Protein 2QW7 (pdb70)

Solvent-accessible surface area: 36915 Å² total; per-residue (Å²): 0,8,0,0,75,2,29,3,47,7,66,9,99,57,55,3,102,33,0,76,81,21,102,8,3,0,0,32,3,3,22,16,156,15,103,83,50,108,106,2,0,0,0,0,23,66,35,61,10,30,84,76,64,23,0,0,0,0,47,35,30,0,0,20,71,12,239,54,13,40,100,54,7,0,6,0,2,0,0,0,15,1,6,20,0,56,37,77,120,31,60,56,42,76,92,208,0,5,0,0,68,2,41,8,42,5,62,8,97,53,51,2,105,44,0,80,81,16,106,5,4,0,0,34,3,4,15,12,150,15,91,81,62,138,102,2,5,0,0,0,18,61,36,64,8,27,81,75,67,21,0,0,0,0,43,36,28,1,0,30,78,15,250,49,19,36,100,53,0,0,6,0,4,0,0,0,14,0,19,29,0,53,32,73,118,31,63,57,46,85,96,247,0,14,0,0,77,3,25,5,39,5,61,5,107,56,54,4,104,51,0,76,83,17,102,2,5,0,0,30,1,4,19,11,150,18,105,84,43,100,84,2,1,0,0,0,26,57,30,60,15,30,98,78,49,22,0,0,0,0,66,34,22,2,0,17,57,38,226,42,11,38,95,51,0,0,6,0,5,0,1,0,11,0,27,24,0,51,41,73,116,32,77,57,45,119,131,1,13,0,0,71,1,35,9,32,5,59,4,106,52,59,2,98,42,0,88,82,24,108,3,5,0,0,30,5,2,31,14,146,16,100,84,54,118,117,10,10,0,0,0,19,64,32,63,15,30,89,87,52,20,0,0,0,0,79,35,25,1,1,23,41,28,238,52,17,32,101,57,2,2,5,0,3,0,0,0,9,0,27,24,1,25,31,59,124,10,68,65,39,76,101,260,0,6,1,0,66,2,27,2,11,7,68,6,110,49,52,2,94,39,0,86,82,19,86,5,2,0,0,28,15,4,20,20,158,10,93,82,22,141,132,5,14,0,0,0,22,59,35,60,11,32,76,76,52,26,0,0,0,0,53,32,30,2,0,15,68,36,237,58,13,44,95,41,1,0,7,0,2,0,2,0,15,1,11,21,1,57,38,74,118,30,67,62,49,87,102,228,1,8,0,0,72,2,27,5,63,8,67,3,97,63,60,2,98,43,0,78,81,20,120,8,11,0,0,28,5,3,17,19,162,16,103,81,52,110,94,2,2,0,0,0,12,48,34,44,14,32,100,70,66,29,0,0,0,0,48,35,28,5,1,31,42,34,231,48,13,32,109,50,6,3,4,0,7,0,2,0,9,1,3,31,0,58,33,77,118,31,70,55,36,51,70,61,1,14,0,0,70,3,34,8,35,5,66,7,98,51,58,2,93,45,0,79,86,22,101,5,4,0,0,33,2,2,24,16,157,14,102,84,37,113,91,2,4,0,0,0,24,66,35,62,12,32,91,83,53,19,0,0,0,0,74,36,32,0,0,28,72,12,250,48,15,33,102,61,2,1,6,1,4,0,0,0,10,1,10,26,0,52,38,75,120,32,74,51,49,74,90,190,0,11,0,0,80,1,34,1,40,6,67,7,108,53,56,4,112,30,0,91,80,22,89,5,3,0,0,26,4,2,13,18,156,15,104,89,23,87,96,4,4,0,0,0,26,58,38,57,13,31,92,76,39,23,0,0,0,0,77,36,31,3,1,19,72,36,235,44,13,43,107,59,0,1,6,1,3,0,2,0,14,0,16,20,0,55,35,67,113,30,66,53,23,53,66,139,116,141,0,8,0,0,74,1,37,10,36,4,64,10,102,57,56,3,96,31,1,82,79,27,99,8,4,0,0,30,8,3,18,13,142,18,102,84,37,100,130,6,10,0,0,0,25,62,32,62,10,30,88,83,40,18,0,0,0,0,72,37,26,1,1,20,56,28,246,45,22,33,105,58,2,0,7,1,4,0,1,0,14,0,33,25,0,62,37,72,118,31,72,52,37,74,92,248,0,10,0,0,71,2,34,10,33,5,72,6,106,51,55,3,98,41,0,74,82,20,96,4,5,0,0,24,0,2,28,22,153,19,103,79,32,112,95,3,3,0,0,0,24,52,36,59,14,29,98,84,55,22,0,0,0,0,33,36,29,7,1,16,59,45,244,54,13,44,85,53,1,0,8,0,6,0,2,0,13,1,6,20,0,52,38,73,117,33,72,55,44,73,90,216

Sequence (961 aa):
MMQLAKVLGTVVSTSKTPNLTGVKLLLVQFLDTKGQPLERYEVAGDVVGAGLNEWVLVARGSAARKEERGNGDRPLDAMVVGIIDTVNVASGSLYNKRMMQLAKVLGTVVSTSKTPNLTGVKLLLVQFLDTKGQPLERYEVAGDVVGAGLNEWVLVARGSAARKERGNGDRPLDAMVVGIIDTVNVASGSLYNKRMMQLAKVLGTVVSTSKTPNLTGVKLLLVQFLDTKGQPLERYEVAGDVVGAGLNEWVLVARGSAARKERGNGDRPLDAMVVGIIDTVNVASGSLYNKMQLAKVLGTVVSTSKTPNLTGVKLLLVQFLDTKGQPLERYEVAGDVVGAGLNEWVLVARGSAARKERGNGDRPLDAMVVGIIDTVNVASGSLYNKRMQLAKVLGTVVSTSKTPNLTGVKLLLVQFLDTKGQPLERYEVAGDVVGAGLNEWVLVARGSAARKERGNGDRPLDAMVVGIIDTVNVASGSLYNKRMMQLAKVLGTVVSTSKTPNLTGVKLLLVQFLDTKGQPLERYEVAGDVVGAGLNEWVLVARGSAARKERGNGDRPLDAMMVVGIIDTVNVASGSLYNKRMQLAKVLGTVVSTSKTPNLTGVKLLLVQFLDTKGQPLERYEVAGDVVGAGLNEWVLVARGSAARKERGNGDRPLDAMVVGIIDTVNVASGSLYNKRMQLAKVLGTVVSTSKTPNLTGVKLLLVQFLDTKGQPLERYEVAGDVVGAGLNEWVLVARGSAARKERGNGDRPLDAMVVGIIDTVNVASGSLYNKRDDMQLAKVLGTVVSTSKTPNLTGVKLLLVQFLDTKGQPLERYEVAGDVVGAGLNEWVLVARGSAARKERGNGDRPLDAMVVGIIDTVNVASGSLYNKRMMQLAKVLGTVVSTSKTPNLTGVKLLLVQFLDTKGQPLERYEVAGDVVGAGLNEWVLVARGSAARKERGNGDRPLDAMVVGIIDTVNVASGSLYNKR

Foldseek 3Di:
DFKWFWAAWDDDDPDDPLCPPWTWTKTFTADPLRHTDPDIDRFTEPDDDDHGFIFDKDADCVSQPDDSRVPHPGGIYGPTTDQWDADPVGTSDHPD/DFKWFFAAFDDDDPDDPLCPPFTWTWTFTADPLRHTDPDIDRATEDDDDDHGFIFDKDAAQVSQPDPPRVPHPGGIYGPTTDQWDADPVGTSDHPD/DFKWFWAAFDDDDPDDPLCPPWTWTWTFTADPLRHTDRDIDRATEPDDDDHGFIFDKDADCVSQPDDRRVPHPGGIYGDGTDQWDADPVGTSDHD/DFKWFWAAFDDDDPDDPLCPPWTWTWTFTADPLRHTDPDIDGATEPDDDDHGFIFDKDADCRNQPDDSRNPHPGGIYGPGTDQWDADPVGTSDHPD/DFKWFFAAFDDDDPDDPLCPPWTWTWTFTADPLRHTDPDIDRATEPDDDDHGFIFDKDADCVSQPDDSRVPHPGGIYGPGTDQWDADPVGTSDHPD/DFKWFWAAFDDDDPDDPLCPPWTWTWTFTADPLRHTDPDIDRATEPDDDDHGFIFDKDADCVSQPDDSRVPHPGGIYGPGTDQWDADPVGTSDHPD/DFKWFWAAFDDDDPDDPLCPPWTWTWTFTADPLRHTDPDIDRATEPDDDDHGFIFDKDAAQRSQPDDSRVPHPGGIYGDGTDQWDADPVGTSDHVD/DFKWFWAAFDDDDPDDPLCPPWTWTWTFTADPLRHTDPDIDRFTEPDDDDHGFIFDKDADCVNQPDDPRVPHPGGIYGPGTDQFDADPVGTSDHPPPD/DFKWFWAAFDDDDPDDPLCPPWTWTWTFTADPLRHTDPDIDRATEPDDDDHGFIFDKDADCVSQPDDPRVPHPGGIYGPGTDQWDADPVGTSDHPD/DFKWFWAAFDDDDPDDPLCPPWTWTWTFTADPLRHTDPDIDRFTEPDDDDHGFIFDKDADCRSQPDDRRVPHPGGIYGPGTDQWDADPVGTSDHPD

Radius of gyration: 38.35 Å; Cα contacts (8 Å, |Δi|>4): 2912; chains: 10; bounding box: 91×101×89 Å

Secondary structure (DSSP, 8-state):
-EEEEEEEEEE-SEE-GGGTT--EEEEEEE-TTSPEEEEEEEEEESS---TT-EEEEEEGGGGG-STT-TTS--SEEEEEEEEEEE-SSSEEEE--/-EEEEEEEEEEEEEE-GGGTT--EEEEEEE-TTSPEEEEEEEEEESS---TT-EEEEEEGGGGG-STT-TTS--SEEEEEE-SEEE-SSSEEEE--/-EEEEEEEEEE-SEE-GGGTT--EEEEEEE-TTSPEEEEEEEEEESS---TT-EEEEEEGGGGG-STT-TTS--SEEEEEE-SEEE-SSSEEEE-/-EEEEEEEEEE-SEE-GGGTT--EEEEEEE-TTSPEEEEEEEEEESS---TT-EEEEEEGGGGG-STT-TTS--SEEEEEE-SEEE-SSSEEEE--/-EEEEEEEEEE-SEE-GGGTT--EEEEEEE-TTSPEEEEEEEEEESS---TT-EEEEEEGGGGG-STT-TTS--SEEEEEE-SEEE-SSSEEEE--/-EEEEEEEEEEEEEE-GGGTT--EEEEEEE-TTSPEEEEEEEEEESS---TT-EEEEEEGGGGG-STT-TTS--SEEEEEE-SEEE-SSSEEEE--/-EEEEEEEEEE-SSB-GGGTT--EEEEEEE-TTSPEEEEEEEEEESS---TT-EEEEEEGGGGG-STT-TTS--SEEEEEEEEEEE-SSSEEEE--/-EEEEEEEEEEEEEE-GGGTT-EEEEEEEE-TTSPEEEEEEEEEESS---TT-EEEEEEGGGGG-STT-TTS--SEEEEEE-SEEEESSSEEEESS--/-EEEEEEEEEE-SEE-GGGTT--EEEEEEE-TTSPEEEEEEEEEESS---TT-EEEEEEGGGGG-STT-TTS--SEEEEEE-SEEE-SSSEEEE--/-EEEEEEEEEE-SEE-GGGTT--EEEEEEE-TTSPEEEEEEEEEESS---TT-EEEEEEGGGGG-STT-TTS--SEEEEEEEEEEE-SSSEEEE--

B-factor: mean 32.11, std 8.86, range [1.32, 66.37]

CATH classification: 2.40.50.220

GO terms:
  GO:0043886 structural constituent of carboxysome shell (F, IPI)

InterPro domains:
  IPR004992 Ethanolamine utilization protein EutN/carboxysome shell vertex protein CcmL [PF03319] (1-83)
  IPR004992 Ethanolamine utilization protein EutN/carboxysome shell vertex protein CcmL [PS51932] (1-83)
  IPR004992 Ethanolamine utilization protein EutN/carboxysome shell vertex protein CcmL [PTHR36539] (1-93)
  IPR004992 Ethanolamine utilization protein EutN/carboxysome shell vertex protein CcmL [cd01614] (1-83)
  IPR036677 EutN/Ccml superfamily [G3DSA:2.40.50.220] (1-100)
  IPR036677 EutN/Ccml superfamily [SSF159133] (1-95)
  IPR046387 Carboxysome shell vertex protein CcmL [MF_00858] (1-97)

Nearest PDB structures (foldseek):
  2qw7-assembly1_A  TM=1.010E+00  e=8.561E-18  Synechocystis sp. PCC 6803
  4jw0-assembly1_E  TM=9.835E-01  e=8.420E-13  Gloeobacter violaceus PCC 7421
  6owg-assembly1_DR  TM=9.875E-01  e=3.725E-12  Halothece sp. PCC 7418
  4n8f-assembly1_E  TM=9.682E-01  e=3.274E-11  Thermosynechococcus vestitus BP-1
  2z9h-assembly1_A  TM=9.034E-01  e=9.032E-10  Escherichia coli K-12

Organism: Synechocystis sp. (strain ATCC 27184 / PCC 6803 / Kazusa) (NCBI:txid1111708)

Structure (mmCIF, N/CA/C/O backbone):
data_2QW7
#
_entry.id   2QW7
#
_cell.length_a   64.428
_cell.length_b   107.444
_cell.length_c   72.264
_cell.angle_alpha   90.000
_cell.angle_beta   96.510
_cell.angle_gamma   90.000
#
_symmetry.space_group_name_H-M   'P 1 21 1'
#
loop_
_entity.id
_entity.type
_entity.pdbx_description
1 polymer 'Carbon dioxide concentrating mechanism protein ccmL'
2 non-polymer GLYCEROL
3 water water
#
loop_
_atom_site.group_PDB
_atom_site.id
_atom_site.type_symbol
_atom_site.label_atom_id
_atom_site.label_alt_id
_atom_site.label_comp_id
_atom_site.label_asym_id
_atom_site.label_entity_id
_atom_site.label_seq_id
_atom_site.pdbx_PDB_ins_code
_atom_site.Cartn_x
_atom_site.Cartn_y
_atom_site.Cartn_z
_atom_site.occupancy
_atom_site.B_iso_or_equiv
_atom_site.auth_seq_id
_atom_site.auth_comp_id
_atom_site.auth_asym_id
_atom_site.auth_atom_id
_atom_site.pdbx_PDB_model_num
ATOM 1 N N . MET A 1 1 ? 67.584 45.729 2.181 1.00 24.64 1 MET A N 1
ATOM 2 C CA A MET A 1 1 ? 66.812 45.529 3.453 0.50 29.73 1 MET A CA 1
ATOM 3 C CA B MET A 1 1 ? 66.826 45.470 3.439 0.50 23.12 1 MET A CA 1
ATOM 4 C C . MET A 1 1 ? 67.703 45.243 4.672 1.00 26.43 1 MET A C 1
ATOM 5 O O . MET A 1 1 ? 68.910 45.051 4.544 1.00 25.67 1 MET A O 1
ATOM 14 N N . GLN A 1 2 ? 67.130 45.327 5.877 1.00 30.24 2 GLN A N 1
ATOM 15 C CA . GLN A 1 2 ? 67.924 45.113 7.116 1.00 25.54 2 GLN A CA 1
ATOM 16 C C . GLN A 1 2 ? 67.464 43.929 7.942 1.00 26.29 2 GLN A C 1
ATOM 17 O O . GLN A 1 2 ? 66.298 43.585 8.028 1.00 24.97 2 GLN A O 1
ATOM 23 N N . LEU A 1 3 ? 68.435 43.263 8.541 1.00 29.63 3 LEU A N 1
ATOM 24 C CA . LEU A 1 3 ? 68.136 42.129 9.360 1.00 27.41 3 LEU A CA 1
ATOM 25 C C . LEU A 1 3 ? 67.769 42.824 10.690 1.00 26.61 3 LEU A C 1
ATOM 26 O O . LEU A 1 3 ? 68.413 43.802 11.068 1.00 24.49 3 LEU A O 1
ATOM 31 N N . ALA A 1 4 ? 66.722 42.317 11.341 1.00 25.21 4 ALA A N 1
ATOM 32 C CA . ALA A 1 4 ? 66.169 42.856 12.559 1.00 26.02 4 ALA A CA 1
ATOM 33 C C . ALA A 1 4 ? 65.465 41.787 13.372 1.00 27.67 4 ALA A C 1
ATOM 34 O O . ALA A 1 4 ? 65.036 40.766 12.827 1.00 28.29 4 ALA A O 1
ATOM 36 N N . LYS A 1 5 ? 65.364 42.066 14.675 1.00 27.47 5 LYS A N 1
ATOM 37 C CA . LYS A 1 5 ? 64.705 41.204 15.660 1.00 28.64 5 LYS A CA 1
ATOM 38 C C . LYS A 1 5 ? 63.423 41.901 16.160 1.00 26.81 5 LYS A C 1
ATOM 39 O O . LYS A 1 5 ? 63.432 43.129 16.391 1.00 22.93 5 LYS A O 1
ATOM 45 N N . VAL A 1 6 ? 62.344 41.128 16.323 1.00 23.90 6 VAL A N 1
ATOM 46 C CA . VAL A 1 6 ? 61.115 41.712 16.828 1.00 22.66 6 VAL A CA 1
ATOM 47 C C . VAL A 1 6 ? 61.169 41.864 18.325 1.00 23.70 6 VAL A C 1
ATOM 48 O O . VAL A 1 6 ? 61.347 40.900 19.068 1.00 23.96 6 VAL A O 1
ATOM 52 N N . LEU A 1 7 ? 61.079 43.115 18.762 1.00 26.58 7 LEU A N 1
ATOM 53 C CA . LEU A 1 7 ? 61.123 43.476 20.159 1.00 27.04 7 LEU A CA 1
ATOM 54 C C . LEU A 1 7 ? 59.755 43.584 20.805 1.00 28.55 7 LEU A C 1
ATOM 55 O O . LEU A 1 7 ? 59.524 43.146 21.917 1.00 29.63 7 LEU A O 1
ATOM 60 N N . GLY A 1 8 ? 58.824 44.182 20.101 1.00 29.65 8 GLY A N 1
ATOM 61 C CA . GLY A 1 8 ? 57.489 44.336 20.650 1.00 29.41 8 GLY A CA 1
ATOM 62 C C . GLY A 1 8 ? 56.468 44.902 19.680 1.00 29.94 8 GLY A C 1
ATOM 63 O O . GLY A 1 8 ? 56.689 44.928 18.462 1.00 27.96 8 GLY A O 1
ATOM 64 N N . THR A 1 9 ? 55.342 45.358 20.225 1.00 30.94 9 THR A N 1
ATOM 65 C CA . THR A 1 9 ? 54.297 45.973 19.381 1.00 31.17 9 THR A CA 1
ATOM 66 C C . THR A 1 9 ? 54.059 47.415 19.881 1.00 32.52 9 THR A C 1
ATOM 67 O O . THR A 1 9 ? 54.378 47.777 21.056 1.00 31.51 9 THR A O 1
ATOM 71 N N . VAL A 1 10 ? 53.591 48.240 18.938 1.00 30.62 10 VAL A N 1
ATOM 72 C CA . VAL A 1 10 ? 53.312 49.663 19.191 1.00 28.50 10 VAL A CA 1
ATOM 73 C C . VAL A 1 10 ? 51.831 49.951 19.006 1.00 28.41 10 VAL A C 1
ATOM 74 O O . VAL A 1 10 ? 51.2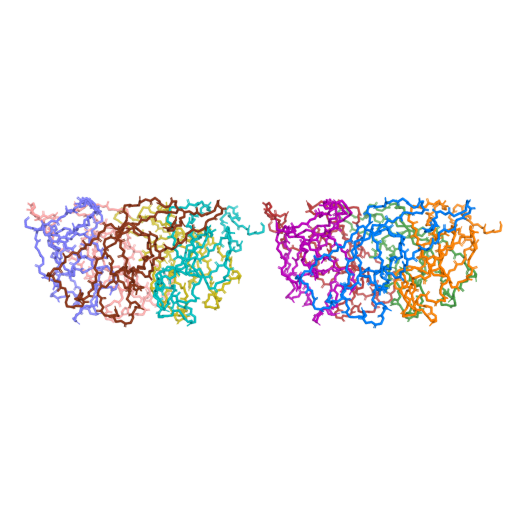60 49.725 17.928 1.00 32.67 10 VAL A O 1
ATOM 78 N N . VAL A 1 11 ? 51.179 50.393 20.067 1.00 26.60 11 VAL A N 1
ATOM 79 C CA . VAL A 1 11 ? 49.739 50.670 19.990 1.00 26.24 11 VAL A CA 1
ATOM 80 C C . VAL A 1 11 ? 49.550 52.183 19.945 1.00 29.57 11 VAL A C 1
ATOM 81 O O . VAL A 1 11 ? 50.108 52.922 20.787 1.00 31.51 11 VAL A O 1
ATOM 85 N N . SER A 1 12 ? 48.799 52.605 18.920 1.00 27.69 12 SER A N 1
ATOM 86 C CA . SER A 1 12 ? 48.460 53.989 18.709 1.00 27.67 12 SER A CA 1
ATOM 87 C C . SER A 1 12 ? 46.999 54.004 18.334 1.00 29.61 12 SER A C 1
ATOM 88 O O . SER A 1 12 ? 46.576 53.323 17.373 1.00 29.44 12 SER A O 1
ATOM 91 N N . THR A 1 13 ? 46.225 54.780 19.090 1.00 30.58 13 THR A N 1
ATOM 92 C CA . THR A 1 13 ? 44.807 54.928 18.824 1.00 30.63 13 THR A CA 1
ATOM 93 C C . THR A 1 13 ? 44.530 56.251 18.092 1.00 32.23 13 THR A C 1
ATOM 94 O O . THR A 1 13 ? 43.687 56.322 17.179 1.00 33.29 13 THR A O 1
ATOM 98 N N . SER A 1 14 ? 45.243 57.299 18.478 1.00 30.61 14 SER A N 1
ATOM 99 C CA . SER A 1 14 ? 45.095 58.581 17.787 1.00 30.31 14 SER A CA 1
ATOM 100 C C . SER A 1 14 ? 46.150 58.625 16.676 1.00 30.40 14 SER A C 1
ATOM 101 O O . SER A 1 14 ? 47.324 58.879 16.908 1.00 31.32 14 SER A O 1
ATOM 104 N N . LYS A 1 15 ? 45.688 58.323 15.463 1.00 28.79 15 LYS A N 1
ATOM 105 C CA . LYS A 1 15 ? 46.537 58.248 14.280 1.00 29.73 15 LYS A CA 1
ATOM 106 C C . LYS A 1 15 ? 45.797 58.525 12.975 1.00 30.31 15 LYS A C 1
ATOM 107 O O . LYS A 1 15 ? 44.577 58.657 12.945 1.00 29.23 15 LYS A O 1
ATOM 113 N N . THR A 1 16 ? 46.550 58.580 11.883 1.00 29.94 16 THR A N 1
ATOM 114 C CA . THR A 1 16 ? 45.927 58.852 10.593 1.00 30.74 16 THR A CA 1
ATOM 115 C C . THR A 1 16 ? 45.056 57.684 10.145 1.00 32.84 16 THR A C 1
ATOM 116 O O . THR A 1 16 ? 45.346 56.528 10.413 1.00 33.42 16 THR A O 1
ATOM 120 N N . PRO A 1 17 ? 43.951 57.987 9.468 1.00 35.10 17 PRO A N 1
ATOM 121 C CA . PRO A 1 17 ? 43.110 56.988 8.824 1.00 34.96 17 PRO A CA 1
ATOM 122 C C . PRO A 1 17 ? 43.802 56.003 7.869 1.00 36.71 17 PRO A C 1
ATOM 123 O O . PRO A 1 17 ? 43.259 54.918 7.616 1.00 39.31 17 PRO A O 1
ATOM 127 N N . ASN A 1 18 ? 44.953 56.397 7.321 1.00 37.26 18 ASN A N 1
ATOM 128 C CA . ASN A 1 18 ? 45.717 55.569 6.397 1.00 35.11 18 ASN A CA 1
ATOM 129 C C . ASN A 1 18 ? 46.580 54.574 7.185 1.00 34.27 18 ASN A C 1
ATOM 130 O O . ASN A 1 18 ? 47.336 53.813 6.598 1.00 36.90 18 ASN A O 1
ATOM 135 N N . LEU A 1 19 ? 46.525 54.627 8.512 1.00 31.28 19 LEU A N 1
ATOM 136 C CA . LEU A 1 19 ? 47.340 53.750 9.331 1.00 29.68 19 LEU A CA 1
ATOM 137 C C . LEU A 1 19 ? 46.452 52.798 10.084 1.00 32.57 19 LEU A C 1
ATOM 138 O O . LEU A 1 19 ? 46.910 52.066 10.964 1.00 33.61 19 LEU A O 1
ATOM 143 N N . THR A 1 20 ? 45.171 52.817 9.750 1.00 33.94 20 THR A N 1
ATOM 144 C CA . THR A 1 20 ? 44.210 51.950 10.405 1.00 34.28 20 THR A CA 1
ATOM 145 C C . THR A 1 20 ? 44.313 50.585 9.715 1.00 36.63 20 THR A C 1
ATOM 146 O O . THR A 1 20 ? 44.386 50.478 8.498 1.00 39.15 20 THR A O 1
ATOM 150 N N . GLY A 1 21 ? 44.324 49.531 10.509 1.00 36.64 21 GLY A N 1
ATOM 151 C CA . GLY A 1 21 ? 44.445 48.184 9.961 1.00 34.31 21 GLY A CA 1
ATOM 152 C C . GLY A 1 21 ? 45.882 47.759 9.727 1.00 34.28 21 GLY A C 1
ATOM 153 O O . GLY A 1 21 ? 46.135 46.681 9.198 1.00 33.77 21 GLY A O 1
ATOM 154 N N . VAL A 1 22 ? 46.841 48.592 10.140 1.00 34.09 22 VAL A N 1
ATOM 155 C CA . VAL A 1 22 ? 48.254 48.229 10.053 1.00 31.31 22 VAL A CA 1
ATOM 156 C C . VAL A 1 22 ? 48.768 47.778 11.394 1.00 30.18 22 VAL A C 1
ATOM 157 O O . VAL A 1 22 ? 48.647 48.519 12.345 1.00 31.93 22 VAL A O 1
ATOM 161 N N . LYS A 1 23 ? 49.321 46.569 11.476 1.00 30.30 23 LYS A N 1
ATOM 162 C CA . LYS A 1 23 ? 49.970 46.091 12.736 1.00 30.52 23 LYS A CA 1
ATOM 163 C C . LYS A 1 23 ? 51.362 46.712 12.832 1.00 27.76 23 LYS A C 1
ATOM 164 O O . LYS A 1 23 ? 52.173 46.582 11.933 1.00 33.78 23 LYS A O 1
ATOM 170 N N . LEU A 1 24 ? 51.638 47.376 13.939 1.00 27.15 24 LEU A N 1
ATOM 171 C CA . LEU A 1 24 ? 52.904 48.101 14.091 1.00 27.05 24 LEU A CA 1
ATOM 172 C C . LEU A 1 24 ? 53.854 47.412 15.008 1.00 24.56 24 LEU A C 1
ATOM 173 O O . LEU A 1 24 ? 53.687 47.415 16.218 1.00 26.28 24 LEU A O 1
ATOM 178 N N . LEU A 1 25 ? 54.932 46.933 14.434 1.00 26.04 25 LEU A N 1
ATOM 179 C CA . LEU A 1 25 ? 55.928 46.217 15.172 1.00 26.80 25 LEU A CA 1
ATOM 180 C C . LEU A 1 25 ? 57.186 47.027 15.337 1.00 24.32 25 LEU A C 1
ATOM 181 O O . LEU A 1 25 ? 57.598 47.650 14.304 1.00 24.98 25 LEU A O 1
ATOM 186 N N . LEU A 1 26 ? 57.747 46.975 16.567 1.00 22.12 26 LEU A N 1
ATOM 187 C CA . LEU A 1 26 ? 59.007 47.578 16.878 1.00 22.11 26 LEU A CA 1
ATOM 188 C C . LEU A 1 26 ? 60.066 46.544 16.573 1.00 25.37 26 LEU A C 1
ATOM 189 O O . LEU A 1 26 ? 60.201 45.539 17.237 1.00 28.68 26 LEU A O 1
ATOM 194 N N . VAL A 1 27 ? 60.885 46.813 15.572 1.00 28.41 27 VAL A N 1
ATOM 195 C CA . VAL A 1 27 ? 61.961 45.903 15.192 1.00 25.73 27 VAL A CA 1
ATOM 196 C C . VAL A 1 27 ? 63.319 46.533 15.302 1.00 26.90 27 VAL A C 1
ATO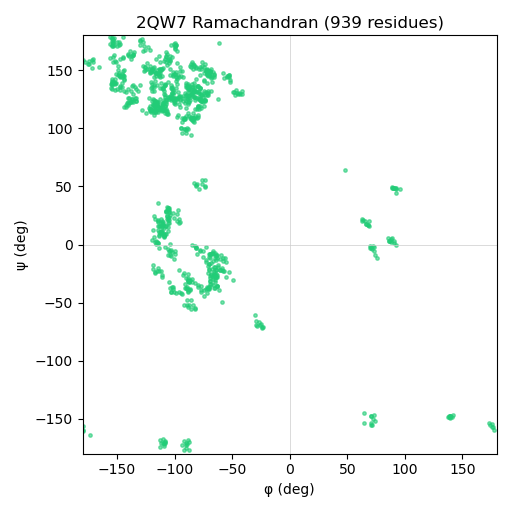M 197 O O . VAL A 1 27 ? 63.611 47.461 14.535 1.00 26.28 27 VAL A O 1
ATOM 201 N N . GLN A 1 28 ? 64.156 45.996 16.202 1.00 24.91 28 GLN A N 1
ATOM 202 C CA . GLN A 1 28 ? 65.541 46.457 16.419 1.00 21.72 28 GLN A CA 1
ATOM 203 C C . GLN A 1 28 ? 66.498 45.903 15.374 1.00 26.44 28 GLN A C 1
ATOM 204 O O . GLN A 1 28 ? 66.518 44.684 15.104 1.00 28.43 28 GLN A O 1
ATOM 210 N N . PHE A 1 29 ? 67.321 46.769 14.787 1.00 27.70 29 PHE A N 1
ATOM 211 C CA . PHE A 1 29 ? 68.245 46.295 13.760 1.00 25.31 29 PHE A CA 1
ATOM 212 C C . PHE A 1 29 ? 69.418 45.490 14.313 1.00 30.16 29 PHE A C 1
ATOM 213 O O . PHE A 1 29 ? 69.890 45.647 15.509 1.00 26.38 29 PHE A O 1
ATOM 221 N N . LEU A 1 30 ? 69.843 44.573 13.422 1.00 29.55 30 LEU A N 1
ATOM 222 C CA . LEU A 1 30 ? 70.953 43.653 13.698 1.00 27.38 30 LEU A CA 1
ATOM 223 C C . LEU A 1 30 ? 72.138 43.891 12.753 1.00 29.34 30 LEU A C 1
ATOM 224 O O . LEU A 1 30 ? 71.996 44.227 11.613 1.00 25.29 30 LEU A O 1
ATOM 229 N N . ASP A 1 31 ? 73.352 43.674 13.220 1.00 32.04 31 ASP A N 1
ATOM 230 C CA . ASP A 1 31 ? 74.464 43.853 12.297 1.00 33.02 31 ASP A CA 1
ATOM 231 C C . ASP A 1 31 ? 74.785 42.541 11.515 1.00 34.55 31 ASP A C 1
ATOM 232 O O . ASP A 1 31 ? 74.013 41.583 11.550 1.00 34.29 31 ASP A O 1
ATOM 237 N N . THR A 1 32 ? 75.928 42.511 10.819 1.00 36.13 32 THR A N 1
ATOM 238 C CA . THR A 1 32 ? 76.347 41.331 10.034 1.00 35.52 32 THR A CA 1
ATOM 239 C C . THR A 1 32 ? 76.805 40.174 10.925 1.00 37.80 32 THR A C 1
ATOM 240 O O . THR A 1 32 ? 76.987 39.073 10.431 1.00 38.43 32 THR A O 1
ATOM 244 N N . LYS A 1 33 ? 77.033 40.415 12.212 1.00 38.45 33 LYS A N 1
ATOM 245 C CA . LYS A 1 33 ? 77.371 39.327 13.127 1.00 39.25 33 LYS A CA 1
ATOM 246 C C . LYS A 1 33 ? 76.184 38.969 14.013 1.00 38.61 33 LYS A C 1
ATOM 247 O O . LYS A 1 33 ? 76.350 38.431 15.096 1.00 36.77 33 LYS A O 1
ATOM 253 N N . GLY A 1 34 ? 74.984 39.282 13.547 1.00 38.77 34 GLY A N 1
ATOM 254 C CA . GLY A 1 34 ? 73.750 38.999 14.294 1.00 38.58 34 GLY A CA 1
ATOM 255 C C . GLY A 1 34 ? 73.653 39.725 15.629 1.00 37.49 34 GLY A C 1
ATOM 256 O O . GLY A 1 34 ? 72.900 39.341 16.510 1.00 36.16 34 GLY A O 1
ATOM 257 N N . GLN A 1 35 ? 74.389 40.807 15.781 1.00 37.53 35 GLN A N 1
ATOM 258 C CA . GLN A 1 35 ? 74.380 41.558 17.046 1.00 38.68 35 GLN A CA 1
ATOM 259 C C . GLN A 1 35 ? 73.471 42.791 16.922 1.00 38.62 35 GLN A C 1
ATOM 260 O O . GLN A 1 35 ? 73.367 43.371 15.814 1.00 36.94 35 GLN A O 1
ATOM 266 N N . PRO A 1 36 ? 72.800 43.177 18.037 1.00 38.76 36 PRO A N 1
ATOM 267 C CA . PRO A 1 36 ? 71.845 44.285 18.070 1.00 37.92 36 PRO A CA 1
ATOM 268 C C . PRO A 1 36 ? 72.402 45.687 17.958 1.00 38.06 36 PRO A C 1
ATOM 269 O O . PRO A 1 36 ? 73.303 46.111 18.683 1.00 38.47 36 PRO A O 1
ATOM 273 N N . LEU A 1 37 ? 71.827 46.434 17.040 1.00 39.16 37 LEU A N 1
ATOM 274 C CA . LEU A 1 37 ? 72.242 47.812 16.842 1.00 38.60 37 LEU A CA 1
ATOM 275 C C . LEU A 1 37 ? 71.265 48.767 17.535 1.00 40.60 37 LEU A C 1
ATOM 276 O O . LEU A 1 37 ? 70.214 48.369 18.031 1.00 42.65 37 LEU A O 1
ATOM 281 N N . GLU A 1 38 ? 71.640 50.036 17.586 1.00 41.39 38 GLU A N 1
ATOM 282 C CA . GLU A 1 38 ? 70.801 51.041 18.226 1.00 40.50 38 GLU A CA 1
ATOM 283 C C . GLU A 1 38 ? 69.654 51.380 17.284 1.00 36.94 38 GLU A C 1
ATOM 284 O O . GLU A 1 38 ? 68.507 51.527 17.709 1.00 36.30 38 GLU A O 1
ATOM 290 N N . ARG A 1 39 ? 69.986 51.490 16.005 1.00 35.90 39 ARG A N 1
ATOM 291 C CA . ARG A 1 39 ? 69.005 51.762 14.973 1.00 36.94 39 ARG A CA 1
ATOM 292 C C . ARG A 1 39 ? 67.851 50.762 15.066 1.00 33.43 39 ARG A C 1
ATOM 293 O O . ARG A 1 39 ? 68.080 49.581 15.337 1.00 30.31 39 ARG A O 1
ATOM 301 N N . TYR A 1 40 ? 66.633 51.277 14.873 1.00 31.24 40 TYR A N 1
ATOM 302 C CA . TYR A 1 40 ? 65.391 50.511 14.910 1.00 30.76 40 TYR A CA 1
ATOM 303 C C . TYR A 1 40 ? 64.357 51.051 13.882 1.00 26.57 40 TYR A C 1
ATOM 304 O O . TYR A 1 40 ? 64.586 51.995 13.129 1.00 24.44 40 TYR A O 1
ATOM 313 N N . GLU A 1 41 ? 63.216 50.399 13.818 1.00 28.23 41 GLU A N 1
ATOM 314 C CA . GLU A 1 41 ? 62.094 50.996 13.122 1.00 28.38 41 GLU A CA 1
ATOM 315 C C . GLU A 1 41 ? 60.831 50.517 13.777 1.00 26.06 41 GLU A C 1
ATOM 316 O O . GLU A 1 41 ? 60.747 49.406 14.264 1.00 28.67 41 GLU A O 1
ATOM 322 N N . VAL A 1 42 ? 59.841 51.374 13.813 1.00 24.10 42 VAL A N 1
ATOM 323 C CA . VAL A 1 42 ? 58.490 50.907 14.116 1.00 26.26 42 VAL A CA 1
ATOM 324 C C . VAL A 1 42 ? 57.962 50.619 12.686 1.00 24.38 42 VAL A C 1
ATOM 325 O O . VAL A 1 42 ? 57.787 51.509 11.841 1.00 23.18 42 VAL A O 1
ATOM 329 N N . ALA A 1 43 ? 57.829 49.337 12.394 1.00 24.61 43 ALA A N 1
ATOM 330 C CA . ALA A 1 43 ? 57.457 48.894 11.046 1.00 25.43 43 ALA A CA 1
ATOM 331 C C . ALA A 1 43 ? 56.048 48.292 10.962 1.00 24.55 43 ALA A C 1
ATOM 332 O O . ALA A 1 43 ? 55.521 47.699 11.872 1.00 24.41 43 ALA A O 1
ATOM 334 N N . GLY A 1 44 ? 55.433 48.428 9.813 1.00 24.80 44 GLY A N 1
ATOM 335 C CA . GLY A 1 44 ? 54.141 47.748 9.557 1.00 23.91 44 GLY A CA 1
ATOM 336 C C . GLY A 1 44 ? 54.472 46.302 9.161 1.00 28.86 44 GLY A C 1
ATOM 337 O O . GLY A 1 44 ? 55.440 46.056 8.416 1.00 28.69 44 GLY A O 1
ATOM 338 N N . ASP A 1 45 ? 53.638 45.358 9.611 1.00 29.54 45 ASP A N 1
ATOM 339 C CA . ASP A 1 45 ? 53.904 43.921 9.457 1.00 28.03 45 ASP A CA 1
ATOM 340 C C . ASP A 1 45 ? 52.855 43.299 8.566 1.00 27.91 45 ASP A C 1
ATOM 341 O O . ASP A 1 45 ? 51.663 43.292 8.863 1.00 28.66 45 ASP A O 1
ATOM 346 N N . VAL A 1 46 ? 53.338 42.757 7.465 1.00 29.99 46 VAL A N 1
ATOM 347 C CA . VAL A 1 46 ? 52.484 42.208 6.389 1.00 29.16 46 VAL A CA 1
ATOM 348 C C . VAL A 1 46 ? 52.719 40.698 6.261 1.00 29.99 46 VAL A C 1
ATOM 349 O O . VAL A 1 46 ? 52.104 40.029 5.404 1.00 28.18 46 VAL A O 1
ATOM 353 N N . VAL A 1 47 ? 53.574 40.184 7.160 1.00 28.12 47 VAL A N 1
ATOM 354 C CA . VAL A 1 47 ? 54.038 38.808 7.119 1.00 28.68 47 VAL A CA 1
ATOM 355 C C . VAL A 1 47 ? 53.662 37.942 8.376 1.00 32.45 47 VAL A C 1
ATOM 356 O O . VAL A 1 47 ? 53.582 36.705 8.320 1.00 32.56 47 VAL A O 1
ATOM 360 N N . GLY A 1 48 ? 53.364 38.581 9.502 1.00 33.40 48 GLY A N 1
ATOM 361 C CA . GLY A 1 48 ? 52.940 37.866 10.698 1.00 31.26 48 GLY A CA 1
ATOM 362 C C . GLY A 1 48 ? 54.095 37.441 11.608 1.00 30.11 48 GLY A C 1
ATOM 363 O O . GLY A 1 48 ? 54.197 36.281 12.013 1.00 29.66 48 GLY A O 1
ATOM 364 N N . ALA A 1 49 ? 54.982 38.378 11.905 1.00 28.87 49 ALA A N 1
ATOM 365 C CA . ALA A 1 49 ? 56.149 38.085 12.711 1.00 28.61 49 ALA A CA 1
ATOM 366 C C . ALA A 1 49 ? 55.898 38.175 14.187 1.00 28.38 49 ALA A C 1
ATOM 367 O O . ALA A 1 49 ? 55.071 38.966 14.619 1.00 31.75 49 ALA A O 1
ATOM 369 N N . GLY A 1 50 ? 56.665 37.415 14.963 1.00 27.57 50 GLY A N 1
ATOM 370 C CA . GLY A 1 50 ? 56.489 37.409 16.410 1.00 26.53 50 GLY A CA 1
ATOM 371 C C . GLY A 1 50 ? 57.713 37.667 17.256 1.00 25.23 50 GLY A C 1
ATOM 372 O O . GLY A 1 50 ? 58.850 37.552 16.810 1.00 23.40 50 GLY A O 1
ATOM 373 N N . LEU A 1 51 ? 57.473 37.938 18.529 1.00 27.31 51 LEU A N 1
ATOM 374 C CA . LEU A 1 51 ? 58.567 38.324 19.436 1.00 27.13 51 LEU A CA 1
ATOM 375 C C . LEU A 1 51 ? 59.820 37.496 19.230 1.00 24.92 51 LEU A C 1
ATOM 376 O O . LEU A 1 51 ? 59.764 36.266 19.159 1.00 27.34 51 LEU A O 1
ATOM 381 N N . ASN A 1 52 ? 60.945 38.191 19.131 1.00 23.43 52 ASN A N 1
ATOM 382 C CA . ASN A 1 52 ? 62.258 37.547 19.018 1.00 25.85 52 ASN A CA 1
ATOM 383 C C . ASN A 1 52 ? 62.631 36.878 17.709 1.00 28.03 52 ASN A C 1
ATOM 384 O O . ASN A 1 52 ? 63.797 36.485 17.559 1.00 28.80 52 ASN A O 1
ATOM 389 N N . GLU A 1 53 ? 61.666 36.824 16.770 1.00 26.80 53 GLU A N 1
ATOM 390 C CA . GLU A 1 53 ? 61.917 36.301 15.439 1.00 23.98 53 GLU A CA 1
ATOM 391 C C . GLU A 1 53 ? 62.805 37.311 14.689 1.00 24.09 53 GLU A C 1
ATOM 392 O O . GLU A 1 53 ? 62.733 38.524 14.908 1.00 24.19 53 GLU A O 1
ATOM 398 N N . TRP A 1 54 ? 63.691 36.793 13.848 1.00 26.69 54 TRP A N 1
ATOM 399 C CA . TRP A 1 54 ? 64.556 37.579 12.964 1.00 22.61 54 TRP A CA 1
ATOM 400 C C . TRP A 1 54 ? 63.784 37.816 11.692 1.00 24.38 54 TRP A C 1
ATOM 401 O O . TRP A 1 54 ? 63.189 36.889 11.118 1.00 23.15 54 TRP A O 1
ATOM 412 N N . VAL A 1 55 ? 63.857 39.059 11.207 1.00 25.91 55 VAL A N 1
ATOM 413 C CA . VAL A 1 55 ? 63.029 39.492 10.101 1.00 23.18 55 VAL A CA 1
ATOM 414 C C . VAL A 1 55 ? 63.757 40.402 9.115 1.00 26.60 55 VAL A C 1
ATOM 415 O O . VAL A 1 55 ? 64.820 40.966 9.398 1.00 23.27 55 VAL A O 1
ATOM 419 N N . LEU A 1 56 ? 63.145 40.532 7.933 1.00 27.64 56 LEU A N 1
ATOM 420 C CA . LEU A 1 56 ? 63.624 41.438 6.874 1.00 26.74 56 LEU A CA 1
ATOM 421 C C . LEU A 1 56 ? 62.809 42.693 6.877 1.00 27.61 56 LEU A C 1
ATOM 422 O O . LEU A 1 56 ? 61.593 42.611 6.654 1.00 28.26 56 LEU A O 1
ATOM 427 N N . VAL A 1 57 ? 63.520 43.830 7.001 1.00 27.89 57 VAL A N 1
ATOM 428 C CA . VAL A 1 57 ? 62.921 45.170 7.083 1.00 27.35 57 VAL A CA 1
ATOM 429 C C . VAL A 1 57 ? 63.211 45.972 5.823 1.00 26.64 57 VAL A C 1
ATOM 430 O O . VAL A 1 57 ? 64.354 46.253 5.521 1.00 28.31 57 VAL A O 1
ATOM 434 N N . ALA A 1 58 ? 62.193 46.312 5.075 1.00 23.58 58 ALA A N 1
ATOM 435 C CA . ALA A 1 58 ? 62.314 47.178 3.934 1.00 23.54 58 ALA A CA 1
ATOM 436 C C . ALA A 1 58 ? 62.133 48.623 4.390 1.00 25.55 58 ALA A C 1
ATOM 437 O O . ALA A 1 58 ? 61.146 48.948 5.022 1.00 26.23 58 ALA A O 1
ATOM 439 N N . ARG A 1 59 ? 63.048 49.512 4.008 1.00 25.58 59 ARG A N 1
ATOM 440 C CA . ARG A 1 59 ? 62.941 50.954 4.279 1.00 24.64 59 ARG A CA 1
ATOM 441 C C . ARG A 1 59 ? 62.494 51.912 3.141 1.00 27.96 59 ARG A C 1
ATOM 442 O O . ARG A 1 59 ? 62.478 51.605 1.888 1.00 25.67 59 ARG A O 1
ATOM 450 N N . GLY A 1 60 ? 62.059 53.089 3.605 1.00 23.04 60 GLY A N 1
ATOM 451 C CA . GLY A 1 60 ? 61.704 54.103 2.615 1.00 23.13 60 GLY A CA 1
ATOM 452 C C . GLY A 1 60 ? 60.542 53.717 1.771 1.00 20.38 60 GLY A C 1
ATOM 453 O O . GLY A 1 60 ? 59.709 52.996 2.207 1.00 26.89 60 GLY A O 1
ATOM 454 N N . SER A 1 61 ? 60.446 54.229 0.572 1.00 23.30 61 SER A N 1
ATOM 455 C CA . SER A 1 61 ? 59.257 53.932 -0.301 1.00 23.57 61 SER A CA 1
ATOM 456 C C . SER A 1 61 ? 59.009 52.452 -0.672 1.00 26.25 61 SER A C 1
ATOM 457 O O . SER A 1 61 ? 57.984 52.100 -1.241 1.00 27.32 61 SER A O 1
ATOM 460 N N . ALA A 1 62 ? 59.992 51.604 -0.401 1.00 29.10 62 ALA A N 1
ATOM 461 C CA . ALA A 1 62 ? 59.884 50.169 -0.606 1.00 26.56 62 ALA A CA 1
ATOM 462 C C . ALA A 1 62 ? 58.784 49.598 0.298 1.00 27.89 62 ALA A C 1
ATOM 463 O O . ALA A 1 62 ? 58.004 48.703 -0.112 1.00 30.56 62 ALA A O 1
ATOM 465 N N . ALA A 1 63 ? 58.675 50.181 1.494 1.00 30.79 63 ALA A N 1
ATOM 466 C CA . ALA A 1 63 ? 57.666 49.781 2.500 1.00 30.14 63 ALA A CA 1
ATOM 467 C C . ALA A 1 63 ? 56.193 50.016 2.063 1.00 28.36 63 ALA A C 1
ATOM 468 O O . ALA A 1 63 ? 55.262 49.519 2.677 1.00 30.53 63 ALA A O 1
ATOM 470 N N . ARG A 1 64 ? 55.980 50.699 0.952 1.00 29.01 64 ARG A N 1
ATOM 471 C CA . ARG A 1 64 ? 54.623 50.938 0.443 1.00 30.14 64 ARG A CA 1
ATOM 472 C C . ARG A 1 64 ? 54.314 50.143 -0.800 1.00 32.34 64 ARG A C 1
ATOM 473 O O . ARG A 1 64 ? 53.361 50.483 -1.491 1.00 34.75 64 ARG A O 1
ATOM 481 N N . LYS A 1 65 ? 55.110 49.117 -1.093 1.00 38.44 65 LYS A N 1
ATOM 482 C CA . LYS A 1 65 ? 54.951 48.352 -2.330 1.00 38.25 65 LYS A CA 1
ATOM 483 C C . LYS A 1 65 ? 54.169 47.045 -2.235 1.00 41.60 65 LYS A C 1
ATOM 484 O O . LYS A 1 65 ? 54.262 46.194 -3.153 1.00 47.81 65 LYS A O 1
ATOM 490 N N . GLU A 1 66 ? 53.355 46.882 -1.183 1.00 42.89 66 GLU A N 1
ATOM 491 C CA A GLU A 1 66 ? 52.505 45.706 -1.102 0.50 44.72 66 GLU A CA 1
ATOM 492 C CA B GLU A 1 66 ? 52.488 45.689 -1.071 0.50 42.14 66 GLU A CA 1
ATOM 493 C C . GLU A 1 66 ? 51.072 46.069 -1.542 1.00 45.89 66 GLU A C 1
ATOM 494 O O . GLU A 1 66 ? 50.699 47.242 -1.586 1.00 46.06 66 GLU A O 1
ATOM 505 N N . ARG A 1 67 ? 50.285 45.053 -1.876 1.00 48.60 67 ARG A N 1
ATOM 506 C CA . ARG A 1 67 ? 48.920 45.212 -2.384 1.00 49.87 67 ARG A CA 1
ATOM 507 C C . AR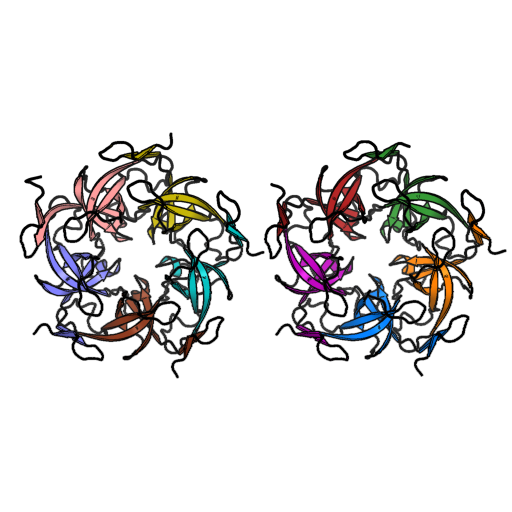G A 1 67 ? 48.177 46.502 -1.996 1.00 50.86 67 ARG A C 1
ATOM 508 O O . ARG A 1 67 ? 47.880 47.351 -2.881 1.00 55.19 67 ARG A O 1
ATOM 516 N N . GLY A 1 68 ? 47.838 46.633 -0.706 1.00 45.39 68 GLY A N 1
ATOM 517 C CA . GLY A 1 68 ? 47.045 47.796 -0.264 1.00 43.55 68 GLY A CA 1
ATOM 518 C C . GLY A 1 68 ? 47.778 48.856 0.545 1.00 41.38 68 GLY A C 1
ATOM 519 O O . GLY A 1 68 ? 47.147 49.567 1.317 1.00 40.14 68 GLY A O 1
ATOM 520 N N . ASN A 1 69 ? 49.083 49.007 0.331 1.00 38.10 69 ASN A N 1
ATOM 521 C CA . ASN A 1 69 ? 49.873 49.947 1.108 1.00 36.04 69 ASN A CA 1
ATOM 522 C C . ASN A 1 69 ? 50.406 51.185 0.395 1.00 33.81 69 ASN A C 1
ATOM 523 O O . ASN A 1 69 ? 51.206 51.926 0.941 1.00 33.51 69 ASN A O 1
ATOM 528 N N . GLY A 1 70 ? 49.973 51.416 -0.831 1.00 34.39 70 GLY A N 1
ATOM 529 C CA . GLY A 1 70 ? 50.501 52.523 -1.642 1.00 35.40 70 GLY A CA 1
ATOM 530 C C . GLY A 1 70 ? 50.195 53.948 -1.216 1.00 35.52 70 GLY A C 1
ATOM 531 O O . GLY A 1 70 ? 50.884 54.902 -1.630 1.00 35.54 70 GLY A O 1
ATOM 532 N N . ASP A 1 71 ? 49.142 54.096 -0.420 1.00 35.19 71 ASP A N 1
ATOM 533 C CA . ASP A 1 71 ? 48.732 55.390 0.126 1.00 36.20 71 ASP A CA 1
ATOM 534 C C . ASP A 1 71 ? 48.887 55.529 1.648 1.00 34.40 71 ASP A C 1
ATOM 535 O O . ASP A 1 71 ? 48.311 56.441 2.246 1.00 37.13 71 ASP A O 1
ATOM 540 N N . ARG A 1 72 ? 49.663 54.636 2.254 1.00 34.03 72 ARG A N 1
ATOM 541 C CA . ARG A 1 72 ? 49.866 54.644 3.710 1.00 34.11 72 ARG A CA 1
ATOM 542 C C . ARG A 1 72 ? 51.171 55.314 4.040 1.00 30.83 72 ARG A C 1
ATOM 543 O O . ARG A 1 72 ? 52.125 55.156 3.310 1.00 27.91 72 ARG A O 1
ATOM 551 N N . PRO A 1 73 ? 51.260 55.990 5.195 1.00 31.62 73 PRO A N 1
ATOM 552 C CA . PRO A 1 73 ? 52.483 56.656 5.598 1.00 30.27 73 PRO A CA 1
ATOM 553 C C . PRO A 1 73 ? 53.535 55.736 6.171 1.00 29.83 73 PRO A C 1
ATOM 554 O O . PRO A 1 73 ? 54.148 56.029 7.244 1.00 32.93 73 PRO A O 1
ATOM 558 N N . LEU A 1 74 ? 53.753 54.653 5.437 1.00 26.37 74 LEU A N 1
ATOM 559 C CA . LEU A 1 74 ? 54.694 53.628 5.815 1.00 25.84 74 LEU A CA 1
ATOM 560 C C . LEU A 1 74 ? 56.143 53.844 5.276 1.00 26.34 74 LEU A C 1
ATOM 561 O O . LEU A 1 74 ? 56.373 53.935 4.049 1.00 25.05 74 LEU A O 1
ATOM 566 N N . ASP A 1 75 ? 57.037 53.993 6.267 1.00 29.32 75 ASP A N 1
ATOM 567 C CA . ASP A 1 75 ? 58.481 54.156 6.194 1.00 27.71 75 ASP A CA 1
ATOM 568 C C . ASP A 1 75 ? 59.302 52.877 6.137 1.00 28.58 75 ASP A C 1
ATOM 569 O O . ASP A 1 75 ? 60.388 52.834 5.525 1.00 29.20 75 ASP A O 1
ATOM 574 N N . ALA A 1 76 ? 58.815 51.907 6.920 1.00 27.66 76 ALA A N 1
ATOM 575 C CA . ALA A 1 76 ? 59.452 50.642 7.224 1.00 24.57 76 ALA A CA 1
ATOM 576 C C . ALA A 1 76 ? 58.422 49.542 7.321 1.00 27.53 76 ALA A C 1
ATOM 577 O O . ALA A 1 76 ? 57.463 49.663 8.073 1.00 28.00 76 ALA A O 1
ATOM 579 N N . MET A 1 77 ? 58.713 48.429 6.637 1.00 29.39 77 MET A N 1
ATOM 580 C CA . MET A 1 77 ? 57.835 47.294 6.501 1.00 28.27 77 MET A CA 1
ATOM 581 C C . MET A 1 77 ? 58.580 46.001 6.723 1.00 25.36 77 MET A C 1
ATOM 582 O O . MET A 1 77 ? 59.646 45.807 6.166 1.00 27.34 77 MET A O 1
ATOM 587 N N . VAL A 1 78 ? 57.975 45.102 7.497 1.00 26.58 78 VAL A N 1
ATOM 588 C CA . VAL A 1 78 ? 58.492 43.726 7.731 1.00 25.34 78 VAL A CA 1
ATOM 589 C C . VAL A 1 78 ? 57.963 42.904 6.550 1.00 25.63 78 VAL A C 1
ATOM 590 O O . VAL A 1 78 ? 56.734 42.691 6.391 1.00 21.36 78 VAL A O 1
ATOM 594 N N . VAL A 1 79 ? 58.903 42.580 5.661 1.00 28.02 79 VAL A N 1
ATOM 595 C CA . VAL A 1 79 ? 58.607 41.960 4.341 1.00 26.15 79 VAL A CA 1
ATOM 596 C C . VAL A 1 79 ? 58.944 40.460 4.322 1.00 26.16 79 VAL A C 1
ATOM 597 O O . VAL A 1 79 ? 58.651 39.786 3.344 1.00 21.80 79 VAL A O 1
ATOM 601 N N . GLY A 1 80 ? 59.544 39.966 5.435 1.00 23.54 80 GLY A N 1
ATOM 602 C CA . GLY A 1 80 ? 59.773 38.529 5.584 1.00 23.00 80 GLY A CA 1
ATOM 603 C C . GLY A 1 80 ? 60.434 38.049 6.852 1.00 24.38 80 GLY A C 1
ATOM 604 O O . GLY A 1 80 ? 61.111 38.814 7.554 1.00 22.87 80 GLY A O 1
ATOM 605 N N . ILE A 1 81 ? 60.233 36.761 7.145 1.00 25.89 81 ILE A N 1
ATOM 606 C CA . ILE A 1 81 ? 60.843 36.158 8.342 1.00 26.32 81 ILE A CA 1
ATOM 607 C C . ILE A 1 81 ? 62.035 35.335 7.832 1.00 29.77 81 ILE A C 1
ATOM 608 O O . ILE A 1 81 ? 61.931 34.606 6.822 1.00 30.97 81 ILE A O 1
ATOM 613 N N . ILE A 1 82 ? 63.143 35.455 8.582 1.00 29.11 82 ILE A N 1
ATOM 614 C CA . ILE A 1 82 ? 64.389 34.845 8.180 1.00 27.54 82 ILE A CA 1
ATOM 615 C C . ILE A 1 82 ? 64.499 33.438 8.722 1.00 27.51 82 ILE A C 1
ATOM 616 O O . ILE A 1 82 ? 64.288 33.224 9.910 1.00 31.23 82 ILE A O 1
ATOM 621 N N . ASP A 1 83 ? 64.789 32.467 7.856 1.00 28.33 83 ASP A N 1
ATOM 622 C CA . ASP A 1 83 ? 64.963 31.052 8.320 1.00 29.18 83 ASP A CA 1
ATOM 623 C C . ASP A 1 83 ? 66.488 30.878 8.620 1.00 29.49 83 ASP A C 1
ATOM 624 O O . ASP A 1 83 ? 66.935 30.543 9.738 1.00 27.05 83 ASP A O 1
ATOM 629 N N . THR A 1 84 ? 67.303 31.248 7.636 1.00 30.20 84 THR A N 1
ATOM 630 C CA . THR A 1 84 ? 68.757 31.148 7.765 1.00 28.79 84 THR A CA 1
ATOM 631 C C . THR A 1 84 ? 69.543 32.276 7.081 1.00 28.85 84 THR A C 1
ATOM 632 O O . THR A 1 84 ? 69.145 32.826 6.010 1.00 25.24 84 THR A O 1
ATOM 636 N N . VAL A 1 85 ? 70.646 32.599 7.757 1.00 29.96 85 VAL A N 1
ATOM 637 C CA . VAL A 1 85 ? 71.676 33.505 7.256 1.00 31.49 85 VAL A CA 1
ATOM 638 C C . VAL A 1 85 ? 72.969 32.693 7.153 1.00 34.48 85 VAL A C 1
ATOM 639 O O . VAL A 1 85 ? 73.572 32.359 8.177 1.00 35.49 85 VAL A O 1
ATOM 643 N N . ASN A 1 86 ? 73.407 32.454 5.913 1.00 36.60 86 ASN A N 1
ATOM 644 C CA . ASN A 1 86 ? 74.594 31.641 5.616 1.00 37.14 86 ASN A CA 1
ATOM 645 C C . ASN A 1 86 ? 75.814 32.455 5.140 1.00 38.45 86 ASN A C 1
ATOM 646 O O . ASN A 1 86 ? 75.741 33.070 4.052 1.00 37.33 86 ASN A O 1
ATOM 651 N N . VAL A 1 87 ? 76.907 32.430 5.920 1.00 38.69 87 VAL A N 1
ATOM 652 C CA . VAL A 1 87 ? 78.135 33.145 5.581 1.00 41.00 87 VAL A CA 1
ATOM 653 C C . VAL A 1 87 ? 79.259 32.184 5.151 1.00 44.20 87 VAL A C 1
ATOM 654 O O . VAL A 1 87 ? 79.011 31.010 4.895 1.00 46.58 87 VAL A O 1
ATOM 658 N N . ALA A 1 88 ? 80.492 32.674 5.020 1.00 47.42 88 ALA A N 1
ATOM 659 C CA . ALA A 1 88 ? 81.625 31.805 4.626 1.00 47.52 88 ALA A CA 1
ATOM 660 C C . ALA A 1 88 ? 81.996 30.848 5.756 1.00 49.33 88 ALA A C 1
ATOM 661 O O . ALA A 1 88 ? 82.326 29.694 5.490 1.00 50.29 88 ALA A O 1
ATOM 663 N N . SER A 1 89 ? 81.941 31.322 7.005 1.00 50.35 89 SER A N 1
ATOM 664 C CA . SER A 1 89 ? 82.236 30.477 8.171 1.00 49.90 89 SER A CA 1
ATOM 665 C C . SER A 1 89 ? 81.198 29.372 8.325 1.00 50.30 89 SER A C 1
ATOM 666 O O . SER A 1 89 ? 81.463 28.335 8.914 1.00 52.31 89 SER A O 1
ATOM 669 N N . GLY A 1 90 ? 79.999 29.629 7.820 1.00 50.77 90 GLY A N 1
ATOM 670 C CA . GLY A 1 90 ? 78.876 28.698 7.891 1.00 48.81 90 GLY A CA 1
ATOM 671 C C . GLY A 1 90 ? 77.591 29.451 8.203 1.00 48.62 90 GLY A C 1
ATOM 672 O O . GLY A 1 90 ? 77.438 30.617 7.834 1.00 49.14 90 GLY A O 1
ATOM 673 N N . SER A 1 91 ? 76.661 28.810 8.904 1.00 48.47 91 SER A N 1
ATOM 674 C CA . SER A 1 91 ? 75.398 29.486 9.240 1.00 46.86 91 SER A CA 1
ATOM 675 C C . SER A 1 91 ? 75.600 30.475 10.395 1.00 47.28 91 SER A C 1
ATOM 676 O O . SER A 1 91 ? 76.201 30.153 11.437 1.00 48.34 91 SER A O 1
ATOM 679 N N . LEU A 1 92 ? 75.145 31.703 10.177 1.00 45.61 92 LEU A N 1
ATOM 680 C CA . LEU A 1 92 ? 75.223 32.738 11.224 1.00 44.74 92 LEU A CA 1
ATOM 681 C C . LEU A 1 92 ? 73.920 32.703 12.026 1.00 44.18 92 LEU A C 1
ATOM 682 O O . LEU A 1 92 ? 73.857 33.054 13.201 1.00 43.53 92 LEU A O 1
ATOM 687 N N . TYR A 1 93 ? 72.883 32.210 11.363 1.00 41.93 93 TYR A N 1
ATOM 688 C CA . TYR A 1 93 ? 71.586 32.083 11.964 1.00 40.79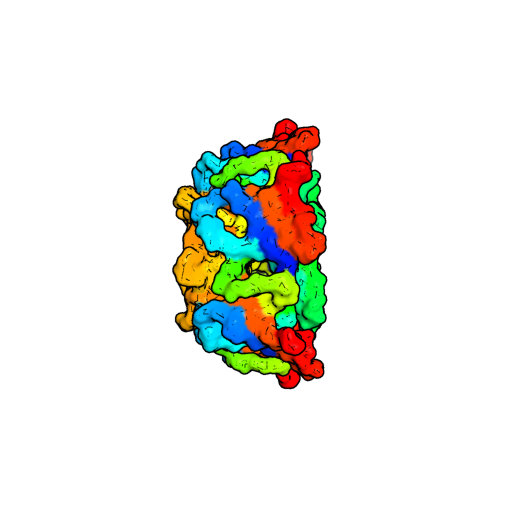 93 TYR A CA 1
ATOM 689 C C . TYR A 1 93 ? 70.772 30.987 11.310 1.00 42.34 93 TYR A C 1
ATOM 690 O O . TYR A 1 93 ? 70.779 30.849 10.093 1.00 42.29 93 TYR A O 1
ATOM 699 N N . ASN A 1 94 ? 70.096 30.211 12.158 1.00 44.07 94 ASN A N 1
ATOM 700 C CA . ASN A 1 94 ? 69.209 29.136 11.753 1.00 45.18 94 ASN A CA 1
ATOM 701 C C . ASN A 1 94 ? 68.051 29.242 12.724 1.00 45.65 94 ASN A C 1
ATOM 702 O O . ASN A 1 94 ? 68.297 29.060 13.931 1.00 46.49 94 ASN A O 1
ATOM 707 N N . LYS A 1 95 ? 66.822 29.463 12.236 1.00 45.25 95 LYS A N 1
ATOM 708 C CA . LYS A 1 95 ? 65.680 29.629 13.162 1.00 46.70 95 LYS A CA 1
ATOM 709 C C . LYS A 1 95 ? 65.349 28.368 13.965 1.00 49.27 95 LYS A C 1
ATOM 710 O O . LYS A 1 95 ? 64.804 28.464 15.066 1.00 51.39 95 LYS A O 1
ATOM 716 N N . ARG A 1 96 ? 65.732 27.212 13.428 1.00 49.13 96 ARG A N 1
ATOM 717 C CA . ARG A 1 96 ? 65.545 25.920 14.074 1.00 51.46 96 ARG A CA 1
ATOM 718 C C . ARG A 1 96 ? 66.793 25.551 14.869 1.00 47.81 96 ARG A C 1
ATOM 719 O O . ARG A 1 96 ? 67.199 26.301 15.757 1.00 40.35 96 ARG A O 1
ATOM 727 N N . MET B 1 1 ? 76.103 54.747 -5.128 1.00 25.08 1 MET B N 1
ATOM 728 C CA A MET B 1 1 ? 76.097 53.256 -5.005 0.50 20.89 1 MET B CA 1
ATOM 729 C CA B MET B 1 1 ? 76.019 53.304 -4.795 0.50 24.80 1 MET B CA 1
ATOM 730 C C . MET B 1 1 ? 77.268 53.036 -4.055 1.00 26.40 1 MET B C 1
ATOM 731 O O . MET B 1 1 ? 78.191 53.830 -4.017 1.00 26.17 1 MET B O 1
ATOM 740 N N . GLN B 1 2 ? 77.225 51.917 -3.355 1.00 29.91 2 GLN B N 1
ATOM 741 C CA . GLN B 1 2 ? 78.269 51.562 -2.425 1.00 25.93 2 GLN B CA 1
ATOM 742 C C . GLN B 1 2 ? 79.105 50.355 -2.821 1.00 26.85 2 GLN B C 1
ATOM 743 O O . GLN B 1 2 ? 78.655 49.410 -3.510 1.00 25.38 2 GLN B O 1
ATOM 749 N N . LEU B 1 3 ? 80.368 50.422 -2.422 1.00 29.26 3 LEU B N 1
ATOM 750 C CA . LEU B 1 3 ? 81.267 49.319 -2.643 1.00 27.54 3 LEU B CA 1
ATOM 751 C C . LEU B 1 3 ? 80.871 48.334 -1.546 1.00 26.62 3 LEU B C 1
ATOM 752 O O . LEU B 1 3 ? 80.670 48.733 -0.401 1.00 24.52 3 LEU B O 1
ATOM 757 N N . ALA B 1 4 ? 80.736 47.059 -1.901 1.00 25.65 4 ALA B N 1
ATOM 758 C CA . ALA B 1 4 ? 80.396 46.055 -0.914 1.00 26.75 4 ALA B CA 1
ATOM 759 C C . ALA B 1 4 ? 80.923 44.684 -1.347 1.00 27.62 4 ALA B C 1
ATOM 760 O O . ALA B 1 4 ? 81.314 44.459 -2.496 1.00 28.57 4 ALA B O 1
ATOM 762 N N . LYS B 1 5 ? 81.017 43.804 -0.363 1.00 27.50 5 LYS B N 1
ATOM 763 C CA . LYS B 1 5 ? 81.594 42.465 -0.511 1.00 28.46 5 LYS B CA 1
ATOM 764 C C . LYS B 1 5 ? 80.516 41.473 -0.148 1.00 26.37 5 LYS B C 1
ATOM 765 O O . LYS B 1 5 ? 79.808 41.669 0.849 1.00 23.17 5 LYS B O 1
ATOM 771 N N . VAL B 1 6 ? 80.360 40.425 -0.946 1.00 24.21 6 VAL B N 1
ATOM 772 C CA . VAL B 1 6 ? 79.308 39.451 -0.653 1.00 23.28 6 VAL B CA 1
ATOM 773 C C . VAL B 1 6 ? 79.741 38.524 0.498 1.00 23.59 6 VAL B C 1
ATOM 774 O O . VAL B 1 6 ? 80.744 37.817 0.408 1.00 23.09 6 VAL B O 1
ATOM 778 N N . LEU B 1 7 ? 78.972 38.596 1.582 1.00 25.93 7 LEU B N 1
ATOM 779 C CA . LEU B 1 7 ? 79.169 37.787 2.767 1.00 27.07 7 LEU B CA 1
ATOM 780 C C . LEU B 1 7 ? 78.423 36.449 2.717 1.00 28.68 7 LEU B C 1
ATOM 781 O O . LEU B 1 7 ? 78.935 35.430 3.150 1.00 29.78 7 LEU B O 1
ATOM 786 N N . GLY B 1 8 ? 77.235 36.419 2.146 1.00 29.63 8 GLY B N 1
ATOM 787 C CA . GLY B 1 8 ? 76.522 35.172 2.041 1.00 29.09 8 GLY B CA 1
ATOM 788 C C . GLY B 1 8 ? 75.143 35.401 1.509 1.00 29.87 8 GLY B C 1
ATOM 789 O O . GLY B 1 8 ? 74.952 36.384 0.798 1.00 27.36 8 GLY B O 1
ATOM 790 N N . THR B 1 9 ? 74.214 34.486 1.859 1.00 31.61 9 THR B N 1
ATOM 791 C CA . THR B 1 9 ? 72.799 34.479 1.380 1.00 31.30 9 THR B CA 1
ATOM 792 C C . THR B 1 9 ? 71.750 34.431 2.496 1.00 32.50 9 THR B C 1
ATOM 793 O O . THR B 1 9 ? 72.007 33.906 3.596 1.00 31.82 9 THR B O 1
ATOM 797 N N . VAL B 1 10 ? 70.595 35.032 2.230 1.00 30.62 10 VAL B N 1
ATOM 798 C CA . VAL B 1 10 ? 69.498 35.054 3.208 1.00 28.45 10 VAL B CA 1
ATOM 799 C C . VAL B 1 10 ? 68.299 34.273 2.688 1.00 28.65 10 VAL B C 1
ATOM 800 O O . VAL B 1 10 ? 67.742 34.626 1.650 1.00 32.54 10 VAL B O 1
ATOM 804 N N . VAL B 1 11 ? 67.900 33.237 3.417 1.00 26.72 11 VAL B N 1
ATOM 805 C CA . VAL B 1 11 ? 66.763 32.447 3.053 1.00 25.57 11 VAL B CA 1
ATOM 806 C C . VAL B 1 11 ? 65.588 32.894 3.922 1.00 29.22 11 VAL B C 1
ATOM 807 O O . VAL B 1 11 ? 65.706 33.014 5.138 1.00 31.82 11 VAL B O 1
ATOM 811 N N . SER B 1 12 ? 64.455 33.141 3.263 1.00 28.17 12 SER B N 1
ATOM 812 C CA . SER B 1 12 ? 63.216 33.534 3.909 1.00 27.96 12 SER B CA 1
ATOM 813 C C . SER B 1 12 ? 62.176 32.780 3.165 1.00 29.05 12 SER B C 1
ATOM 814 O O . SER B 1 12 ? 62.157 32.852 1.959 1.00 28.88 12 SER B O 1
ATOM 817 N N . THR B 1 13 ? 61.353 32.026 3.889 1.00 30.63 13 THR B N 1
ATOM 818 C CA . THR B 1 13 ? 60.246 31.320 3.280 1.00 30.96 13 THR B CA 1
ATOM 819 C C . THR B 1 13 ? 58.900 32.025 3.570 1.00 32.50 13 THR B C 1
ATOM 820 O O . THR B 1 13 ? 58.003 32.133 2.696 1.00 33.11 13 THR B O 1
ATOM 824 N N . SER B 1 14 ? 58.796 32.549 4.784 1.00 30.22 14 SER B N 1
ATOM 825 C CA . SER B 1 14 ? 57.635 33.314 5.177 1.00 29.92 14 SER B CA 1
ATOM 826 C C . SER B 1 14 ? 57.875 34.774 4.724 1.00 30.29 14 SER B C 1
ATOM 827 O O . SER B 1 14 ? 58.480 35.563 5.431 1.00 31.51 14 SER B O 1
ATOM 830 N N . LYS B 1 15 ? 57.374 35.131 3.540 1.00 29.06 15 LYS B N 1
ATOM 831 C CA . LYS B 1 15 ? 57.584 36.467 2.982 1.00 29.86 15 LYS B CA 1
ATOM 832 C C . LYS B 1 15 ? 56.500 36.958 2.017 1.00 30.58 15 LYS B C 1
ATOM 833 O O . LYS B 1 15 ? 55.571 36.231 1.636 1.00 29.09 15 LYS B O 1
ATOM 839 N N . THR B 1 16 ? 56.620 38.237 1.657 1.00 30.30 16 THR B N 1
ATOM 840 C CA . THR B 1 16 ? 55.632 38.860 0.839 1.00 30.71 16 THR B CA 1
ATOM 841 C C . THR B 1 16 ? 55.726 38.270 -0.574 1.00 32.84 16 THR B C 1
ATOM 842 O O . THR B 1 16 ? 56.807 37.944 -1.025 1.00 33.22 16 THR B O 1
ATOM 846 N N . PRO B 1 17 ? 54.582 38.131 -1.275 1.00 35.51 17 PRO B N 1
ATOM 847 C CA . PRO B 1 17 ? 54.517 37.585 -2.660 1.00 35.03 17 PRO B CA 1
ATOM 848 C C . PRO B 1 17 ? 55.340 38.343 -3.702 1.00 36.14 17 PRO B C 1
ATOM 849 O O . PRO B 1 17 ? 55.706 37.806 -4.726 1.00 38.57 17 PRO B O 1
ATOM 853 N N . ASN B 1 18 ? 55.629 39.598 -3.392 1.00 37.88 18 ASN B N 1
ATOM 854 C CA . ASN B 1 18 ? 56.461 40.502 -4.201 1.00 35.63 18 ASN B CA 1
ATOM 855 C C . ASN B 1 18 ? 57.965 40.264 -4.003 1.00 34.39 18 ASN B C 1
ATOM 856 O O . ASN B 1 18 ? 58.800 40.815 -4.717 1.00 37.20 18 ASN B O 1
ATOM 861 N N . LEU B 1 19 ? 58.301 39.428 -3.038 1.00 30.83 19 LEU B N 1
ATOM 862 C CA . LEU B 1 19 ? 59.692 39.053 -2.846 1.00 30.08 19 LEU B CA 1
ATOM 863 C C . LEU B 1 19 ? 59.939 37.637 -3.338 1.00 33.04 19 LEU B C 1
ATOM 864 O O . LEU B 1 19 ? 61.001 37.061 -3.007 1.00 33.43 19 LEU B O 1
ATOM 869 N N . THR B 1 20 ? 58.974 37.060 -4.071 1.00 33.65 20 THR B N 1
ATOM 870 C CA . THR B 1 20 ? 59.166 35.700 -4.514 1.00 34.09 20 THR B CA 1
ATOM 871 C C . THR B 1 20 ? 59.916 35.767 -5.824 1.00 36.33 20 THR B C 1
ATOM 872 O O . THR B 1 20 ? 59.589 36.532 -6.714 1.00 39.10 20 THR B O 1
ATOM 876 N N . GLY B 1 21 ? 60.948 34.959 -5.940 1.00 36.34 21 GLY B N 1
ATOM 877 C CA . GLY B 1 21 ? 61.766 34.984 -7.146 1.00 34.25 21 GLY B CA 1
ATOM 878 C C . GLY B 1 21 ? 62.938 35.946 -7.053 1.00 34.17 21 GLY B C 1
ATOM 879 O O . GLY B 1 21 ? 63.695 36.071 -8.000 1.00 33.14 21 GLY B O 1
ATOM 880 N N . VAL B 1 22 ? 63.111 36.619 -5.910 1.00 33.88 22 VAL B N 1
ATOM 881 C CA . VAL B 1 22 ? 64.300 37.478 -5.754 1.00 31.24 22 VAL B CA 1
ATOM 882 C C . VAL B 1 22 ? 65.353 36.799 -4.872 1.00 30.00 22 VAL B C 1
ATOM 883 O O . VAL B 1 22 ? 65.053 36.339 -3.762 1.00 31.71 22 VAL B O 1
ATOM 887 N N . LYS B 1 23 ? 66.571 36.721 -5.404 1.00 29.89 23 LYS B N 1
ATOM 888 C CA . LYS B 1 23 ? 67.754 36.171 -4.700 1.00 30.16 23 LYS B CA 1
ATOM 889 C C . LYS B 1 23 ? 68.209 37.201 -3.631 1.00 27.72 23 LYS B C 1
ATOM 890 O O . LYS B 1 23 ? 68.448 38.349 -3.919 1.00 34.49 23 LYS B O 1
ATOM 896 N N . LEU B 1 24 ? 68.314 36.815 -2.384 1.00 26.83 24 LEU B N 1
ATOM 897 C CA . LEU B 1 24 ? 68.660 37.768 -1.324 1.00 27.05 24 LEU B CA 1
ATOM 898 C C . LEU B 1 24 ? 70.072 37.593 -0.832 1.00 24.58 24 LEU B C 1
ATOM 899 O O . LEU B 1 24 ? 70.358 36.620 -0.170 1.00 25.91 24 LEU B O 1
ATOM 904 N N . LEU B 1 25 ? 70.923 38.573 -1.081 1.00 26.15 25 LEU B N 1
ATOM 905 C CA . LEU B 1 25 ? 72.314 38.493 -0.624 1.00 26.56 25 LEU B CA 1
ATOM 906 C C . LEU B 1 25 ? 72.633 39.457 0.460 1.00 23.76 25 LEU B C 1
ATOM 907 O O . LEU B 1 25 ? 72.347 40.661 0.302 1.00 25.04 25 LEU B O 1
ATOM 912 N N . LEU B 1 26 ? 73.331 38.929 1.469 1.00 22.79 26 LEU B N 1
ATOM 913 C CA . LEU B 1 26 ? 73.899 39.755 2.542 1.00 23.15 26 LEU B CA 1
ATOM 914 C C . LEU B 1 26 ? 75.181 40.367 2.007 1.00 24.98 26 LEU B C 1
ATOM 915 O O . LEU B 1 26 ? 76.114 39.631 1.747 1.00 28.31 26 LEU B O 1
ATOM 920 N N . VAL B 1 27 ? 75.225 41.678 1.788 1.00 27.12 27 VAL B N 1
ATOM 921 C CA . VAL B 1 27 ? 76.458 42.345 1.365 1.00 25.52 27 VAL B CA 1
ATOM 922 C C . VAL B 1 27 ? 76.975 43.387 2.403 1.00 27.32 27 VAL B C 1
ATOM 923 O O . VAL B 1 27 ? 76.268 44.386 2.709 1.00 26.65 27 VAL B O 1
ATOM 927 N N . GLN B 1 28 ? 78.212 43.189 2.868 1.00 23.58 28 GLN B N 1
ATOM 928 C CA . GLN B 1 28 ? 78.872 44.078 3.849 1.00 21.95 28 GLN B CA 1
ATOM 929 C C . GLN B 1 28 ? 79.536 45.282 3.137 1.00 26.59 28 GLN B C 1
ATOM 930 O O . GLN B 1 28 ? 80.262 45.093 2.150 1.00 28.16 28 GLN B O 1
ATOM 936 N N . PHE B 1 29 ? 79.263 46.518 3.603 1.00 27.72 29 PHE B N 1
ATOM 937 C CA . PHE B 1 29 ? 79.803 47.711 2.949 1.00 25.46 29 PHE B CA 1
ATOM 938 C C . PHE B 1 29 ? 81.315 47.837 3.134 1.00 29.52 29 PHE B C 1
ATOM 939 O O . PHE B 1 29 ? 81.905 47.387 4.110 1.00 27.90 29 PHE B O 1
ATOM 947 N N . LEU B 1 30 ? 81.948 48.431 2.142 1.00 29.08 30 LEU B N 1
ATOM 948 C CA . LEU B 1 30 ? 83.376 48.657 2.151 1.00 27.40 30 LEU B CA 1
ATOM 949 C C . LEU B 1 30 ? 83.657 50.168 2.070 1.00 28.94 30 LEU B C 1
ATOM 950 O O . LEU B 1 30 ? 82.890 50.949 1.550 1.00 25.69 30 LEU B O 1
ATOM 955 N N . ASP B 1 31 ? 84.760 50.600 2.629 1.00 31.51 31 ASP B N 1
ATOM 956 C CA . ASP B 1 31 ? 85.056 52.017 2.609 1.00 33.17 31 ASP B CA 1
ATOM 957 C C . ASP B 1 31 ? 85.895 52.338 1.360 1.00 34.85 31 ASP B C 1
ATOM 958 O O . ASP B 1 31 ? 86.061 51.510 0.463 1.00 34.48 31 ASP B O 1
ATOM 963 N N . THR B 1 32 ? 86.422 53.555 1.327 1.00 36.17 32 THR B N 1
ATOM 964 C CA . THR B 1 32 ? 87.180 54.052 0.194 1.00 35.49 32 THR B CA 1
ATOM 965 C C . THR B 1 32 ? 88.564 53.410 0.100 1.00 37.64 32 THR B C 1
ATOM 966 O O . THR B 1 32 ? 89.217 53.475 -0.938 1.00 38.38 32 THR B O 1
ATOM 970 N N . LYS B 1 33 ? 89.010 52.760 1.171 1.00 38.94 33 LYS B N 1
ATOM 971 C CA . LYS B 1 33 ? 90.297 52.045 1.150 1.00 39.10 33 LYS B CA 1
ATOM 972 C C . LYS B 1 33 ? 90.098 50.526 1.097 1.00 38.55 33 LYS B C 1
ATOM 973 O O . LYS B 1 33 ? 90.953 49.754 1.501 1.00 36.89 33 LYS B O 1
ATOM 979 N N . GLY B 1 34 ? 88.946 50.106 0.590 1.00 38.65 34 GLY B N 1
ATOM 980 C CA . GLY B 1 34 ? 88.602 48.690 0.467 1.00 38.31 34 GLY B CA 1
ATOM 981 C C . GLY B 1 34 ? 88.381 47.930 1.770 1.00 37.44 34 GLY B C 1
ATOM 982 O O . GLY B 1 34 ? 88.358 46.697 1.781 1.00 35.29 34 GLY B O 1
ATOM 983 N N . GLN B 1 35 ? 88.186 48.668 2.859 1.00 37.47 35 GLN B N 1
ATOM 984 C CA . GLN B 1 35 ? 87.983 48.070 4.188 1.00 38.73 35 GLN B CA 1
ATOM 985 C C . GLN B 1 35 ? 86.520 47.857 4.524 1.00 38.28 35 GLN B C 1
ATOM 986 O O . GLN B 1 35 ? 85.701 48.704 4.203 1.00 36.29 35 GLN B O 1
ATOM 992 N N . PRO B 1 36 ? 86.205 46.757 5.239 1.00 39.06 36 PRO B N 1
ATOM 993 C CA . PRO B 1 36 ? 84.817 46.474 5.608 1.00 38.35 36 PRO B CA 1
ATOM 994 C C . PRO B 1 36 ? 84.246 47.379 6.713 1.00 38.39 36 PRO B C 1
ATOM 995 O O . PRO B 1 36 ? 84.859 47.596 7.776 1.00 38.20 36 PRO B O 1
ATOM 999 N N . LEU B 1 37 ? 83.063 47.896 6.428 1.00 38.94 37 LEU B N 1
ATOM 1000 C CA . LEU B 1 37 ? 82.339 48.752 7.376 1.00 39.17 37 LEU B CA 1
ATOM 1001 C C . LEU B 1 37 ? 81.261 47.914 8.095 1.00 41.24 37 LEU B C 1
ATOM 1002 O O . LEU B 1 37 ? 80.983 46.774 7.682 1.00 42.70 37 LEU B O 1
ATOM 1007 N N . GLU B 1 38 ? 80.646 48.507 9.128 1.00 41.46 38 GLU B N 1
ATOM 1008 C CA . GLU B 1 38 ? 79.585 47.837 9.890 1.00 40.46 38 GLU B CA 1
ATOM 1009 C C . GLU B 1 38 ? 78.354 47.799 8.996 1.00 36.69 38 GLU B C 1
ATOM 1010 O O . GLU B 1 38 ? 77.628 46.832 8.950 1.00 36.03 38 GLU B O 1
ATOM 1016 N N . ARG B 1 39 ? 78.109 48.895 8.308 1.00 35.86 39 ARG B N 1
ATOM 1017 C CA . ARG B 1 39 ? 76.934 49.004 7.437 1.00 37.44 39 ARG B CA 1
ATOM 1018 C C . ARG B 1 39 ? 76.844 47.826 6.464 1.00 33.24 39 ARG B C 1
ATOM 1019 O O . ARG B 1 39 ? 77.848 47.306 5.978 1.00 29.96 39 ARG B O 1
ATOM 1027 N N . TYR B 1 40 ? 75.623 47.375 6.238 1.00 30.57 40 TYR B N 1
ATOM 1028 C CA . TYR B 1 40 ? 75.409 46.271 5.323 1.00 30.71 40 TYR B CA 1
ATOM 1029 C C . TYR B 1 40 ? 74.034 46.418 4.666 1.00 26.09 40 TYR B C 1
ATOM 1030 O O . TYR B 1 40 ? 73.265 47.301 4.928 1.00 23.94 40 TYR B O 1
ATOM 1039 N N . GLU B 1 41 ? 73.742 45.556 3.728 1.00 28.88 41 GLU B N 1
ATOM 1040 C CA . GLU B 1 41 ? 72.365 45.497 3.200 1.00 29.01 41 GLU B CA 1
ATOM 1041 C C . GLU B 1 41 ? 72.044 44.029 2.868 1.00 26.82 41 GLU B C 1
ATOM 1042 O O . GLU B 1 41 ? 72.961 43.256 2.632 1.00 29.21 41 GLU B O 1
ATOM 1048 N N . VAL B 1 42 ? 70.796 43.616 3.043 1.00 23.80 42 VAL B N 1
ATOM 1049 C CA . VAL B 1 42 ? 70.381 42.363 2.502 1.00 25.75 42 VAL B CA 1
ATOM 1050 C C . VAL B 1 42 ? 69.732 42.916 1.235 1.00 25.41 42 VAL B C 1
ATOM 1051 O O . VAL B 1 42 ? 68.732 43.658 1.308 1.00 23.65 42 VAL B O 1
ATOM 1055 N N . ALA B 1 43 ? 70.386 42.655 0.097 1.00 25.65 43 ALA B N 1
ATOM 1056 C CA . ALA B 1 43 ? 69.925 43.165 -1.219 1.00 25.04 43 ALA B CA 1
ATOM 1057 C C . ALA B 1 43 ? 69.596 42.083 -2.212 1.00 24.50 43 ALA B C 1
ATOM 1058 O O . ALA B 1 43 ? 70.187 41.004 -2.215 1.00 24.36 43 ALA B O 1
ATOM 1060 N N . GLY B 1 44 ? 68.652 42.417 -3.087 1.00 23.97 44 GLY B N 1
ATOM 1061 C CA . GLY B 1 44 ? 68.216 41.556 -4.165 1.00 22.91 44 GLY B CA 1
ATOM 1062 C C . GLY B 1 44 ? 69.297 41.557 -5.226 1.00 28.19 44 GLY B C 1
ATOM 1063 O O . GLY B 1 44 ? 69.911 42.562 -5.531 1.00 28.34 44 GLY B O 1
ATOM 1064 N N . ASP B 1 45 ? 69.551 40.417 -5.830 1.00 29.19 45 ASP B N 1
ATOM 1065 C CA . ASP B 1 45 ? 70.667 40.345 -6.767 1.00 27.65 45 ASP B CA 1
ATOM 1066 C C . ASP B 1 45 ? 70.164 40.057 -8.158 1.00 27.29 45 ASP B C 1
ATOM 1067 O O . ASP B 1 45 ? 69.599 39.024 -8.417 1.00 28.55 45 ASP B O 1
ATOM 1072 N N . VAL B 1 46 ? 70.432 40.982 -9.054 1.00 29.16 46 VAL B N 1
ATOM 1073 C CA . VAL B 1 46 ? 69.993 40.907 -10.430 1.00 29.53 46 VAL B CA 1
ATOM 1074 C C . VAL B 1 46 ? 71.135 40.620 -11.389 1.00 29.41 46 VAL B C 1
ATOM 1075 O O . VAL B 1 46 ? 70.903 40.447 -12.592 1.00 28.78 46 VAL B O 1
ATOM 1079 N N . VAL B 1 47 ? 72.343 40.526 -10.860 1.00 28.31 47 VAL B N 1
ATOM 1080 C CA . VAL B 1 47 ? 73.527 40.314 -11.701 1.00 29.52 47 VAL B CA 1
ATOM 1081 C C . VAL B 1 47 ? 74.246 38.967 -11.585 1.00 32.33 47 VAL B C 1
ATOM 1082 O O . VAL B 1 47 ? 74.908 38.561 -12.527 1.00 31.85 47 VAL B O 1
ATOM 1086 N N . GLY B 1 48 ? 74.064 38.279 -10.458 1.00 33.66 48 GLY B N 1
ATOM 1087 C CA . GLY B 1 48 ? 74.651 36.963 -10.248 1.00 31.52 48 GLY B CA 1
ATOM 1088 C C . GLY B 1 48 ? 75.962 36.936 -9.489 1.00 29.56 48 GLY B C 1
ATOM 1089 O O . GLY B 1 48 ? 76.903 36.252 -9.875 1.00 29.83 48 GLY B O 1
ATOM 1090 N N . ALA B 1 49 ? 76.006 37.644 -8.375 1.00 29.01 49 ALA B N 1
ATOM 1091 C CA . ALA B 1 49 ? 77.229 37.742 -7.561 1.00 28.25 49 ALA B CA 1
ATOM 1092 C C . ALA B 1 49 ? 77.460 36.555 -6.632 1.00 28.14 49 ALA B C 1
ATOM 1093 O O . ALA B 1 49 ? 76.532 35.922 -6.142 1.00 31.74 49 ALA B O 1
ATOM 1095 N N . GLY B 1 50 ? 78.714 36.283 -6.340 1.00 27.75 50 GLY B N 1
ATOM 1096 C CA . GLY B 1 50 ? 79.068 35.159 -5.496 1.00 26.40 50 GLY B CA 1
ATOM 1097 C C . GLY B 1 50 ? 79.886 35.576 -4.277 1.00 25.46 50 GLY B C 1
ATOM 1098 O O . GLY B 1 50 ? 80.345 36.704 -4.182 1.00 23.55 50 GLY B O 1
ATOM 1099 N N . LEU B 1 51 ? 80.070 34.638 -3.354 1.00 27.05 51 LEU B N 1
ATOM 1100 C CA . LEU B 1 51 ? 80.800 34.887 -2.116 1.00 27.10 51 LEU B CA 1
ATOM 1101 C C . LEU B 1 51 ? 82.140 35.598 -2.366 1.00 24.98 51 LEU B C 1
ATOM 1102 O O . LEU B 1 51 ? 82.916 35.229 -3.244 1.00 27.32 51 LEU B O 1
ATOM 1107 N N . ASN B 1 52 ? 82.383 36.648 -1.603 1.00 23.58 52 ASN B N 1
ATOM 1108 C CA . ASN B 1 52 ? 83.633 37.428 -1.677 1.00 26.13 52 ASN B CA 1
ATOM 1109 C C . ASN B 1 52 ? 83.856 38.390 -2.805 1.00 28.05 52 ASN B C 1
ATOM 1110 O O . ASN B 1 52 ? 84.822 39.151 -2.772 1.00 28.98 52 ASN B O 1
ATOM 1115 N N . GLU B 1 53 ? 83.005 38.305 -3.816 1.00 26.74 53 GLU B N 1
ATOM 1116 C CA . GLU B 1 53 ? 83.104 39.218 -4.938 1.00 24.31 53 GLU B CA 1
ATOM 1117 C C . GLU B 1 53 ? 82.780 40.613 -4.419 1.00 24.74 53 GLU B C 1
ATOM 1118 O O . GLU B 1 53 ? 82.002 40.746 -3.453 1.00 25.07 53 GLU B O 1
ATOM 1124 N N . TRP B 1 54 ? 83.429 41.628 -5.004 1.00 26.63 54 TRP B N 1
ATOM 1125 C CA . TRP B 1 54 ? 83.116 43.049 -4.745 1.00 23.26 54 TRP B CA 1
ATOM 1126 C C . TRP B 1 54 ? 82.041 43.477 -5.721 1.00 24.31 54 TRP B C 1
ATOM 1127 O O . TRP B 1 54 ? 82.104 43.172 -6.941 1.00 22.01 54 TRP B O 1
ATOM 1138 N N . VAL B 1 55 ? 81.080 44.216 -5.163 1.00 25.24 55 VAL B N 1
ATOM 1139 C CA . VAL B 1 55 ? 79.874 44.588 -5.878 1.00 22.96 55 VAL B CA 1
ATOM 1140 C C . VAL B 1 55 ? 79.420 46.062 -5.706 1.00 27.07 55 VAL B C 1
ATOM 1141 O O . VAL B 1 55 ? 79.862 46.817 -4.803 1.00 23.75 55 VAL B O 1
ATOM 1145 N N . LEU B 1 56 ? 78.532 46.476 -6.624 1.00 27.18 56 LEU B N 1
ATOM 1146 C CA . LEU B 1 56 ? 77.937 47.791 -6.563 1.00 26.55 56 LEU B CA 1
ATOM 1147 C C . LEU B 1 56 ? 76.550 47.625 -6.024 1.00 27.19 56 LEU B C 1
ATOM 1148 O O . LEU B 1 56 ? 75.811 46.844 -6.576 1.00 28.58 56 LEU B O 1
ATOM 1153 N N . VAL B 1 57 ? 76.212 48.365 -4.959 1.00 28.15 57 VAL B N 1
ATOM 1154 C CA . VAL B 1 57 ? 74.882 48.306 -4.311 1.00 27.26 57 VAL B CA 1
ATOM 1155 C C . VAL B 1 57 ? 74.132 49.617 -4.476 1.00 26.86 57 VAL B C 1
ATOM 1156 O O . VAL B 1 57 ? 74.546 50.646 -3.953 1.00 27.08 57 VAL B O 1
ATOM 1160 N N . ALA B 1 58 ? 73.009 49.540 -5.197 1.00 24.28 58 ALA B N 1
ATOM 1161 C CA . ALA B 1 58 ? 72.077 50.655 -5.316 1.00 23.62 58 ALA B CA 1
ATOM 1162 C C . ALA B 1 58 ? 71.079 50.735 -4.102 1.00 25.26 58 ALA B C 1
ATOM 1163 O O . ALA B 1 58 ? 70.467 49.748 -3.721 1.00 25.73 58 ALA B O 1
ATOM 1165 N N . ARG B 1 59 ? 70.892 51.900 -3.500 1.00 24.29 59 ARG B N 1
ATOM 1166 C CA . ARG B 1 59 ? 69.988 52.004 -2.336 1.00 24.82 59 ARG B CA 1
ATOM 1167 C C . ARG B 1 59 ? 68.744 52.821 -2.577 1.00 27.10 59 ARG B C 1
ATOM 1168 O O . ARG B 1 59 ? 68.588 53.546 -3.573 1.00 26.86 59 ARG B O 1
ATOM 1176 N N . GLY B 1 60 ? 67.770 52.626 -1.707 1.00 23.09 60 GLY B N 1
ATOM 1177 C CA . GLY B 1 60 ? 66.528 53.395 -1.867 1.00 22.36 60 GLY B CA 1
ATOM 1178 C C . GLY B 1 60 ? 65.767 52.899 -3.080 1.00 20.76 60 GLY B C 1
ATOM 1179 O O . GLY B 1 60 ? 65.896 51.769 -3.495 1.00 26.74 60 GLY B O 1
ATOM 1180 N N . SER B 1 61 ? 64.958 53.786 -3.619 1.00 23.48 61 SER B N 1
ATOM 1181 C CA . SER B 1 61 ? 64.131 53.569 -4.767 1.00 22.96 61 SER B CA 1
ATOM 1182 C C . SER B 1 61 ? 64.836 53.162 -6.053 1.00 26.50 61 SER B C 1
ATOM 1183 O O . SER B 1 61 ? 64.186 52.783 -6.996 1.00 27.26 61 SER B O 1
ATOM 1186 N N . ALA B 1 62 ? 66.158 53.322 -6.088 1.00 30.13 62 ALA B N 1
ATOM 1187 C CA . ALA B 1 62 ? 67.018 52.997 -7.226 1.00 26.29 62 ALA B CA 1
ATOM 1188 C C . ALA B 1 62 ? 66.936 51.492 -7.405 1.00 27.59 62 ALA B C 1
ATOM 1189 O O . ALA B 1 62 ? 66.973 50.942 -8.515 1.00 29.72 62 ALA B O 1
ATOM 1191 N N . ALA B 1 63 ? 66.871 50.819 -6.251 1.00 31.32 63 ALA B N 1
ATOM 1192 C CA . ALA B 1 63 ? 66.848 49.355 -6.197 1.00 30.35 63 ALA B CA 1
ATOM 1193 C C . ALA B 1 63 ? 65.608 48.785 -6.879 1.00 28.62 63 ALA B C 1
ATOM 1194 O O . ALA B 1 63 ? 65.492 47.573 -7.028 1.00 31.10 63 ALA B O 1
ATOM 1196 N N . ARG B 1 64 ? 64.665 49.626 -7.256 1.00 29.01 64 ARG B N 1
ATOM 1197 C CA . ARG B 1 64 ? 63.452 49.114 -7.931 1.00 30.23 64 ARG B CA 1
ATOM 1198 C C . ARG B 1 64 ? 63.374 49.543 -9.371 1.00 32.23 64 ARG B C 1
ATOM 1199 O O . ARG B 1 64 ? 62.323 49.511 -9.981 1.00 34.84 64 ARG B O 1
ATOM 1207 N N . LYS B 1 65 ? 64.511 49.894 -9.951 1.00 38.74 65 LYS B N 1
ATOM 1208 C CA . LYS B 1 65 ? 64.504 50.341 -11.338 1.00 38.04 65 LYS B CA 1
ATOM 1209 C C . LYS B 1 65 ? 65.034 49.314 -12.347 1.00 41.34 65 LYS B C 1
ATOM 1210 O O . LYS B 1 65 ? 65.557 49.688 -13.400 1.00 47.92 65 LYS B O 1
ATOM 1216 N N . GLU B 1 66 ? 64.843 48.026 -12.053 1.00 43.00 66 GLU B N 1
ATOM 1217 C CA . GLU B 1 66 ? 65.128 46.928 -13.001 1.00 42.07 66 GLU B CA 1
ATOM 1218 C C . GLU B 1 66 ? 63.841 46.471 -13.710 1.00 45.88 66 GLU B C 1
ATOM 1219 O O . GLU B 1 66 ? 62.743 46.587 -13.195 1.00 46.35 66 GLU B O 1
ATOM 1225 N N . ARG B 1 67 ? 63.964 45.877 -14.879 1.00 48.57 67 ARG B N 1
ATOM 1226 C CA . ARG B 1 67 ? 62.772 45.449 -15.630 1.00 50.18 67 ARG B CA 1
ATOM 1227 C C . ARG B 1 67 ? 61.543 45.053 -14.800 1.00 50.94 67 ARG B C 1
ATOM 1228 O O . ARG B 1 67 ? 60.471 45.641 -15.025 1.00 55.65 67 ARG B O 1
ATOM 1236 N N . GLY B 1 68 ? 61.649 44.037 -13.938 1.00 45.16 68 GLY B N 1
ATOM 1237 C CA . GLY B 1 68 ? 60.464 43.577 -13.192 1.00 43.45 68 GLY B CA 1
ATOM 1238 C C . GLY B 1 68 ? 60.509 43.778 -11.692 1.00 41.51 68 GLY B C 1
ATOM 1239 O O . GLY B 1 68 ? 60.030 42.939 -10.914 1.00 40.47 68 GLY B O 1
ATOM 1240 N N . ASN B 1 69 ? 61.102 44.876 -11.254 1.00 38.35 69 ASN B N 1
ATOM 1241 C CA . ASN B 1 69 ? 61.237 45.082 -9.819 1.00 36.14 69 ASN B CA 1
ATOM 1242 C C . ASN B 1 69 ? 60.561 46.300 -9.271 1.00 33.98 69 ASN B C 1
ATOM 1243 O O . ASN B 1 69 ? 60.824 46.647 -8.098 1.00 32.96 69 ASN B O 1
ATOM 1248 N N . GLY B 1 70 ? 59.705 46.902 -10.093 1.00 33.53 70 GLY B N 1
ATOM 1249 C CA . GLY B 1 70 ? 59.041 48.157 -9.738 1.00 35.41 70 GLY B CA 1
ATOM 1250 C C . GLY B 1 70 ? 58.068 48.137 -8.571 1.00 35.38 70 GLY B C 1
ATOM 1251 O O . GLY B 1 70 ? 57.923 49.143 -7.843 1.00 34.83 70 GLY B O 1
ATOM 1252 N N . ASP B 1 71 ? 57.441 46.970 -8.399 1.00 35.12 71 ASP B N 1
ATOM 1253 C CA . ASP B 1 71 ? 56.416 46.736 -7.373 1.00 36.09 71 ASP B CA 1
ATOM 1254 C C . ASP B 1 71 ? 56.931 45.850 -6.238 1.00 34.45 71 ASP B C 1
ATOM 1255 O O . ASP B 1 71 ? 56.142 45.381 -5.411 1.00 37.53 71 ASP B O 1
ATOM 1260 N N . ARG B 1 72 ? 58.245 45.696 -6.138 1.00 33.73 72 ARG B N 1
ATOM 1261 C CA . ARG B 1 72 ? 58.810 44.847 -5.095 1.00 33.93 72 ARG B CA 1
ATOM 1262 C C . ARG B 1 72 ? 59.337 45.655 -3.946 1.00 30.86 72 ARG B C 1
ATOM 1263 O O . ARG B 1 72 ? 59.905 46.713 -4.141 1.00 29.01 72 ARG B O 1
ATOM 1271 N N . PRO B 1 73 ? 59.239 45.158 -2.721 1.00 31.93 73 PRO B N 1
ATOM 1272 C CA . PRO B 1 73 ? 59.747 45.944 -1.575 1.00 29.92 73 PRO B CA 1
ATOM 1273 C C . PRO B 1 73 ? 61.255 46.018 -1.417 1.00 29.76 73 PRO B C 1
ATOM 1274 O O . PRO B 1 73 ? 61.798 45.808 -0.285 1.00 32.80 73 PRO B O 1
ATOM 1278 N N . LEU B 1 74 ? 61.963 46.358 -2.491 1.00 26.72 74 LEU B N 1
ATOM 1279 C CA . LEU B 1 74 ? 63.459 46.379 -2.354 1.00 25.57 74 LEU B CA 1
ATOM 1280 C C . LEU B 1 74 ? 64.031 47.718 -2.059 1.00 25.70 74 LEU B C 1
ATOM 1281 O O . LEU B 1 74 ? 63.786 48.731 -2.709 1.00 24.37 74 LEU B O 1
ATOM 1286 N N . ASP B 1 75 ? 64.828 47.686 -0.999 1.00 29.85 75 ASP B N 1
ATOM 1287 C CA . ASP B 1 75 ? 65.515 48.888 -0.557 1.00 27.11 75 ASP B CA 1
ATOM 1288 C C . ASP B 1 75 ? 66.995 48.907 -0.955 1.00 28.12 75 ASP B C 1
ATOM 1289 O O . ASP B 1 75 ? 67.629 49.975 -0.866 1.00 29.45 75 ASP B O 1
ATOM 1294 N N . ALA B 1 76 ? 67.521 47.787 -1.462 1.00 27.26 76 ALA B N 1
ATOM 1295 C CA . ALA B 1 76 ? 68.935 47.638 -1.835 1.00 23.96 76 ALA B CA 1
ATOM 1296 C C . ALA B 1 76 ? 68.953 46.623 -2.958 1.00 27.35 76 ALA B C 1
ATOM 1297 O O . ALA B 1 76 ? 68.219 45.619 -2.901 1.00 27.33 76 ALA B O 1
ATOM 1299 N N . MET B 1 77 ? 69.778 46.876 -3.976 1.00 28.50 77 MET B N 1
ATOM 1300 C CA . MET B 1 77 ? 69.856 45.984 -5.119 1.00 24.05 77 MET B CA 1
ATOM 1301 C C . MET B 1 77 ? 71.317 45.917 -5.572 1.00 24.87 77 MET B C 1
ATOM 1302 O O . MET B 1 77 ? 71.969 46.943 -5.701 1.00 27.33 77 MET B O 1
ATOM 1307 N N . VAL B 1 78 ? 71.841 44.714 -5.771 1.00 26.16 78 VAL B N 1
ATOM 1308 C CA . VAL B 1 78 ? 73.211 44.529 -6.315 1.00 25.64 78 VAL B CA 1
ATOM 1309 C C . VAL B 1 78 ? 73.048 44.743 -7.852 1.00 26.03 78 VAL B C 1
ATOM 1310 O O . VAL B 1 78 ? 72.406 43.952 -8.568 1.00 21.01 78 VAL B O 1
ATOM 1314 N N . VAL B 1 79 ? 73.598 45.864 -8.330 1.00 27.81 79 VAL B N 1
ATOM 1315 C CA . VAL B 1 79 ? 73.412 46.218 -9.743 1.00 26.45 79 VAL B CA 1
ATOM 1316 C C . VAL B 1 79 ? 74.687 45.987 -10.596 1.00 26.43 79 VAL B C 1
ATOM 1317 O O . VAL B 1 79 ? 74.669 46.162 -11.853 1.00 23.03 79 VAL B O 1
ATOM 1321 N N . GLY B 1 80 ? 75.768 45.586 -9.928 1.00 23.09 80 GLY B N 1
ATOM 1322 C CA . GLY B 1 80 ? 76.970 45.205 -10.666 1.00 23.71 80 GLY B CA 1
ATOM 1323 C C . GLY B 1 80 ? 78.105 44.555 -9.877 1.00 24.53 80 GLY B C 1
ATOM 1324 O O . GLY B 1 80 ? 78.156 44.663 -8.640 1.00 22.13 80 GLY B O 1
ATOM 1325 N N . ILE B 1 81 ? 78.972 43.848 -10.626 1.00 25.92 81 ILE B N 1
ATOM 1326 C CA . ILE B 1 81 ? 80.204 43.263 -10.071 1.00 25.83 81 ILE B CA 1
ATOM 1327 C C . ILE B 1 81 ? 81.388 44.134 -10.476 1.00 29.06 81 ILE B C 1
ATOM 1328 O O . ILE B 1 81 ? 81.550 44.505 -11.633 1.00 31.32 81 ILE B O 1
ATOM 1333 N N . ILE B 1 82 ? 82.246 44.408 -9.505 1.00 29.43 82 ILE B N 1
ATOM 1334 C CA . ILE B 1 82 ? 83.365 45.311 -9.714 1.00 27.76 82 ILE B CA 1
ATOM 1335 C C . ILE B 1 82 ? 84.584 44.579 -10.216 1.00 27.28 82 ILE B C 1
ATOM 1336 O O . ILE B 1 82 ? 85.005 43.632 -9.577 1.00 30.38 82 ILE B O 1
ATOM 1341 N N . ASP B 1 83 ? 85.121 45.030 -11.355 1.00 28.22 83 ASP B N 1
ATOM 1342 C CA . ASP B 1 83 ? 86.373 44.505 -11.934 1.00 2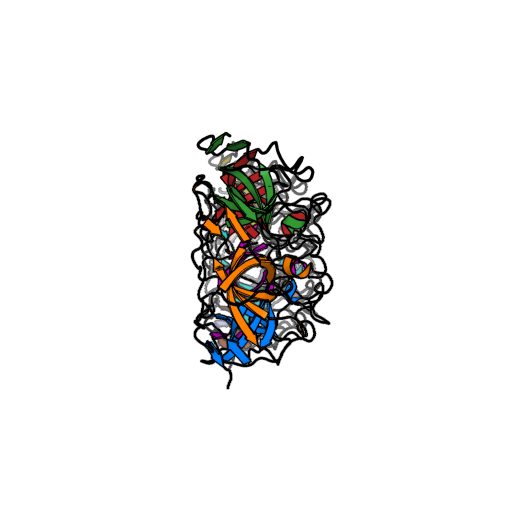9.46 83 ASP B CA 1
ATOM 1343 C C . ASP B 1 83 ? 87.544 45.207 -11.288 1.00 29.13 83 ASP B C 1
ATOM 1344 O O . ASP B 1 83 ? 88.505 44.584 -10.849 1.00 27.56 83 ASP B O 1
ATOM 1349 N N . THR B 1 84 ? 87.480 46.532 -11.309 1.00 29.61 84 THR B N 1
ATOM 1350 C CA . THR B 1 84 ? 88.549 47.337 -10.759 1.00 28.98 84 THR B CA 1
ATOM 1351 C C . THR B 1 84 ? 88.122 48.710 -10.212 1.00 28.70 84 THR B C 1
ATOM 1352 O O . THR B 1 84 ? 87.137 49.331 -10.645 1.00 25.18 84 THR B O 1
ATOM 1356 N N . VAL B 1 85 ? 88.841 49.113 -9.168 1.00 29.93 85 VAL B N 1
ATOM 1357 C CA . VAL B 1 85 ? 88.678 50.423 -8.567 1.00 31.00 85 VAL B CA 1
ATOM 1358 C C . VAL B 1 85 ? 90.035 51.106 -8.645 1.00 34.41 85 VAL B C 1
ATOM 1359 O O . VAL B 1 85 ? 90.997 50.672 -8.016 1.00 36.03 85 VAL B O 1
ATOM 1363 N N . ASN B 1 86 ? 90.100 52.183 -9.417 1.00 36.49 86 ASN B N 1
ATOM 1364 C CA . ASN B 1 86 ? 91.334 52.908 -9.652 1.00 36.91 86 ASN B CA 1
ATOM 1365 C C . ASN B 1 86 ? 91.380 54.277 -8.983 1.00 38.28 86 ASN B C 1
ATOM 1366 O O . ASN B 1 86 ? 90.503 55.111 -9.211 1.00 37.25 86 ASN B O 1
ATOM 1371 N N . VAL B 1 87 ? 92.393 54.472 -8.138 1.00 38.93 87 VAL B N 1
ATOM 1372 C CA . VAL B 1 87 ? 92.605 55.723 -7.433 1.00 41.00 87 VAL B CA 1
ATOM 1373 C C . VAL B 1 87 ? 93.869 56.420 -7.954 1.00 44.25 87 VAL B C 1
ATOM 1374 O O . VAL B 1 87 ? 94.425 56.007 -8.972 1.00 46.51 87 VAL B O 1
ATOM 1378 N N . ALA B 1 88 ? 94.299 57.492 -7.280 1.00 47.37 88 ALA B N 1
ATOM 1379 C CA . ALA B 1 88 ? 95.498 58.263 -7.671 1.00 47.38 88 ALA B CA 1
ATOM 1380 C C . ALA B 1 88 ? 96.775 57.473 -7.426 1.00 49.16 88 ALA B C 1
ATOM 1381 O O . ALA B 1 88 ? 97.724 57.561 -8.198 1.00 50.06 88 ALA B O 1
ATOM 1383 N N . SER B 1 89 ? 96.786 56.705 -6.341 1.00 50.43 89 SER B N 1
ATOM 1384 C CA . SER B 1 89 ? 97.920 55.847 -5.976 1.00 49.82 89 SER B CA 1
ATOM 1385 C C . SER B 1 89 ? 98.080 54.732 -6.996 1.00 50.38 89 SER B C 1
ATOM 1386 O O . SER B 1 89 ? 99.174 54.213 -7.213 1.00 52.38 89 SER B O 1
ATOM 1389 N N . GLY B 1 90 ? 96.961 54.345 -7.595 1.00 50.78 90 GLY B N 1
ATOM 1390 C CA . GLY B 1 90 ? 96.925 53.265 -8.574 1.00 48.94 90 GLY B CA 1
ATOM 1391 C C . GLY B 1 90 ? 95.661 52.459 -8.366 1.00 48.56 90 GLY B C 1
ATOM 1392 O O . GLY B 1 90 ? 94.640 52.999 -7.970 1.00 49.09 90 GLY B O 1
ATOM 1393 N N . SER B 1 91 ? 95.743 51.162 -8.620 1.00 48.33 91 SER B N 1
ATOM 1394 C CA . SER B 1 91 ? 94.613 50.263 -8.484 1.00 46.80 91 SER B CA 1
ATOM 1395 C C . SER B 1 91 ? 94.388 49.919 -7.012 1.00 47.13 91 SER B C 1
ATOM 1396 O O . SER B 1 91 ? 95.306 49.491 -6.315 1.00 48.39 91 SER B O 1
ATOM 1399 N N . LEU B 1 92 ? 93.170 50.147 -6.539 1.00 45.70 92 LEU B N 1
ATOM 1400 C CA . LEU B 1 92 ? 92.781 49.851 -5.163 1.00 44.83 92 LEU B CA 1
ATOM 1401 C C . LEU B 1 92 ? 92.291 48.417 -5.092 1.00 44.41 92 LEU B C 1
ATOM 1402 O O . LEU B 1 92 ? 92.408 47.762 -4.060 1.00 44.20 92 LEU B O 1
ATOM 1407 N N . TYR B 1 93 ? 91.706 47.963 -6.195 1.00 41.88 93 TYR B N 1
ATOM 1408 C CA . TYR B 1 93 ? 91.195 46.602 -6.323 1.00 40.77 93 TYR B CA 1
ATOM 1409 C C . TYR B 1 93 ? 91.153 46.197 -7.787 1.00 42.59 93 TYR B C 1
ATOM 1410 O O . TYR B 1 93 ? 90.788 46.987 -8.661 1.00 42.46 93 TYR B O 1
ATOM 1419 N N . ASN B 1 94 ? 91.557 44.951 -8.019 1.00 44.11 94 ASN B N 1
ATOM 1420 C CA . ASN B 1 94 ? 91.556 44.318 -9.331 1.00 45.03 94 ASN B CA 1
ATOM 1421 C C . ASN B 1 94 ? 91.035 42.922 -9.046 1.00 45.50 94 ASN B C 1
ATOM 1422 O O . ASN B 1 94 ? 91.643 42.226 -8.231 1.00 46.64 94 ASN B O 1
ATOM 1427 N N . LYS B 1 95 ? 89.948 42.505 -9.689 1.00 45.13 95 LYS B N 1
ATOM 1428 C CA . LYS B 1 95 ? 89.398 41.169 -9.424 1.00 46.89 95 LYS B CA 1
ATOM 1429 C C . LYS B 1 95 ? 90.373 40.031 -9.801 1.00 49.25 95 LYS B C 1
ATOM 1430 O O . LYS B 1 95 ? 90.341 38.952 -9.204 1.00 51.04 95 LYS B O 1
ATOM 1436 N N . ARG B 1 96 ? 91.241 40.293 -10.779 1.00 52.03 96 ARG B N 1
ATOM 1437 C CA . ARG B 1 96 ? 92.199 39.313 -11.302 1.00 52.14 96 ARG B CA 1
ATOM 1438 C C . ARG B 1 96 ? 93.540 39.413 -10.576 1.00 51.33 96 ARG B C 1
ATOM 1439 O O . ARG B 1 96 ? 93.638 39.098 -9.391 1.00 49.76 96 ARG B O 1
ATOM 1447 N N . MET C 1 1 ? 72.861 68.302 -1.433 1.00 24.97 1 MET C N 1
ATOM 1448 C CA A MET C 1 1 ? 73.960 67.835 -2.363 0.50 18.29 1 MET C CA 1
ATOM 1449 C CA B MET C 1 1 ? 73.924 67.734 -2.267 0.50 25.87 1 MET C CA 1
ATOM 1450 C C . MET C 1 1 ? 75.129 67.852 -1.356 1.00 26.33 1 MET C C 1
ATOM 1451 O O . MET C 1 1 ? 75.125 68.586 -0.374 1.00 26.21 1 MET C O 1
ATOM 1460 N N . GLN C 1 2 ? 76.139 67.031 -1.621 1.00 29.61 2 GLN C N 1
ATOM 1461 C CA . GLN C 1 2 ? 77.347 66.998 -0.817 1.00 25.82 2 GLN C CA 1
ATOM 1462 C C . GLN C 1 2 ? 78.594 67.469 -1.544 1.00 26.88 2 GLN C C 1
ATOM 1463 O O . GLN C 1 2 ? 78.807 67.220 -2.724 1.00 25.12 2 GLN C O 1
ATOM 1469 N N . LEU C 1 3 ? 79.470 68.128 -0.804 1.00 29.58 3 LEU C N 1
ATOM 1470 C CA . LEU C 1 3 ? 80.745 68.500 -1.393 1.00 27.49 3 LEU C CA 1
ATOM 1471 C C . LEU C 1 3 ? 81.572 67.207 -1.343 1.00 26.68 3 LEU C C 1
ATOM 1472 O O . LEU C 1 3 ? 81.630 66.546 -0.293 1.00 24.25 3 LEU C O 1
ATOM 1477 N N . ALA C 1 4 ? 82.195 66.869 -2.479 1.00 25.78 4 ALA C N 1
ATOM 1478 C CA . ALA C 1 4 ? 83.004 65.663 -2.620 1.00 26.69 4 ALA C CA 1
ATOM 1479 C C . ALA C 1 4 ? 84.185 65.919 -3.543 1.00 27.64 4 ALA C C 1
ATOM 1480 O O . ALA C 1 4 ? 84.184 66.876 -4.296 1.00 28.45 4 ALA C O 1
ATOM 1482 N N . LYS C 1 5 ? 85.186 65.052 -3.435 1.00 27.65 5 LYS C N 1
ATOM 1483 C CA . LYS C 1 5 ? 86.406 65.108 -4.236 1.00 28.46 5 LYS C CA 1
ATOM 1484 C C . LYS C 1 5 ? 86.497 63.805 -5.033 1.00 26.83 5 LYS C C 1
ATOM 1485 O O . LYS C 1 5 ? 86.212 62.724 -4.512 1.00 23.31 5 LYS C O 1
ATOM 1491 N N . VAL C 1 6 ? 86.893 63.902 -6.296 1.00 24.30 6 VAL C N 1
ATOM 1492 C CA . VAL C 1 6 ? 86.947 62.711 -7.122 1.00 22.98 6 VAL C CA 1
ATOM 1493 C C . VAL C 1 6 ? 88.197 61.926 -6.824 1.00 23.36 6 VAL C C 1
ATOM 1494 O O . VAL C 1 6 ? 89.299 62.420 -6.983 1.00 23.67 6 VAL C O 1
ATOM 1498 N N . LEU C 1 7 ? 88.002 60.698 -6.363 1.00 26.13 7 LEU C N 1
ATOM 1499 C CA . LEU C 1 7 ? 89.100 59.765 -6.032 1.00 27.32 7 LEU C CA 1
ATOM 1500 C C . LEU C 1 7 ? 89.603 58.896 -7.190 1.00 28.82 7 LEU C C 1
ATOM 1501 O O . LEU C 1 7 ? 90.810 58.689 -7.357 1.00 29.81 7 LEU C O 1
ATOM 1506 N N . GLY C 1 8 ? 88.659 58.404 -7.983 1.00 29.67 8 GLY C N 1
ATOM 1507 C CA . GLY C 1 8 ? 88.975 57.564 -9.115 1.00 29.07 8 GLY C CA 1
ATOM 1508 C C . GLY C 1 8 ? 87.756 57.121 -9.896 1.00 29.80 8 GLY C C 1
ATOM 1509 O O . GLY C 1 8 ? 86.752 57.785 -9.876 1.00 27.87 8 GLY C O 1
ATOM 1510 N N . THR C 1 9 ? 87.871 56.009 -10.604 1.00 30.88 9 THR C N 1
ATOM 1511 C CA . THR C 1 9 ? 86.787 55.456 -11.403 1.00 30.81 9 THR C CA 1
ATOM 1512 C C . THR C 1 9 ? 86.554 53.990 -11.042 1.00 32.43 9 THR C C 1
ATOM 1513 O O . THR C 1 9 ? 87.462 53.277 -10.606 1.00 31.41 9 THR C O 1
ATOM 1517 N N . VAL C 1 10 ? 85.317 53.550 -11.258 1.00 30.99 10 VAL C N 1
ATOM 1518 C CA . VAL C 1 10 ? 84.908 52.170 -10.992 1.00 28.28 10 VAL C CA 1
ATOM 1519 C C . VAL C 1 10 ? 84.526 51.507 -12.311 1.00 28.74 10 VAL C C 1
ATOM 1520 O O . VAL C 1 10 ? 83.669 51.999 -13.049 1.00 32.19 10 VAL C O 1
ATOM 1524 N N . VAL C 1 11 ? 85.192 50.400 -12.616 1.00 26.99 11 VAL C N 1
ATOM 1525 C CA . VAL C 1 11 ? 84.912 49.659 -13.821 1.00 25.88 11 VAL C CA 1
ATOM 1526 C C . VAL C 1 11 ? 84.156 48.413 -13.426 1.00 29.18 11 VAL C C 1
ATOM 1527 O O . VAL C 1 11 ? 84.591 47.652 -12.560 1.00 32.02 11 VAL C O 1
ATOM 1531 N N . SER C 1 12 ? 83.020 48.212 -14.067 1.00 27.82 12 SER C N 1
ATOM 1532 C CA . SER C 1 12 ? 82.212 47.048 -13.819 1.00 27.97 12 SER C CA 1
ATOM 1533 C C . SER C 1 12 ? 81.715 46.638 -15.201 1.00 29.43 12 SER C C 1
ATOM 1534 O O . SER C 1 12 ? 81.189 47.468 -15.936 1.00 28.60 12 SER C O 1
ATOM 1537 N N . THR C 1 13 ? 81.944 45.374 -15.559 1.00 30.73 13 THR C N 1
ATOM 1538 C CA . THR C 1 13 ? 81.485 44.847 -16.840 1.00 30.74 13 THR C CA 1
ATOM 1539 C C . THR C 1 13 ? 80.263 43.935 -16.682 1.00 32.17 13 THR C C 1
ATOM 1540 O O . THR C 1 13 ? 79.424 43.852 -17.587 1.00 33.16 13 THR C O 1
ATOM 1544 N N . SER C 1 14 ? 80.177 43.222 -15.560 1.00 30.60 14 SER C N 1
ATOM 1545 C CA . SER C 1 14 ? 78.999 42.404 -15.287 1.00 30.05 14 SER C CA 1
ATOM 1546 C C . SER C 1 14 ? 78.049 43.264 -14.450 1.00 30.63 14 SER C C 1
ATOM 1547 O O . SER C 1 14 ? 78.168 43.344 -13.209 1.00 32.28 14 SER C O 1
ATOM 1550 N N . LYS C 1 15 ? 77.102 43.885 -15.156 1.00 28.36 15 LYS C N 1
ATOM 1551 C CA . LYS C 1 15 ? 76.149 44.806 -14.576 1.00 29.72 15 LYS C CA 1
ATOM 1552 C C . LYS C 1 15 ? 74.793 44.859 -15.276 1.00 29.96 15 LYS C C 1
ATOM 1553 O O . LYS C 1 15 ? 74.602 44.269 -16.331 1.00 29.22 15 LYS C O 1
ATOM 1559 N N . THR C 1 16 ? 73.848 45.546 -14.643 1.00 29.79 16 THR C N 1
ATOM 1560 C CA . THR C 1 16 ? 72.494 45.665 -15.156 1.00 30.90 16 THR C CA 1
ATOM 1561 C C . THR C 1 16 ? 72.505 46.509 -16.409 1.00 32.93 16 THR C C 1
ATOM 1562 O O . THR C 1 16 ? 73.267 47.465 -16.480 1.00 34.00 16 THR C O 1
ATOM 1566 N N . PRO C 1 17 ? 71.658 46.173 -17.396 1.00 35.18 17 PRO C N 1
ATOM 1567 C CA . PRO C 1 17 ? 71.577 46.864 -18.698 1.00 35.17 17 PRO C CA 1
ATOM 1568 C C . PRO C 1 17 ? 71.251 48.354 -18.628 1.00 36.33 17 PRO C C 1
ATOM 1569 O O . PRO C 1 17 ? 71.497 49.106 -19.583 1.00 38.99 17 PRO C O 1
ATOM 1573 N N . ASN C 1 18 ? 70.680 48.763 -17.507 1.00 37.34 18 ASN C N 1
ATOM 1574 C CA . ASN C 1 18 ? 70.336 50.171 -17.284 1.00 35.44 18 ASN C CA 1
ATOM 1575 C C . ASN C 1 18 ? 71.513 50.963 -16.752 1.00 34.24 18 ASN C C 1
ATOM 1576 O O . ASN C 1 18 ? 71.411 52.184 -16.581 1.00 37.35 18 ASN C O 1
ATOM 1581 N N . LEU C 1 19 ? 72.643 50.285 -16.568 1.00 31.08 19 LEU C N 1
ATOM 1582 C CA . LEU C 1 19 ? 73.823 50.945 -16.038 1.00 30.03 19 LEU C CA 1
ATOM 1583 C C . LEU C 1 19 ? 74.870 51.011 -17.131 1.00 32.62 19 LEU C C 1
ATOM 1584 O O . LEU C 1 19 ? 76.031 51.379 -16.888 1.00 33.37 19 LEU C O 1
ATOM 1589 N N . THR C 1 20 ? 74.440 50.679 -18.346 1.00 33.99 20 THR C N 1
ATOM 1590 C CA . THR C 1 20 ? 75.320 50.652 -19.507 1.00 34.24 20 THR C CA 1
ATOM 1591 C C . THR C 1 20 ? 75.357 52.063 -20.063 1.00 36.49 20 THR C C 1
ATOM 1592 O O . THR C 1 20 ? 74.322 52.698 -20.235 1.00 38.88 20 THR C O 1
ATOM 1596 N N . GLY C 1 21 ? 76.567 52.570 -20.289 1.00 36.71 21 GLY C N 1
ATOM 1597 C CA . GLY C 1 21 ? 76.746 53.962 -20.739 1.00 34.47 21 GLY C CA 1
ATOM 1598 C C . GLY C 1 21 ? 76.857 54.960 -19.598 1.00 34.31 21 GLY C C 1
ATOM 1599 O O . GLY C 1 21 ? 76.883 56.165 -19.818 1.00 34.18 21 GLY C O 1
ATOM 1600 N N . VAL C 1 22 ? 76.896 54.476 -18.366 1.00 33.14 22 VAL C N 1
ATOM 1601 C CA . VAL C 1 22 ? 77.062 55.364 -17.229 1.00 31.34 22 VAL C CA 1
ATOM 1602 C C . VAL C 1 22 ? 78.523 55.380 -16.755 1.00 30.49 22 VAL C C 1
ATOM 1603 O O . VAL C 1 22 ? 79.070 54.327 -16.430 1.00 31.67 22 VAL C O 1
ATOM 1607 N N . LYS C 1 23 ? 79.158 56.551 -16.717 1.00 30.01 23 LYS C N 1
ATOM 1608 C CA . LYS C 1 23 ? 80.522 56.645 -16.202 1.00 29.98 23 LYS C CA 1
ATOM 1609 C C . LYS C 1 23 ? 80.408 56.627 -14.693 1.00 27.58 23 LYS C C 1
ATOM 1610 O O . LYS C 1 23 ? 79.673 57.408 -14.139 1.00 34.12 23 LYS C O 1
ATOM 1616 N N . LEU C 1 24 ? 81.129 55.730 -14.032 1.00 26.87 24 LEU C N 1
ATOM 1617 C CA . LEU C 1 24 ? 81.054 55.548 -12.583 1.00 26.61 24 LEU C CA 1
ATOM 1618 C C . LEU C 1 24 ? 82.266 56.088 -11.871 1.00 24.89 24 LEU C C 1
ATOM 1619 O O . LEU C 1 24 ? 83.366 55.520 -11.967 1.00 25.75 24 LEU C O 1
ATOM 1624 N N . LEU C 1 25 ? 82.030 57.117 -11.075 1.00 25.99 25 LEU C N 1
ATOM 1625 C CA . LEU C 1 25 ? 83.083 57.768 -10.326 1.00 26.29 25 LEU C CA 1
ATOM 1626 C C . LEU C 1 25 ? 82.984 57.515 -8.855 1.00 23.59 25 LEU C C 1
ATOM 1627 O O . LEU C 1 25 ? 81.905 57.623 -8.277 1.00 25.03 25 LEU C O 1
ATOM 1632 N N . LEU C 1 26 ? 84.128 57.204 -8.256 1.00 23.13 26 LEU C N 1
ATOM 1633 C CA . LEU C 1 26 ? 84.264 57.072 -6.803 1.00 22.78 26 LEU C CA 1
ATOM 1634 C C . LEU C 1 26 ? 84.566 58.464 -6.275 1.00 24.87 26 LEU C C 1
ATOM 1635 O O . LEU C 1 26 ? 85.633 59.005 -6.529 1.00 28.24 26 LEU C O 1
ATOM 1640 N N . VAL C 1 27 ? 83.606 59.040 -5.570 1.00 27.69 27 VAL C N 1
ATOM 1641 C CA . VAL C 1 27 ? 83.716 60.394 -5.016 1.00 26.03 27 VAL C CA 1
ATOM 1642 C C . VAL C 1 27 ? 83.624 60.372 -3.495 1.00 26.66 27 VAL C C 1
ATOM 1643 O O . VAL C 1 27 ? 82.624 59.930 -2.956 1.00 26.00 27 VAL C O 1
ATOM 1647 N N . GLN C 1 28 ? 84.694 60.808 -2.840 1.00 24.08 28 GLN C N 1
ATOM 1648 C CA . GLN C 1 28 ? 84.805 60.866 -1.392 1.00 22.25 28 GLN C CA 1
ATOM 1649 C C . GLN C 1 28 ? 84.200 62.156 -0.838 1.00 26.54 28 GLN C C 1
ATOM 1650 O O . GLN C 1 28 ? 84.612 63.251 -1.246 1.00 28.20 28 GLN C O 1
ATOM 1656 N N . PHE C 1 29 ? 83.302 62.041 0.144 1.00 27.69 29 PHE C N 1
ATOM 1657 C CA . PHE C 1 29 ? 82.671 63.234 0.712 1.00 25.74 29 PHE C CA 1
ATOM 1658 C C . PHE C 1 29 ? 83.677 64.094 1.517 1.00 29.84 29 PHE C C 1
ATOM 1659 O O . PHE C 1 29 ? 84.695 63.624 2.065 1.00 27.27 29 PHE C O 1
ATOM 1667 N N . LEU C 1 30 ? 83.377 65.391 1.519 1.00 29.57 30 LEU C N 1
ATOM 1668 C CA . LEU C 1 30 ? 84.134 66.412 2.219 1.00 27.34 30 LEU C CA 1
ATOM 1669 C C . LEU C 1 30 ? 83.216 67.106 3.233 1.00 28.95 30 LEU C C 1
ATOM 1670 O O . LEU C 1 30 ? 82.024 67.222 3.018 1.00 25.03 30 LEU C O 1
ATOM 1675 N N . ASP C 1 31 ? 83.779 67.587 4.337 1.00 31.56 31 ASP C N 1
ATOM 1676 C CA . ASP C 1 31 ? 82.971 68.273 5.333 1.00 33.00 31 ASP C CA 1
ATOM 1677 C C . ASP C 1 31 ? 82.905 69.787 5.052 1.00 34.57 31 ASP C C 1
ATOM 1678 O O . ASP C 1 31 ? 83.365 70.246 4.008 1.00 34.39 31 ASP C O 1
ATOM 1683 N N . THR C 1 32 ? 82.324 70.546 5.981 1.00 35.87 32 THR C N 1
ATOM 1684 C CA . THR C 1 32 ? 82.173 72.002 5.831 1.00 35.44 32 THR C CA 1
ATOM 1685 C C . THR C 1 32 ? 83.516 72.771 5.939 1.00 37.77 32 THR C C 1
ATOM 1686 O O . THR C 1 32 ? 83.571 73.959 5.632 1.00 38.57 32 THR C O 1
ATOM 1690 N N . LYS C 1 33 ? 84.596 72.114 6.354 1.00 38.53 33 LYS C N 1
ATOM 1691 C CA . LYS C 1 33 ? 85.923 72.738 6.377 1.00 39.11 33 LYS C CA 1
ATOM 1692 C C . LYS C 1 33 ? 86.801 72.220 5.223 1.00 38.69 33 LYS C C 1
ATOM 1693 O O . LYS C 1 33 ? 88.026 72.338 5.271 1.00 36.81 33 LYS C O 1
ATOM 1699 N N . GLY C 1 34 ? 86.177 71.639 4.200 1.00 38.66 34 GLY C N 1
ATOM 1700 C CA . GLY C 1 34 ? 86.906 71.070 3.052 1.00 38.48 34 GLY C CA 1
ATOM 1701 C C . GLY C 1 34 ? 87.734 69.818 3.332 1.00 37.66 34 GLY C C 1
ATOM 1702 O O . GLY C 1 34 ? 88.579 69.421 2.517 1.00 35.64 34 GLY C O 1
ATOM 1703 N N . GLN C 1 35 ? 87.457 69.180 4.469 1.00 37.60 35 GLN C N 1
ATOM 1704 C CA . GLN C 1 35 ? 88.213 68.028 4.923 1.00 38.48 35 GLN C CA 1
ATOM 1705 C C . GLN C 1 35 ? 87.492 66.728 4.543 1.00 38.47 35 GLN C C 1
ATOM 1706 O O . GLN C 1 35 ? 86.260 66.669 4.615 1.00 36.42 35 GLN C O 1
ATOM 1712 N N . PRO C 1 36 ? 88.262 65.686 4.158 1.00 38.76 36 PRO C N 1
ATOM 1713 C CA . PRO C 1 36 ? 87.749 64.396 3.717 1.00 38.17 36 PRO C CA 1
ATOM 1714 C C . PRO C 1 36 ? 87.074 63.566 4.803 1.00 38.32 36 PRO C C 1
ATOM 1715 O O . PRO C 1 36 ? 87.622 63.401 5.894 1.00 37.93 36 PRO C O 1
ATOM 1719 N N . LEU C 1 37 ? 85.888 63.063 4.464 1.00 38.95 37 LEU C N 1
ATOM 1720 C CA . LEU C 1 37 ? 85.102 62.214 5.345 1.00 38.70 37 LEU C CA 1
ATOM 1721 C C . LEU C 1 37 ? 85.277 60.748 4.947 1.00 40.90 37 LEU C C 1
ATOM 1722 O O . LEU C 1 37 ? 85.916 60.435 3.940 1.00 42.84 37 LEU C O 1
ATOM 1727 N N . GLU C 1 38 ? 84.742 59.839 5.754 1.00 41.59 38 GLU C N 1
ATOM 1728 C CA . GLU C 1 38 ? 84.795 58.434 5.362 1.00 40.64 38 GLU C CA 1
ATOM 1729 C C . GLU C 1 38 ? 83.652 58.118 4.399 1.00 37.12 38 GLU C C 1
ATOM 1730 O O . GLU C 1 38 ? 83.823 57.314 3.480 1.00 36.44 38 GLU C O 1
ATOM 1736 N N . ARG C 1 39 ? 82.517 58.785 4.579 1.00 35.95 39 ARG C N 1
ATOM 1737 C CA . ARG C 1 39 ? 81.407 58.615 3.642 1.00 37.09 39 ARG C CA 1
ATOM 1738 C C . ARG C 1 39 ? 81.882 58.896 2.224 1.00 33.35 39 ARG C C 1
ATOM 1739 O O . ARG C 1 39 ? 82.747 59.755 2.002 1.00 29.87 39 ARG C O 1
ATOM 1747 N N . TYR C 1 40 ? 81.318 58.135 1.283 1.00 31.45 40 TYR C N 1
ATOM 1748 C CA . TYR C 1 40 ? 81.659 58.267 -0.117 1.00 30.43 40 TYR C CA 1
ATOM 1749 C C . TYR C 1 40 ? 80.478 57.782 -0.898 1.00 26.19 40 TYR C C 1
ATOM 1750 O O . TYR C 1 40 ? 79.508 57.365 -0.304 1.00 24.56 40 TYR C O 1
ATOM 1759 N N . GLU C 1 41 ? 80.552 57.906 -2.220 1.00 28.53 41 GLU C N 1
ATOM 1760 C CA . GLU C 1 41 ? 79.577 57.316 -3.140 1.00 28.38 41 GLU C CA 1
ATOM 1761 C C . GLU C 1 41 ? 80.243 56.915 -4.462 1.00 26.45 41 GLU C C 1
ATOM 1762 O O . GLU C 1 41 ? 81.185 57.566 -4.923 1.00 27.89 41 GLU C O 1
ATOM 1768 N N . VAL C 1 42 ? 79.761 55.814 -5.046 1.00 24.47 42 VAL C N 1
ATOM 1769 C CA . VAL C 1 42 ? 80.123 55.490 -6.421 1.00 26.08 42 VAL C CA 1
ATOM 1770 C C . VAL C 1 42 ? 78.984 56.164 -7.148 1.00 24.69 42 VAL C C 1
ATOM 1771 O O . VAL C 1 42 ? 77.848 55.750 -7.054 1.00 23.17 42 VAL C O 1
ATOM 1775 N N . ALA C 1 43 ? 79.303 57.265 -7.816 1.00 24.97 43 ALA C N 1
ATOM 1776 C CA . ALA C 1 43 ? 78.302 58.071 -8.493 1.00 25.21 43 ALA C CA 1
ATOM 1777 C C . ALA C 1 43 ? 78.390 58.016 -10.009 1.00 24.87 43 ALA C C 1
ATOM 1778 O O . ALA C 1 43 ? 79.461 57.827 -10.591 1.00 24.80 43 ALA C O 1
ATOM 1780 N N . GLY C 1 44 ? 77.249 58.204 -10.661 1.00 24.06 44 GLY C N 1
ATOM 1781 C CA . GLY C 1 44 ? 77.287 58.371 -12.109 1.00 23.67 44 GLY C CA 1
ATOM 1782 C C . GLY C 1 44 ? 77.778 59.806 -12.381 1.00 28.77 44 GLY C C 1
ATOM 1783 O O . GLY C 1 44 ? 77.624 60.708 -11.556 1.00 28.78 44 GLY C O 1
ATOM 1784 N N . ASP C 1 45 ? 78.390 60.033 -13.538 1.00 29.27 45 ASP C N 1
ATOM 1785 C CA . ASP C 1 45 ? 78.908 61.355 -13.871 1.00 27.65 45 ASP C CA 1
ATOM 1786 C C . ASP C 1 45 ? 78.272 61.845 -15.143 1.00 27.42 45 ASP C C 1
ATOM 1787 O O . ASP C 1 45 ? 78.403 61.234 -16.178 1.00 28.95 45 ASP C O 1
ATOM 1792 N N . VAL C 1 46 ? 77.569 62.955 -15.037 1.00 29.36 46 VAL C N 1
ATOM 1793 C CA . VAL C 1 46 ? 76.797 63.537 -16.138 1.00 29.45 46 VAL C CA 1
ATOM 1794 C C . VAL C 1 46 ? 77.378 64.910 -16.504 1.00 29.82 46 VAL C C 1
ATOM 1795 O O . VAL C 1 46 ? 76.933 65.557 -17.454 1.00 28.58 46 VAL C O 1
ATOM 1799 N N . VAL C 1 47 ? 78.433 65.306 -15.792 1.00 28.99 47 VAL C N 1
ATOM 1800 C CA . VAL C 1 47 ? 79.092 66.597 -16.002 1.00 29.31 47 VAL C CA 1
ATOM 1801 C C . VAL C 1 47 ? 80.533 66.541 -16.531 1.00 32.37 47 VAL C C 1
ATOM 1802 O O . VAL C 1 47 ? 81.025 67.526 -17.060 1.00 32.46 47 VAL C O 1
ATOM 1806 N N . GLY C 1 48 ? 81.223 65.413 -16.375 1.00 33.49 48 GLY C N 1
ATOM 1807 C CA . GLY C 1 48 ? 82.592 65.292 -16.875 1.00 31.46 48 GLY C CA 1
ATOM 1808 C C . GLY C 1 48 ? 83.677 65.701 -15.898 1.00 29.60 48 GLY C C 1
ATOM 1809 O O . GLY C 1 48 ? 84.572 66.450 -16.250 1.00 29.39 48 GLY C O 1
ATOM 1810 N N . ALA C 1 49 ? 83.595 65.192 -14.673 1.00 28.95 49 ALA C N 1
ATOM 1811 C CA . ALA C 1 49 ? 84.564 65.514 -13.620 1.00 28.44 49 ALA C CA 1
ATOM 1812 C C . ALA C 1 49 ? 85.839 64.653 -13.659 1.00 28.24 49 ALA C C 1
ATOM 1813 O O . ALA C 1 49 ? 85.825 63.491 -14.091 1.00 31.35 49 ALA C O 1
ATOM 1815 N N . GLY C 1 50 ? 86.938 65.237 -13.185 1.00 27.94 50 GLY C N 1
ATOM 1816 C CA . GLY C 1 50 ? 88.244 64.580 -13.169 1.00 26.53 50 GLY C CA 1
ATOM 1817 C C . GLY C 1 50 ? 88.889 64.430 -11.796 1.00 25.39 50 GLY C C 1
ATOM 1818 O O . GLY C 1 50 ? 88.469 65.021 -10.798 1.00 23.44 50 GLY C O 1
ATOM 1819 N N . LEU C 1 51 ? 89.933 63.614 -11.765 1.00 27.03 51 LEU C N 1
ATOM 1820 C CA . LEU C 1 51 ? 90.700 63.329 -10.554 1.00 26.89 51 LEU C CA 1
ATOM 1821 C C . LEU C 1 51 ? 90.983 64.583 -9.726 1.00 24.80 51 LEU C C 1
ATOM 1822 O O . LEU C 1 51 ? 91.406 65.591 -10.263 1.00 26.72 51 LEU C O 1
ATOM 1827 N N . ASN C 1 52 ? 90.675 64.506 -8.430 1.00 23.96 52 ASN C N 1
ATOM 1828 C CA . ASN C 1 52 ? 90.890 65.564 -7.417 1.00 25.59 52 ASN C CA 1
ATOM 1829 C C . ASN C 1 52 ? 90.000 66.812 -7.505 1.00 28.02 52 ASN C C 1
ATOM 1830 O O . ASN C 1 52 ? 90.061 67.687 -6.620 1.00 29.06 52 ASN C O 1
ATOM 1835 N N . GLU C 1 53 ? 89.145 66.869 -8.531 1.00 26.82 53 GLU C N 1
ATOM 1836 C CA . GLU C 1 53 ? 88.238 67.996 -8.728 1.00 24.31 53 GLU C CA 1
ATOM 1837 C C . GLU C 1 53 ? 87.200 67.900 -7.623 1.00 24.41 53 GLU C C 1
ATOM 1838 O O . GLU C 1 53 ? 86.925 66.791 -7.164 1.00 24.47 53 GLU C O 1
ATOM 1844 N N . TRP C 1 54 ? 86.730 69.058 -7.138 1.00 26.58 54 TRP C N 1
ATOM 1845 C CA . TRP C 1 54 ? 85.630 69.179 -6.170 1.00 23.14 54 TRP C CA 1
ATOM 1846 C C . TRP C 1 54 ? 84.313 69.149 -6.913 1.00 24.30 54 TRP C C 1
ATOM 1847 O O . TRP C 1 54 ? 84.133 69.851 -7.912 1.00 22.48 54 TRP C O 1
ATOM 1858 N N . VAL C 1 55 ? 83.367 68.382 -6.375 1.00 25.36 55 VAL C N 1
ATOM 1859 C CA . VAL C 1 55 ? 82.107 68.153 -7.038 1.00 23.29 55 VAL C CA 1
ATOM 1860 C C . VAL C 1 55 ? 80.879 68.199 -6.119 1.00 27.06 55 VAL C C 1
ATOM 1861 O O . VAL C 1 55 ? 80.985 68.049 -4.893 1.00 24.53 55 VAL C O 1
ATOM 1865 N N . LEU C 1 56 ? 79.712 68.415 -6.735 1.00 27.19 56 LEU C N 1
ATOM 1866 C CA . LEU C 1 56 ? 78.452 68.358 -6.019 1.00 26.59 56 LEU C CA 1
ATOM 1867 C C . LEU C 1 56 ? 77.794 67.046 -6.363 1.00 27.51 56 LEU C C 1
ATOM 1868 O O . LEU C 1 56 ? 77.580 66.731 -7.544 1.00 28.44 56 LEU C O 1
ATOM 1873 N N . VAL C 1 57 ? 77.452 66.319 -5.304 1.00 27.60 57 VAL C N 1
ATOM 1874 C CA . VAL C 1 57 ? 76.828 64.993 -5.394 1.00 27.40 57 VAL C CA 1
ATOM 1875 C C . VAL C 1 57 ? 75.352 64.979 -4.912 1.00 27.13 57 VAL C C 1
ATOM 1876 O O . VAL C 1 57 ? 75.073 65.254 -3.751 1.00 27.96 57 VAL C O 1
ATOM 1880 N N . ALA C 1 58 ? 74.431 64.680 -5.833 1.00 24.13 58 ALA C N 1
ATOM 1881 C CA . ALA C 1 58 ? 73.013 64.532 -5.541 1.00 23.25 58 ALA C CA 1
ATOM 1882 C C . ALA C 1 58 ? 72.710 63.090 -5.119 1.00 25.58 58 ALA C C 1
ATOM 1883 O O . ALA C 1 58 ? 73.065 62.155 -5.797 1.00 26.00 58 ALA C O 1
ATOM 1885 N N . ARG C 1 59 ? 72.051 62.901 -3.985 1.00 25.40 59 ARG C N 1
ATOM 1886 C CA . ARG C 1 59 ? 71.743 61.547 -3.468 1.00 25.22 59 ARG C CA 1
ATOM 1887 C C . ARG C 1 59 ? 70.296 61.159 -3.607 1.00 26.72 59 ARG C C 1
ATOM 1888 O O . ARG C 1 59 ? 69.407 62.012 -3.680 1.00 26.45 59 ARG C O 1
ATOM 1896 N N . GLY C 1 60 ? 70.090 59.856 -3.666 1.00 22.47 60 GLY C N 1
ATOM 1897 C CA . GLY C 1 60 ? 68.753 59.253 -3.693 1.00 22.51 60 GLY C CA 1
ATOM 1898 C C . GLY C 1 60 ? 68.100 59.458 -5.013 1.00 21.56 60 GLY C C 1
ATOM 1899 O O . GLY C 1 60 ? 68.801 59.512 -5.995 1.00 27.59 60 GLY C O 1
ATOM 1900 N N . SER C 1 61 ? 66.785 59.621 -5.043 1.00 23.52 61 SER C N 1
ATOM 1901 C CA . SER C 1 61 ? 66.022 59.791 -6.291 1.00 23.41 61 SER C CA 1
ATOM 1902 C C . SER C 1 61 ? 66.328 61.035 -7.076 1.00 27.14 61 SER C C 1
ATOM 1903 O O . SER C 1 61 ? 65.789 61.222 -8.212 1.00 27.46 61 SER C O 1
ATOM 1906 N N . ALA C 1 62 ? 67.111 61.933 -6.447 1.00 29.91 62 ALA C N 1
ATOM 1907 C CA . ALA C 1 62 ? 67.548 63.183 -7.094 1.00 26.32 62 ALA C CA 1
ATOM 1908 C C . ALA C 1 62 ? 68.544 62.842 -8.210 1.00 27.09 62 ALA C C 1
ATOM 1909 O O . ALA C 1 62 ? 68.606 63.495 -9.246 1.00 29.66 62 ALA C O 1
ATOM 1911 N N . ALA C 1 63 ? 69.282 61.761 -7.990 1.00 30.76 63 ALA C N 1
ATOM 1912 C CA . ALA C 1 63 ? 70.306 61.252 -8.896 1.00 29.64 63 ALA C CA 1
ATOM 1913 C C . ALA C 1 63 ? 69.757 60.664 -10.213 1.00 28.47 63 ALA C C 1
ATOM 1914 O O . ALA C 1 63 ? 70.509 60.397 -11.145 1.00 30.40 63 ALA C O 1
ATOM 1916 N N . ARG C 1 64 ? 68.440 60.536 -10.311 1.00 29.32 64 ARG C N 1
ATOM 1917 C CA . ARG C 1 64 ? 67.772 60.049 -11.529 1.00 29.91 64 ARG C CA 1
ATOM 1918 C C . ARG C 1 64 ? 66.974 61.100 -12.269 1.00 32.57 64 ARG C C 1
ATOM 1919 O O . ARG C 1 64 ? 66.116 60.755 -13.093 1.00 34.88 64 ARG C O 1
ATOM 1927 N N . LYS C 1 65 ? 67.219 62.375 -11.970 1.00 38.54 65 LYS C N 1
ATOM 1928 C CA . LYS C 1 65 ? 66.454 63.461 -12.574 1.00 37.80 65 LYS C CA 1
ATOM 1929 C C . LYS C 1 65 ? 67.121 64.141 -13.768 1.00 41.31 65 LYS C C 1
ATOM 1930 O O . LYS C 1 65 ? 66.827 65.296 -14.060 1.00 47.94 65 LYS C O 1
ATOM 1936 N N . GLU C 1 66 ? 67.999 63.462 -14.492 1.00 43.28 66 GLU C N 1
ATOM 1937 C CA . GLU C 1 66 ? 68.542 64.091 -15.706 1.00 45.06 66 GLU C CA 1
ATOM 1938 C C . GLU C 1 66 ? 67.936 63.400 -16.927 1.00 46.13 66 GLU C C 1
ATOM 1939 O O . GLU C 1 66 ? 67.417 62.291 -16.839 1.00 46.55 66 GLU C O 1
ATOM 1945 N N . ARG C 1 67 ? 68.030 64.063 -18.069 1.00 48.39 67 ARG C N 1
ATOM 1946 C CA . ARG C 1 67 ? 67.411 63.611 -19.326 1.00 49.94 67 ARG C CA 1
ATOM 1947 C C . ARG C 1 67 ? 67.140 62.100 -19.416 1.00 50.66 67 ARG C C 1
ATOM 1948 O O . ARG C 1 67 ? 65.980 61.680 -19.366 1.00 55.38 67 ARG C O 1
ATOM 1956 N N . GLY C 1 68 ? 68.189 61.291 -19.547 1.00 45.36 68 GLY C N 1
ATOM 1957 C CA . GLY C 1 68 ? 68.025 59.845 -19.729 1.00 43.54 68 GLY C CA 1
ATOM 1958 C C . GLY C 1 68 ? 68.362 58.958 -18.539 1.00 41.04 68 GLY C C 1
ATOM 1959 O O . GLY C 1 68 ? 68.784 57.835 -18.709 1.00 39.76 68 GLY C O 1
ATOM 1960 N N . ASN C 1 69 ? 68.151 59.431 -17.318 1.00 38.40 69 ASN C N 1
ATOM 1961 C CA . ASN C 1 69 ? 68.487 58.619 -16.137 1.00 36.01 69 ASN C CA 1
ATOM 1962 C C . ASN C 1 69 ? 67.302 58.151 -15.309 1.00 33.71 69 ASN C C 1
ATOM 1963 O O . ASN C 1 69 ? 67.490 57.616 -14.227 1.00 33.39 69 ASN C O 1
ATOM 1968 N N . GLY C 1 70 ? 66.086 58.332 -15.801 1.00 34.29 70 GLY C N 1
ATOM 1969 C CA . GLY C 1 70 ? 64.883 58.017 -15.024 1.00 35.48 70 GLY C CA 1
ATOM 1970 C C . GLY C 1 70 ? 64.631 56.568 -14.676 1.00 35.75 70 GLY C C 1
ATOM 1971 O O . GLY C 1 70 ? 63.956 56.264 -13.687 1.00 35.59 70 GLY C O 1
ATOM 1972 N N . ASP C 1 71 ? 65.172 55.675 -15.504 1.00 35.21 71 ASP C N 1
ATOM 1973 C CA . ASP C 1 71 ? 65.029 54.245 -15.287 1.00 36.04 71 ASP C CA 1
ATOM 1974 C C . ASP C 1 71 ? 66.315 53.531 -14.900 1.00 34.43 71 ASP C C 1
ATOM 1975 O O . ASP C 1 71 ? 66.396 52.322 -14.991 1.00 37.83 71 ASP C O 1
ATOM 1980 N N . ARG C 1 72 ? 67.296 54.268 -14.413 1.00 33.81 72 ARG C N 1
ATOM 1981 C CA . ARG C 1 72 ? 68.577 53.688 -14.068 1.00 34.05 72 ARG C CA 1
ATOM 1982 C C . ARG C 1 72 ? 68.664 53.490 -12.583 1.00 30.80 72 ARG C C 1
ATOM 1983 O O . ARG C 1 72 ? 68.141 54.297 -11.840 1.00 27.59 72 ARG C O 1
ATOM 1991 N N . PRO C 1 73 ? 69.395 52.462 -12.143 1.00 31.08 73 PRO C N 1
ATOM 1992 C CA . PRO C 1 73 ? 69.450 52.235 -10.718 1.00 30.44 73 PRO C CA 1
ATOM 1993 C C . PRO C 1 73 ? 70.500 53.120 -9.980 1.00 29.57 73 PRO C C 1
ATOM 1994 O O . PRO C 1 73 ? 71.319 52.629 -9.199 1.00 32.35 73 PRO C O 1
ATOM 1998 N N . LEU C 1 74 ? 70.384 54.429 -10.211 1.00 26.65 74 LEU C N 1
ATOM 1999 C CA . LEU C 1 74 ? 71.279 55.429 -9.659 1.00 25.96 74 LEU C CA 1
ATOM 2000 C C . LEU C 1 74 ? 70.854 56.067 -8.336 1.00 26.27 74 LEU C C 1
ATOM 2001 O O . LEU C 1 74 ? 69.763 56.604 -8.197 1.00 25.12 74 LEU C O 1
ATOM 2006 N N . ASP C 1 75 ? 71.760 55.932 -7.371 1.00 29.56 75 ASP C N 1
ATOM 2007 C CA . ASP C 1 75 ? 71.695 56.490 -6.040 1.00 27.53 75 ASP C CA 1
ATOM 200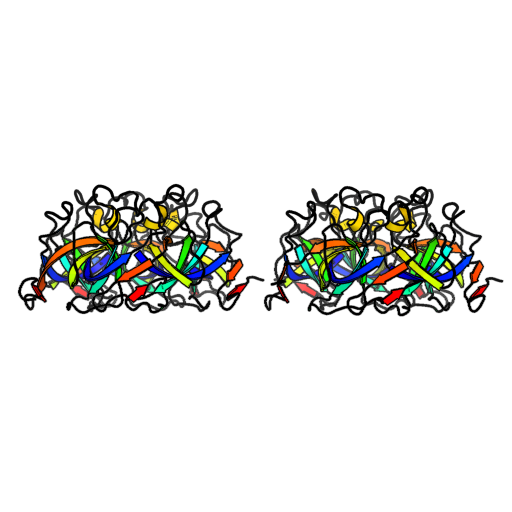8 C C . ASP C 1 75 ? 72.400 57.807 -5.772 1.00 28.31 75 ASP C C 1
ATOM 2009 O O . ASP C 1 75 ? 72.245 58.427 -4.714 1.00 27.69 75 ASP C O 1
ATOM 2014 N N . ALA C 1 76 ? 73.364 58.077 -6.642 1.00 27.80 76 ALA C N 1
ATOM 2015 C CA . ALA C 1 76 ? 74.287 59.178 -6.470 1.00 24.04 76 ALA C CA 1
ATOM 2016 C C . ALA C 1 76 ? 74.656 59.594 -7.882 1.00 26.95 76 ALA C C 1
ATOM 2017 O O . ALA C 1 76 ? 74.962 58.752 -8.727 1.00 27.09 76 ALA C O 1
ATOM 2019 N N . MET C 1 77 ? 74.632 60.899 -8.118 1.00 28.90 77 MET C N 1
ATOM 2020 C CA . MET C 1 77 ? 74.950 61.478 -9.424 1.00 28.34 77 MET C CA 1
ATOM 2021 C C . MET C 1 77 ? 75.777 62.761 -9.180 1.00 25.69 77 MET C C 1
ATOM 2022 O O . MET C 1 77 ? 75.512 63.536 -8.258 1.00 27.99 77 MET C O 1
ATOM 2027 N N . VAL C 1 78 ? 76.859 62.898 -9.926 1.00 26.24 78 VAL C N 1
ATOM 2028 C CA . VAL C 1 78 ? 77.715 64.076 -9.859 1.00 25.52 78 VAL C CA 1
ATOM 2029 C C . VAL C 1 78 ? 77.070 65.074 -10.793 1.00 25.83 78 VAL C C 1
ATOM 2030 O O . VAL C 1 78 ? 77.105 64.894 -12.035 1.00 21.86 78 VAL C O 1
ATOM 2034 N N . VAL C 1 79 ? 76.460 66.100 -10.180 1.00 28.04 79 VAL C N 1
ATOM 2035 C CA . VAL C 1 79 ? 75.650 67.097 -10.922 1.00 26.01 79 VAL C CA 1
ATOM 2036 C C . VAL C 1 79 ? 76.328 68.437 -11.180 1.00 25.80 79 VAL C C 1
ATOM 2037 O O . VAL C 1 79 ? 75.817 69.281 -11.909 1.00 22.52 79 VAL C O 1
ATOM 2041 N N . GLY C 1 80 ? 77.505 68.622 -10.609 1.00 23.54 80 GLY C N 1
ATOM 2042 C CA . GLY C 1 80 ? 78.255 69.839 -10.865 1.00 23.28 80 GLY C CA 1
ATOM 2043 C C . GLY C 1 80 ? 79.673 69.881 -10.320 1.00 24.57 80 GLY C C 1
ATOM 2044 O O . GLY C 1 80 ? 79.986 69.229 -9.316 1.00 22.76 80 GLY C O 1
ATOM 2045 N N . ILE C 1 81 ? 80.523 70.648 -11.003 1.00 25.96 81 ILE C N 1
ATOM 2046 C CA . ILE C 1 81 ? 81.918 70.855 -10.595 1.00 26.07 81 ILE C CA 1
ATOM 2047 C C . ILE C 1 81 ? 81.957 72.175 -9.826 1.00 29.26 81 ILE C C 1
ATOM 2048 O O . ILE C 1 81 ? 81.454 73.195 -10.305 1.00 31.54 81 ILE C O 1
ATOM 2053 N N . ILE C 1 82 ? 82.583 72.167 -8.654 1.00 29.04 82 ILE C N 1
ATOM 2054 C CA . ILE C 1 82 ? 82.615 73.358 -7.821 1.00 27.57 82 ILE C CA 1
ATOM 2055 C C . ILE C 1 82 ? 83.766 74.302 -8.161 1.00 27.52 82 ILE C C 1
ATOM 2056 O O . ILE C 1 82 ? 84.922 73.907 -8.170 1.00 30.54 82 ILE C O 1
ATOM 2061 N N . ASP C 1 83 ? 83.421 75.555 -8.452 1.00 28.56 83 ASP C N 1
ATOM 2062 C CA . ASP C 1 83 ? 84.381 76.619 -8.728 1.00 29.32 83 ASP C CA 1
ATOM 2063 C C . ASP C 1 83 ? 84.867 77.171 -7.399 1.00 29.11 83 ASP C C 1
ATOM 2064 O O . ASP C 1 83 ? 86.056 77.218 -7.102 1.00 27.76 83 ASP C O 1
ATOM 2069 N N . THR C 1 84 ? 83.912 77.580 -6.584 1.00 29.41 84 THR C N 1
ATOM 2070 C CA . THR C 1 84 ? 84.262 78.180 -5.320 1.00 28.83 84 THR C CA 1
ATOM 2071 C C . THR C 1 84 ? 83.218 77.905 -4.220 1.00 28.52 84 THR C C 1
ATOM 2072 O O . THR C 1 84 ? 82.044 77.696 -4.488 1.00 24.90 84 THR C O 1
ATOM 2076 N N . VAL C 1 85 ? 83.705 77.808 -2.988 1.00 30.04 85 VAL C N 1
ATOM 2077 C CA . VAL C 1 85 ? 82.860 77.706 -1.781 1.00 31.19 85 VAL C CA 1
ATOM 2078 C C . VAL C 1 85 ? 83.241 78.884 -0.897 1.00 34.41 85 VAL C C 1
ATOM 2079 O O . VAL C 1 85 ? 84.375 78.967 -0.424 1.00 36.23 85 VAL C O 1
ATOM 2083 N N . ASN C 1 86 ? 82.296 79.787 -0.679 1.00 36.44 86 ASN C N 1
ATOM 2084 C CA . ASN C 1 86 ? 82.527 81.018 0.078 1.00 37.23 86 ASN C CA 1
ATOM 2085 C C . ASN C 1 86 ? 81.843 81.042 1.434 1.00 37.98 86 ASN C C 1
ATOM 2086 O O . ASN C 1 86 ? 80.631 81.014 1.509 1.00 36.90 86 ASN C O 1
ATOM 2091 N N . VAL C 1 87 ? 82.637 81.179 2.488 1.00 39.22 87 VAL C N 1
ATOM 2092 C CA . VAL C 1 87 ? 82.163 81.232 3.877 1.00 41.34 87 VAL C CA 1
ATOM 2093 C C . VAL C 1 87 ? 82.308 82.652 4.457 1.00 44.06 87 VAL C C 1
ATOM 2094 O O . VAL C 1 87 ? 82.608 83.578 3.719 1.00 46.63 87 VAL C O 1
ATOM 2098 N N . ALA C 1 88 ? 82.055 82.834 5.750 1.00 47.01 88 ALA C N 1
ATOM 2099 C CA . ALA C 1 88 ? 82.167 84.150 6.408 1.00 47.42 88 ALA C CA 1
ATOM 2100 C C . ALA C 1 88 ? 83.622 84.601 6.516 1.00 49.26 88 ALA C C 1
ATOM 2101 O O . ALA C 1 88 ? 83.934 85.784 6.397 1.00 50.00 88 ALA C O 1
ATOM 2103 N N . SER C 1 89 ? 84.506 83.634 6.749 1.00 50.49 89 SER C N 1
ATOM 2104 C CA . SER C 1 89 ? 85.942 83.879 6.871 1.00 49.88 89 SER C CA 1
ATOM 2105 C C . SER C 1 89 ? 86.530 84.284 5.522 1.00 50.52 89 SER C C 1
ATOM 2106 O O . SER C 1 89 ? 87.544 84.999 5.446 1.00 52.37 89 SER C O 1
ATOM 2109 N N . GLY C 1 90 ? 85.873 83.817 4.462 1.00 50.75 90 GLY C N 1
ATOM 2110 C CA . GLY C 1 90 ? 86.278 84.099 3.094 1.00 48.94 90 GLY C CA 1
ATOM 2111 C C . GLY C 1 90 ? 86.084 82.869 2.231 1.00 48.59 90 GLY C C 1
ATOM 2112 O O . GLY C 1 90 ? 85.198 82.057 2.463 1.00 48.98 90 GLY C O 1
ATOM 2113 N N . SER C 1 91 ? 86.936 82.729 1.230 1.00 48.36 91 SER C N 1
ATOM 2114 C CA . SER C 1 91 ? 86.855 81.602 0.332 1.00 46.91 91 SER C CA 1
ATOM 2115 C C . SER C 1 91 ? 87.454 80.350 1.002 1.00 47.18 91 SER C C 1
ATOM 2116 O O . SER C 1 91 ? 88.580 80.365 1.495 1.00 48.31 91 SER C O 1
ATOM 2119 N N . LEU C 1 92 ? 86.657 79.285 1.044 1.00 45.94 92 LEU C N 1
ATOM 2120 C CA . LEU C 1 92 ? 87.034 77.984 1.617 1.00 44.93 92 LEU C CA 1
ATOM 2121 C C . LEU C 1 92 ? 87.701 77.149 0.524 1.00 44.61 92 LEU C C 1
ATOM 2122 O O . LEU C 1 92 ? 88.578 76.319 0.790 1.00 44.29 92 LEU C O 1
ATOM 2127 N N . TYR C 1 93 ? 87.274 77.391 -0.713 1.00 42.10 93 TYR C N 1
ATOM 2128 C CA . TYR C 1 93 ? 87.843 76.732 -1.881 1.00 41.05 93 TYR C CA 1
ATOM 2129 C C . TYR C 1 93 ? 87.660 77.584 -3.098 1.00 42.73 93 TYR C C 1
ATOM 2130 O O . TYR C 1 93 ? 86.592 78.194 -3.285 1.00 42.46 93 TYR C O 1
ATOM 2139 N N . ASN C 1 94 ? 88.719 77.587 -3.911 1.00 44.07 94 ASN C N 1
ATOM 2140 C CA . ASN C 1 94 ? 88.758 78.288 -5.181 1.00 44.98 94 ASN C CA 1
ATOM 2141 C C . ASN C 1 94 ? 89.538 77.349 -6.099 1.00 45.67 94 ASN C C 1
ATOM 2142 O O . ASN C 1 94 ? 90.700 77.028 -5.828 1.00 46.70 94 ASN C O 1
ATOM 2147 N N . LYS C 1 95 ? 88.873 76.890 -7.159 1.00 45.50 95 LYS C N 1
ATOM 2148 C CA . LYS C 1 95 ? 89.413 75.950 -8.144 1.00 46.91 95 LYS C CA 1
ATOM 2149 C C . LYS C 1 95 ? 90.735 76.466 -8.778 1.00 49.28 95 LYS C C 1
ATOM 2150 O O . LYS C 1 95 ? 91.622 75.687 -9.187 1.00 51.23 95 LYS C O 1
ATOM 2156 N N . MET D 1 1 ? 62.104 67.955 8.439 1.00 24.71 1 MET D N 1
ATOM 2157 C CA . MET D 1 1 ? 63.109 69.015 8.119 1.00 16.08 1 MET D CA 1
ATOM 2158 C C . MET D 1 1 ? 64.095 69.166 9.215 1.00 26.30 1 MET D C 1
ATOM 2159 O O . MET D 1 1 ? 63.840 68.793 10.387 1.00 25.07 1 MET D O 1
ATOM 2164 N N . GLN D 1 2 ? 65.236 69.737 8.844 1.00 29.90 2 GLN D N 1
ATOM 2165 C CA . GLN D 1 2 ? 66.289 69.980 9.841 1.00 25.94 2 GLN D CA 1
ATOM 2166 C C . GLN D 1 2 ? 66.525 71.473 10.096 1.00 26.92 2 GLN D C 1
ATOM 2167 O O . GLN D 1 2 ? 66.287 72.312 9.230 1.00 24.92 2 GLN D O 1
ATOM 2173 N N . LEU D 1 3 ? 66.958 71.785 11.319 1.00 29.77 3 LEU D N 1
ATOM 2174 C CA . LEU D 1 3 ? 67.346 73.142 11.678 1.00 27.38 3 LEU D CA 1
ATOM 2175 C C . LEU D 1 3 ? 68.732 73.232 11.105 1.00 26.21 3 LEU D C 1
ATOM 2176 O O . LEU D 1 3 ? 69.492 72.302 11.267 1.00 24.02 3 LEU D O 1
ATOM 2181 N N . ALA D 1 4 ? 69.050 74.350 10.460 1.00 25.67 4 ALA D N 1
ATOM 2182 C CA . ALA D 1 4 ? 70.366 74.588 9.851 1.00 26.47 4 ALA D CA 1
ATOM 2183 C C . ALA D 1 4 ? 70.674 76.069 9.836 1.00 27.55 4 ALA D C 1
ATOM 2184 O O . ALA D 1 4 ? 69.792 76.905 9.971 1.00 28.19 4 ALA D O 1
ATOM 2186 N N . LYS D 1 5 ? 71.975 76.355 9.771 1.00 28.13 5 LYS D N 1
ATOM 2187 C CA . LYS D 1 5 ? 72.527 77.709 9.788 1.00 28.77 5 LYS D CA 1
ATOM 2188 C C . LYS D 1 5 ? 73.301 77.941 8.477 1.00 27.07 5 LYS D C 1
ATOM 2189 O O . LYS D 1 5 ? 74.081 77.086 8.046 1.00 23.36 5 LYS D O 1
ATOM 2195 N N . VAL D 1 6 ? 73.046 79.080 7.836 1.00 24.68 6 VAL D N 1
ATOM 2196 C CA . VAL D 1 6 ? 73.652 79.348 6.546 1.00 22.89 6 VAL D CA 1
ATOM 2197 C C . VAL D 1 6 ? 75.087 79.706 6.781 1.00 23.41 6 VAL D C 1
ATOM 2198 O O . VAL D 1 6 ? 75.409 80.578 7.567 1.00 23.37 6 VAL D O 1
ATOM 2202 N N . LEU D 1 7 ? 75.949 78.935 6.144 1.00 26.45 7 LEU D N 1
ATOM 2203 C CA . LEU D 1 7 ? 77.391 79.097 6.230 1.00 27.22 7 LEU D CA 1
ATOM 2204 C C . LEU D 1 7 ? 77.976 79.949 5.101 1.00 28.91 7 LEU D C 1
ATOM 2205 O O . LEU D 1 7 ? 78.849 80.793 5.346 1.00 29.77 7 LEU D O 1
ATOM 2210 N N . GLY D 1 8 ? 77.476 79.722 3.887 1.00 29.68 8 GLY D N 1
ATOM 2211 C CA . GLY D 1 8 ? 77.933 80.422 2.704 1.00 29.03 8 GLY D CA 1
ATOM 2212 C C . GLY D 1 8 ? 77.216 80.009 1.425 1.00 30.15 8 GLY D C 1
ATOM 2213 O O . GLY D 1 8 ? 76.133 79.433 1.471 1.00 27.57 8 GLY D O 1
ATOM 2214 N N . THR D 1 9 ? 77.849 80.312 0.287 1.00 31.15 9 THR D N 1
ATOM 2215 C CA . THR D 1 9 ? 77.322 80.030 -1.057 1.00 31.00 9 THR D CA 1
ATOM 2216 C C . THR D 1 9 ? 78.277 79.124 -1.823 1.00 32.29 9 THR D C 1
ATOM 2217 O O . THR D 1 9 ? 79.481 79.164 -1.616 1.00 31.75 9 THR D O 1
ATOM 2221 N N . VAL D 1 10 ? 77.719 78.296 -2.700 1.00 30.82 10 VAL D N 1
ATOM 2222 C CA . VAL D 1 10 ? 78.486 77.389 -3.545 1.00 28.52 10 VAL D CA 1
ATOM 2223 C C . VAL D 1 10 ? 78.302 77.820 -4.995 1.00 28.53 10 VAL D C 1
ATOM 2224 O O . VAL D 1 10 ? 77.187 77.925 -5.486 1.00 32.28 10 VAL D O 1
ATOM 2228 N N . VAL D 1 11 ? 79.401 78.106 -5.670 1.00 26.91 11 VAL D N 1
ATOM 2229 C CA . VAL D 1 11 ? 79.322 78.499 -7.042 1.00 25.75 11 VAL D CA 1
ATOM 2230 C C . VAL D 1 11 ? 79.864 77.343 -7.873 1.00 29.15 11 VAL D C 1
ATOM 2231 O O . VAL D 1 11 ? 80.948 76.809 -7.610 1.00 31.69 11 VAL D O 1
ATOM 2235 N N . SER D 1 12 ? 79.060 76.951 -8.859 1.00 27.90 12 SER D N 1
ATOM 2236 C CA . SER D 1 12 ? 79.397 75.906 -9.792 1.00 27.88 12 SER D CA 1
ATOM 2237 C C . SER D 1 12 ? 78.978 76.391 -11.164 1.00 29.22 12 SER D C 1
ATOM 2238 O O . SER D 1 12 ? 77.833 76.749 -11.354 1.00 28.92 12 SER D O 1
ATOM 2241 N N . THR D 1 13 ? 79.908 76.434 -12.112 1.00 30.89 13 THR D N 1
ATOM 2242 C CA . THR D 1 13 ? 79.608 76.880 -13.480 1.00 30.66 13 THR D CA 1
ATOM 2243 C C . THR D 1 13 ? 79.485 75.668 -14.392 1.00 32.00 13 THR D C 1
ATOM 2244 O O . THR D 1 13 ? 78.637 75.654 -15.278 1.00 33.16 13 THR D O 1
ATOM 2248 N N . SER D 1 14 ? 80.301 74.639 -14.168 1.00 30.59 14 SER D N 1
ATOM 2249 C CA . SER D 1 14 ? 80.184 73.419 -14.961 1.00 30.36 14 SER D CA 1
ATOM 2250 C C . SER D 1 14 ? 79.214 72.491 -14.203 1.00 30.46 14 SER D C 1
ATOM 2251 O O . SER D 1 14 ? 79.571 71.861 -13.201 1.00 31.84 14 SER D O 1
ATOM 2254 N N . LYS D 1 15 ? 77.966 72.491 -14.670 1.00 28.34 15 LYS D N 1
ATOM 2255 C CA . LYS D 1 15 ? 76.900 71.741 -14.041 1.00 29.74 15 LYS D CA 1
ATOM 2256 C C . LYS D 1 15 ? 75.758 71.397 -14.990 1.00 30.29 15 LYS D C 1
ATOM 2257 O O . LYS D 1 15 ? 75.702 71.860 -16.133 1.00 29.06 15 LYS D O 1
ATOM 2263 N N . THR D 1 16 ? 74.855 70.572 -14.465 1.00 30.04 16 THR D N 1
ATOM 2264 C CA . THR D 1 16 ? 73.725 70.000 -15.171 1.00 30.82 16 THR D CA 1
ATOM 2265 C C . THR D 1 16 ? 72.733 71.139 -15.521 1.00 32.91 16 THR D C 1
ATOM 2266 O O . THR D 1 16 ? 72.578 72.059 -14.735 1.00 33.43 16 THR D O 1
ATOM 2270 N N . PRO D 1 17 ? 72.123 71.127 -16.730 1.00 35.24 17 PRO D N 1
ATOM 2271 C CA . PRO D 1 17 ? 71.184 72.189 -17.171 1.00 35.31 17 PRO D CA 1
ATOM 2272 C C . PRO D 1 17 ? 69.963 72.422 -16.268 1.00 36.35 17 PRO D C 1
ATOM 2273 O O . PRO D 1 17 ? 69.347 73.493 -16.284 1.00 38.88 17 PRO D O 1
ATOM 2277 N N . ASN D 1 18 ? 69.624 71.397 -15.500 1.00 37.34 18 ASN D N 1
ATOM 2278 C CA . ASN D 1 18 ? 68.512 71.419 -14.549 1.00 34.79 18 ASN D CA 1
ATOM 2279 C C . ASN D 1 18 ? 68.909 72.094 -13.240 1.00 34.19 18 ASN D C 1
ATOM 2280 O O . ASN D 1 18 ? 68.115 72.208 -12.304 1.00 37.06 18 ASN D O 1
ATOM 2285 N N . LEU D 1 19 ? 70.163 72.489 -13.137 1.00 31.15 19 LEU D N 1
ATOM 2286 C CA . LEU D 1 19 ? 70.611 73.182 -11.950 1.00 30.01 19 LEU D CA 1
ATOM 2287 C C . LEU D 1 19 ? 70.892 74.679 -12.233 1.00 32.67 19 LEU D C 1
ATOM 2288 O O . LEU D 1 19 ? 71.405 75.448 -11.406 1.00 33.21 19 LEU D O 1
ATOM 2293 N N . THR D 1 20 ? 70.530 75.089 -13.441 1.00 34.09 20 THR D N 1
ATOM 2294 C CA . THR D 1 20 ? 70.742 76.453 -13.899 1.00 34.31 20 THR D CA 1
ATOM 2295 C C . THR D 1 20 ? 69.614 77.316 -13.354 1.00 36.55 20 THR D C 1
ATOM 2296 O O . THR D 1 20 ? 68.436 77.016 -13.553 1.00 38.57 20 THR D O 1
ATOM 2300 N N . GLY D 1 21 ? 70.002 78.391 -12.670 1.00 36.61 21 GLY D N 1
ATOM 2301 C CA . GLY D 1 21 ? 69.060 79.274 -12.005 1.00 34.35 21 GLY D CA 1
ATOM 2302 C C . GLY D 1 21 ? 68.822 78.892 -10.551 1.00 34.23 21 GLY D C 1
ATOM 2303 O O . GLY D 1 21 ? 68.042 79.553 -9.858 1.00 34.14 21 GLY D O 1
ATOM 2304 N N . VAL D 1 22 ? 69.459 77.833 -10.054 1.00 33.29 22 VAL D N 1
ATOM 2305 C CA . VAL D 1 22 ? 69.250 77.511 -8.631 1.00 31.36 22 VAL D CA 1
ATOM 2306 C C . VAL D 1 22 ? 70.396 78.072 -7.755 1.00 30.34 22 VAL D C 1
ATOM 2307 O O . VAL D 1 22 ? 71.580 77.883 -8.019 1.00 31.37 22 VAL D O 1
ATOM 2311 N N . LYS D 1 23 ? 69.996 78.838 -6.753 1.00 30.07 23 LYS D N 1
ATOM 2312 C CA . LYS D 1 23 ? 70.903 79.412 -5.814 1.00 29.95 23 LYS D CA 1
ATOM 2313 C C . LYS D 1 23 ? 71.310 78.274 -4.890 1.00 27.72 23 LYS D C 1
ATOM 2314 O O . LYS D 1 23 ? 70.452 77.614 -4.329 1.00 34.19 23 LYS D O 1
ATOM 2320 N N . LEU D 1 24 ? 72.606 78.060 -4.720 1.00 26.63 24 LEU D N 1
ATOM 2321 C CA . LEU D 1 24 ? 73.130 76.982 -3.906 1.00 26.56 24 LEU D CA 1
ATOM 2322 C C . LEU D 1 24 ? 73.725 77.475 -2.623 1.00 24.70 24 LEU D C 1
ATOM 2323 O O . LEU D 1 24 ? 74.720 78.187 -2.632 1.00 25.80 24 LEU D O 1
ATOM 2328 N N . LEU D 1 25 ? 73.186 77.006 -1.515 1.00 26.21 25 LEU D N 1
ATOM 2329 C CA . LEU D 1 25 ? 73.668 77.413 -0.198 1.00 26.50 25 LEU D CA 1
ATOM 2330 C C . LEU D 1 25 ? 74.204 76.265 0.583 1.00 23.64 25 LEU D C 1
ATOM 2331 O O . LEU D 1 25 ? 73.520 75.254 0.712 1.00 25.11 25 LEU D O 1
ATOM 2336 N N . LEU D 1 26 ? 75.354 76.504 1.205 1.00 22.93 26 LEU D N 1
ATOM 2337 C CA . LEU D 1 26 ? 75.951 75.616 2.167 1.00 22.59 26 LEU D CA 1
ATOM 2338 C C . LEU D 1 26 ? 75.275 75.874 3.509 1.00 24.95 26 LEU D C 1
ATOM 2339 O O . LEU D 1 26 ? 75.481 76.901 4.121 1.00 28.25 26 LEU D O 1
ATOM 2344 N N . VAL D 1 27 ? 74.456 74.934 3.956 1.00 27.84 27 VAL D N 1
ATOM 2345 C CA . VAL D 1 27 ? 73.777 75.019 5.265 1.00 26.20 27 VAL D CA 1
ATOM 2346 C C . VAL D 1 27 ? 74.285 73.920 6.253 1.00 26.99 27 VAL D C 1
ATOM 2347 O O . VAL D 1 27 ? 74.122 72.726 6.032 1.00 26.01 27 VAL D O 1
ATOM 2351 N N . GLN D 1 28 ? 74.900 74.329 7.350 1.00 24.48 28 GLN D N 1
ATOM 2352 C CA . GLN D 1 28 ? 75.373 73.375 8.345 1.00 22.54 28 GLN D CA 1
ATOM 2353 C C . GLN D 1 28 ? 74.225 73.039 9.285 1.00 26.49 28 GLN D C 1
ATOM 2354 O O . GLN D 1 28 ? 73.503 73.938 9.708 1.00 28.67 28 GLN D O 1
ATOM 2360 N N . PHE D 1 29 ? 74.049 71.753 9.597 1.00 27.69 29 PHE D N 1
ATOM 2361 C CA . PHE D 1 29 ? 72.957 71.291 10.444 1.00 25.43 29 PHE D CA 1
ATOM 2362 C C . PHE D 1 29 ? 73.180 71.658 11.910 1.00 29.97 29 PHE D C 1
ATOM 2363 O O . PHE D 1 29 ? 74.345 71.744 12.389 1.00 27.45 29 PHE D O 1
ATOM 2371 N N . LEU D 1 30 ? 72.042 71.871 12.591 1.00 28.93 30 LEU D N 1
ATOM 2372 C CA . LEU D 1 30 ? 72.003 72.215 13.991 1.00 27.79 30 LEU D CA 1
ATOM 2373 C C . LEU D 1 30 ? 71.311 71.125 14.784 1.00 29.03 30 LEU D C 1
ATOM 2374 O O . LEU D 1 30 ? 70.392 70.508 14.286 1.00 24.68 30 LEU D O 1
ATOM 2379 N N . ASP D 1 31 ? 71.733 70.915 16.033 1.00 31.51 31 ASP D N 1
ATOM 2380 C CA . ASP D 1 31 ? 71.044 69.924 16.848 1.00 32.75 31 ASP D CA 1
ATOM 2381 C C . ASP D 1 31 ? 69.843 70.537 17.582 1.00 34.26 31 ASP D C 1
ATOM 2382 O O . ASP D 1 31 ? 69.398 71.659 17.320 1.00 34.28 31 ASP D O 1
ATOM 2387 N N . THR D 1 32 ? 69.297 69.765 18.494 1.00 36.02 32 THR D N 1
ATOM 2388 C CA . THR D 1 32 ? 68.133 70.149 19.288 1.00 35.69 32 THR D CA 1
ATOM 2389 C C . THR D 1 32 ? 68.423 71.271 20.322 1.00 37.55 32 THR D C 1
ATOM 2390 O O . THR D 1 32 ? 67.501 71.911 20.805 1.00 38.33 32 THR D O 1
ATOM 2394 N N . LYS D 1 33 ? 69.693 71.512 20.630 1.00 38.34 33 LYS D N 1
ATOM 2395 C CA . LYS D 1 33 ? 70.106 72.596 21.536 1.00 39.15 33 LYS D CA 1
ATOM 2396 C C . LYS D 1 33 ? 70.734 73.774 20.790 1.00 38.66 33 LYS D C 1
ATOM 2397 O O . LYS D 1 33 ? 71.443 74.593 21.366 1.00 37.05 33 LYS D O 1
ATOM 2403 N N . GLY D 1 34 ? 70.437 73.863 19.501 1.00 38.55 34 GLY D N 1
ATOM 2404 C CA . GLY D 1 34 ? 70.943 74.930 18.642 1.00 38.24 34 GLY D CA 1
ATOM 2405 C C . GLY D 1 34 ? 72.428 74.879 18.373 1.00 37.24 34 GLY D C 1
ATOM 2406 O O . GLY D 1 34 ? 73.023 75.873 17.980 1.00 35.56 34 GLY D O 1
ATOM 2407 N N . GLN D 1 35 ? 73.018 73.711 18.573 1.00 37.32 35 GLN D N 1
ATOM 2408 C CA . GLN D 1 35 ? 74.452 73.509 18.365 1.00 38.45 35 GLN D CA 1
ATOM 2409 C C . GLN D 1 35 ? 74.774 72.933 16.994 1.00 38.50 35 GLN D C 1
ATOM 2410 O O . GLN D 1 35 ? 73.995 72.120 16.442 1.00 36.52 35 GLN D O 1
ATOM 2416 N N . PRO D 1 36 ? 75.914 73.374 16.421 1.00 38.66 36 PRO D N 1
ATOM 2417 C CA . PRO D 1 36 ? 76.339 72.951 15.094 1.00 37.95 36 PRO D CA 1
ATOM 2418 C C . PRO D 1 36 ? 76.830 71.509 14.995 1.00 38.40 36 PRO D C 1
ATOM 2419 O O . PRO D 1 36 ? 77.701 71.069 15.756 1.00 38.16 36 PRO D O 1
ATOM 2423 N N . LEU D 1 37 ? 76.261 70.796 14.031 1.00 39.13 37 LEU D N 1
ATOM 2424 C CA . LEU D 1 37 ? 76.621 69.410 13.784 1.00 38.68 37 LEU D CA 1
ATOM 2425 C C . LEU D 1 37 ? 77.616 69.372 12.629 1.00 40.93 37 LEU D C 1
ATOM 2426 O O . LEU D 1 37 ? 77.858 70.385 11.973 1.00 42.94 37 LEU D O 1
ATOM 2431 N N . GLU D 1 38 ? 78.176 68.192 12.385 1.00 41.69 38 GLU D N 1
ATOM 2432 C CA . GLU D 1 38 ? 79.117 67.972 11.281 1.00 40.72 38 GLU D CA 1
ATOM 2433 C C . GLU D 1 38 ? 78.289 67.815 9.981 1.00 37.00 38 GLU D C 1
ATOM 2434 O O . GLU D 1 38 ? 78.685 68.288 8.911 1.00 35.85 38 GLU D O 1
ATOM 2440 N N . ARG D 1 39 ? 77.124 67.180 10.096 1.00 35.80 39 ARG D N 1
ATOM 2441 C CA . ARG D 1 39 ? 76.206 67.024 8.966 1.00 37.17 39 ARG D CA 1
ATOM 2442 C C . ARG D 1 39 ? 75.929 68.401 8.345 1.00 33.23 39 ARG D C 1
ATOM 2443 O O . ARG D 1 39 ? 75.868 69.422 9.046 1.00 29.73 39 ARG D O 1
ATOM 2451 N N . TYR D 1 40 ? 75.788 68.416 7.025 1.00 31.24 40 TYR D N 1
ATOM 2452 C CA . TYR D 1 40 ? 75.462 69.637 6.285 1.00 30.45 40 TYR D CA 1
ATOM 2453 C C . TYR D 1 40 ? 74.777 69.237 5.000 1.00 26.22 40 TYR D C 1
ATOM 2454 O O . TYR D 1 40 ? 74.589 68.055 4.721 1.00 24.58 40 TYR D O 1
ATOM 2463 N N . GLU D 1 41 ? 74.376 70.239 4.235 1.00 28.42 41 GLU D N 1
ATOM 2464 C CA . GLU D 1 41 ? 73.863 70.031 2.890 1.00 27.99 41 GLU D CA 1
ATOM 2465 C C . GLU D 1 41 ? 74.135 71.263 2.022 1.00 26.41 41 GLU D C 1
ATOM 2466 O O . GLU D 1 41 ? 74.121 72.410 2.488 1.00 28.63 41 GLU D O 1
ATOM 2472 N N . VAL D 1 42 ? 74.466 71.018 0.771 1.00 23.87 42 VAL D N 1
ATOM 2473 C CA . VAL D 1 42 ? 74.478 72.093 -0.156 1.00 25.91 42 VAL D CA 1
ATOM 2474 C C . VAL D 1 42 ? 73.027 72.019 -0.666 1.00 24.85 42 VAL D C 1
ATOM 2475 O O . VAL D 1 42 ? 72.601 71.058 -1.319 1.00 23.10 42 VAL D O 1
ATOM 2479 N N . ALA D 1 43 ? 72.256 73.025 -0.288 1.00 24.94 43 ALA D N 1
ATOM 2480 C CA . ALA D 1 43 ? 70.844 73.081 -0.628 1.00 25.25 43 ALA D CA 1
ATOM 2481 C C . ALA D 1 43 ? 70.486 74.162 -1.602 1.00 24.62 43 ALA D C 1
ATOM 2482 O O . ALA D 1 43 ? 71.130 75.234 -1.650 1.00 24.94 43 ALA D O 1
ATOM 2484 N N . GLY D 1 44 ? 69.452 73.914 -2.380 1.00 23.47 44 GLY D N 1
ATOM 2485 C CA . GLY D 1 44 ? 68.937 75.005 -3.224 1.00 23.74 44 GLY D CA 1
ATOM 2486 C C . GLY D 1 44 ? 68.127 75.940 -2.329 1.00 29.05 44 GLY D C 1
ATOM 2487 O O . GLY D 1 44 ? 67.544 75.503 -1.300 1.00 29.43 44 GLY D O 1
ATOM 2488 N N . ASP D 1 45 ? 68.061 77.221 -2.676 1.00 29.21 45 ASP D N 1
ATOM 2489 C CA . ASP D 1 45 ? 67.305 78.146 -1.823 1.00 27.83 45 ASP D CA 1
ATOM 2490 C C . ASP D 1 45 ? 66.152 78.792 -2.613 1.00 27.87 45 ASP D C 1
ATOM 2491 O O . ASP D 1 45 ? 66.324 79.434 -3.625 1.00 28.85 45 ASP D O 1
ATOM 2496 N N . VAL D 1 46 ? 64.960 78.617 -2.093 1.00 29.22 46 VAL D N 1
ATOM 2497 C CA . VAL D 1 46 ? 63.747 79.070 -2.742 1.00 29.59 46 VAL D CA 1
ATOM 2498 C C . VAL D 1 46 ? 63.035 80.119 -1.871 1.00 29.60 46 VAL D C 1
ATOM 2499 O O . VAL D 1 46 ? 61.965 80.601 -2.197 1.00 27.80 46 VAL D O 1
ATOM 2503 N N . VAL D 1 47 ? 63.707 80.517 -0.791 1.00 29.22 47 VAL D N 1
ATOM 2504 C CA . VAL D 1 47 ? 63.178 81.473 0.200 1.00 29.41 47 VAL D CA 1
ATOM 2505 C C . VAL D 1 47 ? 63.969 82.799 0.340 1.00 32.37 47 VAL D C 1
ATOM 2506 O O . VAL D 1 47 ? 63.450 83.820 0.772 1.00 31.70 47 VAL D O 1
ATOM 2510 N N . GLY D 1 48 ? 65.244 82.774 -0.027 1.00 33.79 48 GLY D N 1
ATOM 2511 C CA . GLY D 1 48 ? 66.081 83.969 0.050 1.00 31.50 48 GLY D CA 1
ATOM 2512 C C . GLY D 1 48 ? 66.767 84.121 1.391 1.00 30.00 48 GLY D C 1
ATOM 2513 O O . GLY D 1 48 ? 66.718 85.197 1.987 1.00 30.25 48 GLY D O 1
ATOM 2514 N N . ALA D 1 49 ? 67.405 83.044 1.857 1.00 28.99 49 ALA D N 1
ATOM 2515 C CA . ALA D 1 49 ? 68.163 83.044 3.108 1.00 28.35 49 ALA D CA 1
ATOM 2516 C C . ALA D 1 49 ? 69.593 83.615 2.989 1.00 27.99 49 ALA D C 1
ATOM 2517 O O . ALA D 1 49 ? 70.221 83.560 1.938 1.00 30.68 49 ALA D O 1
ATOM 2519 N N . GLY D 1 50 ? 70.103 84.160 4.090 1.00 27.93 50 GLY D N 1
ATOM 2520 C CA . GLY D 1 50 ? 71.439 84.729 4.098 1.00 26.17 50 GLY D CA 1
ATOM 2521 C C . GLY D 1 50 ? 72.321 84.261 5.226 1.00 24.98 50 GLY D C 1
ATOM 2522 O O . GLY D 1 50 ? 71.899 83.565 6.124 1.00 23.34 50 GLY D O 1
ATOM 2523 N N . LEU D 1 51 ? 73.566 84.711 5.194 1.00 27.07 51 LEU D N 1
ATOM 2524 C CA . LEU D 1 51 ? 74.579 84.285 6.164 1.00 26.97 51 LEU D CA 1
ATOM 2525 C C . LEU D 1 51 ? 74.100 84.321 7.606 1.00 24.90 51 LEU D C 1
ATOM 2526 O O . LEU D 1 51 ? 73.489 85.276 8.062 1.00 26.87 51 LEU D O 1
ATOM 2531 N N . ASN D 1 52 ? 74.380 83.244 8.314 1.00 23.67 52 ASN D N 1
ATOM 2532 C CA . ASN D 1 52 ? 74.059 83.111 9.738 1.00 25.46 52 ASN D CA 1
ATOM 2533 C C . ASN D 1 52 ? 72.590 82.995 10.122 1.00 27.81 52 ASN D C 1
ATOM 2534 O O . ASN D 1 52 ? 72.271 82.805 11.291 1.00 28.97 52 ASN D O 1
ATOM 2539 N N . GLU D 1 53 ? 71.692 83.085 9.147 1.00 26.84 53 GLU D N 1
ATOM 2540 C CA . GLU D 1 53 ? 70.278 82.883 9.417 1.00 24.38 53 GLU D CA 1
ATOM 2541 C C . GLU D 1 53 ? 70.070 81.407 9.724 1.00 24.53 53 GLU D C 1
ATOM 2542 O O . GLU D 1 53 ? 70.837 80.568 9.250 1.00 24.62 53 GLU D O 1
ATOM 2548 N N . TRP D 1 54 ? 69.084 81.127 10.580 1.00 26.80 54 TRP D N 1
ATOM 2549 C CA . TRP D 1 54 ? 68.614 79.767 10.866 1.00 23.05 54 TRP D CA 1
ATOM 2550 C C . TRP D 1 54 ? 67.512 79.448 9.881 1.00 24.31 54 TRP D C 1
ATOM 2551 O O . TRP D 1 54 ? 66.607 80.274 9.609 1.00 21.93 54 TRP D O 1
ATOM 2562 N N . VAL D 1 55 ? 67.564 78.204 9.398 1.00 25.57 55 VAL D N 1
ATOM 2563 C CA . VAL D 1 55 ? 66.675 77.785 8.345 1.00 23.22 55 VAL D CA 1
ATOM 2564 C C . VAL D 1 55 ? 66.138 76.367 8.488 1.00 26.71 55 VAL D C 1
ATOM 2565 O O . VAL D 1 55 ? 66.644 75.552 9.216 1.00 23.48 55 VAL D O 1
ATOM 2569 N N . LEU D 1 56 ? 65.073 76.108 7.735 1.00 27.86 56 LEU D N 1
ATOM 2570 C CA . LEU D 1 56 ? 64.437 74.812 7.618 1.00 26.87 56 LEU D CA 1
ATOM 2571 C C . LEU D 1 56 ? 64.868 74.147 6.331 1.00 27.54 56 LEU D C 1
ATOM 2572 O O . LEU D 1 56 ? 64.646 74.692 5.259 1.00 28.15 56 LEU D O 1
ATOM 2577 N N . VAL D 1 57 ? 65.470 72.961 6.467 1.00 27.87 57 VAL D N 1
ATOM 2578 C CA . VAL D 1 57 ? 65.985 72.191 5.336 1.00 26.98 57 VAL D CA 1
ATOM 2579 C C . VAL D 1 57 ? 65.171 70.904 5.108 1.00 27.13 57 VAL D C 1
ATOM 2580 O O . VAL D 1 57 ? 65.141 70.023 5.988 1.00 28.25 57 VAL D O 1
ATOM 2584 N N . ALA D 1 58 ? 64.546 70.821 3.928 1.00 24.45 58 ALA D N 1
ATOM 2585 C CA . ALA D 1 58 ? 63.818 69.638 3.402 1.00 23.55 58 ALA D CA 1
ATOM 2586 C C . ALA D 1 58 ? 64.758 68.702 2.630 1.00 26.11 58 ALA D C 1
ATOM 2587 O O . ALA D 1 58 ? 65.375 69.136 1.646 1.00 26.36 58 ALA D O 1
ATOM 2589 N N . ARG D 1 59 ? 64.859 67.426 3.041 1.00 25.83 59 ARG D N 1
ATOM 2590 C CA . ARG D 1 59 ? 65.724 66.446 2.371 1.00 24.58 59 ARG D CA 1
ATOM 2591 C C . ARG D 1 59 ? 64.998 65.432 1.519 1.00 26.93 59 ARG D C 1
ATOM 2592 O O . ARG D 1 59 ? 63.797 65.142 1.684 1.00 26.24 59 ARG D O 1
ATOM 2600 N N . GLY D 1 60 ? 65.750 64.904 0.568 1.00 22.57 60 GLY D N 1
ATOM 2601 C CA . GLY D 1 60 ? 65.254 63.855 -0.293 1.00 22.14 60 GLY D CA 1
ATOM 2602 C C . GLY D 1 60 ? 64.278 64.442 -1.291 1.00 21.77 60 GLY D C 1
ATOM 2603 O O . GLY D 1 60 ? 64.360 65.602 -1.647 1.00 27.62 60 GLY D O 1
ATOM 2604 N N . SER D 1 61 ? 63.330 63.643 -1.741 1.00 23.01 61 SER D N 1
ATOM 2605 C CA . SER D 1 61 ? 62.441 64.037 -2.786 1.00 23.13 61 SER D CA 1
ATOM 2606 C C . SER D 1 61 ? 61.489 65.180 -2.393 1.00 27.53 61 SER D C 1
ATOM 2607 O O . SER D 1 61 ? 60.672 65.628 -3.252 1.00 26.50 61 SER D O 1
ATOM 2610 N N . ALA D 1 62 ? 61.556 65.567 -1.090 1.00 29.94 62 ALA D N 1
ATOM 2611 C CA . ALA D 1 62 ? 60.756 66.691 -0.551 1.00 26.51 62 ALA D CA 1
ATOM 2612 C C . ALA D 1 62 ? 61.296 67.972 -1.154 1.00 26.94 62 ALA D C 1
ATOM 2613 O O . ALA D 1 62 ? 60.559 68.940 -1.325 1.00 29.89 62 ALA D O 1
ATOM 2615 N N . ALA D 1 63 ? 62.601 67.958 -1.418 1.00 30.08 63 ALA D N 1
ATOM 2616 C CA . ALA D 1 63 ? 63.331 69.089 -1.951 1.00 29.72 63 ALA D CA 1
ATOM 2617 C C . ALA D 1 63 ? 62.951 69.429 -3.394 1.00 28.58 63 ALA D C 1
ATOM 2618 O O . ALA D 1 63 ? 63.365 70.457 -3.908 1.00 31.17 63 ALA D O 1
ATOM 2620 N N . ARG D 1 64 ? 62.161 68.594 -4.048 1.00 28.70 64 ARG D N 1
ATOM 2621 C CA . ARG D 1 64 ? 61.769 68.904 -5.395 1.00 30.20 64 ARG D CA 1
ATOM 2622 C C . ARG D 1 64 ? 60.273 69.153 -5.513 1.00 32.70 64 ARG D C 1
ATOM 2623 O O . ARG D 1 64 ? 59.711 69.145 -6.626 1.00 35.05 64 ARG D O 1
ATOM 2631 N N . LYS D 1 65 ? 59.634 69.469 -4.382 1.00 38.78 65 LYS D N 1
ATOM 2632 C CA . LYS D 1 65 ? 58.170 69.759 -4.406 1.00 38.06 65 LYS D CA 1
ATOM 2633 C C . LYS D 1 65 ? 57.760 71.219 -4.465 1.00 41.11 65 LYS D C 1
ATOM 2634 O O . LYS D 1 65 ? 56.700 71.565 -3.969 1.00 47.58 65 LYS D O 1
ATOM 2640 N N . GLU D 1 66 ? 58.584 72.072 -5.069 1.00 43.04 66 GLU D N 1
ATOM 2641 C CA . GLU D 1 66 ? 58.165 73.448 -5.321 1.00 44.36 66 GLU D CA 1
ATOM 2642 C C . GLU D 1 66 ? 57.875 73.703 -6.789 1.00 46.03 66 GLU D C 1
ATOM 2643 O O . GLU D 1 66 ? 58.317 72.940 -7.629 1.00 46.19 66 GLU D O 1
ATOM 2649 N N . ARG D 1 67 ? 57.138 74.775 -7.076 1.00 48.32 67 ARG D N 1
ATOM 2650 C CA . ARG D 1 67 ? 56.631 75.000 -8.431 1.00 49.94 67 ARG D CA 1
ATOM 2651 C C . ARG D 1 67 ? 57.470 74.449 -9.591 1.00 50.67 67 ARG D C 1
ATOM 2652 O O . ARG D 1 67 ? 57.011 73.568 -10.327 1.00 55.30 67 ARG D O 1
ATOM 2660 N N . GLY D 1 68 ? 58.672 74.976 -9.797 1.00 45.35 68 GLY D N 1
ATOM 2661 C CA . GLY D 1 68 ? 59.477 74.512 -10.941 1.00 43.24 68 GLY D CA 1
ATOM 2662 C C . GLY D 1 68 ? 60.679 73.643 -10.633 1.00 41.04 68 GLY D C 1
ATOM 2663 O O . GLY D 1 68 ? 61.650 73.629 -11.379 1.00 39.88 68 GLY D O 1
ATOM 2664 N N . ASN D 1 69 ? 60.622 72.886 -9.545 1.00 38.46 69 ASN D N 1
ATOM 2665 C CA . ASN D 1 69 ? 61.762 72.090 -9.123 1.00 36.09 69 ASN D CA 1
ATOM 2666 C C . ASN D 1 69 ? 61.635 70.580 -9.284 1.00 34.11 69 ASN D C 1
ATOM 2667 O O . ASN D 1 69 ? 62.518 69.846 -8.837 1.00 33.13 69 ASN D O 1
ATOM 2672 N N . GLY D 1 70 ? 60.567 70.123 -9.924 1.00 33.93 70 GLY D N 1
ATOM 2673 C CA . GLY D 1 70 ? 60.293 68.700 -10.020 1.00 35.35 70 GLY D CA 1
ATOM 2674 C C . GLY D 1 70 ? 61.261 67.849 -10.804 1.00 35.38 70 GLY D C 1
ATOM 2675 O O . GLY D 1 70 ? 61.302 66.630 -10.609 1.00 34.97 70 GLY D O 1
ATOM 2676 N N . ASP D 1 71 ? 62.005 68.480 -11.708 1.00 34.94 71 ASP D N 1
ATOM 2677 C CA . ASP D 1 71 ? 62.947 67.753 -12.575 1.00 35.89 71 ASP D CA 1
ATOM 2678 C C . ASP D 1 71 ? 64.376 68.124 -12.309 1.00 34.08 71 ASP D C 1
ATOM 2679 O O . ASP D 1 71 ? 65.286 67.848 -13.078 1.00 37.49 71 ASP D O 1
ATOM 2684 N N . ARG D 1 72 ? 64.576 68.750 -11.180 1.00 33.83 72 ARG D N 1
ATOM 2685 C CA . ARG D 1 72 ? 65.913 69.216 -10.847 1.00 34.67 72 ARG D CA 1
ATOM 2686 C C . ARG D 1 72 ? 66.538 68.206 -9.914 1.00 30.49 72 ARG D C 1
ATOM 2687 O O . ARG D 1 72 ? 65.856 67.640 -9.096 1.00 27.41 72 ARG D O 1
ATOM 2695 N N . PRO D 1 73 ? 67.828 67.920 -10.087 1.00 31.21 73 PRO D N 1
ATOM 2696 C CA . PRO D 1 73 ? 68.452 66.985 -9.179 1.00 30.50 73 PRO D CA 1
ATOM 2697 C C . PRO D 1 73 ? 68.722 67.531 -7.787 1.00 29.04 73 PRO D C 1
ATOM 2698 O O . PRO D 1 73 ? 69.848 67.449 -7.320 1.00 32.98 73 PRO D O 1
ATOM 2702 N N . LEU D 1 74 ? 67.696 68.026 -7.116 1.00 25.91 74 LEU D N 1
ATOM 2703 C CA . LEU D 1 74 ? 67.888 68.527 -5.740 1.00 25.78 74 LEU D CA 1
ATOM 2704 C C . LEU D 1 74 ? 67.495 67.565 -4.615 1.00 25.30 74 LEU D C 1
ATOM 2705 O O . LEU D 1 74 ? 66.413 67.033 -4.510 1.00 24.61 74 LEU D O 1
ATOM 2710 N N . ASP D 1 75 ? 68.488 67.376 -3.787 1.00 29.19 75 ASP D N 1
ATOM 2711 C CA . ASP D 1 75 ? 68.535 66.599 -2.546 1.00 27.58 75 ASP D CA 1
ATOM 2712 C C . ASP D 1 75 ? 68.064 67.270 -1.266 1.00 28.08 75 ASP D C 1
ATOM 2713 O O . ASP D 1 75 ? 67.766 66.624 -0.249 1.00 27.87 75 ASP D O 1
ATOM 2718 N N . ALA D 1 76 ? 68.261 68.588 -1.277 1.00 27.59 76 ALA D N 1
ATOM 2719 C CA . ALA D 1 76 ? 68.121 69.421 -0.115 1.00 24.07 76 ALA D CA 1
ATOM 2720 C C . ALA D 1 76 ? 67.619 70.760 -0.617 1.00 26.92 76 ALA D C 1
ATOM 2721 O O . ALA D 1 76 ? 68.117 71.267 -1.613 1.00 27.70 76 ALA D O 1
ATOM 2723 N N . MET D 1 77 ? 66.601 71.291 0.052 1.00 29.02 77 MET D N 1
ATOM 2724 C CA . MET D 1 77 ? 65.948 72.568 -0.247 1.00 23.27 77 MET D CA 1
ATOM 2725 C C . MET D 1 77 ? 65.803 73.405 1.015 1.00 25.45 77 MET D C 1
ATOM 2726 O O . MET D 1 77 ? 65.406 72.876 2.052 1.00 28.23 77 MET D O 1
ATOM 2731 N N . VAL D 1 78 ? 66.173 74.684 0.976 1.00 26.47 78 VAL D N 1
ATOM 2732 C CA . VAL D 1 78 ? 65.946 75.572 2.125 1.00 25.48 78 VAL D CA 1
ATOM 2733 C C . VAL D 1 78 ? 64.562 76.053 1.901 1.00 25.41 78 VAL D C 1
ATOM 2734 O O . VAL D 1 78 ? 64.389 76.812 0.990 1.00 21.94 78 VAL D O 1
ATOM 2738 N N . VAL D 1 79 ? 63.615 75.580 2.715 1.00 27.77 79 VAL D N 1
ATOM 2739 C CA . VAL D 1 79 ? 62.161 75.844 2.564 1.00 25.94 79 VAL D CA 1
ATOM 2740 C C . VAL D 1 79 ? 61.544 76.857 3.535 1.00 25.93 79 VAL D C 1
ATOM 2741 O O . VAL D 1 79 ? 60.355 77.133 3.516 1.00 23.10 79 VAL D O 1
ATOM 2745 N N . GLY D 1 80 ? 62.368 77.405 4.407 1.00 23.79 80 GLY D N 1
ATOM 2746 C CA . GLY D 1 80 ? 61.931 78.466 5.265 1.00 22.99 80 GLY D CA 1
ATOM 2747 C C . GLY D 1 80 ? 62.990 79.026 6.181 1.00 24.31 80 GLY D C 1
ATOM 2748 O O . GLY D 1 80 ? 63.943 78.341 6.518 1.00 23.24 80 GLY D O 1
ATOM 2749 N N . ILE D 1 81 ? 62.773 80.261 6.626 1.00 25.75 81 ILE D N 1
ATOM 2750 C CA . ILE D 1 81 ? 63.654 80.927 7.558 1.00 25.55 81 ILE D CA 1
ATOM 2751 C C . ILE D 1 81 ? 62.999 80.873 8.921 1.00 29.22 81 ILE D C 1
ATOM 2752 O O . ILE D 1 81 ? 61.807 81.130 9.037 1.00 31.45 81 ILE D O 1
ATOM 2757 N N . ILE D 1 82 ? 63.779 80.541 9.951 1.00 29.02 82 ILE D N 1
ATOM 2758 C CA . ILE D 1 82 ? 63.216 80.351 11.277 1.00 27.22 82 ILE D CA 1
ATOM 2759 C C . ILE D 1 82 ? 63.135 81.641 12.090 1.00 27.31 82 ILE D C 1
ATOM 2760 O O . ILE D 1 82 ? 64.107 82.373 12.180 1.00 30.58 82 ILE D O 1
ATOM 2765 N N . ASP D 1 83 ? 61.959 81.936 12.632 1.00 28.35 83 ASP D N 1
ATOM 2766 C CA . ASP D 1 83 ? 61.752 83.118 13.491 1.00 29.47 83 ASP D CA 1
ATOM 2767 C C . ASP D 1 83 ? 62.057 82.700 14.918 1.00 29.26 83 ASP D C 1
ATOM 2768 O O . ASP D 1 83 ? 62.869 83.301 15.612 1.00 27.43 83 ASP D O 1
ATOM 2773 N N . THR D 1 84 ? 61.384 81.637 15.353 1.00 29.83 84 THR D N 1
ATOM 2774 C CA . THR D 1 84 ? 61.571 81.152 16.728 1.00 28.76 84 THR D CA 1
ATOM 2775 C C . THR D 1 84 ? 61.512 79.624 16.810 1.00 28.84 84 THR D C 1
ATOM 2776 O O . THR D 1 84 ? 60.907 78.942 15.960 1.00 25.11 84 THR D O 1
ATOM 2780 N N . VAL D 1 85 ? 62.250 79.107 17.787 1.00 29.81 85 VAL D N 1
ATOM 2781 C CA . VAL D 1 85 ? 62.148 77.715 18.145 1.00 31.17 85 VAL D CA 1
ATOM 2782 C C . VAL D 1 85 ? 61.916 77.717 19.649 1.00 34.25 85 VAL D C 1
ATOM 2783 O O . VAL D 1 85 ? 62.777 78.156 20.401 1.00 35.82 85 VAL D O 1
ATOM 2787 N N . ASN D 1 86 ? 60.736 77.238 20.047 1.00 36.54 86 ASN D N 1
ATOM 2788 C CA . ASN D 1 86 ? 60.241 77.223 21.430 1.00 37.00 86 ASN D CA 1
ATOM 2789 C C . ASN D 1 86 ? 60.218 75.831 22.064 1.00 38.07 86 ASN D C 1
ATOM 2790 O O . ASN D 1 86 ? 59.547 74.943 21.561 1.00 37.36 86 ASN D O 1
ATOM 2795 N N . VAL D 1 87 ? 60.913 75.677 23.187 1.00 38.99 87 VAL D N 1
ATOM 2796 C CA . VAL D 1 87 ? 60.984 74.421 23.942 1.00 41.17 87 VAL D CA 1
ATOM 2797 C C . VAL D 1 87 ? 60.277 74.576 25.323 1.00 44.25 87 VAL D C 1
ATOM 2798 O O . VAL D 1 87 ? 59.637 75.596 25.582 1.00 46.63 87 VAL D O 1
ATOM 2802 N N . ALA D 1 88 ? 60.358 73.564 26.187 1.00 47.05 88 ALA D N 1
ATOM 2803 C CA . ALA D 1 88 ? 59.720 73.592 27.514 1.00 47.39 88 ALA D CA 1
ATOM 2804 C C . ALA D 1 88 ? 60.392 74.591 28.455 1.00 49.19 88 ALA D C 1
ATOM 2805 O O . ALA D 1 88 ? 59.735 75.203 29.295 1.00 50.00 88 ALA D O 1
ATOM 2807 N N . SER D 1 89 ? 61.706 74.742 28.316 1.00 50.46 89 SER D N 1
ATOM 2808 C CA . SER D 1 89 ? 62.470 75.719 29.109 1.00 49.82 89 SER D CA 1
ATOM 2809 C C . SER D 1 89 ? 62.159 77.141 28.673 1.00 50.31 89 SER D C 1
ATOM 2810 O O . SER D 1 89 ? 62.338 78.081 29.442 1.00 52.20 89 SER D O 1
ATOM 2813 N N . GLY D 1 90 ? 61.717 77.277 27.423 1.00 50.77 90 GLY D N 1
ATOM 2814 C CA . GLY D 1 90 ? 61.358 78.561 26.829 1.00 48.92 90 GLY D CA 1
ATOM 2815 C C . GLY D 1 90 ? 61.875 78.649 25.409 1.00 48.52 90 GLY D C 1
ATOM 2816 O O . GLY D 1 90 ? 61.975 77.654 24.708 1.00 48.95 90 GLY D O 1
ATOM 2817 N N . SER D 1 91 ? 62.208 79.857 24.981 1.00 48.45 91 SER D N 1
ATOM 2818 C CA . SER D 1 91 ? 62.716 80.082 23.634 1.00 47.02 91 SER D CA 1
ATOM 2819 C C . SER D 1 91 ? 64.156 79.592 23.494 1.00 47.10 91 SER D C 1
ATOM 2820 O O . SER D 1 91 ? 65.032 79.995 24.261 1.00 48.05 91 SER D O 1
ATOM 2823 N N . LEU D 1 92 ? 64.376 78.715 22.516 1.00 45.65 92 LEU D N 1
ATOM 2824 C CA . LEU D 1 92 ? 65.709 78.193 22.207 1.00 44.86 92 LEU D CA 1
ATOM 2825 C C . LEU D 1 92 ? 66.405 79.146 21.221 1.00 44.70 92 LEU D C 1
ATOM 2826 O O . LEU D 1 92 ? 67.634 79.332 21.250 1.00 44.05 92 LEU D O 1
ATOM 2831 N N . TYR D 1 93 ? 65.587 79.764 20.370 1.00 41.71 93 TYR D N 1
ATOM 2832 C CA . TYR D 1 93 ? 66.046 80.759 19.405 1.00 40.51 93 TYR D CA 1
ATOM 2833 C C . TYR D 1 93 ? 64.934 81.747 19.067 1.00 42.50 93 TYR D C 1
ATOM 2834 O O . TYR D 1 93 ? 63.762 81.387 18.914 1.00 42.56 93 TYR D O 1
ATOM 2843 N N . ASN D 1 94 ? 65.328 83.010 18.973 1.00 44.02 94 ASN D N 1
ATOM 2844 C CA . ASN D 1 94 ? 64.456 84.091 18.487 1.00 44.93 94 ASN D CA 1
ATOM 2845 C C . ASN D 1 94 ? 65.353 84.905 17.569 1.00 45.26 94 ASN D C 1
ATOM 2846 O O . ASN D 1 94 ? 66.436 85.326 17.965 1.00 46.46 94 ASN D O 1
ATOM 2851 N N . LYS D 1 95 ? 64.926 85.103 16.331 1.00 45.04 95 LYS D N 1
ATOM 2852 C CA . LYS D 1 95 ? 65.779 85.819 15.391 1.00 46.72 95 LYS D CA 1
ATOM 2853 C C . LYS D 1 95 ? 66.001 87.281 15.796 1.00 49.21 95 LYS D C 1
ATOM 2854 O O . LYS D 1 95 ? 66.985 87.871 15.347 1.00 51.24 95 LYS D O 1
ATOM 2860 N N . ARG D 1 96 ? 65.128 87.834 16.652 1.00 46.69 96 ARG D N 1
ATOM 2861 C CA . ARG D 1 96 ? 65.263 89.204 17.170 1.00 48.33 96 ARG D CA 1
ATOM 2862 C C . ARG D 1 96 ? 66.040 89.251 18.487 1.00 46.58 96 ARG D C 1
ATOM 2863 O O . ARG D 1 96 ? 67.213 88.871 18.558 1.00 46.73 96 ARG D O 1
ATOM 2871 N N . MET E 1 1 ? 58.855 53.863 10.863 1.00 24.73 1 MET E N 1
ATOM 2872 C CA . MET E 1 1 ? 58.550 55.087 11.691 1.00 24.48 1 MET E CA 1
ATOM 2873 C C . MET E 1 1 ? 59.370 55.076 12.958 1.00 26.35 1 MET E C 1
ATOM 2874 O O . MET E 1 1 ? 59.873 54.055 13.424 1.00 24.62 1 MET E O 1
ATOM 2879 N N . GLN E 1 2 ? 59.556 56.276 13.486 1.00 30.32 2 GLN E N 1
ATOM 2880 C CA . GLN E 1 2 ? 60.373 56.460 14.664 1.00 26.11 2 GLN E CA 1
ATOM 2881 C C . GLN E 1 2 ? 59.568 56.924 15.854 1.00 26.64 2 GLN E C 1
ATOM 2882 O O . GLN E 1 2 ? 58.610 57.685 15.768 1.00 24.95 2 GLN E O 1
ATOM 2888 N N . LEU E 1 3 ? 60.011 56.447 17.009 1.00 30.35 3 LEU E N 1
ATOM 2889 C CA . LEU E 1 3 ? 59.419 56.840 18.268 1.00 27.62 3 LEU E CA 1
ATOM 2890 C C . LEU E 1 3 ? 60.094 58.159 18.472 1.00 26.55 3 LEU E C 1
ATOM 2891 O O . LEU E 1 3 ? 61.283 58.236 18.203 1.00 24.51 3 LEU E O 1
ATOM 2896 N N . ALA E 1 4 ? 59.334 59.165 18.900 1.00 25.84 4 ALA E N 1
ATOM 2897 C CA . ALA E 1 4 ? 59.869 60.506 19.185 1.00 26.70 4 ALA E CA 1
ATOM 2898 C C . ALA E 1 4 ? 59.015 61.235 20.250 1.00 27.64 4 ALA E C 1
ATOM 2899 O O . ALA E 1 4 ? 57.907 60.820 20.581 1.00 28.88 4 ALA E O 1
ATOM 2901 N N . LYS E 1 5 ? 59.583 62.272 20.829 1.00 27.30 5 LYS E N 1
ATOM 2902 C CA . LYS E 1 5 ? 58.945 63.053 21.888 1.00 28.63 5 LYS E CA 1
ATOM 2903 C C . LYS E 1 5 ? 58.832 64.499 21.392 1.00 27.12 5 LYS E C 1
ATOM 2904 O O . LYS E 1 5 ? 59.746 65.000 20.720 1.00 23.39 5 LYS E O 1
ATOM 2910 N N . VAL E 1 6 ? 57.701 65.149 21.684 1.00 24.66 6 VAL E N 1
ATOM 2911 C CA . VAL E 1 6 ? 57.479 66.505 21.207 1.00 23.07 6 VAL E CA 1
ATOM 2912 C C . VAL E 1 6 ? 58.208 67.462 22.112 1.00 23.45 6 VAL E C 1
ATOM 2913 O O . VAL E 1 6 ? 57.950 67.498 23.294 1.00 23.18 6 VAL E O 1
ATOM 2917 N N . LEU E 1 7 ? 59.185 68.167 21.537 1.00 26.32 7 LEU E N 1
ATOM 2918 C CA . LEU E 1 7 ? 60.017 69.162 22.261 1.00 27.55 7 LEU E CA 1
ATOM 2919 C C . LEU E 1 7 ? 59.435 70.585 22.275 1.00 28.85 7 LEU E C 1
ATOM 2920 O O . LEU E 1 7 ? 59.478 71.297 23.279 1.00 29.94 7 LEU E O 1
ATOM 2925 N N . GLY E 1 8 ? 58.874 70.979 21.146 1.00 29.79 8 GLY E N 1
ATOM 2926 C CA . GLY E 1 8 ? 58.285 72.288 20.999 1.00 29.10 8 GLY E CA 1
ATOM 2927 C C . GLY E 1 8 ? 57.788 72.545 19.584 1.00 30.24 8 GLY E C 1
ATOM 2928 O O . GLY E 1 8 ? 57.489 71.615 18.832 1.00 27.74 8 GLY E O 1
ATOM 2929 N N . THR E 1 9 ? 57.675 73.826 19.239 1.00 31.30 9 THR E N 1
ATOM 2930 C CA . THR E 1 9 ? 57.163 74.239 17.934 1.00 30.83 9 THR E CA 1
ATOM 2931 C C . THR E 1 9 ? 58.171 75.135 17.205 1.00 32.30 9 THR E C 1
ATOM 2932 O O . THR E 1 9 ? 59.072 75.727 17.812 1.00 31.77 9 THR E O 1
ATOM 2936 N N . VAL E 1 10 ? 58.053 75.170 15.886 1.00 30.65 10 VAL E N 1
ATOM 2937 C CA . VAL E 1 10 ? 58.919 75.990 15.061 1.00 28.27 10 VAL E CA 1
ATOM 2938 C C . VAL E 1 10 ? 58.007 76.924 14.266 1.00 28.66 10 VAL E C 1
ATOM 2939 O O . VAL E 1 10 ? 57.037 76.514 13.620 1.00 32.02 10 VAL E O 1
ATOM 2943 N N . VAL E 1 11 ? 58.297 78.211 14.382 1.00 27.00 11 VAL E N 1
ATOM 2944 C CA . VAL E 1 11 ? 57.543 79.205 13.659 1.00 25.94 11 VAL E CA 1
ATOM 2945 C C . VAL E 1 11 ? 58.432 79.769 12.556 1.00 28.97 11 VAL E C 1
ATOM 2946 O O . VAL E 1 11 ? 59.595 80.139 12.754 1.00 31.45 11 VAL E O 1
ATOM 2950 N N . SER E 1 12 ? 57.853 79.769 11.369 1.00 27.85 12 SER E N 1
ATOM 2951 C CA . SER E 1 12 ? 58.501 80.271 10.192 1.00 27.67 12 SER E CA 1
ATOM 2952 C C . SER E 1 12 ? 57.483 81.094 9.456 1.00 29.31 12 SER E C 1
ATOM 2953 O O . SER E 1 12 ? 56.416 80.618 9.122 1.00 29.03 12 SER E O 1
ATOM 2956 N N . THR E 1 13 ? 57.822 82.356 9.232 1.00 30.94 13 THR E N 1
ATOM 2957 C CA . THR E 1 13 ? 56.986 83.286 8.501 1.00 30.88 13 THR E CA 1
ATOM 2958 C C . THR E 1 13 ? 57.392 83.375 7.041 1.00 32.24 13 THR E C 1
ATOM 2959 O O . THR E 1 13 ? 56.549 83.479 6.150 1.00 33.42 13 THR E O 1
ATOM 2963 N N . SER E 1 14 ? 58.696 83.381 6.802 1.00 30.52 14 SER E N 1
ATOM 2964 C CA . SER E 1 14 ? 59.185 83.497 5.445 1.00 29.81 14 SER E CA 1
ATOM 2965 C C . SER E 1 14 ? 59.415 82.072 4.986 1.00 30.56 14 SER E C 1
ATOM 2966 O O . SER E 1 14 ? 60.425 81.430 5.332 1.00 32.12 14 SER E O 1
ATOM 2969 N N . LYS E 1 15 ? 58.439 81.576 4.225 1.00 28.48 15 LYS E N 1
ATOM 2970 C CA . LYS E 1 15 ? 58.414 80.197 3.764 1.00 29.84 15 LYS E CA 1
ATOM 2971 C C . LYS E 1 15 ? 57.775 80.003 2.428 1.00 29.92 15 LYS E C 1
ATOM 2972 O O . LYS E 1 15 ? 57.146 80.897 1.931 1.00 28.57 15 LYS E O 1
ATOM 2978 N N . THR E 1 16 ? 57.853 78.762 1.947 1.00 29.79 16 THR E N 1
ATOM 2979 C CA . THR E 1 16 ? 57.206 78.345 0.709 1.00 31.31 16 THR E CA 1
ATOM 2980 C C . THR E 1 16 ? 55.694 78.260 0.884 1.00 32.81 16 THR E C 1
ATOM 2981 O O . THR E 1 16 ? 55.213 77.837 1.926 1.00 33.30 16 THR E O 1
ATOM 2985 N N . PRO E 1 17 ? 54.946 78.716 -0.117 1.00 34.74 17 PRO E N 1
ATOM 2986 C CA . PRO E 1 17 ? 53.499 78.663 -0.121 1.00 35.05 17 PRO E CA 1
ATOM 2987 C C . PRO E 1 17 ? 52.878 77.298 0.229 1.00 36.64 17 PRO E C 1
ATOM 2988 O O . PRO E 1 17 ? 51.770 77.226 0.773 1.00 39.12 17 PRO E O 1
ATOM 2992 N N . ASN E 1 18 ? 53.587 76.224 -0.098 1.00 37.39 18 ASN E N 1
ATOM 2993 C CA . ASN E 1 18 ? 53.090 74.875 0.130 1.00 34.89 18 ASN E CA 1
ATOM 2994 C C . ASN E 1 18 ? 53.231 74.486 1.559 1.00 34.19 18 ASN E C 1
ATOM 2995 O O . ASN E 1 18 ? 52.855 73.380 1.915 1.00 37.32 18 ASN E O 1
ATOM 3000 N N . LEU E 1 19 ? 53.864 75.343 2.356 1.00 31.63 19 LEU E N 1
ATOM 3001 C CA . LEU E 1 19 ? 54.150 75.034 3.750 1.00 29.88 19 LEU E CA 1
ATOM 3002 C C . LEU E 1 19 ? 53.279 75.927 4.651 1.00 32.89 19 LEU E C 1
ATOM 3003 O O . LEU E 1 19 ? 53.484 75.988 5.880 1.00 33.58 19 LEU E O 1
ATOM 3008 N N . THR E 1 20 ? 52.297 76.587 4.013 1.00 34.11 20 THR E N 1
ATOM 3009 C CA . THR E 1 20 ? 51.320 77.435 4.680 1.00 34.45 20 THR E CA 1
ATOM 3010 C C . THR E 1 20 ? 50.186 76.546 5.216 1.00 36.79 20 THR E C 1
ATOM 3011 O O . THR E 1 20 ? 49.602 75.729 4.487 1.00 39.38 20 THR E O 1
ATOM 3015 N N . GLY E 1 21 ? 49.831 76.763 6.471 1.00 36.51 21 GLY E N 1
ATOM 3016 C CA . GLY E 1 21 ? 48.799 75.979 7.111 1.00 34.52 21 GLY E CA 1
ATOM 3017 C C . GLY E 1 21 ? 49.364 74.704 7.721 1.00 34.47 21 GLY E C 1
ATOM 3018 O O . GLY E 1 21 ? 48.601 73.879 8.231 1.00 34.39 21 GLY E O 1
ATOM 3019 N N . VAL E 1 22 ? 50.679 74.496 7.667 1.00 33.35 22 VAL E N 1
ATOM 3020 C CA . VAL E 1 22 ? 51.223 73.287 8.297 1.00 31.07 22 VAL E CA 1
ATOM 3021 C C . VAL E 1 22 ? 51.797 73.643 9.661 1.00 30.22 22 VAL E C 1
ATOM 3022 O O . VAL E 1 22 ? 52.607 74.538 9.790 1.00 31.06 22 VAL E O 1
ATOM 3026 N N . LYS E 1 23 ? 51.340 72.931 10.684 1.00 30.49 23 LYS E N 1
ATOM 3027 C CA . LYS E 1 23 ? 51.838 73.105 12.047 1.00 30.42 23 LYS E CA 1
ATOM 3028 C C . LYS E 1 23 ? 53.173 72.378 12.088 1.00 27.61 23 LYS E C 1
ATOM 3029 O O . LYS E 1 23 ? 53.241 71.217 11.754 1.00 33.92 23 LYS E O 1
ATOM 3035 N N . LEU E 1 24 ? 54.229 73.067 12.472 1.00 26.75 24 LEU E N 1
ATOM 3036 C CA . LEU E 1 24 ? 55.576 72.487 12.486 1.00 26.83 24 LEU E CA 1
ATOM 3037 C C . LEU E 1 24 ? 56.044 72.214 13.921 1.00 24.84 24 LEU E C 1
ATOM 3038 O O . LEU E 1 24 ? 56.225 73.094 14.741 1.00 24.83 24 LEU E O 1
ATOM 3043 N N . LEU E 1 25 ? 56.228 70.935 14.207 1.00 26.95 25 LEU E N 1
ATOM 3044 C CA . LEU E 1 25 ? 56.723 70.485 15.524 1.00 26.44 25 LEU E CA 1
ATOM 3045 C C . LEU E 1 25 ? 58.164 69.973 15.474 1.00 23.40 25 LEU E C 1
ATOM 3046 O O . LEU E 1 25 ? 58.542 69.227 14.578 1.00 24.96 25 LEU E O 1
ATOM 3051 N N . LEU E 1 26 ? 58.934 70.358 16.485 1.00 23.20 26 LEU E N 1
ATOM 3052 C CA . LEU E 1 26 ? 60.275 69.830 16.747 1.00 22.62 26 LEU E CA 1
ATOM 3053 C C . LEU E 1 26 ? 60.047 68.581 17.575 1.00 25.15 26 LEU E C 1
ATOM 3054 O O . LEU E 1 26 ? 59.656 68.688 18.736 1.00 28.22 26 LEU E O 1
ATOM 3059 N N . VAL E 1 27 ? 60.301 67.416 16.968 1.00 27.82 27 VAL E N 1
ATOM 3060 C CA . VAL E 1 27 ? 60.196 66.103 17.628 1.00 25.87 27 VAL E CA 1
ATOM 3061 C C . VAL E 1 27 ? 61.557 65.384 17.714 1.00 27.19 27 VAL E C 1
ATOM 3062 O O . VAL E 1 27 ? 62.114 65.032 16.659 1.00 25.55 27 VAL E O 1
ATOM 3066 N N . GLN E 1 28 ? 62.063 65.199 18.972 1.00 24.42 28 GLN E N 1
ATOM 3067 C CA . GLN E 1 28 ? 63.336 64.515 19.278 1.00 21.84 28 GLN E CA 1
ATOM 3068 C C . GLN E 1 28 ? 63.201 63.005 19.228 1.00 26.01 28 GLN E C 1
ATOM 3069 O O . GLN E 1 28 ? 62.311 62.448 19.831 1.00 28.32 28 GLN E O 1
ATOM 3075 N N . PHE E 1 29 ? 64.088 62.323 18.527 1.00 27.03 29 PHE E N 1
ATOM 3076 C CA . PHE E 1 29 ? 63.996 60.874 18.421 1.00 25.87 29 PHE E CA 1
ATOM 3077 C C . PHE E 1 29 ? 64.294 60.110 19.713 1.00 29.81 29 PHE E C 1
ATOM 3078 O O . PHE E 1 29 ? 65.087 60.553 20.577 1.00 27.34 29 PHE E O 1
ATOM 3086 N N . LEU E 1 30 ? 63.616 58.966 19.826 1.00 28.65 30 LEU E N 1
ATOM 3087 C CA . LEU E 1 30 ? 63.760 58.076 20.954 1.00 27.74 30 LEU E CA 1
ATOM 3088 C C . LEU E 1 30 ? 64.326 56.720 20.540 1.00 29.16 30 LEU E C 1
ATOM 3089 O O . LEU E 1 30 ? 64.046 56.218 19.461 1.00 25.04 30 LEU E O 1
ATOM 3094 N N . ASP E 1 31 ? 65.145 56.121 21.397 1.00 31.62 31 ASP E N 1
ATOM 3095 C CA . ASP E 1 31 ? 65.631 54.798 21.025 1.00 33.21 31 ASP E CA 1
ATOM 3096 C C . ASP E 1 31 ? 64.682 53.693 21.548 1.00 34.28 31 ASP E C 1
ATOM 3097 O O . ASP E 1 31 ? 63.641 53.956 22.118 1.00 34.12 31 ASP E O 1
ATOM 3102 N N . THR E 1 32 ? 65.086 52.453 21.345 1.00 35.80 32 THR E N 1
ATOM 3103 C CA . THR E 1 32 ? 64.352 51.268 21.750 1.00 34.95 32 THR E CA 1
ATOM 3104 C C . THR E 1 32 ? 64.113 51.156 23.263 1.00 37.77 32 THR E C 1
ATOM 3105 O O . THR E 1 32 ? 63.190 50.467 23.683 1.00 39.06 32 THR E O 1
ATOM 3109 N N . LYS E 1 33 ? 64.908 51.826 24.093 1.00 38.57 33 LYS E N 1
ATOM 3110 C CA . LYS E 1 33 ? 64.667 51.814 25.532 1.00 39.31 33 LYS E CA 1
ATOM 3111 C C . LYS E 1 33 ? 64.042 53.147 26.007 1.00 38.72 33 LYS E C 1
ATOM 3112 O O . LYS E 1 33 ? 64.164 53.529 27.181 1.00 36.80 33 LYS E O 1
ATOM 3118 N N . GLY E 1 34 ? 63.362 53.829 25.085 1.00 38.44 34 GLY E N 1
ATOM 3119 C CA . GLY E 1 34 ? 62.692 55.109 25.340 1.00 38.35 34 GLY E CA 1
ATOM 3120 C C . GLY E 1 34 ? 63.575 56.295 25.725 1.00 37.61 34 GLY E C 1
ATOM 3121 O O . GLY E 1 34 ? 63.127 57.277 26.338 1.00 35.49 34 GLY E O 1
ATOM 3122 N N . GLN E 1 35 ? 64.846 56.193 25.371 1.00 37.45 35 GLN E N 1
ATOM 3123 C CA . GLN E 1 35 ? 65.809 57.239 25.643 1.00 38.09 35 GLN E CA 1
ATOM 3124 C C . GLN E 1 35 ? 65.991 58.197 24.458 1.00 38.69 35 GLN E C 1
ATOM 3125 O O . GLN E 1 35 ? 65.848 57.815 23.258 1.00 36.40 35 GLN E O 1
ATOM 3131 N N . PRO E 1 36 ? 66.305 59.463 24.798 1.00 38.72 36 PRO E N 1
ATOM 3132 C CA . PRO E 1 36 ? 66.430 60.490 23.780 1.00 38.18 36 PRO E CA 1
ATOM 3133 C C . PRO E 1 36 ? 67.701 60.398 22.956 1.00 38.32 36 PRO E C 1
ATOM 3134 O O . PRO E 1 36 ? 68.822 60.298 23.479 1.00 38.12 36 PRO E O 1
ATOM 3138 N N . LEU E 1 37 ? 67.495 60.451 21.650 1.00 39.01 37 LEU E N 1
ATOM 3139 C CA . LEU E 1 37 ? 68.587 60.412 20.705 1.00 38.58 37 LEU E CA 1
ATOM 3140 C C . LEU E 1 37 ? 68.907 61.831 20.233 1.00 40.73 37 LEU E C 1
ATOM 3141 O O . LEU E 1 37 ? 68.169 62.777 20.500 1.00 42.79 37 LEU E O 1
ATOM 3146 N N . GLU E 1 38 ? 70.037 61.979 19.553 1.00 41.65 38 GLU E N 1
ATOM 3147 C CA . GLU E 1 38 ? 70.448 63.270 19.031 1.00 40.72 38 GLU E CA 1
ATOM 3148 C C . GLU E 1 38 ? 69.622 63.557 17.776 1.00 36.72 38 GLU E C 1
ATOM 3149 O O . GLU E 1 38 ? 69.248 64.691 17.536 1.00 36.39 38 GLU E O 1
ATOM 3155 N N . ARG E 1 39 ? 69.317 62.533 17.003 1.00 35.16 39 ARG E N 1
ATOM 3156 C CA . ARG E 1 39 ? 68.496 62.723 15.797 1.00 37.37 39 ARG E CA 1
ATOM 3157 C C . ARG E 1 39 ? 67.154 63.362 16.164 1.00 33.59 39 ARG E C 1
ATOM 3158 O O . ARG E 1 39 ? 66.561 63.052 17.206 1.00 30.13 39 ARG E O 1
ATOM 3166 N N . TYR E 1 40 ? 66.694 64.238 15.276 1.00 31.19 40 TYR E N 1
ATOM 3167 C CA . TYR E 1 40 ? 65.411 64.925 15.433 1.00 30.62 40 TYR E CA 1
ATOM 3168 C C . TYR E 1 40 ? 64.809 65.203 14.039 1.00 26.11 40 TYR E C 1
ATOM 3169 O O . TYR E 1 40 ? 65.392 64.939 12.997 1.00 24.13 40 TYR E O 1
ATOM 3178 N N . GLU E 1 41 ? 63.584 65.669 14.036 1.00 28.51 41 GLU E N 1
ATOM 3179 C CA . GLU E 1 41 ? 62.971 66.175 12.809 1.00 28.23 41 GLU E CA 1
ATOM 3180 C C . GLU E 1 41 ? 62.074 67.331 13.142 1.00 26.58 41 GLU E C 1
ATOM 3181 O O . GLU E 1 41 ? 61.504 67.395 14.226 1.00 28.50 41 GLU E O 1
ATOM 3187 N N . VAL E 1 42 ? 62.042 68.295 12.231 1.00 24.34 42 VAL E N 1
ATOM 3188 C CA . VAL E 1 42 ? 61.023 69.301 12.338 1.00 26.26 42 VAL E CA 1
ATOM 3189 C C . VAL E 1 42 ? 59.945 68.687 11.473 1.00 24.38 42 VAL E C 1
ATOM 3190 O O . VAL E 1 42 ? 60.083 68.631 10.276 1.00 23.64 42 VAL E O 1
ATOM 3194 N N . ALA E 1 43 ? 58.888 68.209 12.099 1.00 24.71 43 ALA E N 1
ATOM 3195 C CA . ALA E 1 43 ? 57.846 67.487 11.392 1.00 25.29 43 ALA E CA 1
ATOM 3196 C C . ALA E 1 43 ? 56.521 68.223 11.366 1.00 24.82 43 ALA E C 1
ATOM 3197 O O . ALA E 1 43 ? 56.189 68.959 12.315 1.00 24.41 43 ALA E O 1
ATOM 3199 N N . GLY E 1 44 ? 55.789 68.019 10.268 1.00 23.53 44 GLY E N 1
ATOM 3200 C CA . GLY E 1 44 ? 54.451 68.556 10.172 1.00 23.40 44 GLY E CA 1
ATOM 3201 C C . GLY E 1 44 ? 53.577 67.665 11.072 1.00 28.84 44 GLY E C 1
ATOM 3202 O O . GLY E 1 44 ? 53.828 66.444 11.215 1.00 29.10 44 GLY E O 1
ATOM 3203 N N . ASP E 1 45 ? 52.547 68.255 11.673 1.00 29.23 45 ASP E N 1
ATOM 3204 C CA . ASP E 1 45 ? 51.637 67.524 12.568 1.00 27.83 45 ASP E CA 1
ATOM 3205 C C . ASP E 1 45 ? 50.220 67.495 11.967 1.00 28.22 45 ASP E C 1
ATOM 3206 O O . ASP E 1 45 ? 49.594 68.544 11.709 1.00 28.75 45 ASP E O 1
ATOM 3211 N N . VAL E 1 46 ? 49.755 66.268 11.757 1.00 29.52 46 VAL E N 1
ATOM 3212 C CA . VAL E 1 46 ? 48.454 65.947 11.164 1.00 29.45 46 VAL E CA 1
ATOM 3213 C C . VAL E 1 46 ? 47.545 65.249 12.166 1.00 29.66 46 VAL E C 1
ATOM 3214 O O . VAL E 1 46 ? 46.373 64.967 11.875 1.00 28.32 46 VAL E O 1
ATOM 3218 N N . VAL E 1 47 ? 48.054 65.069 13.384 1.00 28.78 47 VAL E N 1
ATOM 3219 C CA . VAL E 1 47 ? 47.287 64.412 14.454 1.00 29.13 47 VAL E CA 1
ATOM 3220 C C . VAL E 1 47 ? 46.987 65.232 15.709 1.00 32.07 47 VAL E C 1
ATOM 3221 O O . VAL E 1 47 ? 46.142 64.862 16.504 1.00 32.27 47 VAL E O 1
ATOM 3225 N N . GLY E 1 48 ? 47.699 66.327 15.928 1.00 33.68 48 GLY E N 1
ATOM 3226 C CA . GLY E 1 48 ? 47.435 67.185 17.094 1.00 31.69 48 GLY E CA 1
ATOM 3227 C C . GLY E 1 48 ? 48.195 66.837 18.362 1.00 29.87 48 GLY E C 1
ATOM 3228 O O . GLY E 1 48 ? 47.617 66.778 19.451 1.00 29.65 48 GLY E O 1
ATOM 3229 N N . ALA E 1 49 ? 49.503 66.642 18.221 1.00 29.07 49 ALA E N 1
ATOM 3230 C CA . ALA E 1 49 ? 50.355 66.279 19.381 1.00 28.50 49 ALA E CA 1
ATOM 3231 C C . ALA E 1 49 ? 50.793 67.479 20.170 1.00 28.05 49 ALA E C 1
ATOM 3232 O O . ALA E 1 49 ? 50.892 68.589 19.651 1.00 31.40 49 ALA E O 1
ATOM 3234 N N . GLY E 1 50 ? 51.101 67.247 21.433 1.00 28.11 50 GLY E N 1
ATOM 3235 C CA . GLY E 1 50 ? 51.573 68.338 22.276 1.00 26.52 50 GLY E CA 1
ATOM 3236 C C . GLY E 1 50 ? 52.863 68.017 22.993 1.00 25.14 50 GLY E C 1
ATOM 3237 O O . GLY E 1 50 ? 53.337 66.895 22.965 1.00 23.21 50 GLY E O 1
ATOM 3238 N N . LEU E 1 51 ? 53.360 69.015 23.713 1.00 27.11 51 LEU E N 1
ATOM 3239 C CA . LEU E 1 51 ? 54.619 68.929 24.436 1.00 26.70 51 LEU E CA 1
ATOM 3240 C C . LEU E 1 51 ? 54.734 67.676 25.300 1.00 24.78 51 LEU E C 1
ATOM 3241 O O . LEU E 1 51 ? 53.828 67.319 26.018 1.00 27.08 51 LEU E O 1
ATOM 3246 N N . ASN E 1 52 ? 55.858 66.999 25.152 1.00 23.40 52 ASN E N 1
ATOM 3247 C CA . ASN E 1 52 ? 56.244 65.821 25.908 1.00 25.59 52 ASN E CA 1
ATOM 3248 C C . ASN E 1 52 ? 55.516 64.531 25.603 1.00 27.83 52 ASN E C 1
ATOM 3249 O O . ASN E 1 52 ? 55.830 63.482 26.168 1.00 29.55 52 ASN E O 1
ATOM 3254 N N . GLU E 1 53 ? 54.567 64.602 24.687 1.00 26.84 53 GLU E N 1
ATOM 3255 C CA . GLU E 1 53 ? 53.807 63.447 24.241 1.00 24.62 53 GLU E CA 1
ATOM 3256 C C . GLU E 1 53 ? 54.775 62.606 23.402 1.00 24.85 53 GLU E C 1
ATOM 3257 O O . GLU E 1 53 ? 55.697 63.179 22.790 1.00 25.16 53 GLU E O 1
ATOM 3263 N N . TRP E 1 54 ? 54.623 61.271 23.436 1.00 26.88 54 TRP E N 1
ATOM 3264 C CA . TRP E 1 54 ? 55.392 60.330 22.590 1.00 23.17 54 TRP E CA 1
ATOM 3265 C C . TRP E 1 54 ? 54.595 60.160 21.298 1.00 23.96 54 TRP E C 1
ATOM 3266 O O . TRP E 1 54 ? 53.396 59.962 21.333 1.00 22.50 54 TRP E O 1
ATOM 3277 N N . VAL E 1 55 ? 55.269 60.202 20.149 1.00 25.85 55 VAL E N 1
ATOM 3278 C CA . VAL E 1 55 ? 54.576 60.161 18.855 1.00 23.11 55 VAL E CA 1
ATOM 3279 C C . VAL E 1 55 ? 55.328 59.265 17.859 1.00 27.11 55 VAL E C 1
ATOM 3280 O O . VAL E 1 55 ? 56.527 58.893 18.083 1.00 24.57 55 VAL E O 1
ATOM 3284 N N . LEU E 1 56 ? 54.627 58.942 16.768 1.00 27.05 56 LEU E N 1
ATOM 3285 C CA . LEU E 1 56 ? 55.208 58.209 15.635 1.00 26.73 56 LEU E CA 1
ATOM 3286 C C . LEU E 1 56 ? 55.475 59.172 14.499 1.00 27.75 56 LEU E C 1
ATOM 3287 O O . LEU E 1 56 ? 54.530 59.836 14.010 1.00 28.42 56 LEU E O 1
ATOM 3292 N N . VAL E 1 57 ? 56.723 59.143 14.013 1.00 27.89 57 VAL E N 1
ATOM 3293 C CA . VAL E 1 57 ? 57.156 60.020 12.914 1.00 26.75 57 VAL E CA 1
ATOM 3294 C C . VAL E 1 57 ? 57.489 59.258 11.600 1.00 26.94 57 VAL E C 1
ATOM 3295 O O . VAL E 1 57 ? 58.395 58.429 11.565 1.00 27.50 57 VAL E O 1
ATOM 3299 N N . ALA E 1 58 ? 56.751 59.572 10.528 1.00 23.79 58 ALA E N 1
ATOM 3300 C CA . ALA E 1 58 ? 56.985 58.992 9.210 1.00 23.29 58 ALA E CA 1
ATOM 3301 C C . ALA E 1 58 ? 57.948 59.865 8.415 1.00 25.54 58 ALA E C 1
ATOM 3302 O O . ALA E 1 58 ? 57.820 61.093 8.404 1.00 25.50 58 ALA E O 1
ATOM 3304 N N . ARG E 1 59 ? 58.973 59.237 7.839 1.00 24.98 59 ARG E N 1
ATOM 3305 C CA . ARG E 1 59 ? 60.022 59.944 7.112 1.00 24.21 59 ARG E CA 1
ATOM 3306 C C . ARG E 1 59 ? 60.061 59.806 5.630 1.00 27.19 59 ARG E C 1
ATOM 3307 O O . ARG E 1 59 ? 59.515 58.838 4.999 1.00 26.87 59 ARG E O 1
ATOM 3315 N N . GLY E 1 60 ? 60.713 60.809 5.049 1.00 22.67 60 GLY E N 1
ATOM 3316 C CA . GLY E 1 60 ? 60.846 60.822 3.609 1.00 23.48 60 GLY E CA 1
ATOM 3317 C C . GLY E 1 60 ? 59.509 60.963 2.961 1.00 20.68 60 GLY E C 1
ATOM 3318 O O . GLY E 1 60 ? 58.669 61.606 3.524 1.00 26.52 60 GLY E O 1
ATOM 3319 N N . SER E 1 61 ? 59.292 60.332 1.823 1.00 23.40 61 SER E N 1
ATOM 3320 C CA . SER E 1 61 ? 58.010 60.565 1.059 1.00 22.81 61 SER E CA 1
ATOM 3321 C C . SER E 1 61 ? 56.756 59.991 1.693 1.00 26.03 61 SER E C 1
ATOM 3322 O O . SER E 1 61 ? 55.672 60.226 1.282 1.00 28.31 61 SER E O 1
ATOM 3325 N N . ALA E 1 62 ? 56.894 59.207 2.736 1.00 30.46 62 ALA E N 1
ATOM 3326 C CA . ALA E 1 62 ? 55.772 58.686 3.521 1.00 26.69 62 ALA E CA 1
ATOM 3327 C C . ALA E 1 62 ? 55.056 59.895 4.103 1.00 27.76 62 ALA E C 1
ATOM 3328 O O . ALA E 1 62 ? 53.793 59.962 4.103 1.00 30.63 62 ALA E O 1
ATOM 3330 N N . ALA E 1 63 ? 55.866 60.882 4.510 1.00 30.78 63 ALA E N 1
ATOM 3331 C CA . ALA E 1 63 ? 55.373 62.153 5.109 1.00 30.26 63 ALA E CA 1
ATOM 3332 C C . ALA E 1 63 ? 54.362 62.919 4.263 1.00 28.03 63 ALA E C 1
ATOM 3333 O O . ALA E 1 63 ? 53.662 63.782 4.770 1.00 31.00 63 ALA E O 1
ATOM 3335 N N . ARG E 1 64 ? 54.260 62.571 2.999 1.00 28.70 64 ARG E N 1
ATOM 3336 C CA . ARG E 1 64 ? 53.422 63.278 2.045 1.00 29.93 64 ARG E CA 1
ATOM 3337 C C . ARG E 1 64 ? 52.198 62.486 1.587 1.00 32.24 64 ARG E C 1
ATOM 3338 O O . ARG E 1 64 ? 51.556 62.806 0.598 1.00 34.72 64 ARG E O 1
ATOM 3346 N N . LYS E 1 65 ? 51.863 61.457 2.347 1.00 38.94 65 LYS E N 1
ATOM 3347 C CA . LYS E 1 65 ? 50.767 60.557 1.998 1.00 38.15 65 LYS E CA 1
ATOM 3348 C C . LYS E 1 65 ? 49.468 60.814 2.725 1.00 41.18 65 LYS E C 1
ATOM 3349 O O . LYS E 1 65 ? 48.656 59.912 2.816 1.00 47.92 65 LYS E O 1
ATOM 3355 N N . GLU E 1 66 ? 49.242 62.023 3.225 1.00 43.20 66 GLU E N 1
ATOM 3356 C CA . GLU E 1 66 ? 47.973 62.350 3.897 1.00 47.39 66 GLU E CA 1
ATOM 3357 C C . GLU E 1 66 ? 47.146 63.188 2.915 1.00 46.15 66 GLU E C 1
ATOM 3358 O O . GLU E 1 66 ? 47.706 63.800 2.012 1.00 46.26 66 GLU E O 1
ATOM 3364 N N . ARG E 1 67 ? 45.827 63.212 3.104 1.00 48.80 67 ARG E N 1
ATOM 3365 C CA . ARG E 1 67 ? 44.871 63.879 2.197 1.00 50.09 67 ARG E CA 1
ATOM 3366 C C . ARG E 1 67 ? 45.440 65.043 1.361 1.00 50.48 67 ARG E C 1
ATOM 3367 O O . ARG E 1 67 ? 45.594 64.919 0.152 1.00 55.13 67 ARG E O 1
ATOM 3375 N N . GLY E 1 68 ? 45.783 66.159 1.992 1.00 45.20 68 GLY E N 1
ATOM 3376 C CA . GLY E 1 68 ? 46.289 67.321 1.235 1.00 43.54 68 GLY E CA 1
ATOM 3377 C C . GLY E 1 68 ? 47.794 67.611 1.312 1.00 41.15 68 GLY E C 1
ATOM 3378 O O . GLY E 1 68 ? 48.229 68.753 1.163 1.00 39.63 68 GLY E O 1
ATOM 3379 N N . ASN E 1 69 ? 48.610 66.582 1.499 1.00 37.97 69 ASN E N 1
ATOM 3380 C CA . ASN E 1 69 ? 50.045 66.809 1.671 1.00 36.19 69 ASN E CA 1
ATOM 3381 C C . ASN E 1 69 ? 50.955 66.380 0.532 1.00 33.75 69 ASN E C 1
ATOM 3382 O O . ASN E 1 69 ? 52.146 66.543 0.593 1.00 32.61 69 ASN E O 1
ATOM 3387 N N . GLY E 1 70 ? 50.362 65.969 -0.570 1.00 34.44 70 GLY E N 1
ATOM 3388 C CA . GLY E 1 70 ? 51.129 65.464 -1.702 1.00 35.73 70 GLY E CA 1
ATOM 3389 C C . GLY E 1 70 ? 52.077 66.403 -2.427 1.00 35.53 70 GLY E C 1
ATOM 3390 O O . GLY E 1 70 ? 53.062 65.952 -3.027 1.00 35.80 70 GLY E O 1
ATOM 3391 N N . ASP E 1 71 ? 51.790 67.696 -2.413 1.00 35.27 71 ASP E N 1
ATOM 3392 C CA . ASP E 1 71 ? 52.697 68.638 -3.080 1.00 36.01 71 ASP E CA 1
ATOM 3393 C C . ASP E 1 71 ? 53.366 69.587 -2.107 1.00 34.35 71 ASP E C 1
ATOM 3394 O O . ASP E 1 71 ? 53.882 70.628 -2.506 1.00 37.25 71 ASP E O 1
ATOM 3399 N N . ARG E 1 72 ? 53.408 69.194 -0.845 1.00 34.14 72 ARG E N 1
ATOM 3400 C CA . ARG E 1 72 ? 54.088 70.000 0.174 1.00 34.62 72 ARG E CA 1
ATOM 3401 C C . ARG E 1 72 ? 55.472 69.461 0.310 1.00 30.50 72 ARG E C 1
ATOM 3402 O O . ARG E 1 72 ? 55.652 68.269 0.146 1.00 27.84 72 ARG E O 1
ATOM 3410 N N . PRO E 1 73 ? 56.418 70.321 0.713 1.00 31.55 73 PRO E N 1
ATOM 3411 C CA . PRO E 1 73 ? 57.823 69.950 0.886 1.00 30.53 73 PRO E CA 1
ATOM 3412 C C . PRO E 1 73 ? 58.090 69.272 2.217 1.00 29.16 73 PRO E C 1
ATOM 3413 O O . PRO E 1 73 ? 59.033 69.652 2.941 1.00 33.09 73 PRO E O 1
ATOM 3417 N N . LEU E 1 74 ? 57.306 68.247 2.513 1.00 25.93 74 LEU E N 1
ATOM 3418 C CA . LEU E 1 74 ? 57.458 67.550 3.800 1.00 26.57 74 LEU E CA 1
ATOM 3419 C C . LEU E 1 74 ? 58.264 66.282 3.788 1.00 25.85 74 LEU E C 1
ATOM 3420 O O . LEU E 1 74 ? 57.990 65.354 3.047 1.00 24.35 74 LEU E O 1
ATOM 3425 N N . ASP E 1 75 ? 59.255 66.321 4.676 1.00 29.34 75 ASP E N 1
ATOM 3426 C CA . ASP E 1 75 ? 60.219 65.280 4.990 1.00 27.44 75 ASP E CA 1
ATOM 3427 C C . ASP E 1 75 ? 59.825 64.335 6.064 1.00 27.30 75 ASP E C 1
ATOM 3428 O O . ASP E 1 75 ? 60.377 63.278 6.187 1.00 27.69 75 ASP E O 1
ATOM 3433 N N . ALA E 1 76 ? 59.020 64.851 6.961 1.00 26.79 76 ALA E N 1
ATOM 3434 C CA . ALA E 1 76 ? 58.748 64.214 8.217 1.00 24.03 76 ALA E CA 1
ATOM 3435 C C . ALA E 1 76 ? 57.377 64.628 8.679 1.00 26.68 76 ALA E C 1
ATOM 3436 O O . ALA E 1 76 ? 57.068 65.807 8.750 1.00 26.95 76 ALA E O 1
ATOM 3438 N N . MET E 1 77 ? 56.591 63.640 9.100 1.00 29.01 77 MET E N 1
ATOM 3439 C CA . MET E 1 77 ? 55.200 63.837 9.491 1.00 26.16 77 MET E CA 1
ATOM 3440 C C . MET E 1 77 ? 54.895 63.132 10.793 1.00 25.29 77 MET E C 1
ATOM 3441 O O . MET E 1 77 ? 55.260 61.978 10.938 1.00 27.72 77 MET E O 1
ATOM 3446 N N . VAL E 1 78 ? 54.221 63.809 11.731 1.00 26.23 78 VAL E N 1
ATOM 3447 C CA . VAL E 1 78 ? 53.757 63.154 12.988 1.00 25.32 78 VAL E CA 1
ATOM 3448 C C . VAL E 1 78 ? 52.420 62.478 12.628 1.00 25.91 78 VAL E C 1
ATOM 3449 O O . VAL E 1 78 ? 51.385 63.127 12.411 1.00 22.17 78 VAL E O 1
ATOM 3453 N N . VAL E 1 79 ? 52.463 61.154 12.525 1.00 28.01 79 VAL E N 1
ATOM 3454 C CA . VAL E 1 79 ? 51.332 60.362 12.034 1.00 26.08 79 VAL E CA 1
ATOM 3455 C C . VAL E 1 79 ? 50.526 59.627 13.112 1.00 26.40 79 VAL E C 1
ATOM 3456 O O . VAL E 1 79 ? 49.493 58.992 12.817 1.00 23.57 79 VAL E O 1
ATOM 3460 N N . GLY E 1 80 ? 50.997 59.713 14.352 1.00 23.35 80 GLY E N 1
ATOM 3461 C CA . GLY E 1 80 ? 50.246 59.177 15.442 1.00 23.06 80 GLY E CA 1
ATOM 3462 C C . GLY E 1 80 ? 50.815 59.447 16.816 1.00 24.54 80 GLY E C 1
ATOM 3463 O O . GLY E 1 80 ? 52.014 59.630 16.965 1.00 23.38 80 GLY E O 1
ATOM 3464 N N . ILE E 1 81 ? 49.935 59.423 17.818 1.00 25.77 81 ILE E N 1
ATOM 3465 C CA . ILE E 1 81 ? 50.300 59.567 19.211 1.00 25.84 81 ILE E CA 1
ATOM 3466 C C . ILE E 1 81 ? 50.351 58.160 19.810 1.00 29.42 81 ILE E C 1
ATOM 3467 O O . ILE E 1 81 ? 49.474 57.319 19.584 1.00 31.22 81 ILE E O 1
ATOM 3472 N N . ILE E 1 82 ? 51.410 57.906 20.573 1.00 29.61 82 ILE E N 1
ATOM 3473 C CA . ILE E 1 82 ? 51.661 56.585 21.134 1.00 27.65 82 ILE E CA 1
ATOM 3474 C C . ILE E 1 82 ? 51.008 56.448 22.489 1.00 27.31 82 ILE E C 1
ATOM 3475 O O . ILE E 1 82 ? 51.273 57.270 23.354 1.00 30.51 82 ILE E O 1
ATOM 3480 N N . ASP E 1 83 ? 50.156 55.434 22.650 1.00 28.30 83 ASP E N 1
ATOM 3481 C CA . ASP E 1 83 ? 49.506 55.115 23.946 1.00 29.42 83 ASP E CA 1
ATOM 3482 C C . ASP E 1 83 ? 50.390 54.159 24.724 1.00 29.19 83 ASP E C 1
ATOM 3483 O O . ASP E 1 83 ? 50.676 54.369 25.912 1.00 27.55 83 ASP E O 1
ATOM 3488 N N . THR E 1 84 ? 50.843 53.115 24.029 1.00 29.43 84 THR E N 1
ATOM 3489 C CA . THR E 1 84 ? 51.675 52.091 24.638 1.00 28.79 84 THR E CA 1
ATOM 3490 C C . THR E 1 84 ? 52.773 51.500 23.741 1.00 28.75 84 THR E C 1
ATOM 3491 O O . THR E 1 84 ? 52.573 51.325 22.529 1.00 25.29 84 THR E O 1
ATOM 3495 N N . VAL E 1 85 ? 53.944 51.241 24.341 1.00 29.82 85 VAL E N 1
ATOM 3496 C CA . VAL E 1 85 ? 54.999 50.451 23.676 1.00 31.34 85 VAL E CA 1
ATOM 3497 C C . VAL E 1 85 ? 55.256 49.235 24.580 1.00 34.51 85 VAL E C 1
ATOM 3498 O O . VAL E 1 85 ? 55.699 49.398 25.722 1.00 36.07 85 VAL E O 1
ATOM 3502 N N . ASN E 1 86 ? 54.929 48.035 24.079 1.00 36.52 86 ASN E N 1
ATOM 3503 C CA . ASN E 1 86 ? 55.073 46.773 24.847 1.00 37.06 86 ASN E CA 1
ATOM 3504 C C . ASN E 1 86 ? 56.174 45.842 24.339 1.00 38.44 86 ASN E C 1
ATOM 3505 O O . ASN E 1 86 ? 56.159 45.395 23.174 1.00 37.36 86 ASN E O 1
ATOM 3510 N N . VAL E 1 87 ? 57.119 45.550 25.234 1.00 38.98 87 VAL E N 1
ATOM 3511 C CA . VAL E 1 87 ? 58.245 44.669 24.922 1.00 40.88 87 VAL E CA 1
ATOM 3512 C C . VAL E 1 87 ? 58.108 43.305 25.655 1.00 44.30 87 VAL E C 1
ATOM 3513 O O . VAL E 1 87 ? 57.047 42.968 26.197 1.00 46.55 87 VAL E O 1
ATOM 3517 N N . ALA E 1 88 ? 59.166 42.497 25.629 1.00 47.23 88 ALA E N 1
ATOM 3518 C CA . ALA E 1 88 ? 59.161 41.187 26.302 1.00 47.53 88 ALA E CA 1
ATOM 3519 C C . ALA E 1 88 ? 59.178 41.346 27.825 1.00 49.18 88 ALA E C 1
ATOM 3520 O O . ALA E 1 88 ? 58.529 40.591 28.545 1.00 49.90 88 ALA E O 1
ATOM 3522 N N . SER E 1 89 ? 59.917 42.335 28.311 1.00 50.35 89 SER E N 1
ATOM 3523 C CA . SER E 1 89 ? 59.969 42.609 29.756 1.00 49.64 89 SER E CA 1
ATOM 3524 C C . SER E 1 89 ? 58.638 43.175 30.260 1.00 50.22 89 SER E C 1
ATOM 3525 O O . SER E 1 89 ? 58.338 43.110 31.439 1.00 52.25 89 SER E O 1
ATOM 3528 N N . GLY E 1 90 ? 57.845 43.744 29.356 1.00 50.90 90 GLY E N 1
ATOM 3529 C CA . GLY E 1 90 ? 56.535 44.292 29.689 1.00 48.90 90 GLY E CA 1
ATOM 3530 C C . GLY E 1 90 ? 56.326 45.589 28.957 1.00 48.45 90 GLY E C 1
ATOM 3531 O O . GLY E 1 90 ? 56.822 45.762 27.859 1.00 49.04 90 GLY E O 1
ATOM 3532 N N . SER E 1 91 ? 55.602 46.508 29.577 1.00 48.42 91 SER E N 1
ATOM 3533 C CA . SER E 1 91 ? 55.312 47.809 28.984 1.00 46.87 91 SER E CA 1
ATOM 3534 C C . SER E 1 91 ? 56.528 48.743 29.116 1.00 47.19 91 SER E C 1
ATOM 3535 O O . SER E 1 91 ? 57.062 48.915 30.218 1.00 48.26 91 SER E O 1
ATOM 3538 N N . LEU E 1 92 ? 56.995 49.287 27.984 1.00 45.70 92 LEU E N 1
ATOM 3539 C CA . LEU E 1 92 ? 58.126 50.230 27.982 1.00 44.88 92 LEU E CA 1
ATOM 3540 C C . LEU E 1 92 ? 57.595 51.655 28.201 1.00 44.51 92 LEU E C 1
ATOM 3541 O O . LEU E 1 92 ? 58.256 52.526 28.789 1.00 44.07 92 LEU E O 1
ATOM 3546 N N . TYR E 1 93 ? 56.377 51.878 27.719 1.00 41.61 93 TYR E N 1
ATOM 3547 C CA . TYR E 1 93 ? 55.716 53.172 27.860 1.00 40.53 93 TYR E CA 1
ATOM 3548 C C . TYR E 1 93 ? 54.222 52.977 27.866 1.00 42.24 93 TYR E C 1
ATOM 3549 O O . TYR E 1 93 ? 53.667 52.145 27.157 1.00 42.13 93 TYR E O 1
ATOM 3558 N N . ASN E 1 94 ? 53.595 53.747 28.734 1.00 43.97 94 ASN E N 1
ATOM 3559 C CA . ASN E 1 94 ? 52.159 53.778 28.860 1.00 45.18 94 ASN E CA 1
ATOM 3560 C C . ASN E 1 94 ? 51.855 55.236 29.112 1.00 45.53 94 ASN E C 1
ATOM 3561 O O . ASN E 1 94 ? 52.369 55.799 30.079 1.00 46.59 94 ASN E O 1
ATOM 3566 N N . LYS E 1 95 ? 51.038 55.852 28.262 1.00 45.19 95 LYS E N 1
ATOM 3567 C CA . LYS E 1 95 ? 50.772 57.286 28.416 1.00 47.10 95 LYS E CA 1
ATOM 3568 C C . LYS E 1 95 ? 50.063 57.644 29.719 1.00 49.18 95 LYS E C 1
ATOM 3569 O O . LYS E 1 95 ? 50.164 58.783 30.160 1.00 51.04 95 LYS E O 1
ATOM 3575 N N . ARG E 1 96 ? 49.382 56.668 30.329 1.00 50.44 96 ARG E N 1
ATOM 3576 C CA . ARG E 1 96 ? 48.583 56.842 31.557 1.00 49.19 96 ARG E CA 1
ATOM 3577 C C . ARG E 1 96 ? 49.331 56.458 32.828 1.00 47.38 96 ARG E C 1
ATOM 3578 O O . ARG E 1 96 ? 50.209 57.186 33.284 1.00 46.72 96 ARG E O 1
ATOM 3586 N N . MET F 1 1 ? 39.866 91.689 30.737 1.00 24.93 1 MET F N 1
ATOM 3587 C CA A MET F 1 1 ? 39.832 90.184 30.820 0.50 23.39 1 MET F CA 1
ATOM 3588 C CA B MET F 1 1 ? 39.754 90.242 30.968 0.50 27.27 1 MET F CA 1
ATOM 3589 C C . MET F 1 1 ? 40.920 89.915 31.896 1.00 26.50 1 MET F C 1
ATOM 3590 O O . MET F 1 1 ? 41.832 90.731 32.080 1.00 25.89 1 MET F O 1
ATOM 3599 N N . GLN F 1 2 ? 40.845 88.785 32.606 1.00 29.60 2 GLN F N 1
ATOM 3600 C CA . GLN F 1 2 ? 41.903 88.447 33.582 1.00 26.38 2 GLN F CA 1
ATOM 3601 C C . GLN F 1 2 ? 42.758 87.270 33.170 1.00 26.42 2 GLN F C 1
ATOM 3602 O O . GLN F 1 2 ? 42.302 86.382 32.488 1.00 25.08 2 GLN F O 1
ATOM 3608 N N . LEU F 1 3 ? 44.038 87.320 33.505 1.00 29.36 3 LEU F N 1
ATOM 3609 C CA . LEU F 1 3 ? 44.896 86.181 33.239 1.00 27.65 3 LEU F CA 1
ATOM 3610 C C . LEU F 1 3 ? 44.631 85.220 34.379 1.00 26.41 3 LEU F C 1
ATOM 3611 O O . LEU F 1 3 ? 44.658 85.635 35.546 1.00 24.50 3 LEU F O 1
ATOM 3616 N N . ALA F 1 4 ? 44.385 83.956 34.046 1.00 25.30 4 ALA F N 1
ATOM 3617 C CA . ALA F 1 4 ? 44.117 82.933 35.070 1.00 26.88 4 ALA F CA 1
ATOM 3618 C C . ALA F 1 4 ? 44.697 81.584 34.653 1.00 27.72 4 ALA F C 1
ATOM 3619 O O . ALA F 1 4 ? 45.031 81.356 33.482 1.00 28.63 4 ALA F O 1
ATOM 3621 N N . LYS F 1 5 ? 44.851 80.726 35.652 1.00 27.72 5 LYS F N 1
ATOM 3622 C CA . LYS F 1 5 ? 45.404 79.365 35.491 1.00 28.65 5 LYS F CA 1
ATOM 3623 C C . LYS F 1 5 ? 44.342 78.340 35.903 1.00 26.60 5 LYS F C 1
ATOM 3624 O O . LYS F 1 5 ? 43.736 78.494 36.963 1.00 23.55 5 LYS F O 1
ATOM 3630 N N . VAL F 1 6 ? 44.108 77.314 35.087 1.00 24.07 6 VAL F N 1
ATOM 3631 C CA . VAL F 1 6 ? 43.047 76.357 35.393 1.00 22.78 6 VAL F CA 1
ATOM 3632 C C . VAL F 1 6 ? 43.453 75.441 36.512 1.00 23.47 6 VAL F C 1
ATOM 3633 O O . VAL F 1 6 ? 44.422 74.706 36.395 1.00 23.43 6 VAL F O 1
ATOM 3637 N N . LEU F 1 7 ? 42.678 75.490 37.593 1.00 26.45 7 LEU F N 1
ATOM 3638 C CA . LEU F 1 7 ? 42.894 74.671 38.795 1.00 26.91 7 LEU F CA 1
ATOM 3639 C C . LEU F 1 7 ? 42.200 73.313 38.797 1.00 28.67 7 LEU F C 1
ATOM 3640 O O . LEU F 1 7 ? 42.728 72.307 39.273 1.00 29.74 7 LEU F O 1
ATOM 3645 N N . GLY F 1 8 ? 40.988 73.303 38.270 1.00 29.93 8 GLY F N 1
ATOM 3646 C CA . GLY F 1 8 ? 40.190 72.095 38.182 1.00 29.17 8 GLY F CA 1
ATOM 3647 C C . GLY F 1 8 ? 38.779 72.286 37.640 1.00 29.89 8 GLY F C 1
ATOM 3648 O O . GLY F 1 8 ? 38.504 73.224 36.901 1.00 27.51 8 GLY F O 1
ATOM 3649 N N . THR F 1 9 ? 37.889 71.356 37.974 1.00 30.93 9 THR F N 1
ATOM 3650 C CA . THR F 1 9 ? 36.509 71.410 37.488 1.00 30.71 9 THR F CA 1
ATOM 3651 C C . THR F 1 9 ? 35.543 71.341 38.646 1.00 32.19 9 THR F C 1
ATOM 3652 O O . THR F 1 9 ? 35.838 70.731 39.675 1.00 31.41 9 THR F O 1
ATOM 3656 N N . VAL F 1 10 ? 34.366 71.924 38.427 1.00 30.63 10 VAL F N 1
ATOM 3657 C CA . VAL F 1 10 ? 33.312 71.961 39.444 1.00 27.98 10 VAL F CA 1
ATOM 3658 C C . VAL F 1 10 ? 32.102 71.181 38.900 1.00 28.43 10 VAL F C 1
ATOM 3659 O O . VAL F 1 10 ? 31.584 71.421 37.799 1.00 31.85 10 VAL F O 1
ATOM 3663 N N . VAL F 1 11 ? 31.698 70.177 39.671 1.00 27.13 11 VAL F N 1
ATOM 3664 C CA . VAL F 1 11 ? 30.566 69.345 39.294 1.00 25.93 11 VAL F CA 1
ATOM 3665 C C . VAL F 1 11 ? 29.362 69.780 40.121 1.00 29.16 11 VAL F C 1
ATOM 3666 O O . VAL F 1 11 ? 29.427 69.872 41.353 1.00 31.85 11 VAL F O 1
ATOM 3670 N N . SER F 1 12 ? 28.279 70.104 39.431 1.00 27.44 12 SER F N 1
ATOM 3671 C CA . SER F 1 12 ? 27.063 70.426 40.119 1.00 27.92 12 SER F CA 1
ATOM 3672 C C . SER F 1 12 ? 25.944 69.715 39.366 1.00 29.31 12 SER F C 1
ATOM 3673 O O . SER F 1 12 ? 25.870 69.759 38.131 1.00 28.24 12 SER F O 1
ATOM 3676 N N . THR F 1 13 ? 25.139 68.987 40.143 1.00 30.46 13 THR F N 1
ATOM 3677 C CA . THR F 1 13 ? 24.030 68.205 39.625 1.00 30.72 13 THR F CA 1
ATOM 3678 C C . THR F 1 13 ? 22.702 68.881 39.868 1.00 31.73 13 THR F C 1
ATOM 3679 O O . THR F 1 13 ? 21.816 68.880 39.015 1.00 32.66 13 THR F O 1
ATOM 3683 N N . SER F 1 14 ? 22.566 69.459 41.051 1.00 30.70 14 SER F N 1
ATOM 3684 C CA . SER F 1 14 ? 21.344 70.219 41.348 1.00 30.28 14 SER F CA 1
ATOM 3685 C C . SER F 1 14 ? 21.651 71.676 41.027 1.00 30.22 14 SER F C 1
ATOM 3686 O O . SER F 1 14 ? 22.340 72.386 41.762 1.00 31.69 14 SER F O 1
ATOM 3689 N N . LYS F 1 15 ? 21.182 72.069 39.851 1.00 28.41 15 LYS F N 1
ATOM 3690 C CA . LYS F 1 15 ? 21.425 73.399 39.318 1.00 29.62 15 LYS F CA 1
ATOM 3691 C C . LYS F 1 15 ? 20.339 73.856 38.327 1.00 30.03 15 LYS F C 1
ATOM 3692 O O . LYS F 1 15 ? 19.455 73.104 37.930 1.00 29.23 15 LYS F O 1
ATOM 3698 N N . THR F 1 16 ? 20.411 75.119 37.954 1.00 29.86 16 THR F N 1
ATOM 3699 C CA . THR F 1 16 ? 19.440 75.736 37.092 1.00 31.02 16 THR F CA 1
ATOM 3700 C C . THR F 1 16 ? 19.483 75.130 35.705 1.00 32.65 16 THR F C 1
ATOM 3701 O O . THR F 1 16 ? 20.557 74.820 35.220 1.00 33.25 16 THR F O 1
ATOM 3705 N N . PRO F 1 17 ? 18.323 74.994 35.051 1.00 34.91 17 PRO F N 1
ATOM 3706 C CA . PRO F 1 17 ? 18.281 74.435 33.693 1.00 35.04 17 PRO F CA 1
ATOM 3707 C C . PRO F 1 17 ? 19.069 75.219 32.644 1.00 36.49 17 PRO F C 1
ATOM 3708 O O . PRO F 1 17 ? 19.434 74.647 31.612 1.00 39.19 17 PRO F O 1
ATOM 3712 N N . ASN F 1 18 ? 19.335 76.500 32.894 1.00 37.01 18 ASN F N 1
ATOM 3713 C CA . ASN F 1 18 ? 20.124 77.313 31.948 1.00 34.89 18 ASN F CA 1
ATOM 3714 C C . ASN F 1 18 ? 21.614 77.062 32.148 1.00 33.82 18 ASN F C 1
ATOM 3715 O O . ASN F 1 18 ? 22.421 77.607 31.445 1.00 36.82 18 ASN F O 1
ATOM 3720 N N . LEU F 1 19 ? 21.990 76.235 33.109 1.00 31.51 19 LEU F N 1
ATOM 3721 C CA . LEU F 1 19 ? 23.396 75.961 33.356 1.00 30.07 19 LEU F CA 1
ATOM 3722 C C . LEU F 1 19 ? 23.713 74.522 32.893 1.00 32.56 19 LEU F C 1
ATOM 3723 O O . LEU F 1 19 ? 24.816 74.008 33.104 1.00 33.02 19 LEU F O 1
ATOM 3728 N N . THR F 1 20 ? 22.747 73.900 32.204 1.00 33.95 20 THR F N 1
ATOM 3729 C CA . THR F 1 20 ? 22.908 72.524 31.736 1.00 33.92 20 THR F CA 1
ATOM 3730 C C . THR F 1 20 ? 23.688 72.592 30.433 1.00 36.68 20 THR F C 1
ATOM 3731 O O . THR F 1 20 ? 23.386 73.381 29.534 1.00 38.96 20 THR F O 1
ATOM 3735 N N . GLY F 1 21 ? 24.709 71.751 30.345 1.00 36.61 21 GLY F N 1
ATOM 3736 C CA . GLY F 1 21 ? 25.561 71.729 29.170 1.00 34.58 21 GLY F CA 1
ATOM 3737 C C . GLY F 1 21 ? 26.715 72.701 29.236 1.00 34.37 21 GLY F C 1
ATOM 3738 O O . GLY F 1 21 ? 27.435 72.865 28.260 1.00 33.89 21 GLY F O 1
ATOM 3739 N N . VAL F 1 22 ? 26.882 73.373 30.371 1.00 33.78 22 VAL F N 1
ATOM 3740 C CA . VAL F 1 22 ? 28.005 74.302 30.552 1.00 30.83 22 VAL F CA 1
ATOM 3741 C C . VAL F 1 22 ? 29.126 73.639 31.355 1.00 30.29 22 VAL F C 1
ATOM 3742 O O . VAL F 1 22 ? 28.889 73.212 32.495 1.00 31.66 22 VAL F O 1
ATOM 3746 N N . LYS F 1 23 ? 30.326 73.541 30.780 1.00 29.91 23 LYS F N 1
ATOM 3747 C CA . LYS F 1 23 ? 31.480 72.964 31.491 1.00 29.90 23 LYS F CA 1
ATOM 3748 C C . LYS F 1 23 ? 32.007 74.010 32.457 1.00 27.54 23 LYS F C 1
ATOM 3749 O O . LYS F 1 23 ? 32.310 75.097 32.051 1.00 34.40 23 LYS F O 1
ATOM 3755 N N . LEU F 1 24 ? 32.087 73.706 33.743 1.00 26.96 24 LEU F N 1
ATOM 3756 C CA . LEU F 1 24 ? 32.426 74.699 34.749 1.00 26.50 24 LEU F CA 1
ATOM 3757 C C . LEU F 1 24 ? 33.806 74.451 35.289 1.00 25.04 24 LEU F C 1
ATOM 3758 O O . LEU F 1 24 ? 34.059 73.458 35.998 1.00 26.31 24 LEU F O 1
ATOM 3763 N N . LEU F 1 25 ? 34.672 75.417 35.033 1.00 26.52 25 LEU F N 1
ATOM 3764 C CA . LEU F 1 25 ? 36.052 75.348 35.458 1.00 26.55 25 LEU F CA 1
ATOM 3765 C C . LEU F 1 25 ? 36.340 76.320 36.562 1.00 23.87 25 LEU F C 1
ATOM 3766 O O . LEU F 1 25 ? 35.943 77.461 36.463 1.00 25.28 25 LEU F O 1
ATOM 3771 N N . LEU F 1 26 ? 37.076 75.843 37.565 1.00 23.39 26 LEU F N 1
ATOM 3772 C CA . LEU F 1 26 ? 37.664 76.665 38.602 1.00 22.53 26 LEU F CA 1
ATOM 3773 C C . LEU F 1 26 ? 38.989 77.249 38.089 1.00 25.12 26 LEU F C 1
ATOM 3774 O O . LEU F 1 26 ? 39.989 76.528 37.948 1.00 28.47 26 LEU F O 1
ATOM 3779 N N . VAL F 1 27 ? 38.987 78.560 37.835 1.00 27.90 27 VAL F N 1
ATOM 3780 C CA . VAL F 1 27 ? 40.137 79.321 37.311 1.00 25.68 27 VAL F CA 1
ATOM 3781 C C . VAL F 1 27 ? 40.678 80.355 38.333 1.00 26.93 27 VAL F C 1
ATOM 3782 O O . VAL F 1 27 ? 39.990 81.320 38.696 1.00 25.76 27 VAL F O 1
ATOM 3786 N N . GLN F 1 28 ? 41.904 80.131 38.810 1.00 24.20 28 GLN F N 1
ATOM 3787 C CA . GLN F 1 28 ? 42.553 81.039 39.740 1.00 22.22 28 GLN F CA 1
ATOM 3788 C C . GLN F 1 28 ? 43.192 82.229 39.017 1.00 26.59 28 GLN F C 1
ATOM 3789 O O . GLN F 1 28 ? 43.931 82.046 38.037 1.00 28.55 28 GLN F O 1
ATOM 3795 N N . PHE F 1 29 ? 42.954 83.449 39.508 1.00 27.94 29 PHE F N 1
ATOM 3796 C CA . PHE F 1 29 ? 43.553 84.643 38.875 1.00 25.79 29 PHE F CA 1
ATOM 3797 C C . PHE F 1 29 ? 45.061 84.775 39.110 1.00 29.85 29 PHE F C 1
ATOM 3798 O O . PHE F 1 29 ? 45.635 84.317 40.117 1.00 27.31 29 PHE F O 1
ATOM 3806 N N . LEU F 1 30 ? 45.695 85.381 38.109 1.00 29.56 30 LEU F N 1
ATOM 3807 C CA . LEU F 1 30 ? 47.140 85.599 38.103 1.00 27.55 30 LEU F CA 1
ATOM 3808 C C . LEU F 1 30 ? 47.414 87.084 37.986 1.00 29.00 30 LEU F C 1
ATOM 3809 O O . LEU F 1 30 ? 46.646 87.820 37.353 1.00 25.83 30 LEU F O 1
ATOM 3814 N N . ASP F 1 31 ? 48.512 87.527 38.590 1.00 31.68 31 ASP F N 1
ATOM 3815 C CA . ASP F 1 31 ? 48.886 88.943 38.552 1.00 33.00 31 ASP F CA 1
ATOM 3816 C C . ASP F 1 31 ? 49.731 89.291 37.316 1.00 34.48 31 ASP F C 1
ATOM 3817 O O . ASP F 1 31 ? 49.977 88.442 36.468 1.00 34.25 31 ASP F O 1
ATOM 3822 N N . THR F 1 32 ? 50.169 90.544 37.221 1.00 35.85 32 THR F N 1
ATOM 3823 C CA . THR F 1 32 ? 50.951 90.994 36.060 1.00 35.32 32 THR F CA 1
ATOM 3824 C C . THR F 1 32 ? 52.340 90.335 35.952 1.00 37.73 32 THR F C 1
ATOM 3825 O O . THR F 1 32 ? 52.995 90.433 34.910 1.00 38.13 32 THR F O 1
ATOM 3829 N N . LYS F 1 33 ? 52.798 89.690 37.023 1.00 38.83 33 LYS F N 1
ATOM 3830 C CA . LYS F 1 33 ? 54.079 88.976 36.992 1.00 39.34 33 LYS F CA 1
ATOM 3831 C C . LYS F 1 33 ? 53.867 87.456 36.941 1.00 38.50 33 LYS F C 1
ATOM 3832 O O . LYS F 1 33 ? 54.742 86.692 37.302 1.00 37.34 33 LYS F O 1
ATOM 3838 N N . GLY F 1 34 ? 52.703 87.025 36.470 1.00 38.63 34 GLY F N 1
ATOM 3839 C CA . GLY F 1 34 ? 52.347 85.603 36.370 1.00 38.36 34 GLY F CA 1
ATOM 3840 C C . GLY F 1 34 ? 52.156 84.865 37.689 1.00 37.48 34 GLY F C 1
ATOM 3841 O O . GLY F 1 34 ? 52.107 83.635 37.731 1.00 35.67 34 GLY F O 1
ATOM 3842 N N . GLN F 1 35 ? 51.991 85.607 38.775 1.00 37.56 35 GLN F N 1
ATOM 3843 C CA . GLN F 1 35 ? 51.873 85.002 40.103 1.00 38.70 35 GLN F CA 1
ATOM 3844 C C . GLN F 1 35 ? 50.394 84.807 40.474 1.00 38.45 35 GLN F C 1
ATOM 3845 O O . GLN F 1 35 ? 49.562 85.625 40.092 1.00 36.63 35 GLN F O 1
ATOM 3851 N N . PRO F 1 36 ? 50.064 83.719 41.207 1.00 38.89 36 PRO F N 1
ATOM 3852 C CA . PRO F 1 36 ? 48.679 83.432 41.611 1.00 38.23 36 PRO F CA 1
ATOM 3853 C C . PRO F 1 36 ? 48.089 84.343 42.684 1.00 38.26 36 PRO F C 1
ATOM 3854 O O . PRO F 1 36 ? 48.701 84.572 43.734 1.00 38.37 36 PRO F O 1
ATOM 3858 N N . LEU F 1 37 ? 46.893 84.840 42.401 1.00 38.93 37 LEU F N 1
ATOM 3859 C CA . LEU F 1 37 ? 46.161 85.673 43.347 1.00 38.52 37 LEU F CA 1
ATOM 3860 C C . LEU F 1 37 ? 45.106 84.845 44.075 1.00 40.91 37 LEU F C 1
ATOM 3861 O O . LEU F 1 37 ? 44.894 83.660 43.778 1.00 43.04 37 LEU F O 1
ATOM 3866 N N . GLU F 1 38 ? 44.475 85.478 45.053 1.00 41.63 38 GLU F N 1
ATOM 3867 C CA . GLU F 1 38 ? 43.421 84.863 45.834 1.00 40.64 38 GLU F CA 1
ATOM 3868 C C . GLU F 1 38 ? 42.183 84.808 44.979 1.00 36.95 38 GLU F C 1
ATOM 3869 O O . GLU F 1 38 ? 41.473 83.816 44.960 1.00 36.56 38 GLU F O 1
ATOM 3875 N N . ARG F 1 39 ? 41.913 85.911 44.295 1.00 36.14 39 ARG F N 1
ATOM 3876 C CA . ARG F 1 39 ? 40.726 85.984 43.445 1.00 37.36 39 ARG F CA 1
ATOM 3877 C C . ARG F 1 39 ? 40.690 84.826 42.462 1.00 33.43 39 ARG F C 1
ATOM 3878 O O . ARG F 1 39 ? 41.731 84.348 41.995 1.00 29.88 39 ARG F O 1
ATOM 3886 N N . TYR F 1 40 ? 39.460 84.381 42.208 1.00 31.25 40 TYR F N 1
ATOM 3887 C CA . TYR F 1 40 ? 39.191 83.270 41.308 1.00 30.86 40 TYR F CA 1
ATOM 3888 C C . TYR F 1 40 ? 37.800 83.413 40.728 1.00 26.23 40 TYR F C 1
ATOM 3889 O O . TYR F 1 40 ? 37.030 84.278 41.114 1.00 25.02 40 TYR F O 1
ATOM 3898 N N . GLU F 1 41 ? 37.481 82.550 39.788 1.00 28.43 41 GLU F N 1
ATOM 3899 C CA . GLU F 1 41 ? 36.110 82.449 39.304 1.00 28.47 41 GLU F CA 1
ATOM 3900 C C . GLU F 1 41 ? 35.817 80.980 38.942 1.00 26.32 41 GLU F C 1
ATOM 3901 O O . GLU F 1 41 ? 36.698 80.220 38.586 1.00 28.30 41 GLU F O 1
ATOM 3907 N N . VAL F 1 42 ? 34.595 80.554 39.185 1.00 24.05 42 VAL F N 1
ATOM 3908 C CA . VAL F 1 42 ? 34.154 79.305 38.637 1.00 25.78 42 VAL F CA 1
ATOM 3909 C C . VAL F 1 42 ? 33.556 79.853 37.333 1.00 24.98 42 VAL F C 1
ATOM 3910 O O . VAL F 1 42 ? 32.559 80.551 37.344 1.00 23.68 42 VAL F O 1
ATOM 3914 N N . ALA F 1 43 ? 34.227 79.582 36.221 1.00 25.03 43 ALA F N 1
ATOM 3915 C CA . ALA F 1 43 ? 33.830 80.063 34.918 1.00 25.09 43 ALA F CA 1
ATOM 3916 C C . ALA F 1 43 ? 33.360 78.940 33.983 1.00 25.35 43 ALA F C 1
ATOM 3917 O O . ALA F 1 43 ? 33.798 77.768 34.077 1.00 24.00 43 ALA F O 1
ATOM 3919 N N . GLY F 1 44 ? 32.459 79.316 33.077 1.00 24.26 44 GLY F N 1
ATOM 3920 C CA . GLY F 1 44 ? 32.055 78.377 32.070 1.00 23.27 44 GLY F CA 1
ATOM 3921 C C . GLY F 1 44 ? 33.212 78.340 31.092 1.00 28.71 44 GLY F C 1
ATOM 3922 O O . GLY F 1 44 ? 33.977 79.311 31.022 1.00 29.29 44 GLY F O 1
ATOM 3923 N N . ASP F 1 45 ? 33.335 77.241 30.335 1.00 29.13 45 ASP F N 1
ATOM 3924 C CA . ASP F 1 45 ? 34.371 77.061 29.310 1.00 27.64 45 ASP F CA 1
ATOM 3925 C C . ASP F 1 45 ? 33.796 76.860 27.890 1.00 27.94 45 ASP F C 1
ATOM 3926 O O . ASP F 1 45 ? 33.059 75.926 27.583 1.00 28.73 45 ASP F O 1
ATOM 3931 N N . VAL F 1 46 ? 34.171 77.759 27.001 1.00 29.68 46 VAL F N 1
ATOM 3932 C CA . VAL F 1 46 ? 33.681 77.762 25.624 1.00 29.52 46 VAL F CA 1
ATOM 3933 C C . VAL F 1 46 ? 34.813 77.450 24.650 1.00 29.94 46 VAL F C 1
ATOM 3934 O O . VAL F 1 46 ? 34.623 77.334 23.431 1.00 28.07 46 VAL F O 1
ATOM 3938 N N . VAL F 1 47 ? 35.999 77.303 25.227 1.00 29.09 47 VAL F N 1
ATOM 3939 C CA . VAL F 1 47 ? 37.236 77.144 24.477 1.00 29.58 47 VAL F CA 1
ATOM 3940 C C . VAL F 1 47 ? 37.920 75.774 24.543 1.00 32.38 47 VAL F C 1
ATOM 3941 O O . VAL F 1 47 ? 38.653 75.387 23.624 1.00 32.16 47 VAL F O 1
ATOM 3945 N N . GLY F 1 48 ? 37.700 75.067 25.649 1.00 33.45 48 GLY F N 1
ATOM 3946 C CA . GLY F 1 48 ? 38.295 73.734 25.851 1.00 31.67 48 GLY F CA 1
ATOM 3947 C C . GLY F 1 48 ? 39.638 73.757 26.555 1.00 29.68 48 GLY F C 1
ATOM 3948 O O . GLY F 1 48 ? 40.582 73.134 26.122 1.00 29.89 48 GLY F O 1
ATOM 3949 N N . ALA F 1 49 ? 39.716 74.488 27.655 1.00 29.09 49 ALA F N 1
ATOM 3950 C CA . ALA F 1 49 ? 40.943 74.598 28.429 1.00 28.39 49 ALA F CA 1
ATOM 3951 C C . ALA F 1 49 ? 41.158 73.429 29.409 1.00 28.09 49 ALA F C 1
ATOM 3952 O O . ALA F 1 49 ? 40.219 72.758 29.873 1.00 30.95 49 ALA F O 1
ATOM 3954 N N . GLY F 1 50 ? 42.423 73.177 29.703 1.00 27.90 50 GLY F N 1
ATOM 3955 C CA . GLY F 1 50 ? 42.803 72.073 30.580 1.00 26.55 50 GLY F CA 1
ATOM 3956 C C . GLY F 1 50 ? 43.680 72.478 31.748 1.00 25.44 50 GLY F C 1
ATOM 3957 O O . GLY F 1 50 ? 44.236 73.578 31.771 1.00 23.63 50 GLY F O 1
ATOM 3958 N N . LEU F 1 51 ? 43.822 71.556 32.695 1.00 27.00 51 LEU F N 1
ATOM 3959 C CA . LEU F 1 51 ? 44.570 71.769 33.936 1.00 26.87 51 LEU F CA 1
ATOM 3960 C C . LEU F 1 51 ? 45.913 72.465 33.721 1.00 25.11 51 LEU F C 1
ATOM 3961 O O . LEU F 1 51 ? 46.703 72.083 32.841 1.00 27.15 51 LEU F O 1
ATOM 3966 N N . ASN F 1 52 ? 46.139 73.515 34.506 1.00 23.89 52 ASN F N 1
ATOM 3967 C CA . ASN F 1 52 ? 47.369 74.317 34.477 1.00 25.75 52 ASN F CA 1
ATOM 3968 C C . ASN F 1 52 ? 47.622 75.205 33.236 1.00 28.23 52 ASN F C 1
ATOM 3969 O O . ASN F 1 52 ? 48.596 75.985 33.201 1.00 29.35 52 ASN F O 1
ATOM 3974 N N . GLU F 1 53 ? 46.717 75.155 32.256 1.00 26.70 53 GLU F N 1
ATOM 3975 C CA . GLU F 1 53 ? 46.810 76.067 31.125 1.00 24.25 53 GLU F CA 1
ATOM 3976 C C . GLU F 1 53 ? 46.484 77.475 31.651 1.00 24.65 53 GLU F C 1
ATOM 3977 O O . GLU F 1 53 ? 45.700 77.631 32.614 1.00 24.96 53 GLU F O 1
ATOM 3983 N N . TRP F 1 54 ? 47.097 78.477 31.010 1.00 26.70 54 TRP F N 1
ATOM 3984 C CA . TRP F 1 54 ? 46.827 79.894 31.244 1.00 23.50 54 TRP F CA 1
ATOM 3985 C C . TRP F 1 54 ? 45.738 80.284 30.301 1.00 24.24 54 TRP F C 1
ATOM 3986 O O . TRP F 1 54 ? 45.823 79.971 29.113 1.00 22.23 54 TRP F O 1
ATOM 3997 N N . VAL F 1 55 ? 44.771 81.032 30.835 1.00 25.55 55 VAL F N 1
ATOM 3998 C CA . VAL F 1 55 ? 43.553 81.397 30.107 1.00 23.31 55 VAL F CA 1
ATOM 3999 C C . VAL F 1 55 ? 43.164 82.863 30.263 1.00 26.92 55 VAL F C 1
ATOM 4000 O O . VAL F 1 55 ? 43.683 83.574 31.140 1.00 24.54 55 VAL F O 1
ATOM 4004 N N . LEU F 1 56 ? 42.246 83.303 29.400 1.00 27.25 56 LEU F N 1
ATOM 4005 C CA . LEU F 1 56 ? 41.649 84.649 29.491 1.00 26.83 56 LEU F CA 1
ATOM 4006 C C . LEU F 1 56 ? 40.225 84.501 29.978 1.00 27.63 56 LEU F C 1
ATOM 4007 O O . LEU F 1 56 ? 39.433 83.812 29.311 1.00 28.21 56 LEU F O 1
ATOM 4012 N N . VAL F 1 57 ? 39.921 85.207 31.079 1.00 27.44 57 VAL F N 1
ATOM 4013 C CA . VAL F 1 57 ? 38.614 85.147 31.762 1.00 27.08 57 VAL F CA 1
ATOM 4014 C C . VAL F 1 57 ? 37.820 86.464 31.620 1.00 26.96 57 VAL F C 1
ATOM 4015 O O . VAL F 1 57 ? 38.237 87.511 32.105 1.00 28.07 57 VAL F O 1
ATOM 4019 N N . ALA F 1 58 ? 36.686 86.407 30.935 1.00 24.25 58 ALA F N 1
ATOM 4020 C CA . ALA F 1 58 ? 35.792 87.546 30.798 1.00 23.29 58 ALA F CA 1
ATOM 4021 C C . ALA F 1 58 ? 34.873 87.507 32.003 1.00 25.65 58 ALA F C 1
ATOM 4022 O O . ALA F 1 58 ? 34.320 86.456 32.308 1.00 26.34 58 ALA F O 1
ATOM 4024 N N . ARG F 1 59 ? 34.692 88.647 32.663 1.00 25.54 59 ARG F N 1
ATOM 4025 C CA . ARG F 1 59 ? 33.748 88.786 33.757 1.00 24.65 59 ARG F CA 1
ATOM 4026 C C . ARG F 1 59 ? 32.499 89.632 33.418 1.00 27.17 59 ARG F C 1
ATOM 4027 O O . ARG F 1 59 ? 32.465 90.470 32.496 1.00 25.96 59 ARG F O 1
ATOM 4035 N N . GLY F 1 60 ? 31.477 89.399 34.231 1.00 23.20 60 GLY F N 1
ATOM 4036 C CA . GLY F 1 60 ? 30.233 90.131 34.166 1.00 22.91 60 GLY F CA 1
ATOM 4037 C C . GLY F 1 60 ? 29.470 89.753 32.938 1.00 21.30 60 GLY F C 1
ATOM 4038 O O . GLY F 1 60 ? 29.577 88.630 32.491 1.00 27.22 60 GLY F O 1
ATOM 4039 N N . SER F 1 61 ? 28.727 90.705 32.380 1.00 23.92 61 SER F N 1
ATOM 4040 C CA . SER F 1 61 ? 27.843 90.409 31.234 1.00 23.55 61 SER F CA 1
ATOM 4041 C C . SER F 1 61 ? 28.549 90.092 29.973 1.00 26.47 61 SER F C 1
ATOM 4042 O O . SER F 1 61 ? 27.888 89.697 28.987 1.00 27.49 61 SER F O 1
ATOM 4045 N N . ALA F 1 62 ? 29.870 90.282 29.995 1.00 29.51 62 ALA F N 1
ATOM 4046 C CA . ALA F 1 62 ? 30.758 89.897 28.857 1.00 26.67 62 ALA F CA 1
ATOM 4047 C C . ALA F 1 62 ? 30.731 88.366 28.684 1.00 27.40 62 ALA F C 1
ATOM 4048 O O . ALA F 1 62 ? 30.828 87.849 27.604 1.00 29.43 62 ALA F O 1
ATOM 4050 N N . ALA F 1 63 ? 30.572 87.666 29.805 1.00 30.78 63 ALA F N 1
ATOM 4051 C CA . ALA F 1 63 ? 30.591 86.219 29.893 1.00 29.87 63 ALA F CA 1
ATOM 4052 C C . ALA F 1 63 ? 29.366 85.569 29.318 1.00 28.71 63 ALA F C 1
ATOM 4053 O O . ALA F 1 63 ? 29.276 84.347 29.377 1.00 30.76 63 ALA F O 1
ATOM 4055 N N . ARG F 1 64 ? 28.404 86.379 28.853 1.00 29.49 64 ARG F N 1
ATOM 4056 C CA . ARG F 1 64 ? 27.189 85.895 28.199 1.00 29.75 64 ARG F CA 1
ATOM 4057 C C . ARG F 1 64 ? 27.113 86.260 26.767 1.00 32.18 64 ARG F C 1
ATOM 4058 O O . ARG F 1 64 ? 26.026 86.202 26.179 1.00 34.88 64 ARG F O 1
ATOM 4066 N N . LYS F 1 65 ? 28.238 86.652 26.192 1.00 38.39 65 LYS F N 1
ATOM 4067 C CA . LYS F 1 65 ? 28.247 87.138 24.809 1.00 38.12 65 LYS F CA 1
ATOM 4068 C C . LYS F 1 65 ? 28.606 86.118 23.722 1.00 41.51 65 LYS F C 1
ATOM 4069 O O . LYS F 1 65 ? 28.943 86.526 22.598 1.00 47.91 65 LYS F O 1
ATOM 4075 N N . GLU F 1 66 ? 28.517 84.817 23.997 1.00 42.85 66 GLU F N 1
ATOM 4076 C CA . GLU F 1 66 ? 28.861 83.870 22.935 1.00 44.25 66 GLU F CA 1
ATOM 4077 C C . GLU F 1 66 ? 27.552 83.245 22.405 1.00 46.21 66 GLU F C 1
ATOM 4078 O O . GLU F 1 66 ? 26.501 83.359 23.031 1.00 46.64 66 GLU F O 1
ATOM 4084 N N . ARG F 1 67 ? 27.617 82.620 21.239 1.00 48.43 67 ARG F N 1
ATOM 4085 C CA . ARG F 1 67 ? 26.434 82.093 20.535 1.00 49.97 67 ARG F CA 1
ATOM 4086 C C . ARG F 1 67 ? 25.206 81.770 21.411 1.00 50.61 67 ARG F C 1
ATOM 4087 O O . ARG F 1 67 ? 24.210 82.505 21.374 1.00 55.37 67 ARG F O 1
ATOM 4095 N N . GLY F 1 68 ? 25.273 80.707 22.208 1.00 45.15 68 GLY F N 1
ATOM 4096 C CA . GLY F 1 68 ? 24.109 80.276 23.002 1.00 43.26 68 GLY F CA 1
ATOM 4097 C C . GLY F 1 68 ? 24.127 80.544 24.501 1.00 41.21 68 GLY F C 1
ATOM 4098 O O . GLY F 1 68 ? 23.522 79.810 25.281 1.00 39.84 68 GLY F O 1
ATOM 4099 N N . ASN F 1 69 ? 24.781 81.626 24.914 1.00 38.31 69 ASN F N 1
ATOM 4100 C CA . ASN F 1 69 ? 24.957 81.897 26.323 1.00 36.16 69 ASN F CA 1
ATOM 4101 C C . ASN F 1 69 ? 24.253 83.112 26.876 1.00 33.93 69 ASN F C 1
ATOM 4102 O O . ASN F 1 69 ? 24.474 83.469 28.026 1.00 33.04 69 ASN F O 1
ATOM 4107 N N . GLY F 1 70 ? 23.418 83.734 26.068 1.00 33.93 70 GLY F N 1
ATOM 4108 C CA . GLY F 1 70 ? 22.782 84.984 26.466 1.00 35.47 70 GLY F CA 1
ATOM 4109 C C . GLY F 1 70 ? 21.725 84.910 27.542 1.00 35.23 70 GLY F C 1
ATOM 4110 O O . GLY F 1 70 ? 21.389 85.929 28.123 1.00 35.34 70 GLY F O 1
ATOM 4111 N N . ASP F 1 71 ? 21.180 83.724 27.779 1.00 34.84 71 ASP F N 1
ATOM 4112 C CA . ASP F 1 71 ? 20.161 83.533 28.803 1.00 36.03 71 ASP F CA 1
ATOM 4113 C C . ASP F 1 71 ? 20.622 82.633 29.957 1.00 34.43 71 ASP F C 1
ATOM 4114 O O . ASP F 1 71 ? 19.812 82.141 30.747 1.00 37.00 71 ASP F O 1
ATOM 4119 N N . ARG F 1 72 ? 21.936 82.502 30.083 1.00 33.52 72 ARG F N 1
ATOM 4120 C CA . ARG F 1 72 ? 22.530 81.681 31.109 1.00 33.96 72 ARG F CA 1
ATOM 4121 C C . ARG F 1 72 ? 23.032 82.552 32.233 1.00 31.03 72 ARG F C 1
ATOM 4122 O O . ARG F 1 72 ? 23.531 83.618 31.978 1.00 28.13 72 ARG F O 1
ATOM 4130 N N . PRO F 1 73 ? 22.954 82.080 33.485 1.00 31.85 73 PRO F N 1
ATOM 4131 C CA . PRO F 1 73 ? 23.482 82.858 34.605 1.00 30.03 73 PRO F CA 1
ATOM 4132 C C . PRO F 1 73 ? 24.991 82.897 34.721 1.00 29.91 73 PRO F C 1
ATOM 4133 O O . PRO F 1 73 ? 25.556 82.715 35.841 1.00 33.46 73 PRO F O 1
ATOM 4137 N N . LEU F 1 74 ? 25.649 83.197 33.609 1.00 26.54 74 LEU F N 1
ATOM 4138 C CA . LEU F 1 74 ? 27.110 83.267 33.596 1.00 26.04 74 LEU F CA 1
ATOM 4139 C C . LEU F 1 74 ? 27.756 84.631 33.961 1.00 25.94 74 LEU F C 1
ATOM 4140 O O . LEU F 1 74 ? 27.523 85.662 33.365 1.00 25.49 74 LEU F O 1
ATOM 4145 N N . ASP F 1 75 ? 28.563 84.557 35.006 1.00 29.73 75 ASP F N 1
ATOM 4146 C CA . ASP F 1 75 ? 29.346 85.568 35.707 1.00 27.44 75 ASP F CA 1
ATOM 4147 C C . ASP F 1 75 ? 30.805 85.763 35.255 1.00 28.12 75 ASP F C 1
ATOM 4148 O O . ASP F 1 75 ? 31.442 86.767 35.531 1.00 27.33 75 ASP F O 1
ATOM 4153 N N . ALA F 1 76 ? 31.328 84.671 34.692 1.00 27.96 76 ALA F N 1
ATOM 4154 C CA . ALA F 1 76 ? 32.681 84.490 34.276 1.00 24.07 76 ALA F CA 1
ATOM 4155 C C . ALA F 1 76 ? 32.722 83.403 33.154 1.00 27.06 76 ALA F C 1
ATOM 4156 O O . ALA F 1 76 ? 32.106 82.365 33.281 1.00 27.41 76 ALA F O 1
ATOM 4158 N N . MET F 1 77 ? 33.466 83.660 32.074 1.00 28.53 77 MET F N 1
ATOM 4159 C CA A MET F 1 77 ? 33.611 82.681 31.005 0.50 23.84 77 MET F CA 1
ATOM 4160 C CA B MET F 1 77 ? 33.584 82.774 30.927 0.50 26.23 77 MET F CA 1
ATOM 4161 C C . MET F 1 77 ? 35.076 82.701 30.641 1.00 25.45 77 MET F C 1
ATOM 4162 O O . MET F 1 77 ? 35.784 83.668 30.870 1.00 27.71 77 MET F O 1
ATOM 4171 N N . VAL F 1 78 ? 35.546 81.545 30.199 1.00 26.88 78 VAL F N 1
ATOM 4172 C CA . VAL F 1 78 ? 36.916 81.343 29.727 1.00 25.53 78 VAL F CA 1
ATOM 4173 C C . VAL F 1 78 ? 36.826 81.546 28.241 1.00 25.35 78 VAL F C 1
ATOM 4174 O O . VAL F 1 78 ? 36.245 80.724 27.546 1.00 22.37 78 VAL F O 1
ATOM 4178 N N . VAL F 1 79 ? 37.315 82.679 27.752 1.00 28.05 79 VAL F N 1
ATOM 4179 C CA . VAL F 1 79 ? 37.186 83.019 26.295 1.00 26.26 79 VAL F CA 1
ATOM 4180 C C . VAL F 1 79 ? 38.401 82.764 25.423 1.00 26.08 79 VAL F C 1
ATOM 4181 O O . VAL F 1 79 ? 38.333 82.944 24.199 1.00 23.43 79 VAL F O 1
ATOM 4185 N N . GLY F 1 80 ? 39.504 82.371 26.046 1.00 23.52 80 GLY F N 1
ATOM 4186 C CA . GLY F 1 80 ? 40.685 82.018 25.292 1.00 23.21 80 GLY F CA 1
ATOM 4187 C C . GLY F 1 80 ? 41.815 81.392 26.082 1.00 24.51 80 GLY F C 1
ATOM 4188 O O . GLY F 1 80 ? 41.920 81.587 27.303 1.00 22.49 80 GLY F O 1
ATOM 4189 N N . ILE F 1 81 ? 42.662 80.650 25.350 1.00 26.15 81 ILE F N 1
ATOM 4190 C CA . ILE F 1 81 ? 43.872 80.043 25.921 1.00 26.24 81 ILE F CA 1
ATOM 4191 C C . ILE F 1 81 ? 45.033 80.930 25.508 1.00 29.02 81 ILE F C 1
ATOM 4192 O O . ILE F 1 81 ? 45.157 81.289 24.342 1.00 31.31 81 ILE F O 1
ATOM 4197 N N . ILE F 1 82 ? 45.889 81.256 26.468 1.00 29.21 82 ILE F N 1
ATOM 4198 C CA . ILE F 1 82 ? 47.001 82.171 26.231 1.00 27.90 82 ILE F CA 1
ATOM 4199 C C . ILE F 1 82 ? 48.214 81.437 25.760 1.00 27.58 82 ILE F C 1
ATOM 4200 O O . ILE F 1 82 ? 48.621 80.498 26.432 1.00 30.64 82 ILE F O 1
ATOM 4205 N N . ASP F 1 83 ? 48.757 81.873 24.621 1.00 28.01 83 ASP F N 1
ATOM 4206 C CA . ASP F 1 83 ? 49.973 81.326 24.049 1.00 29.22 83 ASP F CA 1
ATOM 4207 C C . ASP F 1 83 ? 51.158 82.065 24.700 1.00 29.13 83 ASP F C 1
ATOM 4208 O O . ASP F 1 83 ? 52.067 81.470 25.275 1.00 27.20 83 ASP F O 1
ATOM 4213 N N . THR F 1 84 ? 51.147 83.394 24.601 1.00 29.60 84 THR F N 1
ATOM 4214 C CA . THR F 1 84 ? 52.227 84.195 25.167 1.00 28.65 84 THR F CA 1
ATOM 4215 C C . THR F 1 84 ? 51.739 85.522 25.720 1.00 28.61 84 THR F C 1
ATOM 4216 O O . THR F 1 84 ? 50.772 86.099 25.237 1.00 25.29 84 THR F O 1
ATOM 4220 N N . VAL F 1 85 ? 52.449 85.970 26.753 1.00 30.13 85 VAL F N 1
ATOM 4221 C CA . VAL F 1 85 ? 52.305 87.303 27.320 1.00 31.11 85 VAL F CA 1
ATOM 4222 C C . VAL F 1 85 ? 53.678 87.966 27.202 1.00 34.46 85 VAL F C 1
ATOM 4223 O O . VAL F 1 85 ? 54.651 87.521 27.819 1.00 36.09 85 VAL F O 1
ATOM 4227 N N . ASN F 1 86 ? 53.746 89.031 26.410 1.00 36.41 86 ASN F N 1
ATOM 4228 C CA . ASN F 1 86 ? 54.990 89.760 26.144 1.00 37.05 86 ASN F CA 1
ATOM 4229 C C . ASN F 1 86 ? 55.070 91.145 26.796 1.00 38.02 86 ASN F C 1
ATOM 4230 O O . ASN F 1 86 ? 54.277 92.022 26.487 1.00 36.85 86 ASN F O 1
ATOM 4235 N N . VAL F 1 87 ? 56.063 91.327 27.662 1.00 38.99 87 VAL F N 1
ATOM 4236 C CA . VAL F 1 87 ? 56.296 92.582 28.366 1.00 41.11 87 VAL F CA 1
ATOM 4237 C C . VAL F 1 87 ? 57.554 93.306 27.830 1.00 44.22 87 VAL F C 1
ATOM 4238 O O . VAL F 1 87 ? 58.107 92.936 26.784 1.00 46.49 87 VAL F O 1
ATOM 4242 N N . ALA F 1 88 ? 57.980 94.360 28.522 1.00 47.15 88 ALA F N 1
ATOM 4243 C CA . ALA F 1 88 ? 59.156 95.140 28.127 1.00 47.49 88 ALA F CA 1
ATOM 4244 C C . ALA F 1 88 ? 60.449 94.364 28.351 1.00 49.23 88 ALA F C 1
ATOM 4245 O O . ALA F 1 88 ? 61.376 94.447 27.551 1.00 50.00 88 ALA F O 1
ATOM 4247 N N . SER F 1 89 ? 60.488 93.604 29.443 1.00 50.49 89 SER F N 1
ATOM 4248 C CA . SER F 1 89 ? 61.638 92.748 29.779 1.00 49.88 89 SER F CA 1
ATOM 4249 C C . SER F 1 89 ? 61.765 91.576 28.791 1.00 50.36 89 SER F C 1
ATOM 4250 O O . SER F 1 89 ? 62.842 91.036 28.583 1.00 52.31 89 SER F O 1
ATOM 4253 N N . GLY F 1 90 ? 60.646 91.198 28.187 1.00 50.83 90 GLY F N 1
ATOM 4254 C CA . GLY F 1 90 ? 60.578 90.109 27.219 1.00 48.90 90 GLY F CA 1
ATOM 4255 C C . GLY F 1 90 ? 59.311 89.294 27.454 1.00 48.78 90 GLY F C 1
ATOM 4256 O O . GLY F 1 90 ? 58.280 89.835 27.874 1.00 49.05 90 GLY F O 1
ATOM 4257 N N . SER F 1 91 ? 59.390 87.990 27.183 1.00 48.45 91 SER F N 1
ATOM 4258 C CA . SER F 1 91 ? 58.253 87.087 27.378 1.00 46.88 91 SER F CA 1
ATOM 4259 C C . SER F 1 91 ? 58.062 86.747 28.846 1.00 47.22 91 SER F C 1
ATOM 4260 O O . SER F 1 91 ? 58.981 86.278 29.510 1.00 48.38 91 SER F O 1
ATOM 4263 N N . LEU F 1 92 ? 56.854 87.007 29.335 1.00 45.99 92 LEU F N 1
ATOM 4264 C CA . LEU F 1 92 ? 56.462 86.743 30.718 1.00 44.89 92 LEU F CA 1
ATOM 4265 C C . LEU F 1 92 ? 55.957 85.303 30.804 1.00 44.61 92 LEU F C 1
ATOM 4266 O O . LEU F 1 92 ? 56.094 84.632 31.833 1.00 44.31 92 LEU F O 1
ATOM 4271 N N . TYR F 1 93 ? 55.365 84.848 29.702 1.00 42.19 93 TYR F N 1
ATOM 4272 C CA . TYR F 1 93 ? 54.855 83.483 29.572 1.00 41.10 93 TYR F CA 1
ATOM 4273 C C . TYR F 1 93 ? 54.830 83.079 28.111 1.00 42.72 93 TYR F C 1
ATOM 4274 O O . TYR F 1 93 ? 54.577 83.895 27.207 1.00 42.53 93 TYR F O 1
ATOM 4283 N N . ASN F 1 94 ? 55.166 81.809 27.920 1.00 44.07 94 ASN F N 1
ATOM 4284 C CA . ASN F 1 94 ? 55.212 81.157 26.623 1.00 45.31 94 ASN F CA 1
ATOM 4285 C C . ASN F 1 94 ? 54.733 79.746 26.893 1.00 45.66 94 ASN F C 1
ATOM 4286 O O . ASN F 1 94 ? 55.362 79.039 27.685 1.00 46.72 94 ASN F O 1
ATOM 4291 N N . LYS F 1 95 ? 53.625 79.338 26.273 1.00 45.41 95 LYS F N 1
ATOM 4292 C CA . LYS F 1 95 ? 53.074 78.007 26.557 1.00 46.98 95 LYS F CA 1
ATOM 4293 C C . LYS F 1 95 ? 54.013 76.864 26.150 1.00 49.27 95 LYS F C 1
ATOM 4294 O O . LYS F 1 95 ? 53.943 75.777 26.732 1.00 51.25 95 LYS F O 1
ATOM 4300 N N . ARG F 1 96 ? 54.885 77.112 25.171 1.00 51.63 96 ARG F N 1
ATOM 4301 C CA . ARG F 1 96 ? 55.902 76.139 24.766 1.00 53.17 96 ARG F CA 1
ATOM 4302 C C . ARG F 1 96 ? 57.159 76.350 25.613 1.00 53.05 96 ARG F C 1
ATOM 4303 O O . ARG F 1 96 ? 57.112 76.383 26.845 1.00 51.13 96 ARG F O 1
ATOM 4311 N N . MET G 1 1 ? 36.300 105.418 34.152 1.00 24.98 1 MET G N 1
ATOM 4312 C CA . MET G 1 1 ? 37.475 104.753 33.517 1.00 24.49 1 MET G CA 1
ATOM 4313 C C . MET G 1 1 ? 38.731 104.760 34.398 1.00 26.65 1 MET G C 1
ATOM 4314 O O . MET G 1 1 ? 38.839 105.454 35.411 1.00 25.96 1 MET G O 1
ATOM 4319 N N . GLN G 1 2 ? 39.680 103.919 34.052 1.00 30.12 2 GLN G N 1
ATOM 4320 C CA . GLN G 1 2 ? 40.883 103.843 34.854 1.00 26.32 2 GLN G CA 1
ATOM 4321 C C . GLN G 1 2 ? 42.090 104.337 34.032 1.00 27.23 2 GLN G C 1
ATOM 4322 O O . GLN G 1 2 ? 42.146 104.190 32.793 1.00 24.71 2 GLN G O 1
ATOM 4328 N N . LEU G 1 3 ? 43.030 104.947 34.766 1.00 29.69 3 LEU G N 1
ATOM 4329 C CA . LEU G 1 3 ? 44.280 105.345 34.204 1.00 27.28 3 LEU G CA 1
ATOM 4330 C C . LEU G 1 3 ? 45.048 104.056 34.188 1.00 25.97 3 LEU G C 1
ATOM 4331 O O . LEU G 1 3 ? 45.068 103.357 35.182 1.00 24.37 3 LEU G O 1
ATOM 4336 N N . ALA G 1 4 ? 45.735 103.780 33.092 1.00 25.33 4 ALA G N 1
ATOM 4337 C CA . ALA G 1 4 ? 46.537 102.561 32.945 1.00 26.72 4 ALA G CA 1
ATOM 4338 C C . ALA G 1 4 ? 47.757 102.811 32.069 1.00 27.91 4 ALA G C 1
ATOM 4339 O O . ALA G 1 4 ? 47.788 103.759 31.274 1.00 28.83 4 ALA G O 1
ATOM 4341 N N . LYS G 1 5 ? 48.745 101.943 32.216 1.00 27.39 5 LYS G N 1
ATOM 4342 C CA . LYS G 1 5 ? 49.957 101.989 31.419 1.00 28.63 5 LYS G CA 1
ATOM 4343 C C . LYS G 1 5 ? 50.045 100.678 30.616 1.00 26.76 5 LYS G C 1
ATOM 4344 O O . LYS G 1 5 ? 49.775 99.614 31.169 1.00 23.64 5 LYS G O 1
ATOM 4350 N N . VAL G 1 6 ? 50.416 100.741 29.341 1.00 24.16 6 VAL G N 1
ATOM 4351 C CA . VAL G 1 6 ? 50.480 99.528 28.521 1.00 22.76 6 VAL G CA 1
ATOM 4352 C C . VAL G 1 6 ? 51.737 98.753 28.830 1.00 23.18 6 VAL G C 1
ATOM 4353 O O . VAL G 1 6 ? 52.834 99.260 28.705 1.00 23.56 6 VAL G O 1
ATOM 4357 N N . LEU G 1 7 ? 51.566 97.528 29.294 1.00 25.82 7 LEU G N 1
ATOM 4358 C CA . LEU G 1 7 ? 52.704 96.649 29.621 1.00 27.25 7 LEU G CA 1
ATOM 4359 C C . LEU G 1 7 ? 53.178 95.762 28.483 1.00 28.87 7 LEU G C 1
ATOM 4360 O O . LEU G 1 7 ? 54.379 95.507 28.349 1.00 29.75 7 LEU G O 1
ATOM 4365 N N . GLY G 1 8 ? 52.227 95.268 27.700 1.00 29.59 8 GLY G N 1
ATOM 4366 C CA . GLY G 1 8 ? 52.533 94.387 26.597 1.00 28.97 8 GLY G CA 1
ATOM 4367 C C . GLY G 1 8 ? 51.302 93.942 25.835 1.00 29.90 8 GLY G C 1
ATOM 4368 O O . GLY G 1 8 ? 50.262 94.599 25.894 1.00 27.40 8 GLY G O 1
ATOM 4369 N N . THR G 1 9 ? 51.466 92.828 25.115 1.00 31.07 9 THR G N 1
ATOM 4370 C CA . THR G 1 9 ? 50.438 92.189 24.281 1.00 30.82 9 THR G CA 1
ATOM 4371 C C . THR G 1 9 ? 50.129 90.753 24.727 1.00 32.27 9 THR G C 1
ATOM 4372 O O . THR G 1 9 ? 51.003 90.022 25.202 1.00 31.49 9 THR G O 1
ATOM 4376 N N . VAL G 1 10 ? 48.885 90.335 24.524 1.00 30.63 10 VAL G N 1
ATOM 4377 C CA . VAL G 1 10 ? 48.471 88.974 24.829 1.00 28.19 10 VAL G CA 1
ATOM 4378 C C . VAL G 1 10 ? 48.076 88.276 23.519 1.00 28.75 10 VAL G C 1
ATOM 4379 O O . VAL G 1 10 ? 47.195 88.739 22.794 1.00 32.49 10 VAL G O 1
ATOM 4383 N N . VAL G 1 11 ? 48.759 87.185 23.189 1.00 26.95 11 VAL G N 1
ATOM 4384 C CA . VAL G 1 11 ? 48.458 86.458 21.967 1.00 25.78 11 VAL G CA 1
ATOM 4385 C C . VAL G 1 11 ? 47.707 85.186 22.368 1.00 29.14 11 VAL G C 1
ATOM 4386 O O . VAL G 1 11 ? 48.148 84.431 23.236 1.00 31.74 11 VAL G O 1
ATOM 4390 N N . SER G 1 12 ? 46.526 85.023 21.770 1.00 27.96 12 SER G N 1
ATOM 4391 C CA . SER G 1 12 ? 45.668 83.876 21.987 1.00 27.96 12 SER G CA 1
ATOM 4392 C C . SER G 1 12 ? 45.230 83.426 20.622 1.00 29.38 12 SER G C 1
ATOM 4393 O O . SER G 1 12 ? 44.666 84.225 19.870 1.00 28.87 12 SER G O 1
ATOM 4396 N N . THR G 1 13 ? 45.494 82.157 20.309 1.00 30.98 13 THR G N 1
ATOM 4397 C CA . THR G 1 13 ? 45.067 81.564 19.045 1.00 30.84 13 THR G CA 1
ATOM 4398 C C . THR G 1 13 ? 43.789 80.723 19.269 1.00 32.12 13 THR G C 1
ATOM 4399 O O . THR G 1 13 ? 42.871 80.771 18.450 1.00 33.16 13 THR G O 1
ATOM 4403 N N . SER G 1 14 ? 43.721 79.974 20.373 1.00 30.63 14 SER G N 1
ATOM 4404 C CA . SER G 1 14 ? 42.536 79.175 20.662 1.00 29.94 14 SER G CA 1
ATOM 4405 C C . SER G 1 14 ? 41.610 80.088 21.427 1.00 30.34 14 SER G C 1
ATOM 4406 O O . SER G 1 14 ? 41.778 80.288 22.636 1.00 32.35 14 SER G O 1
ATOM 4409 N N . LYS G 1 15 ? 40.635 80.651 20.729 1.00 28.44 15 LYS G N 1
ATOM 4410 C CA . LYS G 1 15 ? 39.677 81.561 21.355 1.00 29.80 15 LYS G CA 1
ATOM 4411 C C . LYS G 1 15 ? 38.336 81.614 20.640 1.00 29.99 15 LYS G C 1
ATOM 4412 O O . LYS G 1 15 ? 38.152 81.106 19.542 1.00 29.15 15 LYS G O 1
ATOM 4418 N N . THR G 1 16 ? 37.393 82.285 21.271 1.00 30.24 16 THR G N 1
ATOM 4419 C CA . THR G 1 16 ? 36.041 82.408 20.713 1.00 31.35 16 THR G CA 1
ATOM 4420 C C . THR G 1 16 ? 36.067 83.224 19.419 1.00 32.82 16 THR G C 1
ATOM 4421 O O . THR G 1 16 ? 36.859 84.152 19.272 1.00 33.16 16 THR G O 1
ATOM 4425 N N . PRO G 1 17 ? 35.191 82.879 18.468 1.00 35.34 17 PRO G N 1
ATOM 4426 C CA . PRO G 1 17 ? 35.124 83.577 17.162 1.00 35.24 17 PRO G CA 1
ATOM 4427 C C . PRO G 1 17 ? 34.758 85.071 17.244 1.00 36.39 17 PRO G C 1
ATOM 4428 O O . PRO G 1 17 ? 34.999 85.824 16.301 1.00 39.27 17 PRO G O 1
ATOM 4432 N N . ASN G 1 18 ? 34.162 85.476 18.360 1.00 37.30 18 ASN G N 1
ATOM 4433 C CA . ASN G 1 18 ? 33.803 86.865 18.609 1.00 35.13 18 ASN G CA 1
ATOM 4434 C C . ASN G 1 18 ? 35.005 87.666 19.115 1.00 34.21 18 ASN G C 1
ATOM 4435 O O . ASN G 1 18 ? 34.920 88.872 19.284 1.00 37.24 18 ASN G O 1
ATOM 4440 N N . LEU G 1 19 ? 36.144 87.013 19.320 1.00 31.60 19 LEU G N 1
ATOM 4441 C CA . LEU G 1 19 ? 37.346 87.714 19.796 1.00 30.22 19 LEU G CA 1
ATOM 4442 C C . LEU G 1 19 ? 38.393 87.734 18.668 1.00 32.58 19 LEU G C 1
ATOM 4443 O O . LEU G 1 19 ? 39.555 88.090 18.881 1.00 33.19 19 LEU G O 1
ATOM 4448 N N . THR G 1 20 ? 37.965 87.347 17.463 1.00 33.72 20 THR G N 1
ATOM 4449 C CA . THR G 1 20 ? 38.867 87.331 16.304 1.00 34.50 20 THR G CA 1
ATOM 4450 C C . THR G 1 20 ? 38.919 88.752 15.736 1.00 36.70 20 THR G C 1
ATOM 4451 O O . THR G 1 20 ? 37.887 89.408 15.547 1.00 38.91 20 THR G O 1
ATOM 4455 N N . GLY G 1 21 ? 40.143 89.222 15.507 1.00 36.49 21 GLY G N 1
ATOM 4456 C CA . GLY G 1 21 ? 40.369 90.567 15.011 1.00 34.48 21 GLY G CA 1
ATOM 4457 C C . GLY G 1 21 ? 40.458 91.617 16.104 1.00 34.41 21 GLY G C 1
ATOM 4458 O O . GLY G 1 21 ? 40.527 92.813 15.790 1.00 34.37 21 GLY G O 1
ATOM 4459 N N . VAL G 1 22 ? 40.394 91.212 17.374 1.00 33.47 22 VAL G N 1
ATOM 4460 C CA . VAL G 1 22 ? 40.585 92.196 18.442 1.00 31.19 22 VAL G CA 1
ATOM 4461 C C . VAL G 1 22 ? 42.009 92.133 19.024 1.00 30.28 22 VAL G C 1
ATOM 4462 O O . VAL G 1 22 ? 42.509 91.080 19.411 1.00 31.39 22 VAL G O 1
ATOM 4466 N N . LYS G 1 23 ? 42.669 93.284 19.031 1.00 30.53 23 LYS G N 1
ATOM 4467 C CA . LYS G 1 23 ? 44.021 93.421 19.585 1.00 30.40 23 LYS G CA 1
ATOM 4468 C C . LYS G 1 23 ? 43.887 93.359 21.106 1.00 28.06 23 LYS G C 1
ATOM 4469 O O . LYS G 1 23 ? 43.060 94.063 21.694 1.00 33.87 23 LYS G O 1
ATOM 4475 N N . LEU G 1 24 ? 44.680 92.500 21.734 1.00 27.10 24 LEU G N 1
ATOM 4476 C CA . LEU G 1 24 ? 44.605 92.324 23.184 1.00 27.17 24 LEU G CA 1
ATOM 4477 C C . LEU G 1 24 ? 45.818 92.894 23.890 1.00 24.88 24 LEU G C 1
ATOM 4478 O O . LEU G 1 24 ? 46.920 92.414 23.712 1.00 25.41 24 LEU G O 1
ATOM 4483 N N . LEU G 1 25 ? 45.583 93.898 24.719 1.00 25.99 25 LEU G N 1
ATOM 4484 C CA . LEU G 1 25 ? 46.649 94.553 25.450 1.00 26.39 25 LEU G CA 1
ATOM 4485 C C . LEU G 1 25 ? 46.600 94.326 26.936 1.00 23.77 25 LEU G C 1
ATOM 4486 O O . LEU G 1 25 ? 45.557 94.485 27.546 1.00 25.82 25 LEU G O 1
ATOM 4491 N N . LEU G 1 26 ? 47.743 94.012 27.521 1.00 22.94 26 LEU G N 1
ATOM 4492 C CA . LEU G 1 26 ? 47.882 93.913 28.964 1.00 22.80 26 LEU G CA 1
ATOM 4493 C C . LEU G 1 26 ? 48.161 95.300 29.519 1.00 25.23 26 LEU G C 1
ATOM 4494 O O . LEU G 1 26 ? 49.246 95.813 29.346 1.00 28.63 26 LEU G O 1
ATOM 4499 N N . VAL G 1 27 ? 47.196 95.894 30.209 1.00 27.82 27 VAL G N 1
ATOM 4500 C CA . VAL G 1 27 ? 47.323 97.255 30.709 1.00 25.86 27 VAL G CA 1
ATOM 4501 C C . VAL G 1 27 ? 47.244 97.243 32.239 1.00 26.88 27 VAL G C 1
ATOM 4502 O O . VAL G 1 27 ? 46.266 96.784 32.815 1.00 25.78 27 VAL G O 1
ATOM 4506 N N . GLN G 1 28 ? 48.316 97.713 32.875 1.00 24.25 28 GLN G N 1
ATOM 4507 C CA . GLN G 1 28 ? 48.413 97.782 34.327 1.00 22.36 28 GLN G CA 1
ATOM 4508 C C . GLN G 1 28 ? 47.763 99.078 34.857 1.00 26.65 28 GLN G C 1
ATOM 4509 O O . GLN G 1 28 ? 48.049 100.186 34.376 1.00 28.33 28 GLN G O 1
ATOM 4515 N N . PHE G 1 29 ? 46.888 98.949 35.860 1.00 27.78 29 PHE G N 1
ATOM 4516 C CA . PHE G 1 29 ? 46.238 100.116 36.439 1.00 25.58 29 PHE G CA 1
ATOM 4517 C C . PHE G 1 29 ? 47.235 100.989 37.230 1.00 29.95 29 PHE G C 1
ATOM 4518 O O . PHE G 1 29 ? 48.248 100.510 37.786 1.00 27.09 29 PHE G O 1
ATOM 4526 N N . LEU G 1 30 ? 46.939 102.295 37.185 1.00 29.65 30 LEU G N 1
ATOM 4527 C CA . LEU G 1 30 ? 47.695 103.332 37.864 1.00 27.60 30 LEU G CA 1
ATOM 4528 C C . LEU G 1 30 ? 46.789 104.020 38.867 1.00 29.34 30 LEU G C 1
ATOM 4529 O O . LEU G 1 30 ? 45.569 104.117 38.641 1.00 25.57 30 LEU G O 1
ATOM 4534 N N . ASP G 1 31 ? 47.383 104.499 39.961 1.00 31.41 31 ASP G N 1
ATOM 4535 C CA . ASP G 1 31 ? 46.610 105.228 40.953 1.00 32.73 31 ASP G CA 1
ATOM 4536 C C . ASP G 1 31 ? 46.558 106.744 40.640 1.00 34.50 31 ASP G C 1
ATOM 4537 O O . ASP G 1 31 ? 46.962 107.207 39.569 1.00 34.00 31 ASP G O 1
ATOM 4542 N N . THR G 1 32 ? 46.012 107.502 41.583 1.00 35.84 32 THR G N 1
ATOM 4543 C CA . THR G 1 32 ? 45.818 108.938 41.437 1.00 35.07 32 THR G CA 1
ATOM 4544 C C . THR G 1 32 ? 47.123 109.738 41.451 1.00 37.64 32 THR G C 1
ATOM 4545 O O . THR G 1 32 ? 47.163 110.889 41.010 1.00 38.06 32 THR G O 1
ATOM 4549 N N . LYS G 1 33 ? 48.202 109.108 41.921 1.00 38.68 33 LYS G N 1
ATOM 4550 C CA . LYS G 1 33 ? 49.516 109.731 41.930 1.00 39.20 33 LYS G CA 1
ATOM 4551 C C . LYS G 1 33 ? 50.419 109.152 40.813 1.00 38.96 33 LYS G C 1
ATOM 4552 O O . LYS G 1 33 ? 51.655 109.279 40.879 1.00 37.02 33 LYS G O 1
ATOM 4558 N N . GLY G 1 34 ? 49.783 108.560 39.788 1.00 38.77 34 GLY G N 1
ATOM 4559 C CA . GLY G 1 34 ? 50.457 107.970 38.624 1.00 38.41 34 GLY G CA 1
ATOM 4560 C C . GLY G 1 34 ? 51.325 106.756 38.917 1.00 37.53 34 GLY G C 1
ATOM 4561 O O . GLY G 1 34 ? 52.225 106.393 38.133 1.00 35.59 34 GLY G O 1
ATOM 4562 N N . GLN G 1 35 ? 51.056 106.127 40.049 1.00 37.23 35 GLN G N 1
ATOM 4563 C CA . GLN G 1 35 ? 51.829 104.961 40.467 1.00 38.52 35 GLN G CA 1
ATOM 4564 C C . GLN G 1 35 ? 51.093 103.669 40.131 1.00 38.38 35 GLN G C 1
ATOM 4565 O O . GLN G 1 35 ? 49.867 103.623 40.227 1.00 36.54 35 GLN G O 1
ATOM 4571 N N . PRO G 1 36 ? 51.852 102.620 39.752 1.00 38.75 36 PRO G N 1
ATOM 4572 C CA . PRO G 1 36 ? 51.317 101.340 39.344 1.00 38.06 36 PRO G CA 1
ATOM 4573 C C . PRO G 1 36 ? 50.698 100.507 40.456 1.00 38.18 36 PRO G C 1
ATOM 4574 O O . PRO G 1 36 ? 51.295 100.298 41.510 1.00 38.03 36 PRO G O 1
ATOM 4578 N N . LEU G 1 37 ? 49.484 100.048 40.171 1.00 39.13 37 LEU G N 1
ATOM 4579 C CA . LEU G 1 37 ? 48.721 99.192 41.056 1.00 38.59 37 LEU G CA 1
ATOM 4580 C C . LEU G 1 37 ? 48.847 97.726 40.622 1.00 40.89 37 LEU G C 1
ATOM 4581 O O . LEU G 1 37 ? 49.438 97.420 39.578 1.00 42.66 37 LEU G O 1
ATOM 4586 N N . GLU G 1 38 ? 48.329 96.824 41.458 1.00 41.73 38 GLU G N 1
ATOM 4587 C CA . GLU G 1 38 ? 48.345 95.388 41.144 1.00 40.74 38 GLU G CA 1
ATOM 4588 C C . GLU G 1 38 ? 47.267 95.098 40.130 1.00 37.08 38 GLU G C 1
ATOM 4589 O O . GLU G 1 38 ? 47.467 94.274 39.245 1.00 36.60 38 GLU G O 1
ATOM 4595 N N . ARG G 1 39 ? 46.120 95.754 40.282 1.00 35.96 39 ARG G N 1
ATOM 4596 C CA . ARG G 1 39 ? 45.004 95.566 39.352 1.00 37.14 39 ARG G CA 1
ATOM 4597 C C . ARG G 1 39 ? 45.494 95.777 37.923 1.00 33.60 39 ARG G C 1
ATOM 4598 O O . ARG G 1 39 ? 46.386 96.592 37.674 1.00 29.69 39 ARG G O 1
ATOM 4606 N N . TYR G 1 40 ? 44.904 95.018 37.002 1.00 31.20 40 TYR G N 1
ATOM 4607 C CA . TYR G 1 40 ? 45.224 95.134 35.596 1.00 30.32 40 TYR G CA 1
ATOM 4608 C C . TYR G 1 40 ? 44.015 94.688 34.781 1.00 25.99 40 TYR G C 1
ATOM 4609 O O . TYR G 1 40 ? 42.992 94.287 35.290 1.00 24.42 40 TYR G O 1
ATOM 4618 N N . GLU G 1 41 ? 44.113 94.811 33.480 1.00 28.52 41 GLU G N 1
ATOM 4619 C CA . GLU G 1 41 ? 43.127 94.211 32.583 1.00 28.63 41 GLU G CA 1
ATOM 4620 C C . GLU G 1 41 ? 43.817 93.802 31.307 1.00 26.18 41 GLU G C 1
ATOM 4621 O O . GLU G 1 41 ? 44.746 94.455 30.845 1.00 28.24 41 GLU G O 1
ATOM 4627 N N . VAL G 1 42 ? 43.375 92.696 30.751 1.00 24.30 42 VAL G N 1
ATOM 4628 C CA . VAL G 1 42 ? 43.777 92.381 29.381 1.00 26.43 42 VAL G CA 1
ATOM 4629 C C . VAL G 1 42 ? 42.568 93.000 28.634 1.00 24.88 42 VAL G C 1
ATOM 4630 O O . VAL G 1 42 ? 41.423 92.549 28.746 1.00 22.96 42 VAL G O 1
ATOM 4634 N N . ALA G 1 43 ? 42.851 94.107 27.967 1.00 24.71 43 ALA G N 1
ATOM 4635 C CA . ALA G 1 43 ? 41.826 94.876 27.310 1.00 24.97 43 ALA G CA 1
ATOM 4636 C C . ALA G 1 43 ? 41.945 94.880 25.802 1.00 24.71 43 ALA G C 1
ATOM 4637 O O . ALA G 1 43 ? 43.022 94.724 25.249 1.00 24.91 43 ALA G O 1
ATOM 4639 N N . GLY G 1 44 ? 40.813 95.010 25.128 1.00 24.18 44 GLY G N 1
ATOM 4640 C CA . GLY G 1 44 ? 40.818 95.150 23.687 1.00 23.56 44 GLY G CA 1
ATOM 4641 C C . GLY G 1 44 ? 41.211 96.585 23.364 1.00 28.62 44 GLY G C 1
ATOM 4642 O O . GLY G 1 44 ? 40.850 97.506 24.069 1.00 29.14 44 GLY G O 1
ATOM 4643 N N . ASP G 1 45 ? 41.925 96.792 22.267 1.00 29.67 45 ASP G N 1
ATOM 4644 C CA . ASP G 1 45 ? 42.410 98.114 21.908 1.00 27.91 45 ASP G CA 1
ATOM 4645 C C . ASP G 1 45 ? 41.747 98.566 20.615 1.00 27.57 45 ASP G C 1
ATOM 4646 O O . ASP G 1 45 ? 41.853 97.931 19.585 1.00 28.64 45 ASP G O 1
ATOM 4651 N N . VAL G 1 46 ? 41.064 99.692 20.710 1.00 29.43 46 VAL G N 1
ATOM 4652 C CA . VAL G 1 46 ? 40.309 100.271 19.609 1.00 29.62 46 VAL G CA 1
ATOM 4653 C C . VAL G 1 46 ? 40.900 101.647 19.233 1.00 29.69 46 VAL G C 1
ATOM 4654 O O . VAL G 1 46 ? 40.403 102.322 18.330 1.00 28.30 46 VAL G O 1
ATOM 4658 N N . VAL G 1 47 ? 41.982 102.040 19.911 1.00 28.82 47 VAL G N 1
ATOM 4659 C CA . VAL G 1 47 ? 42.650 103.339 19.646 1.00 29.39 47 VAL G CA 1
ATOM 4660 C C . VAL G 1 47 ? 44.067 103.255 19.052 1.00 32.31 47 VAL G C 1
ATOM 4661 O O . VAL G 1 47 ? 44.531 104.203 18.438 1.00 32.55 47 VAL G O 1
ATOM 4665 N N . GLY G 1 48 ? 44.765 102.139 19.233 1.00 33.44 48 GLY G N 1
ATOM 4666 C CA . GLY G 1 48 ? 46.135 102.013 18.726 1.00 31.29 48 GLY G CA 1
ATOM 4667 C C . GLY G 1 48 ? 47.222 102.454 19.709 1.00 29.82 48 GLY G C 1
ATOM 4668 O O . GLY G 1 48 ? 48.122 103.222 19.363 1.00 29.54 48 GLY G O 1
ATOM 4669 N N . ALA G 1 49 ? 47.138 101.969 20.947 1.00 29.14 49 ALA G N 1
ATOM 4670 C CA . ALA G 1 49 ? 48.102 102.326 21.977 1.00 28.47 49 ALA G CA 1
ATOM 4671 C C . ALA G 1 49 ? 49.346 101.411 21.975 1.00 28.23 49 ALA G C 1
ATOM 4672 O O . ALA G 1 49 ? 49.303 100.260 21.579 1.00 31.22 49 ALA G O 1
ATOM 4674 N N . GLY G 1 50 ? 50.466 101.934 22.448 1.00 28.37 50 GLY G N 1
ATOM 4675 C CA . GLY G 1 50 ? 51.716 101.170 22.480 1.00 26.44 50 GLY G CA 1
ATOM 4676 C C . GLY G 1 50 ? 52.397 101.143 23.834 1.00 25.25 50 GLY G C 1
ATOM 4677 O O . GLY G 1 50 ? 51.995 101.825 24.782 1.00 23.56 50 GLY G O 1
ATOM 4678 N N . LEU G 1 51 ? 53.461 100.357 23.903 1.00 26.96 51 LEU G N 1
ATOM 4679 C CA . LEU G 1 51 ? 54.212 100.125 25.137 1.00 26.71 51 LEU G CA 1
ATOM 4680 C C . LEU G 1 51 ? 54.509 101.401 25.913 1.00 24.84 51 LEU G C 1
ATOM 4681 O O . LEU G 1 51 ? 54.983 102.382 25.352 1.00 27.24 51 LEU G O 1
ATOM 4686 N N . ASN G 1 52 ? 54.215 101.368 27.207 1.00 23.65 52 ASN G N 1
ATOM 4687 C CA . ASN G 1 52 ? 54.466 102.469 28.145 1.00 25.72 52 ASN G CA 1
ATOM 4688 C C . ASN G 1 52 ? 53.542 103.684 28.061 1.00 28.03 52 ASN G C 1
ATOM 4689 O O . ASN G 1 52 ? 53.602 104.573 28.912 1.00 29.15 52 ASN G O 1
ATOM 4694 N N . GLU G 1 53 ? 52.697 103.741 27.041 1.00 26.77 53 GLU G N 1
ATOM 4695 C CA . GLU G 1 53 ? 51.750 104.840 26.945 1.00 24.25 53 GLU G CA 1
ATOM 4696 C C . GLU G 1 53 ? 50.719 104.779 28.073 1.00 24.25 53 GLU G C 1
ATOM 4697 O O . GLU G 1 53 ? 50.406 103.710 28.549 1.00 24.62 53 GLU G O 1
ATOM 4703 N N . TRP G 1 54 ? 50.236 105.942 28.517 1.00 26.59 54 TRP G N 1
ATOM 4704 C CA . TRP G 1 54 ? 49.159 106.041 29.504 1.00 23.12 54 TRP G CA 1
ATOM 4705 C C . TRP G 1 54 ? 47.866 106.041 28.752 1.00 24.19 54 TRP G C 1
ATOM 4706 O O . TRP G 1 54 ? 47.705 106.773 27.784 1.00 22.63 54 TRP G O 1
ATOM 4717 N N . VAL G 1 55 ? 46.918 105.251 29.246 1.00 25.54 55 VAL G N 1
ATOM 4718 C CA . VAL G 1 55 ? 45.679 105.032 28.521 1.00 23.15 55 VAL G CA 1
ATOM 4719 C C . VAL G 1 55 ? 44.443 105.074 29.423 1.00 26.68 55 VAL G C 1
ATOM 4720 O O . VAL G 1 55 ? 44.538 105.051 30.642 1.00 24.34 55 VAL G O 1
ATOM 4724 N N . LEU G 1 56 ? 43.284 105.246 28.791 1.00 27.59 56 LEU G N 1
ATOM 4725 C CA . LEU G 1 56 ? 41.982 105.202 29.473 1.00 27.14 56 LEU G CA 1
ATOM 4726 C C . LEU G 1 56 ? 41.357 103.851 29.198 1.00 27.23 56 LEU G C 1
ATOM 4727 O O . LEU G 1 56 ? 41.209 103.495 28.049 1.00 27.85 56 LEU G O 1
ATOM 4732 N N . VAL G 1 57 ? 40.980 103.157 30.268 1.00 28.01 57 VAL G N 1
ATOM 4733 C CA . VAL G 1 57 ? 40.378 101.838 30.196 1.00 27.30 57 VAL G CA 1
ATOM 4734 C C . VAL G 1 57 ? 38.944 101.862 30.755 1.00 26.91 57 VAL G C 1
ATOM 4735 O O . VAL G 1 57 ? 38.714 102.128 31.960 1.00 27.80 57 VAL G O 1
ATOM 4739 N N . ALA G 1 58 ? 38.010 101.561 29.851 1.00 24.00 58 ALA G N 1
ATOM 4740 C CA . ALA G 1 58 ? 36.567 101.408 30.123 1.00 23.62 58 ALA G CA 1
ATOM 4741 C C . ALA G 1 58 ? 36.220 99.968 30.555 1.00 25.59 58 ALA G C 1
ATOM 4742 O O . ALA G 1 58 ? 36.472 99.017 29.832 1.00 25.31 58 ALA G O 1
ATOM 4744 N N . ARG G 1 59 ? 35.621 99.796 31.729 1.00 25.70 59 ARG G N 1
ATOM 4745 C CA . ARG G 1 59 ? 35.329 98.434 32.249 1.00 25.11 59 ARG G CA 1
ATOM 4746 C C . ARG G 1 59 ? 33.878 98.010 32.194 1.00 27.05 59 ARG G C 1
ATOM 4747 O O . ARG G 1 59 ? 32.972 98.843 32.069 1.00 26.83 59 ARG G O 1
ATOM 4755 N N . GLY G 1 60 ? 33.668 96.703 32.235 1.00 21.71 60 GLY G N 1
ATOM 4756 C CA . GLY G 1 60 ? 32.322 96.211 32.197 1.00 22.25 60 GLY G CA 1
ATOM 4757 C C . GLY G 1 60 ? 31.682 96.356 30.820 1.00 21.41 60 GLY G C 1
ATOM 4758 O O . GLY G 1 60 ? 32.368 96.324 29.808 1.00 27.23 60 GLY G O 1
ATOM 4759 N N . SER G 1 61 ? 30.368 96.517 30.780 1.00 22.82 61 SER G N 1
ATOM 4760 C CA . SER G 1 61 ? 29.630 96.594 29.533 1.00 22.98 61 SER G CA 1
ATOM 4761 C C . SER G 1 61 ? 29.896 97.822 28.670 1.00 26.67 61 SER G C 1
ATOM 4762 O O . SER G 1 61 ? 29.397 97.889 27.539 1.00 27.56 61 SER G O 1
ATOM 4765 N N . ALA G 1 62 ? 30.661 98.763 29.227 1.00 29.55 62 ALA G N 1
ATOM 4766 C CA . ALA G 1 62 ? 31.121 99.997 28.584 1.00 26.54 62 ALA G CA 1
ATOM 4767 C C . ALA G 1 62 ? 32.069 99.628 27.447 1.00 27.49 62 ALA G C 1
ATOM 4768 O O . ALA G 1 62 ? 32.060 100.236 26.372 1.00 29.88 62 ALA G O 1
ATOM 4770 N N . ALA G 1 63 ? 32.857 98.589 27.704 1.00 30.70 63 ALA G N 1
ATOM 4771 C CA . ALA G 1 63 ? 33.864 98.075 26.792 1.00 29.56 63 ALA G CA 1
ATOM 4772 C C . ALA G 1 63 ? 33.237 97.470 25.536 1.00 28.74 63 ALA G C 1
ATOM 4773 O O . ALA G 1 63 ? 33.929 97.122 24.599 1.00 30.62 63 ALA G O 1
ATOM 4775 N N . ARG G 1 64 ? 31.921 97.333 25.493 1.00 29.17 64 ARG G N 1
ATOM 4776 C CA . ARG G 1 64 ? 31.317 96.790 24.292 1.00 30.64 64 ARG G CA 1
ATOM 4777 C C . ARG G 1 64 ? 30.533 97.809 23.541 1.00 32.36 64 ARG G C 1
ATOM 4778 O O . ARG G 1 64 ? 29.730 97.427 22.722 1.00 34.83 64 ARG G O 1
ATOM 4786 N N . LYS G 1 65 ? 30.770 99.086 23.810 1.00 38.69 65 LYS G N 1
ATOM 4787 C CA . LYS G 1 65 ? 29.974 100.160 23.203 1.00 37.95 65 LYS G CA 1
ATOM 4788 C C . LYS G 1 65 ? 30.623 100.885 22.022 1.00 41.07 65 LYS G C 1
ATOM 4789 O O . LYS G 1 65 ? 30.292 102.032 21.747 1.00 47.75 65 LYS G O 1
ATOM 4795 N N . GLU G 1 66 ? 31.507 100.227 21.289 1.00 42.83 66 GLU G N 1
ATOM 4796 C CA . GLU G 1 66 ? 32.039 100.866 20.086 1.00 46.61 66 GLU G CA 1
ATOM 4797 C C . GLU G 1 66 ? 31.406 100.160 18.869 1.00 46.29 66 GLU G C 1
ATOM 4798 O O . GLU G 1 66 ? 30.824 99.079 19.003 1.00 46.54 66 GLU G O 1
ATOM 4804 N N . ARG G 1 67 ? 31.526 100.771 17.695 1.00 48.49 67 ARG G N 1
ATOM 4805 C CA . ARG G 1 67 ? 30.873 100.284 16.487 1.00 49.81 67 ARG G CA 1
ATOM 4806 C C . ARG G 1 67 ? 30.624 98.779 16.368 1.00 50.52 67 ARG G C 1
ATOM 4807 O O . ARG G 1 67 ? 29.473 98.329 16.403 1.00 55.25 67 ARG G O 1
ATOM 4815 N N . GLY G 1 68 ? 31.670 97.985 16.210 1.00 45.20 68 GLY G N 1
ATOM 4816 C CA . GLY G 1 68 ? 31.450 96.549 16.004 1.00 43.32 68 GLY G CA 1
ATOM 4817 C C . GLY G 1 68 ? 31.738 95.613 17.162 1.00 41.13 68 GLY G C 1
ATOM 4818 O O . GLY G 1 68 ? 32.062 94.447 16.912 1.00 39.36 68 GLY G O 1
ATOM 4819 N N . ASN G 1 69 ? 31.581 96.100 18.403 1.00 38.17 69 ASN G N 1
ATOM 4820 C CA . ASN G 1 69 ? 31.945 95.308 19.589 1.00 35.87 69 ASN G CA 1
ATOM 4821 C C . ASN G 1 69 ? 30.831 94.873 20.509 1.00 33.98 69 ASN G C 1
ATOM 4822 O O . ASN G 1 69 ? 31.090 94.416 21.625 1.00 33.32 69 ASN G O 1
ATOM 4827 N N . GLY G 1 70 ? 29.602 95.051 20.055 1.00 34.13 70 GLY G N 1
ATOM 4828 C CA . GLY G 1 70 ? 28.441 94.756 20.893 1.00 35.55 70 GLY G CA 1
ATOM 4829 C C . GLY G 1 70 ? 28.249 93.306 21.301 1.00 35.46 70 GLY G C 1
ATOM 4830 O O . GLY G 1 70 ? 27.676 93.011 22.363 1.00 35.32 70 GLY G O 1
ATOM 4831 N N . ASP G 1 71 ? 28.740 92.409 20.455 1.00 35.20 71 ASP G N 1
ATOM 4832 C CA . ASP G 1 71 ? 28.563 90.968 20.654 1.00 36.03 71 ASP G CA 1
ATOM 4833 C C . ASP G 1 71 ? 29.841 90.247 21.007 1.00 34.30 71 ASP G C 1
ATOM 4834 O O . ASP G 1 71 ? 29.907 89.018 20.963 1.00 37.35 71 ASP G O 1
ATOM 4839 N N . ARG G 1 72 ? 30.850 91.017 21.384 1.00 34.16 72 ARG G N 1
ATOM 4840 C CA . ARG G 1 72 ? 32.143 90.449 21.742 1.00 34.16 72 ARG G CA 1
ATOM 4841 C C . ARG G 1 72 ? 32.231 90.300 23.221 1.00 30.76 72 ARG G C 1
ATOM 4842 O O . ARG G 1 72 ? 31.696 91.112 23.945 1.00 27.97 72 ARG G O 1
ATOM 4850 N N . PRO G 1 73 ? 32.926 89.255 23.681 1.00 31.48 73 PRO G N 1
ATOM 4851 C CA . PRO G 1 73 ? 33.082 89.054 25.116 1.00 30.33 73 PRO G CA 1
ATOM 4852 C C . PRO G 1 73 ? 34.104 89.974 25.768 1.00 29.46 73 PRO G C 1
ATOM 4853 O O . PRO G 1 73 ? 34.980 89.482 26.501 1.00 33.22 73 PRO G O 1
ATOM 4857 N N . LEU G 1 74 ? 33.974 91.278 25.548 1.00 26.14 74 LEU G N 1
ATOM 4858 C CA . LEU G 1 74 ? 34.905 92.257 26.128 1.00 25.86 74 LEU G CA 1
ATOM 4859 C C . LEU G 1 74 ? 34.425 92.892 27.440 1.00 25.82 74 LEU G C 1
ATOM 4860 O O . LEU G 1 74 ? 33.301 93.401 27.565 1.00 24.02 74 LEU G O 1
ATOM 4865 N N . ASP G 1 75 ? 35.310 92.757 28.433 1.00 29.49 75 ASP G N 1
ATOM 4866 C CA . ASP G 1 75 ? 35.133 93.282 29.809 1.00 27.31 75 ASP G CA 1
ATOM 4867 C C . ASP G 1 75 ? 35.997 94.533 30.103 1.00 27.98 75 ASP G C 1
ATOM 4868 O O . ASP G 1 75 ? 35.859 95.211 31.125 1.00 28.29 75 ASP G O 1
ATOM 4873 N N . ALA G 1 76 ? 36.900 94.852 29.194 1.00 27.37 76 ALA G N 1
ATOM 4874 C CA . ALA G 1 76 ? 37.787 95.972 29.346 1.00 23.69 76 ALA G CA 1
ATOM 4875 C C . ALA G 1 76 ? 38.202 96.436 27.981 1.00 26.41 76 ALA G C 1
ATOM 4876 O O . ALA G 1 76 ? 38.565 95.623 27.138 1.00 27.43 76 ALA G O 1
ATOM 4878 N N . MET G 1 77 ? 38.162 97.738 27.762 1.00 28.03 77 MET G N 1
ATOM 4879 C CA . MET G 1 77 ? 38.535 98.297 26.492 1.00 26.67 77 MET G CA 1
ATOM 4880 C C . MET G 1 77 ? 39.397 99.528 26.660 1.00 25.58 77 MET G C 1
ATOM 4881 O O . MET G 1 77 ? 39.102 100.360 27.506 1.00 27.80 77 MET G O 1
ATOM 4886 N N . VAL G 1 78 ? 40.446 99.640 25.851 1.00 26.29 78 VAL G N 1
ATOM 4887 C CA . VAL G 1 78 ? 41.275 100.857 25.811 1.00 25.71 78 VAL G CA 1
ATOM 4888 C C . VAL G 1 78 ? 40.557 101.824 24.863 1.00 25.54 78 VAL G C 1
ATOM 4889 O O . VAL G 1 78 ? 40.483 101.615 23.655 1.00 21.75 78 VAL G O 1
ATOM 4893 N N . VAL G 1 79 ? 40.002 102.863 25.474 1.00 27.97 79 VAL G N 1
ATOM 4894 C CA . VAL G 1 79 ? 39.139 103.865 24.855 1.00 26.06 79 VAL G CA 1
ATOM 4895 C C . VAL G 1 79 ? 39.788 105.211 24.491 1.00 26.08 79 VAL G C 1
ATOM 4896 O O . VAL G 1 79 ? 39.213 106.031 23.751 1.00 22.63 79 VAL G O 1
ATOM 4900 N N . GLY G 1 80 ? 41.001 105.418 25.001 1.00 23.85 80 GLY G N 1
ATOM 4901 C CA . GLY G 1 80 ? 41.757 106.608 24.711 1.00 22.83 80 GLY G CA 1
ATOM 4902 C C . GLY G 1 80 ? 43.163 106.609 25.282 1.00 24.57 80 GLY G C 1
ATOM 4903 O O . GLY G 1 80 ? 43.436 105.917 26.281 1.00 21.94 80 GLY G O 1
ATOM 4904 N N . ILE G 1 81 ? 44.027 107.418 24.621 1.00 26.04 81 ILE G N 1
ATOM 4905 C CA . ILE G 1 81 ? 45.417 107.631 25.033 1.00 25.64 81 ILE G CA 1
ATOM 4906 C C . ILE G 1 81 ? 45.482 108.976 25.708 1.00 29.07 81 ILE G C 1
ATOM 4907 O O . ILE G 1 81 ? 44.934 109.940 25.212 1.00 31.45 81 ILE G O 1
ATOM 4912 N N . ILE G 1 82 ? 46.159 109.027 26.848 1.00 29.34 82 ILE G N 1
ATOM 4913 C CA . ILE G 1 82 ? 46.173 110.215 27.705 1.00 27.35 82 ILE G CA 1
ATOM 4914 C C . ILE G 1 82 ? 47.310 111.151 27.365 1.00 27.53 82 ILE G C 1
ATOM 4915 O O . ILE G 1 82 ? 48.470 110.741 27.361 1.00 30.65 82 ILE G O 1
ATOM 4920 N N . ASP G 1 83 ? 46.976 112.401 27.026 1.00 28.82 83 ASP G N 1
ATOM 4921 C CA . ASP G 1 83 ? 48.018 113.414 26.775 1.00 29.14 83 ASP G CA 1
ATOM 4922 C C . ASP G 1 83 ? 48.432 114.077 28.082 1.00 29.01 83 ASP G C 1
ATOM 4923 O O . ASP G 1 83 ? 49.603 114.111 28.415 1.00 27.55 83 ASP G O 1
ATOM 4928 N N . THR G 1 84 ? 47.480 114.495 28.899 1.00 29.60 84 THR G N 1
ATOM 4929 C CA . THR G 1 84 ? 47.853 115.122 30.167 1.00 28.82 84 THR G CA 1
ATOM 4930 C C . THR G 1 84 ? 46.796 114.837 31.254 1.00 28.84 84 THR G C 1
ATOM 4931 O O . THR G 1 84 ? 45.609 114.620 30.934 1.00 25.40 84 THR G O 1
ATOM 4935 N N . VAL G 1 85 ? 47.277 114.692 32.500 1.00 30.02 85 VAL G N 1
ATOM 4936 C CA . VAL G 1 85 ? 46.445 114.582 33.717 1.00 30.74 85 VAL G CA 1
ATOM 4937 C C . VAL G 1 85 ? 46.847 115.773 34.614 1.00 34.39 85 VAL G C 1
ATOM 4938 O O . VAL G 1 85 ? 47.997 115.876 35.067 1.00 35.67 85 VAL G O 1
ATOM 4942 N N . ASN G 1 86 ? 45.898 116.677 34.842 1.00 36.57 86 ASN G N 1
ATOM 4943 C CA . ASN G 1 86 ? 46.122 117.913 35.577 1.00 36.94 86 ASN G CA 1
ATOM 4944 C C . ASN G 1 86 ? 45.445 117.944 36.930 1.00 37.99 86 ASN G C 1
ATOM 4945 O O . ASN G 1 86 ? 44.233 117.868 36.998 1.00 37.11 86 ASN G O 1
ATOM 4950 N N . VAL G 1 87 ? 46.227 118.132 37.989 1.00 38.89 87 VAL G N 1
ATOM 4951 C CA . VAL G 1 87 ? 45.704 118.215 39.342 1.00 40.93 87 VAL G CA 1
ATOM 4952 C C . VAL G 1 87 ? 45.889 119.631 39.903 1.00 44.26 87 VAL G C 1
ATOM 4953 O O . VAL G 1 87 ? 46.160 120.568 39.143 1.00 46.67 87 VAL G O 1
ATOM 4957 N N . ALA G 1 88 ? 45.680 119.803 41.208 1.00 47.08 88 ALA G N 1
ATOM 4958 C CA . ALA G 1 88 ? 45.799 121.106 41.877 1.00 47.43 88 ALA G CA 1
ATOM 4959 C C . ALA G 1 88 ? 47.243 121.569 41.962 1.00 49.28 88 ALA G C 1
ATOM 4960 O O . ALA G 1 88 ? 47.538 122.764 41.856 1.00 50.04 88 ALA G O 1
ATOM 4962 N N . SER G 1 89 ? 48.135 120.612 42.202 1.00 50.43 89 SER G N 1
ATOM 4963 C CA . SER G 1 89 ? 49.578 120.891 42.283 1.00 49.77 89 SER G CA 1
ATOM 4964 C C . SER G 1 89 ? 50.120 121.283 40.919 1.00 50.53 89 SER G C 1
ATOM 4965 O O . SER G 1 89 ? 51.145 121.974 40.817 1.00 52.22 89 SER G O 1
ATOM 4968 N N . GLY G 1 90 ? 49.436 120.806 39.880 1.00 50.75 90 GLY G N 1
ATOM 4969 C CA . GLY G 1 90 ? 49.803 121.081 38.499 1.00 48.87 90 GLY G CA 1
ATOM 4970 C C . GLY G 1 90 ? 49.662 119.814 37.690 1.00 48.61 90 GLY G C 1
ATOM 4971 O O . GLY G 1 90 ? 48.812 118.976 37.973 1.00 48.96 90 GLY G O 1
ATOM 4972 N N . SER G 1 91 ? 50.519 119.667 36.691 1.00 48.46 91 SER G N 1
ATOM 4973 C CA . SER G 1 91 ? 50.498 118.509 35.811 1.00 46.60 91 SER G CA 1
ATOM 4974 C C . SER G 1 91 ? 51.043 117.253 36.507 1.00 47.10 91 SER G C 1
ATOM 4975 O O . SER G 1 91 ? 52.157 117.233 37.027 1.00 48.28 91 SER G O 1
ATOM 4978 N N . LEU G 1 92 ? 50.229 116.207 36.537 1.00 45.72 92 LEU G N 1
ATOM 4979 C CA . LEU G 1 92 ? 50.611 114.915 37.107 1.00 44.77 92 LEU G CA 1
ATOM 4980 C C . LEU G 1 92 ? 51.286 114.064 36.017 1.00 44.58 92 LEU G C 1
ATOM 4981 O O . LEU G 1 92 ? 52.186 113.255 36.276 1.00 43.96 92 LEU G O 1
ATOM 4986 N N . TYR G 1 93 ? 50.849 114.286 34.782 1.00 41.99 93 TYR G N 1
ATOM 4987 C CA . TYR G 1 93 ? 51.421 113.618 33.629 1.00 40.96 93 TYR G CA 1
ATOM 4988 C C . TYR G 1 93 ? 51.235 114.449 32.380 1.00 42.55 93 TYR G C 1
ATOM 4989 O O . TYR G 1 93 ? 50.183 115.059 32.177 1.00 42.50 93 TYR G O 1
ATOM 4998 N N . ASN G 1 94 ? 52.276 114.450 31.559 1.00 43.66 94 ASN G N 1
ATOM 4999 C CA . ASN G 1 94 ? 52.270 115.114 30.270 1.00 44.89 94 ASN G CA 1
ATOM 5000 C C . ASN G 1 94 ? 53.013 114.151 29.357 1.00 45.48 94 ASN G C 1
ATOM 5001 O O . ASN G 1 94 ? 54.160 113.810 29.645 1.00 46.61 94 ASN G O 1
ATOM 5006 N N . LYS G 1 95 ? 52.391 113.688 28.273 1.00 45.24 95 LYS G N 1
ATOM 5007 C CA . LYS G 1 95 ? 53.100 112.716 27.418 1.00 46.91 95 LYS G CA 1
ATOM 5008 C C . LYS G 1 95 ? 54.378 113.290 26.752 1.00 49.24 95 LYS G C 1
ATOM 5009 O O . LYS G 1 95 ? 55.224 112.527 26.294 1.00 51.08 95 LYS G O 1
ATOM 5015 N N . ARG G 1 96 ? 54.536 114.615 26.798 1.00 49.79 96 ARG G N 1
ATOM 5016 C CA . ARG G 1 96 ? 55.683 115.341 26.263 1.00 52.74 96 ARG G CA 1
ATOM 5017 C C . ARG G 1 96 ? 56.391 116.153 27.344 1.00 50.87 96 ARG G C 1
ATOM 5018 O O . ARG G 1 96 ? 57.055 115.609 28.219 1.00 51.03 96 ARG G O 1
ATOM 5026 N N . MET H 1 1 ? 26.128 104.855 44.687 1.00 24.87 1 MET H N 1
ATOM 5027 C CA . MET H 1 1 ? 26.963 105.964 44.225 1.00 18.70 1 MET H CA 1
ATOM 5028 C C . MET H 1 1 ? 28.122 106.192 45.175 1.00 26.49 1 MET H C 1
ATOM 5029 O O . MET H 1 1 ? 28.053 105.954 46.373 1.00 25.85 1 MET H O 1
ATOM 5034 N N . GLN H 1 2 ? 29.241 106.662 44.659 1.00 29.83 2 GLN H N 1
ATOM 5035 C CA . GLN H 1 2 ? 30.333 106.927 45.547 1.00 26.27 2 GLN H CA 1
ATOM 5036 C C . GLN H 1 2 ? 30.543 108.421 45.788 1.00 26.88 2 GLN H C 1
ATOM 5037 O O . GLN H 1 2 ? 30.506 109.198 44.830 1.00 25.61 2 GLN H O 1
ATOM 5043 N N . LEU H 1 3 ? 30.849 108.783 47.033 1.00 28.89 3 LEU H N 1
ATOM 5044 C CA . LEU H 1 3 ? 31.207 110.124 47.367 1.00 26.74 3 LEU H CA 1
ATOM 5045 C C . LEU H 1 3 ? 32.618 110.249 46.822 1.00 26.01 3 LEU H C 1
ATOM 5046 O O . LEU H 1 3 ? 33.406 109.338 46.955 1.00 24.71 3 LEU H O 1
ATOM 5051 N N . ALA H 1 4 ? 32.964 111.386 46.250 1.00 25.49 4 ALA H N 1
ATOM 5052 C CA . ALA H 1 4 ? 34.294 111.608 45.686 1.00 26.64 4 ALA H CA 1
ATOM 5053 C C . ALA H 1 4 ? 34.593 113.106 45.637 1.00 27.60 4 ALA H C 1
ATOM 5054 O O . ALA H 1 4 ? 33.678 113.932 45.675 1.00 28.52 4 ALA H O 1
ATOM 5056 N N . LYS H 1 5 ? 35.877 113.424 45.528 1.00 27.35 5 LYS H N 1
ATOM 5057 C CA . LYS H 1 5 ? 36.379 114.792 45.448 1.00 28.31 5 LYS H CA 1
ATOM 5058 C C . LYS H 1 5 ? 37.051 114.957 44.086 1.00 26.72 5 LYS H C 1
ATOM 5059 O O . LYS H 1 5 ? 37.711 114.032 43.603 1.00 23.06 5 LYS H O 1
ATOM 5065 N N . VAL H 1 6 ? 36.864 116.111 43.451 1.00 24.20 6 VAL H N 1
ATOM 5066 C CA . VAL H 1 6 ? 37.440 116.316 42.118 1.00 22.75 6 VAL H CA 1
ATOM 5067 C C . VAL H 1 6 ? 38.870 116.715 42.211 1.00 23.62 6 VAL H C 1
ATOM 5068 O O . VAL H 1 6 ? 39.175 117.768 42.778 1.00 23.78 6 VAL H O 1
ATOM 5072 N N . LEU H 1 7 ? 39.739 115.860 41.677 1.00 26.10 7 LEU H N 1
ATOM 5073 C CA . LEU H 1 7 ? 41.195 116.069 41.727 1.00 27.58 7 LEU H CA 1
ATOM 5074 C C . LEU H 1 7 ? 41.761 116.916 40.583 1.00 28.95 7 LEU H C 1
ATOM 5075 O O . LEU H 1 7 ? 42.669 117.726 40.785 1.00 29.74 7 LEU H O 1
ATOM 5080 N N . GLY H 1 8 ? 41.217 116.704 39.385 1.00 30.01 8 GLY H N 1
ATOM 5081 C CA . GLY H 1 8 ? 41.686 117.389 38.189 1.00 29.07 8 GLY H CA 1
ATOM 5082 C C . GLY H 1 8 ? 40.954 116.934 36.941 1.00 30.11 8 GLY H C 1
ATOM 5083 O O . GLY H 1 8 ? 39.846 116.382 37.043 1.00 27.78 8 GLY H O 1
ATOM 5084 N N . THR H 1 9 ? 41.577 117.181 35.782 1.00 30.81 9 THR H N 1
ATOM 5085 C CA . THR H 1 9 ? 41.002 116.853 34.494 1.00 30.65 9 THR H CA 1
ATOM 5086 C C . THR H 1 9 ? 41.982 115.999 33.699 1.00 32.20 9 THR H C 1
ATOM 5087 O O . THR H 1 9 ? 43.181 116.089 33.905 1.00 31.67 9 THR H O 1
ATOM 5091 N N . VAL H 1 10 ? 41.447 115.137 32.832 1.00 30.94 10 VAL H N 1
ATOM 5092 C CA . VAL H 1 10 ? 42.241 114.233 32.030 1.00 28.21 10 VAL H CA 1
ATOM 5093 C C . VAL H 1 10 ? 41.923 114.629 30.582 1.00 28.61 10 VAL H C 1
ATOM 5094 O O . VAL H 1 10 ? 40.751 114.742 30.197 1.00 31.94 10 VAL H O 1
ATOM 5098 N N . VAL H 1 11 ? 42.988 114.923 29.830 1.00 26.80 11 VAL H N 1
ATOM 5099 C CA . VAL H 1 11 ? 42.897 115.299 28.430 1.00 25.76 11 VAL H CA 1
ATOM 5100 C C . VAL H 1 11 ? 43.424 114.136 27.562 1.00 29.18 11 VAL H C 1
ATOM 5101 O O . VAL H 1 11 ? 44.507 113.589 27.789 1.00 31.66 11 VAL H O 1
ATOM 5105 N N . SER H 1 12 ? 42.583 113.729 26.613 1.00 28.06 12 SER H N 1
ATOM 5106 C CA . SER H 1 12 ? 42.867 112.670 25.645 1.00 28.28 12 SER H CA 1
ATOM 5107 C C . SER H 1 12 ? 42.445 113.174 24.282 1.00 29.50 12 SER H C 1
ATOM 5108 O O . SER H 1 12 ? 41.300 113.597 24.099 1.00 28.55 12 SER H O 1
ATOM 5111 N N . THR H 1 13 ? 43.387 113.118 23.347 1.00 30.60 13 THR H N 1
ATOM 5112 C CA . THR H 1 13 ? 43.175 113.546 21.985 1.00 30.54 13 THR H CA 1
ATOM 5113 C C . THR H 1 13 ? 42.976 112.341 21.039 1.00 32.21 13 THR H C 1
ATOM 5114 O O . THR H 1 13 ? 42.089 112.348 20.185 1.00 32.86 13 THR H O 1
ATOM 5118 N N . SER H 1 14 ? 43.769 111.286 21.248 1.00 30.81 14 SER H N 1
ATOM 5119 C CA . SER H 1 14 ? 43.612 110.037 20.517 1.00 30.07 14 SER H CA 1
ATOM 5120 C C . SER H 1 14 ? 42.630 109.171 21.320 1.00 30.46 14 SER H C 1
ATOM 5121 O O . SER H 1 14 ? 42.979 108.541 22.330 1.00 31.98 14 SER H O 1
ATOM 5124 N N . LYS H 1 15 ? 41.383 109.172 20.868 1.00 28.61 15 LYS H N 1
ATOM 5125 C CA . LYS H 1 15 ? 40.314 108.437 21.530 1.00 29.73 15 LYS H CA 1
ATOM 5126 C C . LYS H 1 15 ? 39.183 108.021 20.610 1.00 30.12 15 LYS H C 1
ATOM 5127 O O . LYS H 1 15 ? 39.082 108.486 19.491 1.00 29.24 15 LYS H O 1
ATOM 5133 N N . THR H 1 16 ? 38.294 107.190 21.135 1.00 29.86 16 THR H N 1
ATOM 5134 C CA . THR H 1 16 ? 37.147 106.729 20.378 1.00 30.69 16 THR H CA 1
ATOM 5135 C C . THR H 1 16 ? 36.176 107.880 20.093 1.00 32.80 16 THR H C 1
ATOM 5136 O O . THR H 1 16 ? 36.011 108.775 20.916 1.00 33.33 16 THR H O 1
ATOM 5140 N N . PRO H 1 17 ? 35.548 107.871 18.904 1.00 35.39 17 PRO H N 1
ATOM 5141 C CA . PRO H 1 17 ? 34.614 108.908 18.484 1.00 35.11 17 PRO H CA 1
ATOM 5142 C C . PRO H 1 17 ? 33.430 109.080 19.416 1.00 36.48 17 PRO H C 1
ATOM 5143 O O . PRO H 1 17 ? 32.828 110.157 19.442 1.00 39.36 17 PRO H O 1
ATOM 5147 N N . ASN H 1 18 ? 33.107 108.041 20.181 1.00 37.37 18 ASN H N 1
ATOM 5148 C CA . ASN H 1 18 ? 32.005 108.123 21.151 1.00 35.27 18 ASN H CA 1
ATOM 5149 C C . ASN H 1 18 ? 32.402 108.855 22.406 1.00 34.09 18 ASN H C 1
ATOM 5150 O O . ASN H 1 18 ? 31.568 109.091 23.262 1.00 37.20 18 ASN H O 1
ATOM 5155 N N . LEU H 1 19 ? 33.670 109.228 22.513 1.00 31.31 19 LEU H N 1
ATOM 5156 C CA . LEU H 1 19 ? 34.180 109.948 23.688 1.00 30.36 19 LEU H CA 1
ATOM 5157 C C . LEU H 1 19 ? 34.464 111.400 23.374 1.00 32.65 19 LEU H C 1
ATOM 5158 O O . LEU H 1 19 ? 35.054 112.114 24.189 1.00 33.26 19 LEU H O 1
ATOM 5163 N N . THR H 1 20 ? 34.036 111.815 22.184 1.00 33.99 20 THR H N 1
ATOM 5164 C CA . THR H 1 20 ? 34.226 113.189 21.729 1.00 34.34 20 THR H CA 1
ATOM 5165 C C . THR H 1 20 ? 33.118 114.064 22.293 1.00 36.97 20 THR H C 1
ATOM 5166 O O . THR H 1 20 ? 31.916 113.742 22.149 1.00 39.10 20 THR H O 1
ATOM 5170 N N . GLY H 1 21 ? 33.543 115.151 22.948 1.00 36.81 21 GLY H N 1
ATOM 5171 C CA . GLY H 1 21 ? 32.632 116.078 23.621 1.00 34.44 21 GLY H CA 1
ATOM 5172 C C . GLY H 1 21 ? 32.377 115.716 25.075 1.00 34.43 21 GLY H C 1
ATOM 5173 O O . GLY H 1 21 ? 31.593 116.378 25.756 1.00 34.55 21 GLY H O 1
ATOM 5174 N N . VAL H 1 22 ? 33.025 114.670 25.577 1.00 33.38 22 VAL H N 1
ATOM 5175 C CA . VAL H 1 22 ? 32.855 114.277 26.977 1.00 30.89 22 VAL H CA 1
ATOM 5176 C C . VAL H 1 22 ? 33.973 114.886 27.873 1.00 29.89 22 VAL H C 1
ATOM 5177 O O . VAL H 1 22 ? 35.144 114.774 27.594 1.00 30.80 22 VAL H O 1
ATOM 5181 N N . LYS H 1 23 ? 33.587 115.620 28.904 1.00 30.06 23 LYS H N 1
ATOM 5182 C CA . LYS H 1 23 ? 34.529 116.219 29.827 1.00 30.08 23 LYS H CA 1
ATOM 5183 C C . LYS H 1 23 ? 35.007 115.121 30.731 1.00 27.91 23 LYS H C 1
ATOM 5184 O O . LYS H 1 23 ? 34.203 114.410 31.285 1.00 34.40 23 LYS H O 1
ATOM 5190 N N . LEU H 1 24 ? 36.304 114.967 30.901 1.00 26.59 24 LEU H N 1
ATOM 5191 C CA . LEU H 1 24 ? 36.779 113.848 31.683 1.00 26.98 24 LEU H CA 1
ATOM 5192 C C . LEU H 1 24 ? 37.430 114.316 32.981 1.00 25.01 24 LEU H C 1
ATOM 5193 O O . LEU H 1 24 ? 38.460 114.956 32.992 1.00 25.88 24 LEU H O 1
ATOM 5198 N N . LEU H 1 25 ? 36.838 113.916 34.085 1.00 26.64 25 LEU H N 1
ATOM 5199 C CA . LEU H 1 25 ? 37.325 114.269 35.400 1.00 26.92 25 LEU H CA 1
ATOM 5200 C C . LEU H 1 25 ? 37.923 113.146 36.221 1.00 23.55 25 LEU H C 1
ATOM 5201 O O . LEU H 1 25 ? 37.335 112.073 36.387 1.00 24.70 25 LEU H O 1
ATOM 5206 N N . LEU H 1 26 ? 39.080 113.446 36.798 1.00 23.46 26 LEU H N 1
ATOM 5207 C CA . LEU H 1 26 ? 39.727 112.552 37.767 1.00 23.12 26 LEU H CA 1
ATOM 5208 C C . LEU H 1 26 ? 39.116 112.805 39.146 1.00 24.79 26 LEU H C 1
ATOM 5209 O O . LEU H 1 26 ? 39.357 113.816 39.760 1.00 27.89 26 LEU H O 1
ATOM 5214 N N . VAL H 1 27 ? 38.314 111.869 39.627 1.00 27.79 27 VAL H N 1
ATOM 5215 C CA . VAL H 1 27 ? 37.579 111.978 40.888 1.00 25.41 27 VAL H CA 1
ATOM 5216 C C . VAL H 1 27 ? 38.028 110.914 41.865 1.00 26.81 27 VAL H C 1
ATOM 5217 O O . VAL H 1 27 ? 37.901 109.733 41.600 1.00 26.59 27 VAL H O 1
ATOM 5221 N N . GLN H 1 28 ? 38.641 111.331 42.962 1.00 24.65 28 GLN H N 1
ATOM 5222 C CA . GLN H 1 28 ? 39.136 110.413 43.980 1.00 22.26 28 GLN H CA 1
ATOM 5223 C C . GLN H 1 28 ? 38.033 110.006 44.959 1.00 26.37 28 GLN H C 1
ATOM 5224 O O . GLN H 1 28 ? 37.337 110.860 45.504 1.00 28.28 28 GLN H O 1
ATOM 5230 N N . PHE H 1 29 ? 37.868 108.708 45.228 1.00 27.88 29 PHE H N 1
ATOM 5231 C CA . PHE H 1 29 ? 36.801 108.307 46.149 1.00 25.69 29 PHE H CA 1
ATOM 5232 C C . PHE H 1 29 ? 37.105 108.677 47.602 1.00 29.78 29 PHE H C 1
ATOM 5233 O O . PHE H 1 29 ? 38.277 108.783 48.040 1.00 27.23 29 PHE H O 1
ATOM 5241 N N . LEU H 1 30 ? 36.002 108.898 48.326 1.00 29.35 30 LEU H N 1
ATOM 5242 C CA . LEU H 1 30 ? 36.027 109.215 49.756 1.00 27.47 30 LEU H CA 1
ATOM 5243 C C . LEU H 1 30 ? 35.298 108.136 50.530 1.00 29.33 30 LEU H C 1
ATOM 5244 O O . LEU H 1 30 ? 34.359 107.489 50.034 1.00 25.79 30 LEU H O 1
ATOM 5249 N N . ASP H 1 31 ? 35.684 107.969 51.777 1.00 31.32 31 ASP H N 1
ATOM 5250 C CA . ASP H 1 31 ? 35.015 106.983 52.597 1.00 32.49 31 ASP H CA 1
ATOM 5251 C C . ASP H 1 31 ? 33.883 107.634 53.402 1.00 34.66 31 ASP H C 1
ATOM 5252 O O . ASP H 1 31 ? 33.569 108.829 53.222 1.00 34.33 31 ASP H O 1
ATOM 5257 N N . THR H 1 32 ? 33.288 106.852 54.308 1.00 36.09 32 THR H N 1
ATOM 5258 C CA . THR H 1 32 ? 32.126 107.312 55.093 1.00 35.47 32 THR H CA 1
ATOM 5259 C C . THR H 1 32 ? 32.467 108.398 56.110 1.00 37.50 32 THR H C 1
ATOM 5260 O O . THR H 1 32 ? 31.552 108.963 56.681 1.00 38.05 32 THR H O 1
ATOM 5264 N N . LYS H 1 33 ? 33.760 108.650 56.350 1.00 38.81 33 LYS H N 1
ATOM 5265 C CA . LYS H 1 33 ? 34.242 109.722 57.258 1.00 39.16 33 LYS H CA 1
ATOM 5266 C C . LYS H 1 33 ? 34.821 110.916 56.479 1.00 38.78 33 LYS H C 1
ATOM 5267 O O . LYS H 1 33 ? 35.614 111.688 57.027 1.00 36.63 33 LYS H O 1
ATOM 5273 N N . GLY H 1 34 ? 34.468 111.015 55.192 1.00 38.83 34 GLY H N 1
ATOM 5274 C CA . GLY H 1 34 ? 34.983 112.059 54.279 1.00 38.31 34 GLY H CA 1
ATOM 5275 C C . GLY H 1 34 ? 36.474 111.986 53.950 1.00 37.48 34 GLY H C 1
ATOM 5276 O O . GLY H 1 34 ? 37.068 112.951 53.464 1.00 35.59 34 GLY H O 1
ATOM 5277 N N . GLN H 1 35 ? 37.073 110.826 54.196 1.00 37.23 35 GLN H N 1
ATOM 5278 C CA . GLN H 1 35 ? 38.502 110.646 54.048 1.00 38.61 35 GLN H CA 1
ATOM 5279 C C . GLN H 1 35 ? 38.833 110.014 52.704 1.00 38.32 35 GLN H C 1
ATOM 5280 O O . GLN H 1 35 ? 38.141 109.101 52.298 1.00 36.63 35 GLN H O 1
ATOM 5286 N N . PRO H 1 36 ? 39.889 110.492 52.024 1.00 38.44 36 PRO H N 1
ATOM 5287 C CA . PRO H 1 36 ? 40.324 110.002 50.711 1.00 38.08 36 PRO H CA 1
ATOM 5288 C C . PRO H 1 36 ? 40.781 108.553 50.588 1.00 38.17 36 PRO H C 1
ATOM 5289 O O . PRO H 1 36 ? 41.712 108.138 51.271 1.00 38.37 36 PRO H O 1
ATOM 5293 N N . LEU H 1 37 ? 40.157 107.821 49.664 1.00 38.97 37 LEU H N 1
ATOM 5294 C CA . LEU H 1 37 ? 40.497 106.422 49.375 1.00 38.60 37 LEU H CA 1
ATOM 5295 C C . LEU H 1 37 ? 41.435 106.333 48.152 1.00 40.88 37 LEU H C 1
ATOM 5296 O O . LEU H 1 37 ? 41.642 107.307 47.416 1.00 42.78 37 LEU H O 1
ATOM 5301 N N . GLU H 1 38 ? 42.032 105.164 47.972 1.00 41.40 38 GLU H N 1
ATOM 5302 C CA . GLU H 1 38 ? 42.943 104.927 46.868 1.00 40.51 38 GLU H CA 1
ATOM 5303 C C . GLU H 1 38 ? 42.118 104.825 45.602 1.00 37.07 38 GLU H C 1
ATOM 5304 O O . GLU H 1 38 ? 42.546 105.284 44.548 1.00 36.84 38 GLU H O 1
ATOM 5310 N N . ARG H 1 39 ? 40.951 104.199 45.715 1.00 35.89 39 ARG H N 1
ATOM 5311 C CA . ARG H 1 39 ? 40.038 104.048 44.602 1.00 37.04 39 ARG H CA 1
ATOM 5312 C C . ARG H 1 39 ? 39.780 105.401 44.000 1.00 33.23 39 ARG H C 1
ATOM 5313 O O . ARG H 1 39 ? 39.700 106.390 44.706 1.00 29.86 39 ARG H O 1
ATOM 5321 N N . TYR H 1 40 ? 39.594 105.421 42.688 1.00 31.55 40 TYR H N 1
ATOM 5322 C CA . TYR H 1 40 ? 39.274 106.659 41.969 1.00 30.81 40 TYR H CA 1
ATOM 5323 C C . TYR H 1 40 ? 38.573 106.226 40.723 1.00 26.12 40 TYR H C 1
ATOM 5324 O O . TYR H 1 40 ? 38.441 105.024 40.482 1.00 25.07 40 TYR H O 1
ATOM 5333 N N . GLU H 1 41 ? 38.160 107.198 39.931 1.00 28.30 41 GLU H N 1
ATOM 5334 C CA . GLU H 1 41 ? 37.644 106.955 38.579 1.00 28.40 41 GLU H CA 1
ATOM 5335 C C . GLU H 1 41 ? 37.974 108.156 37.705 1.00 26.61 41 GLU H C 1
ATOM 5336 O O . GLU H 1 41 ? 38.125 109.275 38.194 1.00 28.01 41 GLU H O 1
ATOM 5342 N N . VAL H 1 42 ? 38.161 107.900 36.422 1.00 24.21 42 VAL H N 1
ATOM 5343 C CA . VAL H 1 42 ? 38.214 109.011 35.486 1.00 25.97 42 VAL H CA 1
ATOM 5344 C C . VAL H 1 42 ? 36.766 108.947 35.014 1.00 24.65 42 VAL H C 1
ATOM 5345 O O . VAL H 1 42 ? 36.360 107.985 34.411 1.00 23.53 42 VAL H O 1
ATOM 5349 N N . ALA H 1 43 ? 35.981 109.947 35.376 1.00 24.96 43 ALA H N 1
ATOM 5350 C CA . ALA H 1 43 ? 34.562 109.965 35.091 1.00 24.79 43 ALA H CA 1
ATOM 5351 C C . ALA H 1 43 ? 34.229 111.074 34.153 1.00 24.43 43 ALA H C 1
ATOM 5352 O O . ALA H 1 43 ? 34.939 112.055 34.165 1.00 24.42 43 ALA H O 1
ATOM 5354 N N . GLY H 1 44 ? 33.185 110.889 33.330 1.00 24.36 44 GLY H N 1
ATOM 5355 C CA . GLY H 1 44 ? 32.681 111.918 32.447 1.00 22.60 44 GLY H CA 1
ATOM 5356 C C . GLY H 1 44 ? 31.867 112.797 33.389 1.00 28.84 44 GLY H C 1
ATOM 5357 O O . GLY H 1 44 ? 31.298 112.355 34.414 1.00 29.32 44 GLY H O 1
ATOM 5358 N N . ASP H 1 45 ? 31.785 114.075 33.049 1.00 29.77 45 ASP H N 1
ATOM 5359 C CA . ASP H 1 45 ? 31.050 115.044 33.848 1.00 27.75 45 ASP H CA 1
ATOM 5360 C C . ASP H 1 45 ? 29.902 115.615 33.014 1.00 27.92 45 ASP H C 1
ATOM 5361 O O . ASP H 1 45 ? 30.134 116.197 31.939 1.00 28.61 45 ASP H O 1
ATOM 5366 N N . VAL H 1 46 ? 28.699 115.476 33.575 1.00 29.13 46 VAL H N 1
ATOM 5367 C CA . VAL H 1 46 ? 27.460 115.883 32.945 1.00 29.44 46 VAL H CA 1
ATOM 5368 C C . VAL H 1 46 ? 26.731 116.936 33.788 1.00 29.68 46 VAL H C 1
ATOM 5369 O O . VAL H 1 46 ? 25.657 117.396 33.402 1.00 28.26 46 VAL H O 1
ATOM 5373 N N . VAL H 1 47 ? 27.372 117.348 34.884 1.00 28.95 47 VAL H N 1
ATOM 5374 C CA . VAL H 1 47 ? 26.854 118.348 35.824 1.00 29.52 47 VAL H CA 1
ATOM 5375 C C . VAL H 1 47 ? 27.684 119.655 35.943 1.00 32.69 47 VAL H C 1
ATOM 5376 O O . VAL H 1 47 ? 27.158 120.683 36.337 1.00 32.53 47 VAL H O 1
ATOM 5380 N N . GLY H 1 48 ? 28.981 119.614 35.630 1.00 33.98 48 GLY H N 1
ATOM 5381 C CA . GLY H 1 48 ? 29.842 120.808 35.690 1.00 31.75 48 GLY H CA 1
ATOM 5382 C C . GLY H 1 48 ? 30.572 121.024 37.006 1.00 29.43 48 GLY H C 1
ATOM 5383 O O . GLY H 1 48 ? 30.586 122.101 37.576 1.00 29.78 48 GLY H O 1
ATOM 5384 N N . ALA H 1 49 ? 31.187 119.981 37.498 1.00 28.96 49 ALA H N 1
ATOM 5385 C CA . ALA H 1 49 ? 31.889 120.062 38.779 1.00 28.49 49 ALA H CA 1
ATOM 5386 C C . ALA H 1 49 ? 33.315 120.592 38.614 1.00 28.04 49 ALA H C 1
ATOM 5387 O O . ALA H 1 49 ? 33.895 120.539 37.529 1.00 31.22 49 ALA H O 1
ATOM 5389 N N . GLY H 1 50 ? 33.859 121.149 39.687 1.00 28.23 50 GLY H N 1
ATOM 5390 C CA . GLY H 1 50 ? 35.200 121.722 39.653 1.00 26.34 50 GLY H CA 1
ATOM 5391 C C . GLY H 1 50 ? 36.103 121.259 40.756 1.00 25.03 50 GLY H C 1
ATOM 5392 O O . GLY H 1 50 ? 35.692 120.573 41.667 1.00 22.94 50 GLY H O 1
ATOM 5393 N N . LEU H 1 51 ? 37.352 121.692 40.675 1.00 27.27 51 LEU H N 1
ATOM 5394 C CA . LEU H 1 51 ? 38.402 121.281 41.607 1.00 27.05 51 LEU H CA 1
ATOM 5395 C C . LEU H 1 51 ? 37.937 121.286 43.049 1.00 25.06 51 LEU H C 1
ATOM 5396 O O . LEU H 1 51 ? 37.366 122.274 43.507 1.00 27.09 51 LEU H O 1
ATOM 5401 N N . ASN H 1 52 ? 38.190 120.185 43.753 1.00 23.55 52 ASN H N 1
ATOM 5402 C CA . ASN H 1 52 ? 37.910 120.058 45.206 1.00 25.80 52 ASN H CA 1
ATOM 5403 C C . ASN H 1 52 ? 36.462 119.950 45.669 1.00 28.09 52 ASN H C 1
ATOM 5404 O O . ASN H 1 52 ? 36.188 119.794 46.871 1.00 29.04 52 ASN H O 1
ATOM 5409 N N . GLU H 1 53 ? 35.550 120.064 44.716 1.00 26.52 53 GLU H N 1
ATOM 5410 C CA . GLU H 1 53 ? 34.154 119.916 45.002 1.00 24.25 53 GLU H CA 1
ATOM 5411 C C . GLU H 1 53 ? 33.881 118.447 45.272 1.00 24.54 53 GLU H C 1
ATOM 5412 O O . GLU H 1 53 ? 34.562 117.602 44.692 1.00 24.70 53 GLU H O 1
ATOM 5418 N N . TRP H 1 54 ? 32.940 118.176 46.190 1.00 26.41 54 TRP H N 1
ATOM 5419 C CA . TRP H 1 54 ? 32.483 116.827 46.549 1.00 23.37 54 TRP H CA 1
ATOM 5420 C C . TRP H 1 54 ? 31.380 116.480 45.547 1.00 24.35 54 TRP H C 1
ATOM 5421 O O . TRP H 1 54 ? 30.440 117.244 45.355 1.00 21.70 54 TRP H O 1
ATOM 5432 N N . VAL H 1 55 ? 31.460 115.261 45.013 1.00 25.84 55 VAL H N 1
ATOM 5433 C CA . VAL H 1 55 ? 30.543 114.833 43.959 1.00 24.19 55 VAL H CA 1
ATOM 5434 C C . VAL H 1 55 ? 30.024 113.422 44.174 1.00 27.41 55 VAL H C 1
ATOM 5435 O O . VAL H 1 55 ? 30.566 112.659 45.021 1.00 24.22 55 VAL H O 1
ATOM 5439 N N . LEU H 1 56 ? 28.932 113.132 43.445 1.00 26.98 56 LEU H N 1
ATOM 5440 C CA . LEU H 1 56 ? 28.381 111.763 43.380 1.00 26.65 56 LEU H CA 1
ATOM 5441 C C . LEU H 1 56 ? 28.806 111.128 42.043 1.00 27.79 56 LEU H C 1
ATOM 5442 O O . LEU H 1 56 ? 28.599 111.708 40.945 1.00 27.76 56 LEU H O 1
ATOM 5447 N N . VAL H 1 57 ? 29.343 109.909 42.172 1.00 28.04 57 VAL H N 1
ATOM 5448 C CA . VAL H 1 57 ? 29.872 109.136 41.058 1.00 26.94 57 VAL H CA 1
ATOM 5449 C C . VAL H 1 57 ? 29.040 107.834 40.863 1.00 27.36 57 VAL H C 1
ATOM 5450 O O . VAL H 1 57 ? 28.933 106.956 41.751 1.00 27.76 57 VAL H O 1
ATOM 5454 N N . ALA H 1 58 ? 28.381 107.756 39.710 1.00 24.32 58 ALA H N 1
ATOM 5455 C CA . ALA H 1 58 ? 27.650 106.564 39.333 1.00 23.42 58 ALA H CA 1
ATOM 5456 C C . ALA H 1 58 ? 28.697 105.636 38.683 1.00 26.09 58 ALA H C 1
ATOM 5457 O O . ALA H 1 58 ? 29.582 106.106 37.933 1.00 26.32 58 ALA H O 1
ATOM 5459 N N . ARG H 1 59 ? 28.656 104.339 38.990 1.00 24.78 59 ARG H N 1
ATOM 5460 C CA . ARG H 1 59 ? 29.558 103.415 38.320 1.00 24.55 59 ARG H CA 1
ATOM 5461 C C . ARG H 1 59 ? 28.844 102.376 37.472 1.00 26.75 59 ARG H C 1
ATOM 5462 O O . ARG H 1 59 ? 27.650 102.176 37.604 1.00 26.47 59 ARG H O 1
ATOM 5470 N N . GLY H 1 60 ? 29.571 101.795 36.524 1.00 23.15 60 GLY H N 1
ATOM 5471 C CA . GLY H 1 60 ? 29.044 100.720 35.655 1.00 22.98 60 GLY H CA 1
ATOM 5472 C C . GLY H 1 60 ? 28.037 101.299 34.687 1.00 21.54 60 GLY H C 1
ATOM 5473 O O . GLY H 1 60 ? 28.088 102.486 34.434 1.00 27.05 60 GLY H O 1
ATOM 5474 N N . SER H 1 61 ? 27.116 100.488 34.193 1.00 22.94 61 SER H N 1
ATOM 5475 C CA . SER H 1 61 ? 26.082 100.939 33.217 1.00 24.15 61 SER H CA 1
ATOM 5476 C C . SER H 1 61 ? 25.172 102.119 33.595 1.00 26.71 61 SER H C 1
ATOM 5477 O O . SER H 1 61 ? 24.375 102.635 32.770 1.00 27.24 61 SER H O 1
ATOM 5480 N N . ALA H 1 62 ? 25.239 102.470 34.873 1.00 29.46 62 ALA H N 1
ATOM 5481 C CA . ALA H 1 62 ? 24.489 103.597 35.440 1.00 26.72 62 ALA H CA 1
ATOM 5482 C C . ALA H 1 62 ? 24.949 104.894 34.780 1.00 27.14 62 ALA H C 1
ATOM 5483 O O . ALA H 1 62 ? 24.154 105.792 34.497 1.00 29.39 62 ALA H O 1
ATOM 5485 N N . ALA H 1 63 ? 26.253 104.910 34.496 1.00 30.82 63 ALA H N 1
ATOM 5486 C CA . ALA H 1 63 ? 26.982 106.009 33.900 1.00 29.55 63 ALA H CA 1
ATOM 5487 C C . ALA H 1 63 ? 26.556 106.322 32.496 1.00 28.57 63 ALA H C 1
ATOM 5488 O O . ALA H 1 63 ? 26.953 107.321 31.978 1.00 31.58 63 ALA H O 1
ATOM 5490 N N . ARG H 1 64 ? 25.764 105.480 31.850 1.00 29.39 64 ARG H N 1
ATOM 5491 C CA . ARG H 1 64 ? 25.348 105.751 30.478 1.00 30.45 64 ARG H CA 1
ATOM 5492 C C . ARG H 1 64 ? 23.870 106.049 30.350 1.00 32.66 64 ARG H C 1
ATOM 5493 O O . ARG H 1 64 ? 23.287 105.996 29.267 1.00 34.34 64 ARG H O 1
ATOM 5501 N N . LYS H 1 65 ? 23.275 106.405 31.488 1.00 38.99 65 LYS H N 1
ATOM 5502 C CA . LYS H 1 65 ? 21.832 106.661 31.582 1.00 37.80 65 LYS H CA 1
ATOM 5503 C C . LYS H 1 65 ? 21.401 108.122 31.446 1.00 41.08 65 LYS H C 1
ATOM 5504 O O . LYS H 1 65 ? 20.298 108.463 31.842 1.00 47.76 65 LYS H O 1
ATOM 5510 N N . GLU H 1 66 ? 22.236 108.994 30.886 1.00 43.20 66 GLU H N 1
ATOM 5511 C CA . GLU H 1 66 ? 21.813 110.394 30.698 1.00 45.53 66 GLU H CA 1
ATOM 5512 C C . GLU H 1 66 ? 21.492 110.587 29.221 1.00 46.14 66 GLU H C 1
ATOM 5513 O O . GLU H 1 66 ? 21.961 109.828 28.377 1.00 46.65 66 GLU H O 1
ATOM 5519 N N . ARG H 1 67 ? 20.714 111.623 28.920 1.00 48.58 67 ARG H N 1
ATOM 5520 C CA . ARG H 1 67 ? 20.210 111.908 27.571 1.00 49.86 67 ARG H CA 1
ATOM 5521 C C . ARG H 1 67 ? 21.040 111.309 26.433 1.00 50.46 67 ARG H C 1
ATOM 5522 O O . ARG H 1 67 ? 20.596 110.358 25.790 1.00 55.44 67 ARG H O 1
ATOM 5530 N N . GLY H 1 68 ? 22.236 111.825 26.185 1.00 45.01 68 GLY H N 1
ATOM 5531 C CA . GLY H 1 68 ? 23.008 111.347 25.029 1.00 43.51 68 GLY H CA 1
ATOM 5532 C C . GLY H 1 68 ? 24.191 110.431 25.260 1.00 41.06 68 GLY H C 1
ATOM 5533 O O . GLY H 1 68 ? 25.113 110.369 24.449 1.00 39.93 68 GLY H O 1
ATOM 5534 N N . ASN H 1 69 ? 24.151 109.672 26.337 1.00 38.06 69 ASN H N 1
ATOM 5535 C CA . ASN H 1 69 ? 25.302 108.865 26.714 1.00 36.18 69 ASN H CA 1
ATOM 5536 C C . ASN H 1 69 ? 25.178 107.356 26.549 1.00 33.83 69 ASN H C 1
ATOM 5537 O O . ASN H 1 69 ? 26.057 106.611 26.992 1.00 33.02 69 ASN H O 1
ATOM 5542 N N . GLY H 1 70 ? 24.093 106.925 25.912 1.00 34.03 70 GLY H N 1
ATOM 5543 C CA . GLY H 1 70 ? 23.765 105.496 25.783 1.00 35.50 70 GLY H CA 1
ATOM 5544 C C . GLY H 1 70 ? 24.716 104.631 24.960 1.00 35.61 70 GLY H C 1
ATOM 5545 O O . GLY H 1 70 ? 24.829 103.419 25.173 1.00 35.73 70 GLY H O 1
ATOM 5546 N N . ASP H 1 71 ? 25.406 105.268 24.032 1.00 34.60 71 ASP H N 1
ATOM 5547 C CA . ASP H 1 71 ? 26.351 104.601 23.162 1.00 35.91 71 ASP H CA 1
ATOM 5548 C C . ASP H 1 71 ? 27.805 104.938 23.449 1.00 34.35 71 ASP H C 1
ATOM 5549 O O . ASP H 1 71 ? 28.664 104.674 22.608 1.00 37.37 71 ASP H O 1
ATOM 5554 N N . ARG H 1 72 ? 28.089 105.539 24.596 1.00 33.89 72 ARG H N 1
ATOM 5555 C CA . ARG H 1 72 ? 29.456 105.951 24.898 1.00 34.01 72 ARG H CA 1
ATOM 5556 C C . ARG H 1 72 ? 30.131 104.948 25.802 1.00 30.62 72 ARG H C 1
ATOM 5557 O O . ARG H 1 72 ? 29.501 104.398 26.671 1.00 28.69 72 ARG H O 1
ATOM 5565 N N . PRO H 1 73 ? 31.441 104.746 25.663 1.00 31.35 73 PRO H N 1
ATOM 5566 C CA . PRO H 1 73 ? 32.093 103.820 26.565 1.00 30.14 73 PRO H CA 1
ATOM 5567 C C . PRO H 1 73 ? 32.318 104.370 27.943 1.00 29.51 73 PRO H C 1
ATOM 5568 O O . PRO H 1 73 ? 33.463 104.333 28.435 1.00 33.35 73 PRO H O 1
ATOM 5572 N N . LEU H 1 74 ? 31.237 104.818 28.579 1.00 26.32 74 LEU H N 1
ATOM 5573 C CA . LEU H 1 74 ? 31.333 105.388 29.943 1.00 26.34 74 LEU H CA 1
ATOM 5574 C C . LEU H 1 74 ? 31.051 104.415 31.132 1.00 25.55 74 LEU H C 1
ATOM 5575 O O . LEU H 1 74 ? 30.019 103.799 31.292 1.00 24.15 74 LEU H O 1
ATOM 5580 N N . ASP H 1 75 ? 32.079 104.246 31.939 1.00 30.11 75 ASP H N 1
ATOM 5581 C CA . ASP H 1 75 ? 32.102 103.450 33.193 1.00 27.71 75 ASP H CA 1
ATOM 5582 C C . ASP H 1 75 ? 31.718 104.162 34.432 1.00 27.47 75 ASP H C 1
ATOM 5583 O O . ASP H 1 75 ? 31.543 103.545 35.444 1.00 29.02 75 ASP H O 1
ATOM 5588 N N . ALA H 1 76 ? 31.906 105.459 34.412 1.00 26.89 76 ALA H N 1
ATOM 5589 C CA . ALA H 1 76 ? 31.771 106.341 35.542 1.00 24.40 76 ALA H CA 1
ATOM 5590 C C . ALA H 1 76 ? 31.229 107.683 35.025 1.00 27.14 76 ALA H C 1
ATOM 5591 O O . ALA H 1 76 ? 31.723 108.241 34.039 1.00 27.20 76 ALA H O 1
ATOM 5593 N N . MET H 1 77 ? 30.247 108.229 35.736 1.00 28.83 77 MET H N 1
ATOM 5594 C CA . MET H 1 77 ? 29.676 109.532 35.389 1.00 28.31 77 MET H CA 1
ATOM 5595 C C . MET H 1 77 ? 29.503 110.321 36.695 1.00 25.41 77 MET H C 1
ATOM 5596 O O . MET H 1 77 ? 29.102 109.775 37.683 1.00 28.15 77 MET H O 1
ATOM 5601 N N . VAL H 1 78 ? 29.867 111.590 36.698 1.00 26.91 78 VAL H N 1
ATOM 5602 C CA . VAL H 1 78 ? 29.560 112.496 37.810 1.00 25.41 78 VAL H CA 1
ATOM 5603 C C . VAL H 1 78 ? 28.121 112.950 37.546 1.00 26.06 78 VAL H C 1
ATOM 5604 O O . VAL H 1 78 ? 27.821 113.689 36.594 1.00 21.50 78 VAL H O 1
ATOM 5608 N N . VAL H 1 79 ? 27.224 112.480 38.413 1.00 28.50 79 VAL H N 1
ATOM 5609 C CA . VAL H 1 79 ? 25.803 112.798 38.289 1.00 25.99 79 VAL H CA 1
ATOM 5610 C C . VAL H 1 79 ? 25.250 113.858 39.286 1.00 26.32 79 VAL H C 1
ATOM 5611 O O . VAL H 1 79 ? 24.065 114.255 39.197 1.00 22.66 79 VAL H O 1
ATOM 5615 N N . GLY H 1 80 ? 26.100 114.292 40.235 1.00 23.92 80 GLY H N 1
ATOM 5616 C CA . GLY H 1 80 ? 25.748 115.316 41.171 1.00 22.80 80 GLY H CA 1
ATOM 5617 C C . GLY H 1 80 ? 26.879 115.948 41.952 1.00 24.33 80 GLY H C 1
ATOM 5618 O O . GLY H 1 80 ? 27.909 115.317 42.214 1.00 22.77 80 GLY H O 1
ATOM 5619 N N . ILE H 1 81 ? 26.650 117.204 42.358 1.00 26.13 81 ILE H N 1
ATOM 5620 C CA . ILE H 1 81 ? 27.539 117.951 43.257 1.00 25.84 81 ILE H CA 1
ATOM 5621 C C . ILE H 1 81 ? 26.871 117.926 44.647 1.00 29.18 81 ILE H C 1
ATOM 5622 O O . ILE H 1 81 ? 25.687 118.173 44.776 1.00 31.26 81 ILE H O 1
ATOM 5627 N N . ILE H 1 82 ? 27.624 117.568 45.683 1.00 29.72 82 ILE H N 1
ATOM 5628 C CA . ILE H 1 82 ? 27.033 117.399 46.999 1.00 27.56 82 ILE H CA 1
ATOM 5629 C C . ILE H 1 82 ? 27.111 118.680 47.837 1.00 27.88 82 ILE H C 1
ATOM 5630 O O . ILE H 1 82 ? 28.177 119.321 47.960 1.00 30.27 82 ILE H O 1
ATOM 5635 N N . ASP H 1 83 ? 25.938 119.055 48.349 1.00 28.47 83 ASP H N 1
ATOM 5636 C CA . ASP H 1 83 ? 25.763 120.200 49.257 1.00 29.55 83 ASP H CA 1
ATOM 5637 C C . ASP H 1 83 ? 26.114 119.787 50.682 1.00 29.21 83 ASP H C 1
ATOM 5638 O O . ASP H 1 83 ? 26.930 120.405 51.356 1.00 27.62 83 ASP H O 1
ATOM 5643 N N . THR H 1 84 ? 25.437 118.741 51.133 1.00 29.45 84 THR H N 1
ATOM 5644 C CA . THR H 1 84 ? 25.585 118.290 52.496 1.00 29.13 84 THR H CA 1
ATOM 5645 C C . THR H 1 84 ? 25.512 116.754 52.624 1.00 28.70 84 THR H C 1
ATOM 5646 O O . THR H 1 84 ? 24.738 116.111 51.915 1.00 25.15 84 THR H O 1
ATOM 5650 N N . VAL H 1 85 ? 26.345 116.211 53.520 1.00 29.80 85 VAL H N 1
ATOM 5651 C CA . VAL H 1 85 ? 26.303 114.816 53.955 1.00 30.95 85 VAL H CA 1
ATOM 5652 C C . VAL H 1 85 ? 26.023 114.859 55.462 1.00 34.51 85 VAL H C 1
ATOM 5653 O O . VAL H 1 85 ? 26.854 115.353 56.234 1.00 35.61 85 VAL H O 1
ATOM 5657 N N . ASN H 1 86 ? 24.851 114.363 55.882 1.00 37.00 86 ASN H N 1
ATOM 5658 C CA . ASN H 1 86 ? 24.469 114.368 57.302 1.00 36.90 86 ASN H CA 1
ATOM 5659 C C . ASN H 1 86 ? 24.380 113.010 57.932 1.00 37.84 86 ASN H C 1
ATOM 5660 O O . ASN H 1 86 ? 23.665 112.153 57.457 1.00 37.10 86 ASN H O 1
ATOM 5665 N N . VAL H 1 87 ? 25.114 112.838 59.023 1.00 38.86 87 VAL H N 1
ATOM 5666 C CA . VAL H 1 87 ? 25.142 111.583 59.795 1.00 41.14 87 VAL H CA 1
ATOM 5667 C C . VAL H 1 87 ? 24.450 111.754 61.168 1.00 44.19 87 VAL H C 1
ATOM 5668 O O . VAL H 1 87 ? 23.798 112.767 61.420 1.00 46.66 87 VAL H O 1
ATOM 5672 N N . ALA H 1 88 ? 24.559 110.757 62.046 1.00 47.15 88 ALA H N 1
ATOM 5673 C CA . ALA H 1 88 ? 23.932 110.820 63.388 1.00 47.50 88 ALA H CA 1
ATOM 5674 C C . ALA H 1 88 ? 24.606 111.855 64.275 1.00 49.23 88 ALA H C 1
ATOM 5675 O O . ALA H 1 88 ? 23.972 112.458 65.135 1.00 50.18 88 ALA H O 1
ATOM 5677 N N . SER H 1 89 ? 25.916 111.996 64.094 1.00 50.38 89 SER H N 1
ATOM 5678 C CA . SER H 1 89 ? 26.735 112.951 64.839 1.00 49.86 89 SER H CA 1
ATOM 5679 C C . SER H 1 89 ? 26.398 114.378 64.444 1.00 50.29 89 SER H C 1
ATOM 5680 O O . SER H 1 89 ? 26.547 115.314 65.214 1.00 52.27 89 SER H O 1
ATOM 5683 N N . GLY H 1 90 ? 25.950 114.519 63.206 1.00 50.86 90 GLY H N 1
ATOM 5684 C CA . GLY H 1 90 ? 25.582 115.805 62.637 1.00 48.95 90 GLY H CA 1
ATOM 5685 C C . GLY H 1 90 ? 26.082 115.863 61.218 1.00 48.41 90 GLY H C 1
ATOM 5686 O O . GLY H 1 90 ? 26.189 114.843 60.561 1.00 48.89 90 GLY H O 1
ATOM 5687 N N . SER H 1 91 ? 26.418 117.059 60.763 1.00 48.33 91 SER H N 1
ATOM 5688 C CA . SER H 1 91 ? 26.893 117.282 59.402 1.00 46.90 91 SER H CA 1
ATOM 5689 C C . SER H 1 91 ? 28.324 116.787 59.245 1.00 47.12 91 SER H C 1
ATOM 5690 O O . SER H 1 91 ? 29.201 117.176 59.994 1.00 48.29 91 SER H O 1
ATOM 5693 N N . LEU H 1 92 ? 28.543 115.896 58.284 1.00 45.89 92 LEU H N 1
ATOM 5694 C CA . LEU H 1 92 ? 29.877 115.358 57.977 1.00 44.87 92 LEU H CA 1
ATOM 5695 C C . LEU H 1 92 ? 30.545 116.297 56.980 1.00 44.54 92 LEU H C 1
ATOM 5696 O O . LEU H 1 92 ? 31.773 116.465 56.960 1.00 43.66 92 LEU H O 1
ATOM 5701 N N . TYR H 1 93 ? 29.697 116.888 56.133 1.00 42.18 93 TYR H N 1
ATOM 5702 C CA . TYR H 1 93 ? 30.139 117.816 55.115 1.00 40.71 93 TYR H CA 1
ATOM 5703 C C . TYR H 1 93 ? 29.041 118.827 54.771 1.00 42.43 93 TYR H C 1
ATOM 5704 O O . TYR H 1 93 ? 27.855 118.495 54.723 1.00 42.33 93 TYR H O 1
ATOM 5713 N N . ASN H 1 94 ? 29.461 120.074 54.593 1.00 43.75 94 ASN H N 1
ATOM 5714 C CA . ASN H 1 94 ? 28.577 121.174 54.222 1.00 44.99 94 ASN H CA 1
ATOM 5715 C C . ASN H 1 94 ? 29.437 121.988 53.263 1.00 45.38 94 ASN H C 1
ATOM 5716 O O . ASN H 1 94 ? 30.528 122.408 53.623 1.00 46.27 94 ASN H O 1
ATOM 5721 N N . LYS H 1 95 ? 28.970 122.143 52.031 1.00 45.02 95 LYS H N 1
ATOM 5722 C CA . LYS H 1 95 ? 29.694 122.853 50.987 1.00 46.94 95 LYS H CA 1
ATOM 5723 C C . LYS H 1 95 ? 30.030 124.323 51.304 1.00 49.35 95 LYS H C 1
ATOM 5724 O O . LYS H 1 95 ? 31.149 124.773 51.048 1.00 51.12 95 LYS H O 1
ATOM 5730 N N . ARG H 1 96 ? 29.055 125.109 51.755 1.00 55.31 96 ARG H N 1
ATOM 5731 C CA . ARG H 1 96 ? 29.384 126.451 52.253 1.00 56.83 96 ARG H CA 1
ATOM 5732 C C . ARG H 1 96 ? 30.307 126.158 53.429 1.00 60.37 96 ARG H C 1
ATOM 5733 O O . ARG H 1 96 ? 30.466 125.001 53.794 1.00 61.14 96 ARG H O 1
ATOM 5741 N N . ASP H 1 97 ? 30.910 127.157 54.055 1.00 64.91 97 ASP H N 1
ATOM 5742 C CA . ASP H 1 97 ? 31.920 126.859 55.089 1.00 64.51 97 ASP H CA 1
ATOM 5743 C C . ASP H 1 97 ? 32.967 125.796 54.631 1.00 65.35 97 ASP H C 1
ATOM 5744 O O . ASP H 1 97 ? 33.059 124.686 55.166 1.00 64.97 97 ASP H O 1
ATOM 5749 N N . ASP H 1 98 ? 33.723 126.186 53.603 1.00 65.22 98 ASP H N 1
ATOM 5750 C CA . ASP H 1 98 ? 34.854 125.461 52.988 1.00 65.47 98 ASP H CA 1
ATOM 5751 C C . ASP H 1 98 ? 34.922 125.767 51.485 1.00 66.37 98 ASP H C 1
ATOM 5752 O O . ASP H 1 98 ? 35.212 126.902 51.086 1.00 65.55 98 ASP H O 1
ATOM 5757 N N . MET I 1 1 ? 23.012 90.783 47.458 1.00 24.68 1 MET I N 1
ATOM 5758 C CA . MET I 1 1 ? 22.823 92.100 48.067 1.00 23.28 1 MET I CA 1
ATOM 5759 C C . MET I 1 1 ? 23.668 92.203 49.335 1.00 26.71 1 MET I C 1
ATOM 5760 O O . MET I 1 1 ? 24.205 91.201 49.871 1.00 25.33 1 MET I O 1
ATOM 5765 N N . GLN I 1 2 ? 23.836 93.428 49.808 1.00 29.45 2 GLN I N 1
ATOM 5766 C CA . GLN I 1 2 ? 24.660 93.584 51.000 1.00 26.10 2 GLN I CA 1
ATOM 5767 C C . GLN I 1 2 ? 23.923 94.029 52.233 1.00 26.38 2 GLN I C 1
ATOM 5768 O O . GLN I 1 2 ? 22.986 94.797 52.192 1.00 25.14 2 GLN I O 1
ATOM 5774 N N . LEU I 1 3 ? 24.366 93.493 53.359 1.00 29.75 3 LEU I N 1
ATOM 5775 C CA . LEU I 1 3 ? 23.869 93.939 54.643 1.00 27.49 3 LEU I CA 1
ATOM 5776 C C . LEU I 1 3 ? 24.549 95.298 54.849 1.00 26.20 3 LEU I C 1
ATOM 5777 O O . LEU I 1 3 ? 25.757 95.448 54.663 1.00 23.78 3 LEU I O 1
ATOM 5782 N N . ALA I 1 4 ? 23.751 96.278 55.223 1.00 25.67 4 ALA I N 1
ATOM 5783 C CA . ALA I 1 4 ? 24.214 97.645 55.418 1.00 26.94 4 ALA I CA 1
ATOM 5784 C C . ALA I 1 4 ? 23.382 98.342 56.516 1.00 27.87 4 ALA I C 1
ATOM 5785 O O . ALA I 1 4 ? 22.203 97.993 56.721 1.00 28.20 4 ALA I O 1
ATOM 5787 N N . LYS I 1 5 ? 24.010 99.335 57.165 1.00 27.79 5 LYS I N 1
ATOM 5788 C CA . LYS I 1 5 ? 23.410 100.144 58.242 1.00 28.24 5 LYS I CA 1
ATOM 5789 C C . LYS I 1 5 ? 23.304 101.578 57.776 1.00 26.62 5 LYS I C 1
ATOM 5790 O O . LYS I 1 5 ? 24.228 102.103 57.173 1.00 23.43 5 LYS I O 1
ATOM 5796 N N . VAL I 1 6 ? 22.177 102.228 58.046 1.00 24.46 6 VAL I N 1
ATOM 5797 C CA . VAL I 1 6 ? 22.002 103.586 57.528 1.00 23.42 6 VAL I CA 1
ATOM 5798 C C . VAL I 1 6 ? 22.744 104.576 58.398 1.00 23.82 6 VAL I C 1
ATOM 5799 O O . VAL I 1 6 ? 22.467 104.668 59.605 1.00 23.68 6 VAL I O 1
ATOM 5803 N N . LEU I 1 7 ? 23.699 105.276 57.769 1.00 25.75 7 LEU I N 1
ATOM 5804 C CA . LEU I 1 7 ? 24.528 106.278 58.462 1.00 27.28 7 LEU I CA 1
ATOM 5805 C C . LEU I 1 7 ? 23.968 107.698 58.461 1.00 28.85 7 LEU I C 1
ATOM 5806 O O . LEU I 1 7 ? 24.096 108.406 59.444 1.00 29.58 7 LEU I O 1
ATOM 5811 N N . GLY I 1 8 ? 23.343 108.077 57.348 1.00 29.91 8 GLY I N 1
ATOM 5812 C CA . GLY I 1 8 ? 22.730 109.376 57.195 1.00 29.22 8 GLY I CA 1
ATOM 5813 C C . GLY I 1 8 ? 22.154 109.627 55.799 1.00 29.91 8 GLY I C 1
ATOM 5814 O O . GLY I 1 8 ? 21.798 108.690 55.106 1.00 27.65 8 GLY I O 1
ATOM 5815 N N . THR I 1 9 ? 22.064 110.894 55.420 1.00 30.64 9 THR I N 1
ATOM 5816 C CA . THR I 1 9 ? 21.523 111.326 54.138 1.00 31.17 9 THR I CA 1
ATOM 5817 C C . THR I 1 9 ? 22.507 112.224 53.371 1.00 32.37 9 THR I C 1
ATOM 5818 O O . THR I 1 9 ? 23.332 112.935 53.962 1.00 31.35 9 THR I O 1
ATOM 5822 N N . VAL I 1 10 ? 22.367 112.194 52.043 1.00 30.88 10 VAL I N 1
ATOM 5823 C CA . VAL I 1 10 ? 23.182 112.990 51.128 1.00 28.09 10 VAL I CA 1
ATOM 5824 C C . VAL I 1 10 ? 22.278 113.945 50.431 1.00 28.52 10 VAL I C 1
ATOM 5825 O O . VAL I 1 10 ? 21.306 113.515 49.804 1.00 32.36 10 VAL I O 1
ATOM 5829 N N . VAL I 1 11 ? 22.594 115.233 50.537 1.00 27.19 11 VAL I N 1
ATOM 5830 C CA . VAL I 1 11 ? 21.815 116.260 49.851 1.00 26.25 11 VAL I CA 1
ATOM 5831 C C . VAL I 1 11 ? 22.662 116.829 48.723 1.00 29.26 11 VAL I C 1
ATOM 5832 O O . VAL I 1 11 ? 23.788 117.239 48.939 1.00 32.43 11 VAL I O 1
ATOM 5836 N N . SER I 1 12 ? 22.120 116.772 47.517 1.00 27.93 12 SER I N 1
ATOM 5837 C CA . SER I 1 12 ? 22.756 117.288 46.314 1.00 28.11 12 SER I CA 1
ATOM 5838 C C . SER I 1 12 ? 21.692 118.088 45.566 1.00 29.39 12 SER I C 1
ATOM 5839 O O . SER I 1 12 ? 20.623 117.563 45.299 1.00 28.71 12 SER I O 1
ATOM 5842 N N . THR I 1 13 ? 21.976 119.361 45.291 1.00 30.85 13 THR I N 1
ATOM 5843 C CA . THR I 1 13 ? 21.040 120.225 44.555 1.00 30.98 13 THR I CA 1
ATOM 5844 C C . THR I 1 13 ? 21.467 120.372 43.090 1.00 32.29 13 THR I C 1
ATOM 5845 O O . THR I 1 13 ? 20.599 120.424 42.224 1.00 33.26 13 THR I O 1
ATOM 5849 N N . SER I 1 14 ? 22.781 120.425 42.836 1.00 30.63 14 SER I N 1
ATOM 5850 C CA . SER I 1 14 ? 23.333 120.485 41.480 1.00 29.91 14 SER I CA 1
ATOM 5851 C C . SER I 1 14 ? 23.552 119.032 41.033 1.00 30.62 14 SER I C 1
ATOM 5852 O O . SER I 1 14 ? 24.564 118.394 41.426 1.00 31.91 14 SER I O 1
ATOM 5855 N N . LYS I 1 15 ? 22.591 118.521 40.266 1.00 27.96 15 LYS I N 1
ATOM 5856 C CA . LYS I 1 15 ? 22.611 117.133 39.786 1.00 30.44 15 LYS I CA 1
ATOM 5857 C C . LYS I 1 15 ? 21.821 116.905 38.468 1.00 30.49 15 LYS I C 1
ATOM 5858 O O . LYS I 1 15 ? 21.132 117.779 37.944 1.00 28.77 15 LYS I O 1
ATOM 5864 N N . THR I 1 16 ? 21.877 115.669 38.001 1.00 29.90 16 THR I N 1
ATOM 5865 C CA . THR I 1 16 ? 21.183 115.304 36.784 1.00 30.94 16 THR I CA 1
ATOM 5866 C C . THR I 1 16 ? 19.682 115.261 36.993 1.00 32.99 16 THR I C 1
ATOM 5867 O O . THR I 1 16 ? 19.211 114.909 38.073 1.00 33.40 16 THR I O 1
ATOM 5871 N N . PRO I 1 17 ? 18.910 115.559 35.927 1.00 35.22 17 PRO I N 1
ATOM 5872 C CA . PRO I 1 17 ? 17.447 115.565 36.066 1.00 35.20 17 PRO I CA 1
ATOM 5873 C C . PRO I 1 17 ? 16.839 114.210 36.398 1.00 36.33 17 PRO I C 1
ATOM 5874 O O . PRO I 1 17 ? 15.743 114.143 36.950 1.00 39.06 17 PRO I O 1
ATOM 5878 N N . ASN I 1 18 ? 17.566 113.149 36.087 1.00 37.21 18 ASN I N 1
ATOM 5879 C CA . ASN I 1 18 ? 17.150 111.781 36.402 1.00 35.41 18 ASN I CA 1
ATOM 5880 C C . ASN I 1 18 ? 17.311 111.443 37.868 1.00 34.19 18 ASN I C 1
ATOM 5881 O O . ASN I 1 18 ? 16.936 110.354 38.279 1.00 37.10 18 ASN I O 1
ATOM 5886 N N . LEU I 1 19 ? 17.978 112.294 38.627 1.00 31.08 19 LEU I N 1
ATOM 5887 C CA . LEU I 1 19 ? 18.179 112.011 40.047 1.00 30.15 19 LEU I CA 1
ATOM 5888 C C . LEU I 1 19 ? 17.266 112.903 40.896 1.00 32.81 19 LEU I C 1
ATOM 5889 O O . LEU I 1 19 ? 17.470 113.087 42.110 1.00 33.24 19 LEU I O 1
ATOM 5894 N N . THR I 1 20 ? 16.281 113.498 40.233 1.00 34.04 20 THR I N 1
ATOM 5895 C CA . THR I 1 20 ? 15.338 114.368 40.910 1.00 34.16 20 THR I CA 1
ATOM 5896 C C . THR I 1 20 ? 14.247 113.539 41.540 1.00 36.67 20 THR I C 1
ATOM 5897 O O . THR I 1 20 ? 13.561 112.792 40.844 1.00 39.37 20 THR I O 1
ATOM 5901 N N . GLY I 1 21 ? 14.022 113.738 42.835 1.00 36.47 21 GLY I N 1
ATOM 5902 C CA . GLY I 1 21 ? 13.010 113.000 43.572 1.00 34.34 21 GLY I CA 1
ATOM 5903 C C . GLY I 1 21 ? 13.531 111.694 44.140 1.00 34.20 21 GLY I C 1
ATOM 5904 O O . GLY I 1 21 ? 12.791 110.948 44.767 1.00 34.14 21 GLY I O 1
ATOM 5905 N N . VAL I 1 22 ? 14.805 111.397 43.948 1.00 33.35 22 VAL I N 1
ATOM 5906 C CA . VAL I 1 22 ? 15.336 110.201 44.567 1.00 31.00 22 VAL I CA 1
ATOM 5907 C C . VAL I 1 22 ? 16.014 110.596 45.908 1.00 30.26 22 VAL I C 1
ATOM 5908 O O . VAL I 1 22 ? 16.826 111.507 45.967 1.00 31.02 22 VAL I O 1
ATOM 5912 N N . LYS I 1 23 ? 15.609 109.918 46.983 1.00 30.46 23 LYS I N 1
ATOM 5913 C CA . LYS I 1 23 ? 16.179 110.106 48.303 1.00 30.12 23 LYS I CA 1
ATOM 5914 C C . LYS I 1 23 ? 17.535 109.400 48.348 1.00 27.64 23 LYS I C 1
ATOM 5915 O O . LYS I 1 23 ? 17.628 108.232 48.035 1.00 34.10 23 LYS I O 1
ATOM 5921 N N . LEU I 1 24 ? 18.578 110.100 48.768 1.00 26.62 24 LEU I N 1
ATOM 5922 C CA . LEU I 1 24 ? 19.934 109.526 48.776 1.00 27.01 24 LEU I CA 1
ATOM 5923 C C . LEU I 1 24 ? 20.420 109.191 50.180 1.00 25.03 24 LEU I C 1
ATOM 5924 O O . LEU I 1 24 ? 20.677 110.087 50.980 1.00 25.32 24 LEU I O 1
ATOM 5929 N N . LEU I 1 25 ? 20.569 107.896 50.463 1.00 26.42 25 LEU I N 1
ATOM 5930 C CA . LEU I 1 25 ? 21.045 107.504 51.790 1.00 26.58 25 LEU I CA 1
ATOM 5931 C C . LEU I 1 25 ? 22.442 106.998 51.703 1.00 23.49 25 LEU I C 1
ATOM 5932 O O . LEU I 1 25 ? 22.766 106.249 50.762 1.00 24.85 25 LEU I O 1
ATOM 5937 N N . LEU I 1 26 ? 23.244 107.429 52.678 1.00 22.90 26 LEU I N 1
ATOM 5938 C CA . LEU I 1 26 ? 24.621 106.921 52.903 1.00 22.73 26 LEU I CA 1
ATOM 5939 C C . LEU I 1 26 ? 24.482 105.673 53.792 1.00 25.12 26 LEU I C 1
ATOM 5940 O O . LEU I 1 26 ? 24.147 105.787 54.969 1.00 28.14 26 LEU I O 1
ATOM 5945 N N . VAL I 1 27 ? 24.734 104.500 53.202 1.00 28.09 27 VAL I N 1
ATOM 5946 C CA . VAL I 1 27 ? 24.603 103.176 53.838 1.00 26.12 27 VAL I CA 1
ATOM 5947 C C . VAL I 1 27 ? 25.943 102.447 53.918 1.00 26.69 27 VAL I C 1
ATOM 5948 O O . VAL I 1 27 ? 26.548 102.134 52.892 1.00 26.16 27 VAL I O 1
ATOM 5952 N N . GLN I 1 28 ? 26.408 102.213 55.135 1.00 23.92 28 GLN I N 1
ATOM 5953 C CA . GLN I 1 28 ? 27.678 101.571 55.388 1.00 22.23 28 GLN I CA 1
ATOM 5954 C C . GLN I 1 28 ? 27.541 100.062 55.312 1.00 26.44 28 GLN I C 1
ATOM 5955 O O . GLN I 1 28 ? 26.620 99.502 55.911 1.00 28.69 28 GLN I O 1
ATOM 5961 N N . PHE I 1 29 ? 28.439 99.378 54.602 1.00 27.45 29 PHE I N 1
ATOM 5962 C CA . PHE I 1 29 ? 28.341 97.918 54.535 1.00 25.77 29 PHE I CA 1
ATOM 5963 C C . PHE I 1 29 ? 28.752 97.224 55.860 1.00 29.41 29 PHE I C 1
ATOM 5964 O O . PHE I 1 29 ? 29.552 97.706 56.646 1.00 27.12 29 PHE I O 1
ATOM 5972 N N . LEU I 1 30 ? 28.121 96.091 56.101 1.00 29.38 30 LEU I N 1
ATOM 5973 C CA . LEU I 1 30 ? 28.340 95.243 57.254 1.00 27.15 30 LEU I CA 1
ATOM 5974 C C . LEU I 1 30 ? 28.767 93.854 56.820 1.00 28.81 30 LEU I C 1
ATOM 5975 O O . LEU I 1 30 ? 28.322 93.341 55.796 1.00 25.67 30 LEU I O 1
ATOM 5980 N N . ASP I 1 31 ? 29.592 93.203 57.627 1.00 31.63 31 ASP I N 1
ATOM 5981 C CA . ASP I 1 31 ? 30.068 91.875 57.273 1.00 32.49 31 ASP I CA 1
ATOM 5982 C C . ASP I 1 31 ? 29.143 90.794 57.809 1.00 34.63 31 ASP I C 1
ATOM 5983 O O . ASP I 1 31 ? 28.045 91.051 58.303 1.00 34.77 31 ASP I O 1
ATOM 5988 N N . THR I 1 32 ? 29.602 89.561 57.704 1.00 35.96 32 THR I N 1
ATOM 5989 C CA . THR I 1 32 ? 28.832 88.391 58.089 1.00 35.47 32 THR I CA 1
ATOM 5990 C C . THR I 1 32 ? 28.609 88.277 59.607 1.00 37.55 32 THR I C 1
ATOM 5991 O O . THR I 1 32 ? 27.754 87.527 60.076 1.00 38.08 32 THR I O 1
ATOM 5995 N N . LYS I 1 33 ? 29.384 89.023 60.379 1.00 38.52 33 LYS I N 1
ATOM 5996 C CA . LYS I 1 33 ? 29.216 89.052 61.828 1.00 39.16 33 LYS I CA 1
ATOM 5997 C C . LYS I 1 33 ? 28.581 90.359 62.296 1.00 38.80 33 LYS I C 1
ATOM 5998 O O . LYS I 1 33 ? 28.702 90.741 63.463 1.00 37.35 33 LYS I O 1
ATOM 6004 N N . GLY I 1 34 ? 27.889 91.030 61.381 1.00 38.49 34 GLY I N 1
ATOM 6005 C CA . GLY I 1 34 ? 27.225 92.298 61.661 1.00 38.38 34 GLY I CA 1
ATOM 6006 C C . GLY I 1 34 ? 28.136 93.473 61.979 1.00 37.40 34 GLY I C 1
ATOM 6007 O O . GLY I 1 34 ? 27.709 94.487 62.518 1.00 35.42 34 GLY I O 1
ATOM 6008 N N . GLN I 1 35 ? 29.401 93.341 61.623 1.00 37.49 35 GLN I N 1
ATOM 6009 C CA . GLN I 1 35 ? 30.381 94.384 61.877 1.00 38.46 35 GLN I CA 1
ATOM 6010 C C . GLN I 1 35 ? 30.510 95.303 60.660 1.00 38.52 35 GLN I C 1
ATOM 6011 O O . GLN I 1 35 ? 30.438 94.840 59.531 1.00 36.09 35 GLN I O 1
ATOM 6017 N N . PRO I 1 36 ? 30.822 96.592 60.906 1.00 39.04 36 PRO I N 1
ATOM 6018 C CA . PRO I 1 36 ? 30.878 97.586 59.850 1.00 38.23 36 PRO I CA 1
ATOM 6019 C C . PRO I 1 36 ? 32.148 97.503 59.020 1.00 38.22 36 PRO I C 1
ATOM 6020 O O . PRO I 1 36 ? 33.257 97.359 59.523 1.00 38.45 36 PRO I O 1
ATOM 6024 N N . LEU I 1 37 ? 31.959 97.584 57.723 1.00 39.03 37 LEU I N 1
ATOM 6025 C CA . LEU I 1 37 ? 33.065 97.552 56.784 1.00 38.62 37 LEU I CA 1
ATOM 6026 C C . LEU I 1 37 ? 33.343 98.965 56.284 1.00 40.72 37 LEU I C 1
ATOM 6027 O O . LEU I 1 37 ? 32.593 99.898 56.576 1.00 42.73 37 LEU I O 1
ATOM 6032 N N . GLU I 1 38 ? 34.441 99.120 55.554 1.00 41.49 38 GLU I N 1
ATOM 6033 C CA . GLU I 1 38 ? 34.819 100.424 55.045 1.00 40.44 38 GLU I CA 1
ATOM 6034 C C . GLU I 1 38 ? 33.981 100.712 53.820 1.00 37.14 38 GLU I C 1
ATOM 6035 O O . GLU I 1 38 ? 33.615 101.854 53.561 1.00 36.62 38 GLU I O 1
ATOM 6041 N N . ARG I 1 39 ? 33.676 99.670 53.056 1.00 36.25 39 ARG I N 1
ATOM 6042 C CA . ARG I 1 39 ? 32.838 99.847 51.877 1.00 36.84 39 ARG I CA 1
ATOM 6043 C C . ARG I 1 39 ? 31.507 100.441 52.307 1.00 33.30 39 ARG I C 1
ATOM 6044 O O . ARG I 1 39 ? 30.995 100.187 53.407 1.00 29.77 39 ARG I O 1
ATOM 6052 N N . TYR I 1 40 ? 30.964 101.243 51.396 1.00 31.51 40 TYR I N 1
ATOM 6053 C CA . TYR I 1 40 ? 29.663 101.884 51.554 1.00 30.65 40 TYR I CA 1
ATOM 6054 C C . TYR I 1 40 ? 29.083 102.154 50.156 1.00 26.72 40 TYR I C 1
ATOM 6055 O O . TYR I 1 40 ? 29.688 101.918 49.111 1.00 23.81 40 TYR I O 1
ATOM 6064 N N . GLU I 1 41 ? 27.861 102.664 50.172 1.00 29.08 41 GLU I N 1
ATOM 6065 C CA . GLU I 1 41 ? 27.273 103.163 48.967 1.00 28.35 41 GLU I CA 1
ATOM 6066 C C . GLU I 1 41 ? 26.368 104.327 49.328 1.00 26.48 41 GLU I C 1
ATOM 6067 O O . GLU I 1 41 ? 25.848 104.412 50.454 1.00 28.87 41 GLU I O 1
ATOM 6073 N N . VAL I 1 42 ? 26.320 105.302 48.440 1.00 23.90 42 VAL I N 1
ATOM 6074 C CA . VAL I 1 42 ? 25.287 106.319 48.526 1.00 26.12 42 VAL I CA 1
ATOM 6075 C C . VAL I 1 42 ? 24.226 105.649 47.631 1.00 25.16 42 VAL I C 1
ATOM 6076 O O . VAL I 1 42 ? 24.369 105.520 46.404 1.00 23.13 42 VAL I O 1
ATOM 6080 N N . ALA I 1 43 ? 23.175 105.190 48.284 1.00 25.26 43 ALA I N 1
ATOM 6081 C CA . ALA I 1 43 ? 22.112 104.486 47.590 1.00 25.14 43 ALA I CA 1
ATOM 6082 C C . ALA I 1 43 ? 20.832 105.268 47.589 1.00 24.28 43 ALA I C 1
ATOM 6083 O O . ALA I 1 43 ? 20.587 106.058 48.517 1.00 25.11 43 ALA I O 1
ATOM 6085 N N . GLY I 1 44 ? 20.046 105.068 46.537 1.00 23.98 44 GLY I N 1
ATOM 6086 C CA . GLY I 1 44 ? 18.693 105.612 46.464 1.00 23.27 44 GLY I CA 1
ATOM 6087 C C . GLY I 1 44 ? 17.834 104.753 47.415 1.00 28.68 44 GLY I C 1
ATOM 6088 O O . GLY I 1 44 ? 18.104 103.550 47.685 1.00 28.84 44 GLY I O 1
ATOM 6089 N N . ASP I 1 45 ? 16.775 105.340 47.940 1.00 29.10 45 ASP I N 1
ATOM 6090 C CA . ASP I 1 45 ? 15.914 104.641 48.889 1.00 27.66 45 ASP I CA 1
ATOM 6091 C C . ASP I 1 45 ? 14.466 104.575 48.412 1.00 27.76 45 ASP I C 1
ATOM 6092 O O . ASP I 1 45 ? 13.808 105.594 48.274 1.00 28.83 45 ASP I O 1
ATOM 6097 N N . VAL I 1 46 ? 13.979 103.355 48.202 1.00 29.67 46 VAL I N 1
ATOM 6098 C CA . VAL I 1 46 ? 12.656 103.064 47.662 1.00 29.14 46 VAL I CA 1
ATOM 6099 C C . VAL I 1 46 ? 11.776 102.367 48.697 1.00 29.65 46 VAL I C 1
ATOM 6100 O O . VAL I 1 46 ? 10.580 102.049 48.482 1.00 28.05 46 VAL I O 1
ATOM 6104 N N . VAL I 1 47 ? 12.362 102.182 49.876 1.00 28.94 47 VAL I N 1
ATOM 6105 C CA . VAL I 1 47 ? 11.702 101.481 50.977 1.00 29.15 47 VAL I CA 1
ATOM 6106 C C . VAL I 1 47 ? 11.324 102.352 52.178 1.00 32.16 47 VAL I C 1
ATOM 6107 O O . VAL I 1 47 ? 10.411 102.016 52.929 1.00 32.64 47 VAL I O 1
ATOM 6111 N N . GLY I 1 48 ? 12.029 103.451 52.388 1.00 33.23 48 GLY I N 1
ATOM 6112 C CA . GLY I 1 48 ? 11.771 104.304 53.555 1.00 31.56 48 GLY I CA 1
ATOM 6113 C C . GLY I 1 48 ? 12.609 103.993 54.806 1.00 29.64 48 GLY I C 1
ATOM 6114 O O . GLY I 1 48 ? 12.091 103.994 55.916 1.00 29.56 48 GLY I O 1
ATOM 6115 N N . ALA I 1 49 ? 13.909 103.765 54.640 1.00 28.82 49 ALA I N 1
ATOM 6116 C CA . ALA I 1 49 ? 14.785 103.427 55.796 1.00 28.72 49 ALA I CA 1
ATOM 6117 C C . ALA I 1 49 ? 15.290 104.615 56.572 1.00 27.80 49 ALA I C 1
ATOM 6118 O O . ALA I 1 49 ? 15.408 105.713 56.060 1.00 31.01 49 ALA I O 1
ATOM 6120 N N . GLY I 1 50 ? 15.600 104.387 57.827 1.00 27.57 50 GLY I N 1
ATOM 6121 C CA . GLY I 1 50 ? 16.064 105.468 58.668 1.00 26.17 50 GLY I CA 1
ATOM 6122 C C . GLY I 1 50 ? 17.323 105.164 59.423 1.00 24.73 50 GLY I C 1
ATOM 6123 O O . GLY I 1 50 ? 17.766 104.045 59.487 1.00 23.31 50 GLY I O 1
ATOM 6124 N N . LEU I 1 51 ? 17.863 106.185 60.053 1.00 27.05 51 LEU I N 1
ATOM 6125 C CA . LEU I 1 51 ? 19.116 106.095 60.814 1.00 27.10 51 LEU I CA 1
ATOM 6126 C C . LEU I 1 51 ? 19.292 104.825 61.673 1.00 24.89 51 LEU I C 1
ATOM 6127 O O . LEU I 1 51 ? 18.403 104.397 62.391 1.00 26.95 51 LEU I O 1
ATOM 6132 N N . ASN I 1 52 ? 20.439 104.186 61.503 1.00 23.48 52 ASN I N 1
ATOM 6133 C CA . ASN I 1 52 ? 20.825 102.994 62.223 1.00 25.48 52 ASN I CA 1
ATOM 6134 C C . ASN I 1 52 ? 20.068 101.701 61.886 1.00 27.98 52 ASN I C 1
ATOM 6135 O O . ASN I 1 52 ? 20.402 100.638 62.446 1.00 29.41 52 ASN I O 1
ATOM 6140 N N . GLU I 1 53 ? 19.080 101.763 60.994 1.00 26.51 53 GLU I N 1
ATOM 6141 C CA . GLU I 1 53 ? 18.360 100.562 60.570 1.00 24.21 53 GLU I CA 1
ATOM 6142 C C . GLU I 1 53 ? 19.289 99.743 59.705 1.00 24.45 53 GLU I C 1
ATOM 6143 O O . GLU I 1 53 ? 20.163 100.296 59.054 1.00 24.28 53 GLU I O 1
ATOM 6149 N N . TRP I 1 54 ? 19.112 98.421 59.756 1.00 26.92 54 TRP I N 1
ATOM 6150 C CA . TRP I 1 54 ? 19.809 97.468 58.880 1.00 23.45 54 TRP I CA 1
ATOM 6151 C C . TRP I 1 54 ? 19.005 97.300 57.618 1.00 24.29 54 TRP I C 1
ATOM 6152 O O . TRP I 1 54 ? 17.780 97.121 57.658 1.00 22.66 54 TRP I O 1
ATOM 6163 N N . VAL I 1 55 ? 19.719 97.273 56.504 1.00 25.33 55 VAL I N 1
ATOM 6164 C CA . VAL I 1 55 ? 19.073 97.250 55.207 1.00 23.45 55 VAL I CA 1
ATOM 6165 C C . VAL I 1 55 ? 19.731 96.326 54.168 1.00 26.81 55 VAL I C 1
ATOM 6166 O O . VAL I 1 55 ? 20.899 95.963 54.247 1.00 24.17 55 VAL I O 1
ATOM 6170 N N . LEU I 1 56 ? 18.968 96.007 53.135 1.00 27.23 56 LEU I N 1
ATOM 6171 C CA . LEU I 1 56 ? 19.473 95.239 52.022 1.00 26.56 56 LEU I CA 1
ATOM 6172 C C . LEU I 1 56 ? 19.737 96.164 50.860 1.00 27.45 56 LEU I C 1
ATOM 6173 O O . LEU I 1 56 ? 18.841 96.848 50.413 1.00 28.57 56 LEU I O 1
ATOM 6178 N N . VAL I 1 57 ? 20.976 96.142 50.368 1.00 27.66 57 VAL I N 1
ATOM 6179 C CA . VAL I 1 57 ? 21.462 97.028 49.305 1.00 27.03 57 VAL I CA 1
ATOM 6180 C C . VAL I 1 57 ? 21.733 96.249 48.027 1.00 26.75 57 VAL I C 1
ATOM 6181 O O . VAL I 1 57 ? 22.547 95.326 48.030 1.00 28.21 57 VAL I O 1
ATOM 6185 N N . ALA I 1 58 ? 21.011 96.593 46.975 1.00 23.65 58 ALA I N 1
ATOM 6186 C CA . ALA I 1 58 ? 21.189 96.023 45.649 1.00 23.38 58 ALA I CA 1
ATOM 6187 C C . ALA I 1 58 ? 22.253 96.864 44.908 1.00 26.03 58 ALA I C 1
ATOM 6188 O O . ALA I 1 58 ? 22.219 98.111 44.932 1.00 25.84 58 ALA I O 1
ATOM 6190 N N . ARG I 1 59 ? 23.218 96.207 44.265 1.00 25.38 59 ARG I N 1
ATOM 6191 C CA . ARG I 1 59 ? 24.227 96.932 43.523 1.00 24.88 59 ARG I CA 1
ATOM 6192 C C . ARG I 1 59 ? 24.167 96.745 42.033 1.00 26.67 59 ARG I C 1
ATOM 6193 O O . ARG I 1 59 ? 23.625 95.769 41.550 1.00 26.64 59 ARG I O 1
ATOM 6201 N N . GLY I 1 60 ? 24.726 97.707 41.311 1.00 22.59 60 GLY I N 1
ATOM 6202 C CA . GLY I 1 60 ? 24.800 97.629 39.862 1.00 22.52 60 GLY I CA 1
ATOM 6203 C C . GLY I 1 60 ? 23.458 97.782 39.193 1.00 21.34 60 GLY I C 1
ATOM 6204 O O . GLY I 1 60 ? 22.547 98.388 39.716 1.00 27.51 60 GLY I O 1
ATOM 6205 N N . SER I 1 61 ? 23.294 97.219 38.013 1.00 23.47 61 SER I N 1
ATOM 6206 C CA . SER I 1 61 ? 22.044 97.379 37.277 1.00 23.35 61 SER I CA 1
ATOM 6207 C C . SER I 1 61 ? 20.769 96.904 37.985 1.00 27.36 61 SER I C 1
ATOM 6208 O O . SER I 1 61 ? 19.615 97.098 37.466 1.00 27.76 61 SER I O 1
ATOM 6211 N N . ALA I 1 62 ? 20.981 96.175 39.097 1.00 30.12 62 ALA I N 1
ATOM 6212 C CA . ALA I 1 62 ? 19.879 95.665 39.933 1.00 26.72 62 ALA I CA 1
ATOM 6213 C C . ALA I 1 62 ? 19.157 96.863 40.588 1.00 27.14 62 ALA I C 1
ATOM 6214 O O . ALA I 1 62 ? 17.942 96.870 40.814 1.00 29.75 62 ALA I O 1
ATOM 6216 N N . ALA I 1 63 ? 19.954 97.869 40.909 1.00 30.60 63 ALA I N 1
ATOM 6217 C CA . ALA I 1 63 ? 19.486 99.092 41.554 1.00 30.08 63 ALA I CA 1
ATOM 6218 C C . ALA I 1 63 ? 18.531 99.898 40.645 1.00 28.39 63 ALA I C 1
ATOM 6219 O O . ALA I 1 63 ? 17.962 100.850 41.104 1.00 31.13 63 ALA I O 1
ATOM 6221 N N . ARG I 1 64 ? 18.357 99.515 39.384 1.00 28.71 64 ARG I N 1
ATOM 6222 C CA . ARG I 1 64 ? 17.504 100.240 38.468 1.00 30.42 64 ARG I CA 1
ATOM 6223 C C . ARG I 1 64 ? 16.338 99.404 37.974 1.00 32.59 64 ARG I C 1
ATOM 6224 O O . ARG I 1 64 ? 15.787 99.688 36.894 1.00 34.56 64 ARG I O 1
ATOM 6232 N N . LYS I 1 65 ? 15.962 98.402 38.777 1.00 38.62 65 LYS I N 1
ATOM 6233 C CA . LYS I 1 65 ? 14.862 97.501 38.451 1.00 37.76 65 LYS I CA 1
ATOM 6234 C C . LYS I 1 65 ? 13.570 97.753 39.256 1.00 41.22 65 LYS I C 1
ATOM 6235 O O . LYS I 1 65 ? 12.794 96.818 39.485 1.00 47.95 65 LYS I O 1
ATOM 6241 N N . GLU I 1 66 ? 13.324 98.983 39.702 1.00 42.92 66 GLU I N 1
ATOM 6242 C CA . GLU I 1 66 ? 12.020 99.314 40.331 1.00 46.65 66 GLU I CA 1
ATOM 6243 C C . GLU I 1 66 ? 11.152 100.106 39.370 1.00 46.16 66 GLU I C 1
ATOM 6244 O O . GLU I 1 66 ? 11.665 100.672 38.412 1.00 46.61 66 GLU I O 1
ATOM 6250 N N . ARG I 1 67 ? 9.851 100.155 39.641 1.00 48.53 67 ARG I N 1
ATOM 6251 C CA . ARG I 1 67 ? 8.899 100.817 38.735 1.00 50.16 67 ARG I CA 1
ATOM 6252 C C . ARG I 1 67 ? 9.464 101.964 37.891 1.00 50.65 67 ARG I C 1
ATOM 6253 O O . ARG I 1 67 ? 9.589 101.824 36.670 1.00 55.43 67 ARG I O 1
ATOM 6261 N N . GLY I 1 68 ? 9.799 103.089 38.513 1.00 45.17 68 GLY I N 1
ATOM 6262 C CA . GLY I 1 68 ? 10.279 104.238 37.742 1.00 43.28 68 GLY I CA 1
ATOM 6263 C C . GLY I 1 68 ? 11.758 104.555 37.788 1.00 41.15 68 GLY I C 1
ATOM 6264 O O . GLY I 1 68 ? 12.132 105.708 37.701 1.00 40.16 68 GLY I O 1
ATOM 6265 N N . ASN I 1 69 ? 12.622 103.556 37.931 1.00 38.61 69 ASN I N 1
ATOM 6266 C CA . ASN I 1 69 ? 14.063 103.829 38.079 1.00 36.15 69 ASN I CA 1
ATOM 6267 C C . ASN I 1 69 ? 14.934 103.332 36.946 1.00 33.99 69 ASN I C 1
ATOM 6268 O O . ASN I 1 69 ? 16.155 103.345 37.063 1.00 32.81 69 ASN I O 1
ATOM 6273 N N . GLY I 1 70 ? 14.301 102.952 35.839 1.00 34.16 70 GLY I N 1
ATOM 6274 C CA . GLY I 1 70 ? 15.020 102.376 34.710 1.00 35.54 70 GLY I CA 1
ATOM 6275 C C . GLY I 1 70 ? 15.994 103.264 33.967 1.00 35.55 70 GLY I C 1
ATOM 6276 O O . GLY I 1 70 ? 16.940 102.774 33.346 1.00 35.35 70 GLY I O 1
ATOM 6277 N N . ASP I 1 71 ? 15.735 104.566 34.007 1.00 34.92 71 ASP I N 1
ATOM 6278 C CA . ASP I 1 71 ? 16.560 105.536 33.294 1.00 35.90 71 ASP I CA 1
ATOM 6279 C C . ASP I 1 71 ? 17.383 106.423 34.237 1.00 34.68 71 ASP I C 1
ATOM 6280 O O . ASP I 1 71 ? 17.943 107.454 33.846 1.00 37.67 71 ASP I O 1
ATOM 6285 N N . ARG I 1 72 ? 17.503 106.006 35.479 1.00 33.64 72 ARG I N 1
ATOM 6286 C CA . ARG I 1 72 ? 18.126 106.851 36.448 1.00 33.65 72 ARG I CA 1
ATOM 6287 C C . ARG I 1 72 ? 19.539 106.323 36.719 1.00 31.08 72 ARG I C 1
ATOM 6288 O O . ARG I 1 72 ? 19.765 105.120 36.676 1.00 28.47 72 ARG I O 1
ATOM 6296 N N . PRO I 1 73 ? 20.515 107.210 36.982 1.00 31.33 73 PRO I N 1
ATOM 6297 C CA . PRO I 1 73 ? 21.874 106.761 37.110 1.00 30.00 73 PRO I CA 1
ATOM 6298 C C . PRO I 1 73 ? 22.196 106.148 38.487 1.00 30.18 73 PRO I C 1
ATOM 6299 O O . PRO I 1 73 ? 23.205 106.520 39.131 1.00 33.21 73 PRO I O 1
ATOM 6303 N N . LEU I 1 74 ? 21.357 105.178 38.888 1.00 26.74 74 LEU I N 1
ATOM 6304 C CA . LEU I 1 74 ? 21.529 104.493 40.170 1.00 26.17 74 LEU I CA 1
ATOM 6305 C C . LEU I 1 74 ? 22.364 103.183 40.085 1.00 26.14 74 LEU I C 1
ATOM 6306 O O . LEU I 1 74 ? 22.161 102.239 39.311 1.00 24.22 74 LEU I O 1
ATOM 6311 N N . ASP I 1 75 ? 23.358 103.250 40.954 1.00 29.97 75 ASP I N 1
ATOM 6312 C CA . ASP I 1 75 ? 24.417 102.311 41.239 1.00 27.47 75 ASP I CA 1
ATOM 6313 C C . ASP I 1 75 ? 24.066 101.311 42.362 1.00 27.96 75 ASP I C 1
ATOM 6314 O O . ASP I 1 75 ? 24.552 100.177 42.424 1.00 28.10 75 ASP I O 1
ATOM 6319 N N . ALA I 1 76 ? 23.289 101.826 43.307 1.00 27.24 76 ALA I N 1
ATOM 6320 C CA . ALA I 1 76 ? 22.933 101.178 44.534 1.00 23.96 76 ALA I CA 1
ATOM 6321 C C . ALA I 1 76 ? 21.533 101.604 44.938 1.00 27.03 76 ALA I C 1
ATOM 6322 O O . ALA I 1 76 ? 21.208 102.791 44.953 1.00 27.37 76 ALA I O 1
ATOM 6324 N N . MET I 1 77 ? 20.724 100.626 45.349 1.00 28.94 77 MET I N 1
ATOM 6325 C CA . MET I 1 77 ? 19.395 100.875 45.867 1.00 24.05 77 MET I CA 1
ATOM 6326 C C . MET I 1 77 ? 19.166 100.161 47.190 1.00 25.90 77 MET I C 1
ATOM 6327 O O . MET I 1 77 ? 19.545 98.995 47.346 1.00 28.61 77 MET I O 1
ATOM 6332 N N . VAL I 1 78 ? 18.545 100.853 48.151 1.00 26.55 78 VAL I N 1
ATOM 6333 C CA . VAL I 1 78 ? 18.117 100.203 49.387 1.00 25.49 78 VAL I CA 1
ATOM 6334 C C . VAL I 1 78 ? 16.755 99.592 48.998 1.00 25.66 78 VAL I C 1
ATOM 6335 O O . VAL I 1 78 ? 15.800 100.332 48.802 1.00 21.56 78 VAL I O 1
ATOM 6339 N N . VAL I 1 79 ? 16.724 98.253 48.882 1.00 27.89 79 VAL I N 1
ATOM 6340 C CA . VAL I 1 79 ? 15.574 97.442 48.457 1.00 25.88 79 VAL I CA 1
ATOM 6341 C C . VAL I 1 79 ? 14.758 96.767 49.591 1.00 26.10 79 VAL I C 1
ATOM 6342 O O . VAL I 1 79 ? 13.697 96.195 49.353 1.00 22.99 79 VAL I O 1
ATOM 6346 N N . GLY I 1 80 ? 15.247 96.837 50.821 1.00 23.73 80 GLY I N 1
ATOM 6347 C CA . GLY I 1 80 ? 14.522 96.309 51.942 1.00 22.84 80 GLY I CA 1
ATOM 6348 C C . GLY I 1 80 ? 15.141 96.590 53.296 1.00 24.48 80 GLY I C 1
ATOM 6349 O O . GLY I 1 80 ? 16.325 96.862 53.405 1.00 22.75 80 GLY I O 1
ATOM 6350 N N . ILE I 1 81 ? 14.296 96.529 54.331 1.00 26.00 81 ILE I N 1
ATOM 6351 C CA . ILE I 1 81 ? 14.684 96.745 55.719 1.00 25.86 81 ILE I CA 1
ATOM 6352 C C . ILE I 1 81 ? 14.761 95.354 56.330 1.00 29.44 81 ILE I C 1
ATOM 6353 O O . ILE I 1 81 ? 13.885 94.524 56.109 1.00 31.75 81 ILE I O 1
ATOM 6358 N N . ILE I 1 82 ? 15.831 95.078 57.071 1.00 29.58 82 ILE I N 1
ATOM 6359 C CA . ILE I 1 82 ? 16.052 93.746 57.624 1.00 27.65 82 ILE I CA 1
ATOM 6360 C C . ILE I 1 82 ? 15.416 93.628 58.992 1.00 27.68 82 ILE I C 1
ATOM 6361 O O . ILE I 1 82 ? 15.622 94.500 59.837 1.00 30.17 82 ILE I O 1
ATOM 6366 N N . ASP I 1 83 ? 14.617 92.566 59.165 1.00 28.94 83 ASP I N 1
ATOM 6367 C CA . ASP I 1 83 ? 13.968 92.219 60.462 1.00 29.76 83 ASP I CA 1
ATOM 6368 C C . ASP I 1 83 ? 14.900 91.307 61.266 1.00 29.18 83 ASP I C 1
ATOM 6369 O O . ASP I 1 83 ? 15.211 91.548 62.431 1.00 27.39 83 ASP I O 1
ATOM 6374 N N . THR I 1 84 ? 15.334 90.238 60.610 1.00 29.58 84 THR I N 1
ATOM 6375 C CA . THR I 1 84 ? 16.189 89.259 61.258 1.00 28.97 84 THR I CA 1
ATOM 6376 C C . THR I 1 84 ? 17.182 88.668 60.284 1.00 28.69 84 THR I C 1
ATOM 6377 O O . THR I 1 84 ? 16.890 88.567 59.086 1.00 25.43 84 THR I O 1
ATOM 6381 N N . VAL I 1 85 ? 18.365 88.361 60.818 1.00 30.07 85 VAL I N 1
ATOM 6382 C CA . VAL I 1 85 ? 19.406 87.597 60.130 1.00 31.34 85 VAL I CA 1
ATOM 6383 C C . VAL I 1 85 ? 19.737 86.407 61.059 1.00 34.55 85 VAL I C 1
ATOM 6384 O O . VAL I 1 85 ? 20.222 86.583 62.192 1.00 35.90 85 VAL I O 1
ATOM 6388 N N . ASN I 1 86 ? 19.405 85.201 60.592 1.00 36.70 86 ASN I N 1
ATOM 6389 C CA . ASN I 1 86 ? 19.554 83.955 61.383 1.00 37.30 86 ASN I CA 1
ATOM 6390 C C . ASN I 1 86 ? 20.653 83.028 60.854 1.00 38.29 86 ASN I C 1
ATOM 6391 O O . ASN I 1 86 ? 20.600 82.580 59.705 1.00 37.19 86 ASN I O 1
ATOM 6396 N N . VAL I 1 87 ? 21.622 82.740 61.723 1.00 39.07 87 VAL I N 1
ATOM 6397 C CA . VAL I 1 87 ? 22.767 81.873 61.411 1.00 41.09 87 VAL I CA 1
ATOM 6398 C C . VAL I 1 87 ? 22.659 80.533 62.170 1.00 44.25 87 VAL I C 1
ATOM 6399 O O . VAL I 1 87 ? 21.611 80.218 62.746 1.00 46.68 87 VAL I O 1
ATOM 6403 N N . ALA I 1 88 ? 23.711 79.718 62.126 1.00 47.08 88 ALA I N 1
ATOM 6404 C CA . ALA I 1 88 ? 23.695 78.411 62.779 1.00 47.42 88 ALA I CA 1
ATOM 6405 C C . ALA I 1 88 ? 23.731 78.572 64.290 1.00 49.31 88 ALA I C 1
ATOM 6406 O O . ALA I 1 88 ? 23.068 77.821 65.014 1.00 50.26 88 ALA I O 1
ATOM 6408 N N . SER I 1 89 ? 24.487 79.561 64.760 1.00 50.35 89 SER I N 1
ATOM 6409 C CA . SER I 1 89 ? 24.593 79.832 66.198 1.00 49.81 89 SER I CA 1
ATOM 6410 C C . SER I 1 89 ? 23.279 80.411 66.749 1.00 50.32 89 SER I C 1
ATOM 6411 O O . SER I 1 89 ? 23.004 80.320 67.947 1.00 52.26 89 SER I O 1
ATOM 6414 N N . GLY I 1 90 ? 22.463 80.966 65.855 1.00 50.68 90 GLY I N 1
ATOM 6415 C CA . GLY I 1 90 ? 21.156 81.526 66.197 1.00 48.95 90 GLY I CA 1
ATOM 6416 C C . GLY I 1 90 ? 20.940 82.841 65.473 1.00 48.56 90 GLY I C 1
ATOM 6417 O O . GLY I 1 90 ? 21.451 83.037 64.380 1.00 49.00 90 GLY I O 1
ATOM 6418 N N . SER I 1 91 ? 20.207 83.753 66.102 1.00 48.49 91 SER I N 1
ATOM 6419 C CA . SER I 1 91 ? 19.906 85.063 65.521 1.00 46.89 91 SER I CA 1
ATOM 6420 C C . SER I 1 91 ? 21.153 85.972 65.625 1.00 47.13 91 SER I C 1
ATOM 6421 O O . SER I 1 91 ? 21.714 86.169 66.698 1.00 48.27 91 SER I O 1
ATOM 6424 N N . LEU I 1 92 ? 21.605 86.490 64.487 1.00 45.73 92 LEU I N 1
ATOM 6425 C CA . LEU I 1 92 ? 22.752 87.404 64.422 1.00 44.73 92 LEU I CA 1
ATOM 6426 C C . LEU I 1 92 ? 22.240 88.831 64.593 1.00 44.44 92 LEU I C 1
ATOM 6427 O O . LEU I 1 92 ? 22.940 89.706 65.092 1.00 44.05 92 LEU I O 1
ATOM 6432 N N . TYR I 1 93 ? 20.995 89.040 64.173 1.00 41.91 93 TYR I N 1
ATOM 6433 C CA . TYR I 1 93 ? 20.311 90.320 64.306 1.00 40.83 93 TYR I CA 1
ATOM 6434 C C . TYR I 1 93 ? 18.795 90.136 64.337 1.00 42.42 93 TYR I C 1
ATOM 6435 O O . TYR I 1 93 ? 18.231 89.334 63.584 1.00 42.07 93 TYR I O 1
ATOM 6444 N N . ASN I 1 94 ? 18.167 90.898 65.229 1.00 43.78 94 ASN I N 1
ATOM 6445 C CA . ASN I 1 94 ? 16.715 90.964 65.364 1.00 44.86 94 ASN I CA 1
ATOM 6446 C C . ASN I 1 94 ? 16.444 92.440 65.586 1.00 45.37 94 ASN I C 1
ATOM 6447 O O . ASN I 1 94 ? 16.995 93.021 66.520 1.00 46.48 94 ASN I O 1
ATOM 6452 N N . LYS I 1 95 ? 15.626 93.061 64.740 1.00 45.13 95 LYS I N 1
ATOM 6453 C CA . LYS I 1 95 ? 15.396 94.506 64.903 1.00 46.88 95 LYS I CA 1
ATOM 6454 C C . LYS I 1 95 ? 14.652 94.873 66.206 1.00 49.08 95 LYS I C 1
ATOM 6455 O O . LYS I 1 95 ? 14.742 96.005 66.672 1.00 51.25 95 LYS I O 1
ATOM 6461 N N . ARG I 1 96 ? 13.966 93.912 66.818 1.00 48.50 96 ARG I N 1
ATOM 6462 C CA . ARG I 1 96 ? 13.264 94.128 68.094 1.00 50.49 96 ARG I CA 1
ATOM 6463 C C . ARG I 1 96 ? 14.101 93.807 69.345 1.00 47.77 96 ARG I C 1
ATOM 6464 O O . ARG I 1 96 ? 15.334 93.723 69.296 1.00 43.48 96 ARG I O 1
ATOM 6472 N N . MET J 1 1 ? 31.547 82.802 38.755 1.00 24.64 1 MET J N 1
ATOM 6473 C CA A MET J 1 1 ? 30.599 82.325 39.818 0.50 21.62 1 MET J CA 1
ATOM 6474 C CA B MET J 1 1 ? 30.648 82.429 39.860 0.50 22.09 1 MET J CA 1
ATOM 6475 C C . MET J 1 1 ? 31.583 82.083 41.000 1.00 26.23 1 MET J C 1
ATOM 6476 O O . MET J 1 1 ? 32.771 81.796 40.802 1.00 25.18 1 MET J O 1
ATOM 6485 N N . GLN J 1 2 ? 31.079 82.191 42.229 1.00 29.72 2 GLN J N 1
ATOM 6486 C CA . GLN J 1 2 ? 31.936 81.972 43.419 1.00 26.10 2 GLN J CA 1
ATOM 6487 C C . GLN J 1 2 ? 31.525 80.806 44.281 1.00 26.83 2 GLN J C 1
ATOM 6488 O O . GLN J 1 2 ? 30.372 80.405 44.317 1.00 25.13 2 GLN J O 1
ATOM 6494 N N . LEU J 1 3 ? 32.533 80.181 44.878 1.00 29.78 3 LEU J N 1
ATOM 6495 C CA . LEU J 1 3 ? 32.286 79.084 45.792 1.00 27.67 3 LEU J CA 1
ATOM 6496 C C . LEU J 1 3 ? 31.841 79.799 47.068 1.00 26.55 3 LEU J C 1
ATOM 6497 O O . LEU J 1 3 ? 32.464 80.785 47.473 1.00 24.30 3 LEU J O 1
ATOM 6502 N N . ALA J 1 4 ? 30.782 79.290 47.679 1.00 25.42 4 ALA J N 1
ATOM 6503 C CA . ALA J 1 4 ? 30.254 79.857 48.906 1.00 26.83 4 ALA J CA 1
ATOM 6504 C C . ALA J 1 4 ? 29.556 78.794 49.770 1.00 27.48 4 ALA J C 1
ATOM 6505 O O . ALA J 1 4 ? 29.136 77.755 49.287 1.00 27.93 4 ALA J O 1
ATOM 6507 N N . LYS J 1 5 ? 29.464 79.091 51.059 1.00 27.62 5 LYS J N 1
ATOM 6508 C CA . LYS J 1 5 ? 28.875 78.197 52.068 1.00 28.68 5 LYS J CA 1
ATOM 6509 C C . LYS J 1 5 ? 27.678 78.900 52.710 1.00 26.35 5 LYS J C 1
ATOM 6510 O O . LYS J 1 5 ? 27.728 80.061 53.066 1.00 23.15 5 LYS J O 1
ATOM 6516 N N . VAL J 1 6 ? 26.588 78.181 52.867 1.00 24.42 6 VAL J N 1
ATOM 6517 C CA . VAL J 1 6 ? 25.353 78.788 53.342 1.00 22.85 6 VAL J CA 1
ATOM 6518 C C . VAL J 1 6 ? 25.424 78.977 54.835 1.00 23.51 6 VAL J C 1
ATOM 6519 O O . VAL J 1 6 ? 25.549 78.019 55.593 1.00 23.16 6 VAL J O 1
ATOM 6523 N N . LEU J 1 7 ? 25.374 80.249 55.231 1.00 26.36 7 LEU J N 1
ATOM 6524 C CA . LEU J 1 7 ? 25.439 80.641 56.639 1.00 27.50 7 LEU J CA 1
ATOM 6525 C C . LEU J 1 7 ? 24.075 80.685 57.359 1.00 28.74 7 LEU J C 1
ATOM 6526 O O . LEU J 1 7 ? 23.951 80.329 58.522 1.00 29.49 7 LEU J O 1
ATOM 6531 N N . GLY J 1 8 ? 23.068 81.141 56.640 1.00 29.61 8 GLY J N 1
ATOM 6532 C CA . GLY J 1 8 ? 21.734 81.247 57.165 1.00 29.13 8 GLY J CA 1
ATOM 6533 C C . GLY J 1 8 ? 20.749 81.931 56.226 1.00 29.90 8 GLY J C 1
ATOM 6534 O O . GLY J 1 8 ? 20.934 81.922 55.011 1.00 27.20 8 GLY J O 1
ATOM 6535 N N . THR J 1 9 ? 19.699 82.512 56.816 1.00 31.13 9 THR J N 1
ATOM 6536 C CA . THR J 1 9 ? 18.623 83.194 56.083 1.00 30.93 9 THR J CA 1
ATOM 6537 C C . THR J 1 9 ? 18.401 84.636 56.519 1.00 32.16 9 THR J C 1
ATOM 6538 O O . THR J 1 9 ? 18.616 84.994 57.668 1.00 31.63 9 THR J O 1
ATOM 6542 N N . VAL J 1 10 ? 17.927 85.452 55.587 1.00 30.92 10 VAL J N 1
ATOM 6543 C CA . VAL J 1 10 ? 17.648 86.858 55.849 1.00 28.45 10 VAL J CA 1
ATOM 6544 C C . VAL J 1 10 ? 16.173 87.114 55.612 1.00 28.79 10 VAL J C 1
ATOM 6545 O O . VAL J 1 10 ? 15.653 86.877 54.525 1.00 32.18 10 VAL J O 1
ATOM 6549 N N . VAL J 1 11 ? 15.505 87.583 56.663 1.00 27.35 11 VAL J N 1
ATOM 6550 C CA . VAL J 1 11 ? 14.088 87.841 56.599 1.00 25.90 11 VAL J CA 1
ATOM 6551 C C . VAL J 1 11 ? 13.901 89.358 56.586 1.00 29.22 11 VAL J C 1
ATOM 6552 O O . VAL J 1 11 ? 14.393 90.087 57.453 1.00 32.02 11 VAL J O 1
ATOM 6556 N N . SER J 1 12 ? 13.199 89.806 55.556 1.00 27.70 12 SER J N 1
ATOM 6557 C CA . SER J 1 12 ? 12.871 91.198 55.376 1.00 28.09 12 SER J CA 1
ATOM 6558 C C . SER J 1 12 ? 11.396 91.268 55.009 1.00 29.68 12 SER J C 1
ATOM 6559 O O . SER J 1 12 ? 10.954 90.590 54.095 1.00 29.30 12 SER J O 1
ATOM 6562 N N . THR J 1 13 ? 10.648 92.063 55.762 1.00 30.76 13 THR J N 1
ATOM 6563 C CA . THR J 1 13 ? 9.229 92.263 55.547 1.00 30.96 13 THR J CA 1
ATOM 6564 C C . THR J 1 13 ? 8.956 93.536 54.775 1.00 32.35 13 THR J C 1
ATOM 6565 O O . THR J 1 13 ? 8.050 93.605 53.919 1.00 33.21 13 THR J O 1
ATOM 6569 N N . SER J 1 14 ? 9.703 94.569 55.150 1.00 30.55 14 SER J N 1
ATOM 6570 C CA . SER J 1 14 ? 9.553 95.853 54.507 1.00 30.24 14 SER J CA 1
ATOM 6571 C C . SER J 1 14 ? 10.522 95.875 53.312 1.00 30.21 14 SER J C 1
ATOM 6572 O O . SER J 1 14 ? 11.705 96.152 53.452 1.00 31.87 14 SER J O 1
ATOM 6575 N N . LYS J 1 15 ? 10.003 95.546 52.136 1.00 28.46 15 LYS J N 1
ATOM 6576 C CA . LYS J 1 15 ? 10.806 95.413 50.907 1.00 29.80 15 LYS J CA 1
ATOM 6577 C C . LYS J 1 15 ? 10.077 95.789 49.637 1.00 30.04 15 LYS J C 1
ATOM 6578 O O . LYS J 1 15 ? 8.874 95.956 49.594 1.00 29.36 15 LYS J O 1
ATOM 6584 N N . THR J 1 16 ? 10.820 95.820 48.552 1.00 29.91 16 THR J N 1
ATOM 6585 C CA . THR J 1 16 ? 10.209 96.140 47.271 1.00 31.17 16 THR J CA 1
ATOM 6586 C C . THR J 1 16 ? 9.354 94.969 46.820 1.00 32.95 16 THR J C 1
ATOM 6587 O O . THR J 1 16 ? 9.689 93.837 47.127 1.00 33.81 16 THR J O 1
ATOM 6591 N N . PRO J 1 17 ? 8.235 95.234 46.123 1.00 35.07 17 PRO J N 1
ATOM 6592 C CA . PRO J 1 17 ? 7.352 94.208 45.580 1.00 34.81 17 PRO J CA 1
ATOM 6593 C C . PRO J 1 17 ? 8.016 93.180 44.666 1.00 36.51 17 PRO J C 1
ATOM 6594 O O . PRO J 1 17 ? 7.554 92.042 44.562 1.00 39.40 17 PRO J O 1
ATOM 6598 N N . ASN J 1 18 ? 9.095 93.577 44.004 1.00 37.53 18 ASN J N 1
ATOM 6599 C CA . ASN J 1 18 ? 9.835 92.717 43.095 1.00 35.17 18 ASN J CA 1
ATOM 6600 C C . ASN J 1 18 ? 10.683 91.701 43.852 1.00 34.18 18 ASN J C 1
ATOM 6601 O O . ASN J 1 18 ? 11.269 90.805 43.250 1.00 37.00 18 ASN J O 1
ATOM 6606 N N . LEU J 1 19 ? 10.730 91.806 45.175 1.00 31.50 19 LEU J N 1
ATOM 6607 C CA . LEU J 1 19 ? 11.556 90.909 45.994 1.00 29.94 19 LEU J CA 1
ATOM 6608 C C . LEU J 1 19 ? 10.659 89.973 46.836 1.00 33.01 19 LEU J C 1
ATOM 6609 O O . LEU J 1 19 ? 11.108 89.264 47.772 1.00 33.56 19 LEU J O 1
ATOM 6614 N N . THR J 1 20 ? 9.364 89.965 46.493 1.00 34.22 20 THR J N 1
ATOM 6615 C CA . THR J 1 20 ? 8.408 89.163 47.221 1.00 34.23 20 THR J CA 1
ATOM 6616 C C . THR J 1 20 ? 8.429 87.807 46.562 1.00 36.80 20 THR J C 1
ATOM 6617 O O . THR J 1 20 ? 8.411 87.705 45.327 1.00 39.18 20 THR J O 1
ATOM 6621 N N . GLY J 1 21 ? 8.476 86.770 47.401 1.00 36.71 21 GLY J N 1
ATOM 6622 C CA . GLY J 1 21 ? 8.584 85.386 46.929 1.00 34.49 21 GLY J CA 1
ATOM 6623 C C . GLY J 1 21 ? 10.032 84.957 46.682 1.00 34.27 21 GLY J C 1
ATOM 6624 O O . GLY J 1 21 ? 10.300 83.858 46.193 1.00 34.07 21 GLY J O 1
ATOM 6625 N N . VAL J 1 22 ? 10.990 85.827 46.976 1.00 33.47 22 VAL J N 1
ATOM 6626 C CA . VAL J 1 22 ? 12.390 85.435 46.834 1.00 31.23 22 VAL J CA 1
ATOM 6627 C C . VAL J 1 22 ? 12.942 84.944 48.201 1.00 30.33 22 VAL J C 1
ATOM 6628 O O . VAL J 1 22 ? 12.788 85.590 49.240 1.00 31.22 22 VAL J O 1
ATOM 6632 N N . LYS J 1 23 ? 13.527 83.754 48.206 1.00 30.42 23 LYS J N 1
ATOM 6633 C CA . LYS J 1 23 ? 14.136 83.220 49.416 1.00 30.51 23 LYS J CA 1
ATOM 6634 C C . LYS J 1 23 ? 15.512 83.859 49.459 1.00 27.90 23 LYS J C 1
ATOM 6635 O O . LYS J 1 23 ? 16.243 83.796 48.483 1.00 34.14 23 LYS J O 1
ATOM 6641 N N . LEU J 1 24 ? 15.840 84.494 50.581 1.00 26.77 24 LEU J N 1
ATOM 6642 C CA . LEU J 1 24 ? 17.085 85.218 50.728 1.00 26.89 24 LEU J CA 1
ATOM 6643 C C . LEU J 1 24 ? 18.064 84.520 51.640 1.00 24.71 24 LEU J C 1
ATOM 6644 O O . LEU J 1 24 ? 17.871 84.479 52.851 1.00 25.09 24 LEU J O 1
ATOM 6649 N N . LEU J 1 25 ? 19.160 84.068 51.039 1.00 26.14 25 L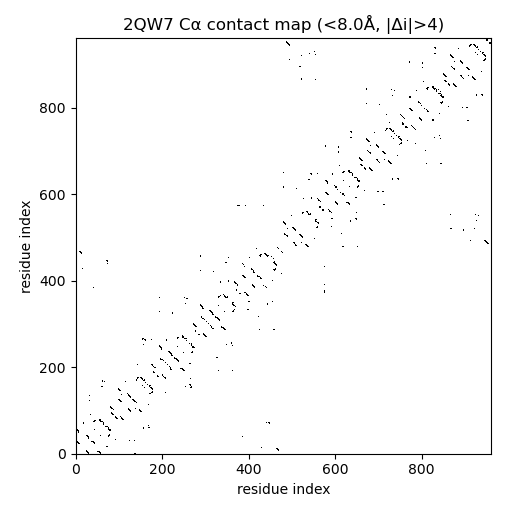EU J N 1
ATOM 6650 C CA . LEU J 1 25 ? 20.221 83.380 51.768 1.00 26.74 25 LEU J CA 1
ATOM 6651 C C . LEU J 1 25 ? 21.511 84.157 51.935 1.00 23.25 25 LEU J C 1
ATOM 6652 O O . LEU J 1 25 ? 22.071 84.613 50.982 1.00 24.93 25 LEU J O 1
ATOM 6657 N N . LEU J 1 26 ? 22.019 84.177 53.151 1.00 23.26 26 LEU J N 1
ATOM 6658 C CA . LEU J 1 26 ? 23.341 84.736 53.497 1.00 23.15 26 LEU J CA 1
ATOM 6659 C C . LEU J 1 26 ? 24.428 83.679 53.217 1.00 24.99 26 LEU J C 1
ATOM 6660 O O . LEU J 1 26 ? 24.554 82.676 53.917 1.00 27.81 26 LEU J O 1
ATOM 6665 N N . VAL J 1 27 ? 25.164 83.896 52.129 1.00 28.07 27 VAL J N 1
ATOM 6666 C CA . VAL J 1 27 ? 26.203 82.967 51.653 1.00 26.23 27 VAL J CA 1
ATOM 6667 C C . VAL J 1 27 ? 27.609 83.589 51.787 1.00 26.67 27 VAL J C 1
ATOM 6668 O O . VAL J 1 27 ? 27.876 84.619 51.179 1.00 25.95 27 VAL J O 1
ATOM 6672 N N . GLN J 1 28 ? 28.467 82.967 52.602 1.00 23.95 28 GLN J N 1
ATOM 6673 C CA . GLN J 1 28 ? 29.857 83.419 52.855 1.00 22.51 28 GLN J CA 1
ATOM 6674 C C . GLN J 1 28 ? 30.793 82.868 51.792 1.00 26.13 28 GLN J C 1
ATOM 6675 O O . GLN J 1 28 ? 30.764 81.675 51.512 1.00 28.51 28 GLN J O 1
ATOM 6681 N N . PHE J 1 29 ? 31.611 83.714 51.173 1.00 27.30 29 PHE J N 1
ATOM 6682 C CA . PHE J 1 29 ? 32.445 83.218 50.081 1.00 25.56 29 PHE J CA 1
ATOM 6683 C C . PHE J 1 29 ? 33.581 82.383 50.603 1.00 29.52 29 PHE J C 1
ATOM 6684 O O . PHE J 1 29 ? 33.958 82.483 51.756 1.00 27.09 29 PHE J O 1
ATOM 6692 N N . LEU J 1 30 ? 34.062 81.499 49.734 1.00 29.30 30 LEU J N 1
ATOM 6693 C CA . LEU J 1 30 ? 35.169 80.604 50.035 1.00 27.42 30 LEU J CA 1
ATOM 6694 C C . LEU J 1 30 ? 36.257 80.834 49.015 1.00 29.28 30 LEU J C 1
ATOM 6695 O O . LEU J 1 30 ? 35.982 81.200 47.873 1.00 25.83 30 LEU J O 1
ATOM 6700 N N . ASP J 1 31 ? 37.500 80.601 49.426 1.00 31.84 31 ASP J N 1
ATOM 6701 C CA . ASP J 1 31 ? 38.630 80.748 48.519 1.00 32.67 31 ASP J CA 1
ATOM 6702 C C . ASP J 1 31 ? 38.942 79.412 47.826 1.00 34.36 31 ASP J C 1
ATOM 6703 O O . ASP J 1 31 ? 38.269 78.407 48.014 1.00 34.23 31 ASP J O 1
ATOM 6708 N N . THR J 1 32 ? 39.999 79.428 47.038 1.00 35.76 32 THR J N 1
ATOM 6709 C CA . THR J 1 32 ? 40.459 78.316 46.223 1.00 35.33 32 THR J CA 1
ATOM 6710 C C . THR J 1 32 ? 40.866 77.066 47.047 1.00 37.52 32 THR J C 1
ATOM 6711 O O . THR J 1 32 ? 40.959 75.966 46.521 1.00 38.04 32 THR J O 1
ATOM 6715 N N . LYS J 1 33 ? 41.104 77.248 48.342 1.00 38.62 33 LYS J N 1
ATOM 6716 C CA . LYS J 1 33 ? 41.434 76.154 49.256 1.00 39.36 33 LYS J CA 1
ATOM 6717 C C . LYS J 1 33 ? 40.269 75.799 50.190 1.00 38.50 33 LYS J C 1
ATOM 6718 O O . LYS J 1 33 ? 40.470 75.269 51.271 1.00 36.85 33 LYS J O 1
ATOM 6724 N N . GLY J 1 34 ? 39.049 76.115 49.764 1.00 38.71 34 GLY J N 1
ATOM 6725 C CA . GLY J 1 34 ? 37.829 75.871 50.554 1.00 38.46 34 GLY J CA 1
ATOM 6726 C C . GLY J 1 34 ? 37.722 76.619 51.888 1.00 37.62 34 GLY J C 1
ATOM 6727 O O . GLY J 1 34 ? 36.941 76.237 52.781 1.00 35.75 34 GLY J O 1
ATOM 6728 N N . GLN J 1 35 ? 38.495 77.696 52.027 1.00 37.60 35 GLN J N 1
ATOM 6729 C CA . GLN J 1 35 ? 38.540 78.471 53.272 1.00 38.41 35 GLN J CA 1
ATOM 6730 C C . GLN J 1 35 ? 37.624 79.702 53.191 1.00 38.55 35 GLN J C 1
ATOM 6731 O O . GLN J 1 35 ? 37.465 80.311 52.121 1.00 36.79 35 GLN J O 1
ATOM 6737 N N . PRO J 1 36 ? 36.987 80.063 54.318 1.00 38.73 36 PRO J N 1
ATOM 6738 C CA . PRO J 1 36 ? 36.051 81.190 54.342 1.00 38.13 36 PRO J CA 1
ATOM 6739 C C . PRO J 1 36 ? 36.677 82.575 54.210 1.00 38.45 36 PRO J C 1
ATOM 6740 O O . PRO J 1 36 ? 37.629 82.915 54.918 1.00 38.25 36 PRO J O 1
ATOM 6744 N N . LEU J 1 37 ? 36.087 83.362 53.321 1.00 38.94 37 LEU J N 1
ATOM 6745 C CA . LEU J 1 37 ? 36.496 84.717 53.060 1.00 38.64 37 LEU J CA 1
ATOM 6746 C C . LEU J 1 37 ? 35.581 85.680 53.804 1.00 40.87 37 LEU J C 1
ATOM 6747 O O . LEU J 1 37 ? 34.528 85.285 54.311 1.00 42.81 37 LEU J O 1
ATOM 6752 N N . GLU J 1 38 ? 35.975 86.952 53.834 1.00 41.64 38 GLU J N 1
ATOM 6753 C CA . GLU J 1 38 ? 35.170 88.020 54.448 1.00 40.87 38 GLU J CA 1
ATOM 6754 C C . GLU J 1 38 ? 33.986 88.356 53.517 1.00 36.96 38 GLU J C 1
ATOM 6755 O O . GLU J 1 38 ? 32.867 88.568 53.959 1.00 35.96 38 GLU J O 1
ATOM 6761 N N . ARG J 1 39 ? 34.264 88.363 52.221 1.00 36.06 39 ARG J N 1
ATOM 6762 C CA . ARG J 1 39 ? 33.274 88.631 51.209 1.00 36.91 39 ARG J CA 1
ATOM 6763 C C . ARG J 1 39 ? 32.093 87.673 51.400 1.00 33.41 39 ARG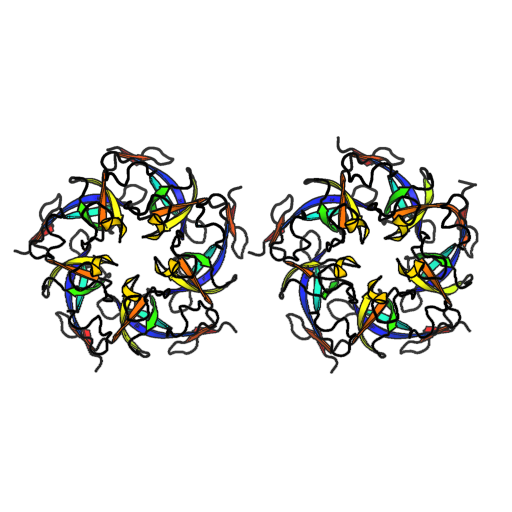 J C 1
ATOM 6764 O O . ARG J 1 39 ? 32.240 86.523 51.820 1.00 30.04 39 ARG J O 1
ATOM 6772 N N . TYR J 1 40 ? 30.900 88.194 51.131 1.00 31.69 40 TYR J N 1
ATOM 6773 C CA . TYR J 1 40 ? 29.662 87.430 51.240 1.00 30.89 40 TYR J CA 1
ATOM 6774 C C . TYR J 1 40 ? 28.655 88.027 50.275 1.00 26.31 40 TYR J C 1
ATOM 6775 O O . TYR J 1 40 ? 28.933 88.994 49.623 1.00 24.24 40 TYR J O 1
ATOM 6784 N N . GLU J 1 41 ? 27.482 87.431 50.204 1.00 28.65 41 GLU J N 1
ATOM 6785 C CA . GLU J 1 41 ? 26.334 88.030 49.491 1.00 28.43 41 GLU J CA 1
ATOM 6786 C C . GLU J 1 41 ? 25.012 87.578 50.078 1.00 26.26 41 GLU J C 1
ATOM 6787 O O . GLU J 1 41 ? 24.830 86.426 50.416 1.00 28.61 41 GLU J O 1
ATOM 6793 N N . VAL J 1 42 ? 24.070 88.476 50.214 1.00 24.15 42 VAL J N 1
ATOM 6794 C CA . VAL J 1 42 ? 22.725 88.007 50.531 1.00 25.81 42 VAL J CA 1
ATOM 6795 C C . VAL J 1 42 ? 22.258 87.690 49.132 1.00 24.55 42 VAL J C 1
ATOM 6796 O O . VAL J 1 42 ? 22.153 88.587 48.279 1.00 23.21 42 VAL J O 1
ATOM 6800 N N . ALA J 1 43 ? 22.051 86.417 48.858 1.00 24.95 43 ALA J N 1
ATOM 6801 C CA . ALA J 1 43 ? 21.653 86.028 47.497 1.00 25.46 43 ALA J CA 1
ATOM 6802 C C . ALA J 1 43 ? 20.305 85.359 47.509 1.00 24.72 43 ALA J C 1
ATOM 6803 O O . ALA J 1 43 ? 19.913 84.740 48.506 1.00 24.98 43 ALA J O 1
ATOM 6805 N N . GLY J 1 44 ? 19.596 85.492 46.401 1.00 24.22 44 GLY J N 1
ATOM 6806 C CA . GLY J 1 44 ? 18.321 84.797 46.256 1.00 23.51 44 GLY J CA 1
ATOM 6807 C C . GLY J 1 44 ? 18.629 83.349 45.932 1.00 28.63 44 GLY J C 1
ATOM 6808 O O . GLY J 1 44 ? 19.674 83.050 45.341 1.00 29.32 44 GLY J O 1
ATOM 6809 N N . ASP J 1 45 ? 17.726 82.446 46.302 1.00 29.20 45 ASP J N 1
ATOM 6810 C CA . ASP J 1 45 ? 17.921 81.017 46.078 1.00 27.68 45 ASP J CA 1
ATOM 6811 C C . ASP J 1 45 ? 16.879 80.423 45.145 1.00 27.69 45 ASP J C 1
ATOM 6812 O O . ASP J 1 45 ? 15.697 80.411 45.419 1.00 28.89 45 ASP J O 1
ATOM 6817 N N . VAL J 1 46 ? 17.352 79.882 44.049 1.00 29.24 46 VAL J N 1
ATOM 6818 C CA . VAL J 1 46 ? 16.524 79.293 43.007 1.00 29.24 46 VAL J CA 1
ATOM 6819 C C . VAL J 1 46 ? 16.764 77.791 42.867 1.00 29.83 46 VAL J C 1
ATOM 6820 O O . VAL J 1 46 ? 16.137 77.112 42.057 1.00 28.37 46 VAL J O 1
ATOM 6824 N N . VAL J 1 47 ? 17.626 77.272 43.732 1.00 28.91 47 VAL J N 1
ATOM 6825 C CA . VAL J 1 47 ? 17.991 75.863 43.723 1.00 29.35 47 VAL J CA 1
ATOM 6826 C C . VAL J 1 47 ? 17.579 75.046 44.981 1.00 32.48 47 VAL J C 1
ATOM 6827 O O . VAL J 1 47 ? 17.443 73.827 44.896 1.00 32.47 47 VAL J O 1
ATOM 6831 N N . GLY J 1 48 ? 17.358 75.695 46.126 1.00 33.63 48 GLY J N 1
ATOM 6832 C CA . GLY J 1 48 ? 16.912 74.991 47.337 1.00 31.13 48 GLY J CA 1
ATOM 6833 C C . GLY J 1 48 ? 18.051 74.552 48.213 1.00 29.64 48 GLY J C 1
ATOM 6834 O O . GLY J 1 48 ? 18.086 73.409 48.615 1.00 30.00 48 GLY J O 1
ATOM 6835 N N . ALA J 1 49 ? 18.987 75.451 48.501 1.00 29.19 49 ALA J N 1
ATOM 6836 C CA . ALA J 1 49 ? 20.164 75.133 49.305 1.00 28.41 49 ALA J CA 1
ATOM 6837 C C . ALA J 1 49 ? 19.928 75.251 50.819 1.00 27.90 49 ALA J C 1
ATOM 6838 O O . ALA J 1 49 ? 19.047 75.958 51.277 1.00 31.05 49 ALA J O 1
ATOM 6840 N N . GLY J 1 50 ? 20.712 74.530 51.603 1.00 27.70 50 GLY J N 1
ATOM 6841 C CA . GLY J 1 50 ? 20.577 74.565 53.061 1.00 26.51 50 GLY J CA 1
ATOM 6842 C C . GLY J 1 50 ? 21.837 74.876 53.845 1.00 25.19 50 GLY J C 1
ATOM 6843 O O . GLY J 1 50 ? 22.935 74.915 53.301 1.00 23.73 50 GLY J O 1
ATOM 6844 N N . LEU J 1 51 ? 21.670 75.088 55.143 1.00 27.07 51 LEU J N 1
ATOM 6845 C CA . LEU J 1 51 ? 22.777 75.440 56.043 1.00 27.09 51 LEU J CA 1
ATOM 6846 C C . LEU J 1 51 ? 24.034 74.563 55.890 1.00 25.00 51 LEU J C 1
ATOM 6847 O O . LEU J 1 51 ? 23.957 73.351 55.924 1.00 27.38 51 LEU J O 1
ATOM 6852 N N . ASN J 1 52 ? 25.186 75.199 55.735 1.00 23.57 52 ASN J N 1
ATOM 6853 C CA . ASN J 1 52 ? 26.479 74.535 55.593 1.00 25.55 52 ASN J CA 1
ATOM 6854 C C . ASN J 1 52 ? 26.726 73.842 54.243 1.00 27.86 52 ASN J C 1
ATOM 6855 O O . ASN J 1 52 ? 27.823 73.330 54.018 1.00 29.27 52 ASN J O 1
ATOM 6860 N N . GLU J 1 53 ? 25.764 73.849 53.321 1.00 26.62 53 GLU J N 1
ATOM 6861 C CA . GLU J 1 53 ? 26.031 73.317 51.974 1.00 24.32 53 GLU J CA 1
ATOM 6862 C C . GLU J 1 53 ? 26.940 74.280 51.228 1.00 24.40 53 GLU J C 1
ATOM 6863 O O . GLU J 1 53 ? 26.923 75.468 51.517 1.00 24.48 53 GLU J O 1
ATOM 6869 N N . TRP J 1 54 ? 27.760 73.753 50.313 1.00 26.67 54 TRP J N 1
ATOM 6870 C CA . TRP J 1 54 ? 28.564 74.558 49.392 1.00 23.31 54 TRP J CA 1
ATOM 6871 C C . TRP J 1 54 ? 27.748 74.793 48.147 1.00 24.21 54 TRP J C 1
ATOM 6872 O O . TRP J 1 54 ? 27.127 73.857 47.645 1.00 22.22 54 TRP J O 1
ATOM 6883 N N . VAL J 1 55 ? 27.798 76.036 47.662 1.00 25.24 55 VAL J N 1
ATOM 6884 C CA . VAL J 1 55 ? 27.009 76.500 46.522 1.00 23.33 55 VAL J CA 1
ATOM 6885 C C . VAL J 1 55 ? 27.764 77.356 45.500 1.00 26.66 55 VAL J C 1
ATOM 6886 O O . VAL J 1 55 ? 28.846 77.896 45.781 1.00 23.94 55 VAL J O 1
ATOM 6890 N N . LEU J 1 56 ? 27.166 77.485 44.313 1.00 26.89 56 LEU J N 1
ATOM 6891 C CA . LEU J 1 56 ? 27.709 78.380 43.276 1.00 26.36 56 LEU J CA 1
ATOM 6892 C C . LEU J 1 56 ? 26.877 79.628 43.311 1.00 27.04 56 LEU J C 1
ATOM 6893 O O . LEU J 1 56 ? 25.664 79.502 43.239 1.00 28.13 56 LEU J O 1
ATOM 6898 N N . VAL J 1 57 ? 27.538 80.789 43.385 1.00 27.11 57 VAL J N 1
ATOM 6899 C CA . VAL J 1 57 ? 26.875 82.113 43.461 1.00 27.09 57 VAL J CA 1
ATOM 6900 C C . VAL J 1 57 ? 27.198 83.019 42.240 1.00 26.53 57 VAL J C 1
ATOM 6901 O O . VAL J 1 57 ? 28.329 83.412 42.003 1.00 27.23 57 VAL J O 1
ATOM 6905 N N . ALA J 1 58 ? 26.164 83.305 41.464 1.00 23.93 58 ALA J N 1
ATOM 6906 C CA . ALA J 1 58 ? 26.226 84.158 40.266 1.00 23.36 58 ALA J CA 1
ATOM 6907 C C . ALA J 1 58 ? 26.020 85.630 40.655 1.00 25.79 58 ALA J C 1
ATOM 6908 O O . ALA J 1 58 ? 25.032 85.972 41.314 1.00 25.99 58 ALA J O 1
ATOM 6910 N N . ARG J 1 59 ? 26.952 86.492 40.252 1.00 25.01 59 ARG J N 1
ATOM 6911 C CA . ARG J 1 59 ? 26.913 87.897 40.601 1.00 24.57 59 ARG J CA 1
ATOM 6912 C C . ARG J 1 59 ? 26.543 88.834 39.442 1.00 27.13 59 ARG J C 1
ATOM 6913 O O . ARG J 1 59 ? 26.693 88.512 38.258 1.00 25.58 59 ARG J O 1
ATOM 6921 N N . GLY J 1 60 ? 26.044 90.009 39.843 1.00 23.13 60 GLY J N 1
ATOM 6922 C CA . GLY J 1 60 ? 25.682 91.072 38.944 1.00 22.55 60 GLY J CA 1
ATOM 6923 C C . GLY J 1 60 ? 24.450 90.670 38.175 1.00 21.49 60 GLY J C 1
ATOM 6924 O O . GLY J 1 60 ? 23.662 89.903 38.675 1.00 26.71 60 GLY J O 1
ATOM 6925 N N . SER J 1 61 ? 24.345 91.129 36.921 1.00 24.08 61 SER J N 1
ATOM 6926 C CA . SER J 1 61 ? 23.142 90.869 36.101 1.00 23.32 61 SER J CA 1
ATOM 6927 C C . SER J 1 61 ? 22.903 89.421 35.813 1.00 26.72 61 SER J C 1
ATOM 6928 O O . SER J 1 61 ? 21.829 89.094 35.263 1.00 27.81 61 SER J O 1
ATOM 6931 N N . ALA J 1 62 ? 23.909 88.579 36.108 1.00 29.54 62 ALA J N 1
ATOM 6932 C CA . ALA J 1 62 ? 23.814 87.120 35.908 1.00 26.47 62 ALA J CA 1
ATOM 6933 C C . ALA J 1 62 ? 22.739 86.558 36.777 1.00 26.99 62 ALA J C 1
ATOM 6934 O O . ALA J 1 62 ? 22.058 85.631 36.412 1.00 30.15 62 ALA J O 1
ATOM 6936 N N . ALA J 1 63 ? 22.611 87.143 37.953 1.00 30.49 63 ALA J N 1
ATOM 6937 C CA . ALA J 1 63 ? 21.637 86.735 38.964 1.00 30.01 63 ALA J CA 1
ATOM 6938 C C . ALA J 1 63 ? 20.195 86.997 38.565 1.00 28.56 63 ALA J C 1
ATOM 6939 O O . ALA J 1 63 ? 19.314 86.587 39.290 1.00 31.01 63 ALA J O 1
ATOM 6941 N N . ARG J 1 64 ? 19.949 87.686 37.452 1.00 29.07 64 ARG J N 1
ATOM 6942 C CA . ARG J 1 64 ? 18.580 87.915 36.978 1.00 30.07 64 ARG J CA 1
ATOM 6943 C C . ARG J 1 64 ? 18.252 87.146 35.716 1.00 32.54 64 ARG J C 1
ATOM 6944 O O . ARG J 1 64 ? 17.274 87.446 35.010 1.00 34.92 64 ARG J O 1
ATOM 6952 N N . LYS J 1 65 ? 19.038 86.111 35.445 1.00 38.77 65 LYS J N 1
ATOM 6953 C CA . LYS J 1 65 ? 18.846 85.291 34.239 1.00 38.18 65 LYS J CA 1
ATOM 6954 C C . LYS J 1 65 ? 18.028 84.004 34.409 1.00 41.20 65 LYS J C 1
ATOM 6955 O O . LYS J 1 65 ? 18.135 83.111 33.587 1.00 47.72 65 LYS J O 1
ATOM 6961 N N . GLU J 1 66 ? 17.192 83.907 35.441 1.00 42.95 66 GLU J N 1
ATOM 6962 C CA . GLU J 1 66 ? 16.341 82.720 35.604 1.00 46.13 66 GLU J CA 1
ATOM 6963 C C . GLU J 1 66 ? 14.888 83.085 35.192 1.00 46.22 66 GLU J C 1
ATOM 6964 O O . GLU J 1 66 ? 14.500 84.258 35.202 1.00 46.37 66 GLU J O 1
ATOM 6970 N N . ARG J 1 67 ? 14.082 82.078 34.854 1.00 48.70 67 ARG J N 1
ATOM 6971 C CA . ARG J 1 67 ? 12.707 82.291 34.325 1.00 50.09 67 ARG J CA 1
ATOM 6972 C C . ARG J 1 67 ? 11.992 83.586 34.735 1.00 50.63 67 ARG J C 1
ATOM 6973 O O . ARG J 1 67 ? 11.699 84.424 33.875 1.00 55.24 67 ARG J O 1
ATOM 6981 N N . GLY J 1 68 ? 11.673 83.738 36.019 1.00 45.44 68 GLY J N 1
ATOM 6982 C CA . GLY J 1 68 ? 10.939 84.937 36.463 1.00 43.41 68 GLY J CA 1
ATOM 6983 C C . GLY J 1 68 ? 11.716 85.984 37.255 1.00 41.22 68 GLY J C 1
ATOM 6984 O O . GLY J 1 68 ? 11.120 86.722 38.035 1.00 40.01 68 GLY J O 1
ATOM 6985 N N . ASN J 1 69 ? 13.028 86.099 37.046 1.00 38.23 69 ASN J N 1
ATOM 6986 C CA . ASN J 1 69 ? 13.826 87.045 37.845 1.00 36.15 69 ASN J CA 1
ATOM 6987 C C . ASN J 1 69 ? 14.350 88.248 37.100 1.00 33.91 69 ASN J C 1
ATOM 6988 O O . ASN J 1 69 ? 15.159 88.984 37.642 1.00 33.29 69 ASN J O 1
ATOM 6993 N N . GLY J 1 70 ? 13.888 88.455 35.870 1.00 34.35 70 GLY J N 1
ATOM 6994 C CA . GLY J 1 70 ? 14.405 89.526 35.008 1.00 35.37 70 GLY J CA 1
ATOM 6995 C C . GLY J 1 70 ? 14.178 90.951 35.466 1.00 35.68 70 GLY J C 1
ATOM 6996 O O . GLY J 1 70 ? 14.931 91.868 35.075 1.00 35.88 70 GLY J O 1
ATOM 6997 N N . ASP J 1 71 ? 13.134 91.149 36.265 1.00 35.07 71 ASP J N 1
ATOM 6998 C CA . ASP J 1 71 ? 12.817 92.475 36.743 1.00 35.95 71 ASP J CA 1
ATOM 6999 C C . ASP J 1 71 ? 12.920 92.625 38.271 1.00 34.50 71 ASP J C 1
ATOM 7000 O O . ASP J 1 71 ? 12.381 93.547 38.884 1.00 37.64 71 ASP J O 1
ATOM 7005 N N . ARG J 1 72 ? 13.682 91.740 38.876 1.00 34.11 72 ARG J N 1
ATOM 7006 C CA . ARG J 1 72 ? 13.838 91.773 40.320 1.00 34.28 72 ARG J CA 1
ATOM 7007 C C . ARG J 1 72 ? 15.207 92.369 40.607 1.00 30.90 72 ARG J C 1
ATOM 7008 O O . ARG J 1 72 ? 16.113 92.220 39.815 1.00 27.09 72 ARG J O 1
ATOM 7016 N N . PRO J 1 73 ? 15.352 93.032 41.764 1.00 31.64 73 PRO J N 1
ATOM 7017 C CA . PRO J 1 73 ? 16.564 93.736 42.095 1.00 30.32 73 PRO J CA 1
ATOM 7018 C C . PRO J 1 73 ? 17.659 92.829 42.651 1.00 29.79 73 PRO J C 1
ATOM 7019 O O . PRO J 1 73 ? 18.279 93.142 43.690 1.00 33.49 73 PRO J O 1
ATOM 7023 N N . LEU J 1 74 ? 17.927 91.743 41.932 1.00 26.58 74 LEU J N 1
ATOM 7024 C CA . LEU J 1 74 ? 18.910 90.744 42.387 1.00 26.14 74 LEU J CA 1
ATOM 7025 C C . LEU J 1 74 ? 20.319 90.899 41.805 1.00 25.85 74 LEU J C 1
ATOM 7026 O O . LEU J 1 74 ? 20.544 90.936 40.616 1.00 24.54 74 LEU J O 1
ATOM 7031 N N . ASP J 1 75 ? 21.220 91.069 42.765 1.00 30.24 75 ASP J N 1
ATOM 7032 C CA . ASP J 1 75 ? 22.697 91.236 42.729 1.00 27.79 75 ASP J CA 1
ATOM 7033 C C . ASP J 1 75 ? 23.507 89.926 42.683 1.00 27.92 75 ASP J C 1
ATOM 7034 O O . ASP J 1 75 ? 24.675 89.916 42.296 1.00 27.31 75 ASP J O 1
ATOM 7039 N N . ALA J 1 76 ? 22.913 88.907 43.331 1.00 27.54 76 ALA J N 1
ATOM 7040 C CA . ALA J 1 76 ? 23.505 87.634 43.628 1.00 23.79 76 ALA J CA 1
ATOM 7041 C C . ALA J 1 76 ? 22.434 86.527 43.609 1.00 27.01 76 ALA J C 1
ATOM 7042 O O . ALA J 1 76 ? 21.349 86.665 44.187 1.00 27.79 76 ALA J O 1
ATOM 7044 N N . MET J 1 77 ? 22.758 85.392 42.991 1.00 28.54 77 MET J N 1
ATOM 7045 C CA . MET J 1 77 ? 21.827 84.255 42.896 1.00 28.30 77 MET J CA 1
ATOM 7046 C C . MET J 1 77 ? 22.586 82.962 43.147 1.00 26.15 77 MET J C 1
ATOM 7047 O O . MET J 1 77 ? 23.680 82.752 42.609 1.00 28.29 77 MET J O 1
ATOM 7052 N N . VAL J 1 78 ? 22.019 82.126 44.009 1.00 26.78 78 VAL J N 1
ATOM 7053 C CA . VAL J 1 78 ? 22.531 80.786 44.270 1.00 25.51 78 VAL J CA 1
ATOM 7054 C C . VAL J 1 78 ? 21.983 79.982 43.086 1.00 25.69 78 VAL J C 1
ATOM 7055 O O . VAL J 1 78 ? 20.769 79.724 42.994 1.00 21.56 78 VAL J O 1
ATOM 7059 N N . VAL J 1 79 ? 22.886 79.601 42.189 1.00 27.64 79 VAL J N 1
ATOM 7060 C CA . VAL J 1 79 ? 22.533 78.938 40.946 1.00 25.84 79 VAL J CA 1
ATOM 7061 C C . VAL J 1 79 ? 22.788 77.408 40.890 1.00 26.11 79 VAL J C 1
ATOM 7062 O O . VAL J 1 79 ? 22.357 76.691 39.969 1.00 22.48 79 VAL J O 1
ATOM 7066 N N . GLY J 1 80 ? 23.476 76.908 41.905 1.00 23.85 80 GLY J N 1
ATOM 7067 C CA . GLY J 1 80 ? 23.708 75.495 42.030 1.00 23.24 80 GLY J CA 1
ATOM 7068 C C . GLY J 1 80 ? 24.342 75.095 43.329 1.00 24.42 80 GLY J C 1
ATOM 7069 O O . GLY J 1 80 ? 24.961 75.936 44.009 1.00 22.88 80 GLY J O 1
ATOM 7070 N N . ILE J 1 81 ? 24.159 73.806 43.637 1.00 25.92 81 ILE J N 1
ATOM 7071 C CA . ILE J 1 81 ? 24.711 73.134 44.822 1.00 26.06 81 ILE J CA 1
ATOM 7072 C C . ILE J 1 81 ? 25.910 72.286 44.394 1.00 29.27 81 ILE J C 1
ATOM 7073 O O . ILE J 1 81 ? 25.832 71.470 43.474 1.00 31.07 81 ILE J O 1
ATOM 7078 N N . ILE J 1 82 ? 27.023 72.485 45.086 1.00 29.27 82 ILE J N 1
ATOM 7079 C CA . ILE J 1 82 ? 28.267 71.823 44.751 1.00 27.63 82 ILE J CA 1
ATOM 7080 C C . ILE J 1 82 ? 28.370 70.422 45.291 1.00 27.66 82 ILE J C 1
ATOM 7081 O O . ILE J 1 82 ? 28.206 70.243 46.495 1.00 30.17 82 ILE J O 1
ATOM 7086 N N . ASP J 1 83 ? 28.616 69.463 44.380 1.00 28.35 83 ASP J N 1
ATOM 7087 C CA . ASP J 1 83 ? 28.859 68.047 44.719 1.00 29.61 83 ASP J CA 1
ATOM 7088 C C . ASP J 1 83 ? 30.340 67.820 45.001 1.00 29.38 83 ASP J C 1
ATOM 7089 O O . ASP J 1 83 ? 30.734 67.245 46.021 1.00 27.43 83 ASP J O 1
ATOM 7094 N N . THR J 1 84 ? 31.133 68.275 44.034 1.00 29.36 84 THR J N 1
ATOM 7095 C CA . THR J 1 84 ? 32.549 68.086 44.022 1.00 28.47 84 THR J CA 1
ATOM 7096 C C . THR J 1 84 ? 33.369 69.239 43.409 1.00 28.75 84 THR J C 1
ATOM 7097 O O . THR J 1 84 ? 33.007 69.826 42.379 1.00 24.77 84 THR J O 1
ATOM 7101 N N . VAL J 1 85 ? 34.486 69.542 44.069 1.00 30.08 85 VAL J N 1
ATOM 7102 C CA . VAL J 1 85 ? 35.492 70.398 43.475 1.00 31.14 85 VAL J CA 1
ATOM 7103 C C . VAL J 1 85 ? 36.801 69.580 43.421 1.00 34.56 85 VAL J C 1
ATOM 7104 O O . VAL J 1 85 ? 37.373 69.181 44.454 1.00 35.85 85 VAL J O 1
ATOM 7108 N N . ASN J 1 86 ? 37.257 69.346 42.191 1.00 36.44 86 ASN J N 1
ATOM 7109 C CA . ASN J 1 86 ? 38.438 68.540 41.898 1.00 37.10 86 ASN J CA 1
ATOM 7110 C C . ASN J 1 86 ? 39.639 69.331 41.411 1.00 38.07 86 ASN J C 1
ATOM 7111 O O . ASN J 1 86 ? 39.562 69.918 40.344 1.00 36.84 86 ASN J O 1
ATOM 7116 N N . VAL J 1 87 ? 40.751 69.273 42.146 1.00 39.11 87 VAL J N 1
ATOM 7117 C CA . VAL J 1 87 ? 41.993 69.971 41.762 1.00 41.05 87 VAL J CA 1
ATOM 7118 C C . VAL J 1 87 ? 43.085 68.971 41.325 1.00 44.16 87 VAL J C 1
ATOM 7119 O O . VAL J 1 87 ? 42.793 67.801 41.080 1.00 46.62 87 VAL J O 1
ATOM 7123 N N . ALA J 1 88 ? 44.331 69.425 41.189 1.00 47.13 88 ALA J N 1
ATOM 7124 C CA . ALA J 1 88 ? 45.437 68.546 40.781 1.00 47.51 88 ALA J CA 1
ATOM 7125 C C . ALA J 1 88 ? 45.825 67.580 41.905 1.00 49.22 88 ALA J C 1
ATOM 7126 O O . ALA J 1 88 ? 46.170 66.431 41.651 1.00 50.02 88 ALA J O 1
ATOM 7128 N N . SER J 1 89 ? 45.765 68.063 43.145 1.00 50.45 89 SER J N 1
ATOM 7129 C CA . SER J 1 89 ? 46.080 67.267 44.334 1.00 49.79 89 SER J CA 1
ATOM 7130 C C . SER J 1 89 ? 45.051 66.159 44.508 1.00 50.31 89 SER J C 1
ATOM 7131 O O . SER J 1 89 ? 45.328 65.137 45.116 1.00 52.23 89 SER J O 1
ATOM 7134 N N . GLY J 1 90 ? 43.844 66.416 44.014 1.00 50.70 90 GLY J N 1
ATOM 7135 C CA . GLY J 1 90 ? 42.718 65.493 44.099 1.00 48.79 90 GLY J CA 1
ATOM 7136 C C . GLY J 1 90 ? 41.454 66.269 44.415 1.00 48.57 90 GLY J C 1
ATOM 7137 O O . GLY J 1 90 ? 41.311 67.425 44.029 1.00 48.96 90 GLY J O 1
ATOM 7138 N N . SER J 1 91 ? 40.550 65.641 45.158 1.00 48.53 91 SER J N 1
ATOM 7139 C CA . SER J 1 91 ? 39.274 66.250 45.528 1.00 47.04 91 SER J CA 1
ATOM 7140 C C . SER J 1 91 ? 39.483 67.262 46.675 1.00 47.08 91 SER J C 1
ATOM 7141 O O . SER J 1 91 ? 40.046 66.921 47.717 1.00 48.13 91 SER J O 1
ATOM 7144 N N . LEU J 1 92 ? 39.067 68.510 46.443 1.00 45.73 92 LEU J N 1
ATOM 7145 C CA . LEU J 1 92 ? 39.145 69.600 47.436 1.00 44.89 92 LEU J CA 1
ATOM 7146 C C . LEU J 1 92 ? 37.896 69.568 48.314 1.00 44.35 92 LEU J C 1
ATOM 7147 O O . LEU J 1 92 ? 37.927 69.936 49.489 1.00 44.00 92 LEU J O 1
ATOM 7152 N N . TYR J 1 93 ? 36.800 69.117 47.714 1.00 41.52 93 TYR J N 1
ATOM 7153 C CA . TYR J 1 93 ? 35.530 68.957 48.399 1.00 40.41 93 TYR J CA 1
ATOM 7154 C C . TYR J 1 93 ? 34.682 67.896 47.719 1.00 42.40 93 TYR J C 1
ATOM 7155 O O . TYR J 1 93 ? 34.652 67.793 46.488 1.00 42.26 93 TYR J O 1
ATOM 7164 N N . ASN J 1 94 ? 34.029 67.090 48.554 1.00 44.12 94 ASN J N 1
ATOM 7165 C CA . ASN J 1 94 ? 33.082 66.062 48.101 1.00 45.08 94 ASN J CA 1
ATOM 7166 C C . ASN J 1 94 ? 31.969 66.123 49.130 1.00 45.42 94 ASN J C 1
ATOM 7167 O O . ASN J 1 94 ? 32.225 65.971 50.321 1.00 46.59 94 ASN J O 1
ATOM 7172 N N . LYS J 1 95 ? 30.739 66.364 48.687 1.00 45.20 95 LYS J N 1
ATOM 7173 C CA . LYS J 1 95 ? 29.655 66.548 49.655 1.00 46.64 95 LYS J CA 1
ATOM 7174 C C . LYS J 1 95 ? 29.391 65.375 50.577 1.00 49.15 95 LYS J C 1
ATOM 7175 O O . LYS J 1 95 ? 28.698 65.549 51.563 1.00 51.31 95 LYS J O 1
ATOM 7181 N N . ARG J 1 96 ? 30.012 64.219 50.350 1.00 49.20 96 ARG J N 1
ATOM 7182 C CA . ARG J 1 96 ? 29.752 63.051 51.183 1.00 48.06 96 ARG J CA 1
ATOM 7183 C C . ARG J 1 96 ? 31.059 62.419 51.661 1.00 47.37 96 ARG J C 1
ATOM 7184 O O . ARG J 1 96 ? 32.052 63.111 51.898 1.00 44.30 96 ARG J O 1
#